Protein AF-0000000086642840 (afdb_homodimer)

Nearest PDB structures (foldseek):
  2c1c-assembly2_B  TM=6.669E-01  e=7.859E-11  Helicoverpa zea
  7eqz-assembly1_A  TM=7.048E-01  e=8.264E-10  Aedes aegypti
  1aye-assembly1_A  TM=7.064E-01  e=4.622E-09  Homo sapiens
  1dtd-assembly1_A  TM=6.958E-01  e=2.192E-09  Homo sapiens
  1jqg-assembly1_A  TM=5.580E-01  e=5.815E-09  Helicoverpa armigera

Secondary structure (DSSP, 8-state):
-------------SS--PPPP-PPPHHHHTT-PPPS----SHHHH-GGG--GGGTTTSS-SS-HHHHHHHHHHHHHH-TTEEEEEEEEE-TTS-EEEEEEE--TT--S-PEEEEEE--SSTT-HHHHHHHHHHHHHHHH-HHHHHHHHTTEEEEEES-S-HHHHHHT-SS-TTS--GGG-TTT--SHHHHHHHHHHHHH--SEEEEEEEEE-S--BTTTEEE--SEEEEE---TTS-HHHHHIIIIIIHHHHHHHHHHTT--EEE-EE-----STTPPPEEEE----TTSHHHHHHTTT-EEEEEEEEEET-TTTTHHHHHHHHHHHHHHHHHHHHHTHHHHHHHHHHHHHHHHH--PPEE--EEEEEEEEEEEEEETTT--EEEEEEEEEEEEEEEE-SEEPPPSEEEE-GGGHHHHHHHHHTT---EEPSS-EEEEEEEEEEEEEEE-SS-BTTB--EEEEEEEEEEEEEE-TT-EEEESSSTTHHHHHHHHSTTSTTSTTTTTSS---TTPBPS-EEE---/-------------SS--PPPP-PPPHHHHTT----S----SHHHH-GGG--GGGTTTSS-SS-HHHHHHHHHHHHHH-TTEEEEEEEEE-TTS-EEEEEEE--TT--S-PEEEEEE--SSTT-HHHHHHHHHHHHHHHH-HHHHHHHHTTEEEEEES-S-HHHHHHT-SS-TTS--GGG-TTT--SHHHHHHHHHHHHH--SEEEEEEEEE-S--BTTTEEE--SEEEEE---TTS-HHHHHIIIIIIHHHHHHHHHHTT--EEE-EE-----STTPPPEEEE----TTSHHHHHHTTT-EEEEEEEEEET-TTTTHHHHHHHHHHHHHHHHHHHHHTHHHHHHHHHHHHHHHHH--PPEEEEEEEEEEEEEEEEEETTT--EEEEEEEEEEEEEEEEEEEEPPPSEEEE-GGGHHHHHHHHHTT---EEPSS-EEEEEEEEEEEEEEE-SS-BTTB--EEEEEEEEEEEEEE-TT-EEEESSSTTHHHHHHHHSTTSTTSTTTTTSS---TTPBPS-EEE---

InterPro domains:
  IPR000834 Peptidase M14, carboxypeptidase A [PF00246] (70-181)
  IPR000834 Peptidase M14, carboxypeptidase A [PS52035] (60-335)

Foldseek 3Di:
DPPPPPPPPPPDDQFLPWDWFDAADPLQLVLQDFFPDDFQFPCRVCVVQQDPCLQGQQAARAAPVNVVCLLVVLQVVDPQKDKDWAPDAAPVRHIFIKIKGADPPLDDDAAEEEEEEPLFQLFRLGLSLVRRLSRVCVVPVVVVVLLRSRYIYMYRSHLANRNVGRSGGPHSVRFRLQLCQQVVPDPSSLSVLLVLLVSLGQEYEYEAADEFPFAAQQFKTASFFKAKDFAAAPLAQPLLRCCQPVPQPVQLQVLCVVRVGGYDHAWDWDGDNDHRDATEIEGDDNACSGPRNLSSLLLHNTMDMYGHDRSNRCRSSNSNNVSRNSSVVSNSVVCSVCVVVSSCSSVVSLQCQLPDFDWFFQDWAWDWDKDWHWIARSVRSDIDTDIHTYTHPNPTGGDDIGTQFQKKKFALVLVVVVVSVVSSNFDKDFAQAKDKDKFKWKAWAAWDWAPDDDSNATFIATDIDIDIDIDIHGGGIIITGCNGSNNSSVSQAQVLRHCSHCCRRCVPDDGHGDIRRMTGHHDD/DPPPPPPPPPPDDQFLPWDWFDAADPLQLVLQDFFPDDFQFPCRVCVVQQDPCLQGQQAARAADVNVVCLLVVLQVVDPQKDKDWAPDAAPVRHIFIKIKGADPPLDDDAFEEEEEEPLFQLFRLGLSLVRRLSRVCSVPVVVVVLLRSRYIYMYRSHLANRNVGRSGGPHSVRFRLQLCQQVVPDPSSLSVLLVLLVSLGQEYEYEAADEFPFAAQQFKTASFFKAKDFAAAPLAQPLLRCCQPVPQPVQLQVLCVVRVGGYDHAWDWDGDNDHRDATEIEGDDNACSGPRNLSSLLLHNTMDMYGHDRSNRCRSSNSNNVSRNSSVVSNSVVCSVCVVVSSCSSVVSLQCQLPDFDWFFQDWAWDWDKDWHWIARSVRSDIDTDIHTYTHPNPTGGDDIGTQFQKKKFALVLVVVVVSVVSSNFDKDFAQAKDKDKFKWKAWAAWDWAPDDDSNATFIATDIDIDIDIDIHGGGIIITGCNGSNNSSVSQAQVLRHCSHCCRRCVPDDGHGDIRRMTGHHDD

Organism: NCBI:txid1208366

pLDDT: mean 95.68, std 9.18, range [24.17, 98.94]

Solvent-accessible surface area (backbone atoms only — not comparable to full-atom values): 52980 Å² total; per-residue (Å²): 129,80,78,71,77,76,66,77,73,70,36,54,52,82,54,66,56,50,62,78,56,49,71,73,50,73,48,49,45,68,75,50,63,78,53,101,64,92,63,43,22,68,53,61,71,40,57,89,67,43,46,77,47,16,65,61,26,60,31,46,53,63,51,68,67,61,48,51,48,53,54,50,54,53,27,73,74,32,86,36,35,42,73,41,70,50,100,55,48,43,61,63,62,45,79,35,57,31,37,40,36,37,46,74,91,62,76,77,94,55,42,34,35,35,40,37,10,16,52,38,14,47,22,62,43,17,31,48,15,51,42,19,48,53,32,44,38,68,75,34,55,69,60,38,48,57,43,33,71,34,27,36,37,42,33,33,47,44,66,22,56,59,7,32,70,32,15,12,50,27,40,68,81,67,39,53,59,59,60,28,60,59,79,42,82,46,68,56,53,40,55,50,42,35,51,51,43,73,62,56,39,51,34,35,40,37,35,39,46,39,73,38,70,53,35,30,34,31,48,30,26,70,54,48,47,32,30,44,52,43,25,57,27,83,66,31,46,64,69,47,37,43,46,42,63,70,46,48,49,52,52,41,46,53,54,39,43,74,67,75,41,42,67,44,71,28,62,48,63,75,68,35,67,48,76,78,38,85,42,51,36,33,35,60,74,52,56,45,27,28,53,27,21,39,50,8,30,50,47,20,39,23,31,36,41,28,24,46,40,29,40,30,44,53,61,56,45,64,33,29,22,45,54,45,33,51,48,55,52,44,55,51,49,52,45,41,77,37,37,71,59,54,47,47,52,36,54,50,43,33,54,50,53,25,70,53,77,61,63,40,64,49,39,64,46,65,44,81,41,78,46,66,44,63,24,22,36,58,88,75,31,46,79,43,78,41,77,31,46,31,32,39,33,90,71,51,41,77,66,43,66,44,78,45,43,46,23,39,40,36,43,32,60,48,48,70,58,53,51,51,42,42,39,70,50,38,71,69,43,68,37,90,46,70,44,76,48,74,26,43,38,38,31,27,65,38,58,47,56,44,78,60,73,55,85,61,29,54,39,32,51,44,44,70,43,81,48,75,48,78,44,77,40,49,45,49,15,34,44,34,53,41,63,34,58,34,28,46,52,50,53,40,34,67,36,49,63,14,87,61,5,33,32,12,61,42,72,48,58,77,46,57,44,21,41,51,76,57,35,34,36,68,61,131,126,83,77,71,78,76,64,78,74,70,39,52,51,80,52,65,55,51,61,77,57,49,70,73,49,72,48,50,45,68,76,51,63,77,54,100,62,91,64,43,23,70,54,61,72,40,56,88,66,42,46,76,48,15,68,64,26,59,30,47,54,64,51,70,67,60,48,52,48,53,52,50,54,52,26,72,75,33,85,36,35,44,74,41,73,50,97,55,48,42,59,63,61,47,79,36,57,32,36,41,36,37,46,73,91,62,76,76,94,55,43,33,34,34,39,37,11,16,52,39,16,46,25,61,42,18,31,47,15,52,42,20,47,54,32,44,37,69,76,34,55,69,61,38,48,57,42,33,72,35,28,36,36,42,32,33,48,44,67,22,56,58,8,32,69,32,16,10,48,28,40,66,81,66,39,52,60,59,60,28,59,58,78,42,82,46,68,55,54,39,55,50,42,34,51,50,42,72,62,55,40,52,32,35,41,37,37,38,46,38,74,39,70,52,36,30,33,30,48,29,26,71,53,47,47,31,30,44,51,43,25,57,27,85,66,29,48,65,68,46,37,42,47,44,63,70,47,50,49,54,51,44,49,53,54,38,43,74,69,74,42,41,67,46,71,29,63,49,63,77,67,35,66,49,76,77,39,85,43,51,37,33,36,60,74,53,57,44,27,27,53,28,20,39,51,10,28,51,48,19,38,22,30,35,42,28,23,47,41,28,39,29,45,53,60,57,44,66,32,30,23,46,54,44,33,52,49,56,51,44,54,50,50,54,44,43,78,36,36,71,60,53,49,48,52,39,54,50,42,34,54,49,53,24,70,53,76,60,64,39,63,49,37,64,48,66,44,80,42,79,46,67,43,62,23,22,36,59,88,76,32,46,77,42,76,41,77,31,47,30,32,38,33,89,71,51,39,77,66,42,68,42,80,45,43,46,22,39,40,37,42,31,58,47,47,69,58,53,48,52,41,42,40,68,50,37,71,69,42,68,37,88,46,69,45,76,47,76,27,43,38,35,31,27,66,40,58,47,56,44,78,60,74,53,86,63,30,54,38,32,50,42,44,68,43,82,47,75,47,77,44,77,40,50,46,49,15,33,43,33,55,42,62,35,58,34,28,44,53,51,52,42,34,68,36,50,64,13,87,60,5,34,32,11,62,42,73,48,57,77,46,58,43,20,42,52,76,58,33,34,36,68,64,130

Radius of gyration: 32.67 Å; Cα contacts (8 Å, |Δi|>4): 2477; chains: 2; bounding box: 70×100×83 Å

Sequence (1048 aa):
MAQRVCALAIGLQYGDNWVPTVKDSRLVAANFPNVNVTLRSPAFLSPDKLPTRFSNGTEGPTDYIEFDYFIRNLAQRHDWMTYESAAFQSEEGRYIPYIFLSLPDSGGDKLRVYLQAAIHGNEPAADESVLAFLGKMDAEPLWARSVLEKMDIKILPRYNVDGVAYFQRQLASNLDPNRDHIKLMRGQTRDIKRLVGEWNPHIALDMHEFTAPSIYGGQYQHGFDALLSGGINPNIHLSIRKQLLDFFIPAVGKRLESYGLRWEPYVTGSSNRTANSQIRFTEAVTEARTGRNAVGLTQTISFLLEMRGIRLANQHFQRRVATALIKIQTIFELARDNAGKVKSVVEKSREDFINSDEDIVITDYFVPESRTFTMIDTKNGSLVQIPIDFQRTTPSVANLTRARPEAYIIPRTWSDVAERLEILGLEVKRLNYEFKETLDTLTIASSTVDPEMYEGHYLNTVTTNSSRREVVLPVGSFYVSARQQNAALAFITLEPENIDSYVTFNIIPVSEGMEYPVFRVPRKMAQRVCALAIGLQYGDNWVPTVKDSRLVAANFPNVNVTLRSPAFLSPDKLPTRFSNGTEGPTDYIEFDYFIRNLAQRHDWMTYESAAFQSEEGRYIPYIFLSLPDSGGDKLRVYLQAAIHGNEPAADESVLAFLGKMDAEPLWARSVLEKMDIKILPRYNVDGVAYFQRQLASNLDPNRDHIKLMRGQTRDIKRLVGEWNPHIALDMHEFTAPSIYGGQYQHGFDALLSGGINPNIHLSIRKQLLDFFIPAVGKRLESYGLRWEPYVTGSSNRTANSQIRFTEAVTEARTGRNAVGLTQTISFLLEMRGIRLANQHFQRRVATALIKIQTIFELARDNAGKVKSVVEKSREDFINSDEDIVITDYFVPESRTFTMIDTKNGSLVQIPIDFQRTTPSVANLTRARPEAYIIPRTWSDVAERLEILGLEVKRLNYEFKETLDTLTIASSTVDPEMYEGHYLNTVTTNSSRREVVLPVGSFYVSARQQNAALAFITLEPENIDSYVTFNIIPVSEGMEYPVFRVPRK

Structure (mmCIF, N/CA/C/O backbone):
data_AF-0000000086642840-model_v1
#
loop_
_entity.id
_entity.type
_entity.pdbx_description
1 polymer 'Carboxypeptidase M14B'
#
loop_
_atom_site.group_PDB
_atom_site.id
_atom_site.type_symbol
_atom_site.label_atom_id
_atom_site.label_alt_id
_atom_site.label_comp_id
_atom_site.label_asym_id
_atom_site.label_entity_id
_atom_site.label_seq_id
_atom_site.pdbx_PDB_ins_code
_atom_site.Cartn_x
_atom_site.Cartn_y
_atom_site.Cartn_z
_atom_site.occupancy
_atom_site.B_iso_or_equiv
_atom_site.auth_seq_id
_atom_site.auth_comp_id
_atom_site.auth_asym_id
_atom_site.auth_atom_id
_atom_site.pdbx_PDB_model_num
ATOM 1 N N . MET A 1 1 ? 8.164 6.652 23.328 1 24.67 1 MET A N 1
ATOM 2 C CA . MET A 1 1 ? 6.828 6.191 23.688 1 24.67 1 MET A CA 1
ATOM 3 C C . MET A 1 1 ? 5.77 7.195 23.25 1 24.67 1 MET A C 1
ATOM 5 O O . MET A 1 1 ? 5.609 8.25 23.859 1 24.67 1 MET A O 1
ATOM 9 N N . ALA A 1 2 ? 5.57 7.254 21.953 1 34.94 2 ALA A N 1
ATOM 10 C CA . ALA A 1 2 ? 4.516 8.156 21.484 1 34.94 2 ALA A CA 1
ATOM 11 C C . ALA A 1 2 ? 3.238 7.969 22.297 1 34.94 2 ALA A C 1
ATOM 13 O O . ALA A 1 2 ? 2.754 6.848 22.453 1 34.94 2 ALA A O 1
ATOM 14 N N . GLN A 1 3 ? 2.91 8.805 23.109 1 28.39 3 GLN A N 1
ATOM 15 C CA . GLN A 1 3 ? 1.646 8.844 23.844 1 28.39 3 GLN A CA 1
ATOM 16 C C . GLN A 1 3 ? 0.467 8.578 22.906 1 28.39 3 GLN A C 1
ATOM 18 O O . GLN A 1 3 ? 0.275 9.289 21.922 1 28.39 3 GLN A O 1
ATOM 23 N N . ARG A 1 4 ? 0.041 7.395 22.938 1 38.56 4 ARG A N 1
ATOM 24 C CA . ARG A 1 4 ? -1.205 6.938 22.344 1 38.56 4 ARG A CA 1
ATOM 25 C C . ARG A 1 4 ? -2.393 7.742 22.844 1 38.56 4 ARG A C 1
ATOM 27 O O . ARG A 1 4 ? -2.744 7.66 24.031 1 38.56 4 ARG A O 1
ATOM 34 N N . VAL A 1 5 ? -2.627 8.891 22.359 1 33.47 5 VAL A N 1
ATOM 35 C CA . VAL A 1 5 ? -3.896 9.531 22.688 1 33.47 5 VAL A CA 1
ATOM 36 C C . VAL A 1 5 ? -5.035 8.523 22.578 1 33.47 5 VAL A C 1
ATOM 38 O O . VAL A 1 5 ? -5.223 7.906 21.531 1 33.47 5 VAL A O 1
ATOM 41 N N . CYS A 1 6 ? -5.434 8.016 23.766 1 32.84 6 CYS A N 1
ATOM 42 C CA . CYS A 1 6 ? -6.598 7.145 23.875 1 32.84 6 CYS A CA 1
ATOM 43 C C . CYS A 1 6 ? -7.828 7.789 23.25 1 32.84 6 CYS A C 1
ATOM 45 O O . CYS A 1 6 ? -8.398 8.727 23.812 1 32.84 6 CYS A O 1
ATOM 47 N N . ALA A 1 7 ? -7.945 7.906 22.141 1 37 7 ALA A N 1
ATOM 48 C CA . ALA A 1 7 ? -9.203 8.312 21.516 1 37 7 ALA A CA 1
ATOM 49 C C . ALA A 1 7 ? -10.391 7.586 22.156 1 37 7 ALA A C 1
ATOM 51 O O . ALA A 1 7 ? -10.359 6.363 22.297 1 37 7 ALA A O 1
ATOM 52 N N . LEU A 1 8 ? -11.18 7.996 23.047 1 36.97 8 LEU A N 1
ATOM 53 C CA . LEU A 1 8 ? -12.531 7.508 23.297 1 36.97 8 LEU A CA 1
ATOM 54 C C . LEU A 1 8 ? -13.109 6.863 22.047 1 36.97 8 LEU A C 1
ATOM 56 O O . LEU A 1 8 ? -13.156 7.488 20.984 1 36.97 8 LEU A O 1
ATOM 60 N N . ALA A 1 9 ? -13.195 5.555 22.047 1 43.09 9 ALA A N 1
ATOM 61 C CA . ALA A 1 9 ? -13.523 4.613 20.969 1 43.09 9 ALA A CA 1
ATOM 62 C C . ALA A 1 9 ? -14.852 4.969 20.312 1 43.09 9 ALA A C 1
ATOM 64 O O . ALA A 1 9 ? -15.875 4.32 20.562 1 43.09 9 ALA A O 1
ATOM 65 N N . ILE A 1 10 ? -15.484 6.082 20.391 1 49.84 10 ILE A N 1
ATOM 66 C CA . ILE A 1 10 ? -16.547 6.074 19.391 1 49.84 10 ILE A CA 1
ATOM 67 C C . ILE A 1 10 ? -15.977 5.711 18.031 1 49.84 10 ILE A C 1
ATOM 69 O O . ILE A 1 10 ? -15.078 6.395 17.516 1 49.84 10 ILE A O 1
ATOM 73 N N . GLY A 1 11 ? -16.047 4.582 17.688 1 65.12 11 GLY A N 1
ATOM 74 C CA . GLY A 1 11 ? -15.523 4.047 16.438 1 65.12 11 GLY A CA 1
ATOM 75 C C . GLY A 1 11 ? -15.773 4.953 15.242 1 65.12 11 GLY A C 1
ATOM 76 O O . GLY A 1 11 ? -16.891 5.426 15.039 1 65.12 11 GLY A O 1
ATOM 77 N N . LEU A 1 12 ? -14.773 5.441 14.516 1 80.31 12 LEU A N 1
ATOM 78 C CA . LEU A 1 12 ? -14.852 6.324 13.359 1 80.31 12 LEU A CA 1
ATOM 79 C C . LEU A 1 12 ? -15.75 5.73 12.281 1 80.31 12 LEU A C 1
ATOM 81 O O . LEU A 1 12 ? -15.719 4.523 12.031 1 80.31 12 LEU A O 1
ATOM 85 N N . GLN A 1 13 ? -16.719 6.543 11.938 1 86.38 13 GLN A N 1
ATOM 86 C CA . GLN A 1 13 ? -17.531 6.211 10.766 1 86.38 13 GLN A CA 1
ATOM 87 C C . GLN A 1 13 ? -17.141 7.062 9.562 1 86.38 13 GLN A C 1
ATOM 89 O O . GLN A 1 13 ? -16.219 7.875 9.648 1 86.38 13 GLN A O 1
ATOM 94 N N . TYR A 1 14 ? -17.781 6.844 8.469 1 84.94 14 TYR A N 1
ATOM 95 C CA . TYR A 1 14 ? -17.516 7.664 7.285 1 84.94 14 TYR A CA 1
ATOM 96 C C . TYR A 1 14 ? -18.156 9.039 7.43 1 84.94 14 TYR A C 1
ATOM 98 O O . TYR A 1 14 ? -19.391 9.156 7.512 1 84.94 14 TYR A O 1
ATOM 106 N N . GLY A 1 15 ? -17.344 9.984 7.562 1 83.38 15 GLY A N 1
ATOM 107 C CA . GLY A 1 15 ? -17.797 11.367 7.664 1 83.38 15 GLY A CA 1
ATOM 108 C C . GLY A 1 15 ? -18.453 11.695 8.992 1 83.38 15 GLY A C 1
ATOM 109 O O . GLY A 1 15 ? -18.797 10.789 9.75 1 83.38 15 GLY A O 1
ATOM 110 N N . ASP A 1 16 ? -18.453 12.938 9.297 1 85.06 16 ASP A N 1
ATOM 111 C CA . ASP A 1 16 ? -19.172 13.516 10.422 1 85.06 16 ASP A CA 1
ATOM 112 C C . ASP A 1 16 ? -18.656 12.953 11.75 1 85.06 16 ASP A C 1
ATOM 114 O O . ASP A 1 16 ? -19.453 12.539 12.594 1 85.06 16 ASP A O 1
ATOM 118 N N . ASN A 1 17 ? -17.391 12.828 11.797 1 90 17 ASN A N 1
ATOM 119 C CA . ASN A 1 17 ? -16.75 12.391 13.031 1 90 17 ASN A CA 1
ATOM 120 C C . ASN A 1 17 ? -16.391 13.578 13.922 1 90 17 ASN A C 1
ATOM 122 O O . ASN A 1 17 ? -15.211 13.773 14.25 1 90 17 ASN A O 1
ATOM 126 N N . TRP A 1 18 ? -17.375 14.312 14.438 1 89 18 TRP A N 1
ATOM 127 C CA . TRP A 1 18 ? -17.156 15.461 15.305 1 89 18 TRP A CA 1
ATOM 128 C C . TRP A 1 18 ? -16.703 15.023 16.688 1 89 18 TRP A C 1
ATOM 130 O O . TRP A 1 18 ? -17.109 13.961 17.172 1 89 18 TRP A O 1
ATOM 140 N N . VAL A 1 19 ? -15.891 15.875 17.281 1 90.56 19 VAL A N 1
ATOM 141 C CA . VAL A 1 19 ? -15.547 15.672 18.688 1 90.56 19 VAL A CA 1
ATOM 142 C C . VAL A 1 19 ? -16.453 16.531 19.562 1 90.56 19 VAL A C 1
ATOM 144 O O . VAL A 1 19 ? -16.766 17.672 19.203 1 90.56 19 VAL A O 1
ATOM 147 N N . PRO A 1 20 ? -16.875 16.031 20.719 1 93.12 20 PRO A N 1
ATOM 148 C CA . PRO A 1 20 ? -17.781 16.812 21.562 1 93.12 20 PRO A CA 1
ATOM 149 C C . PRO A 1 20 ? -17.172 18.125 22.031 1 93.12 20 PRO A C 1
ATOM 151 O O . PRO A 1 20 ? -15.984 18.188 22.359 1 93.12 20 PRO A O 1
ATOM 154 N N . THR A 1 21 ? -18.062 19.156 21.984 1 96.62 21 THR A N 1
ATOM 155 C CA . THR A 1 21 ? -17.672 20.484 22.484 1 96.62 21 THR A CA 1
ATOM 156 C C . THR A 1 21 ? -17.609 20.5 24 1 96.62 21 THR A C 1
ATOM 158 O O . THR A 1 21 ? -18.469 19.922 24.672 1 96.62 21 THR A O 1
ATOM 161 N N . VAL A 1 22 ? -16.531 21.016 24.562 1 97.06 22 VAL A N 1
ATOM 162 C CA . VAL A 1 22 ? -16.359 21.281 25.984 1 97.06 22 VAL A CA 1
ATOM 163 C C . VAL A 1 22 ? -15.977 22.734 26.203 1 97.06 22 VAL A C 1
ATOM 165 O O . VAL A 1 22 ? -14.797 23.094 26.156 1 97.06 22 VAL A O 1
ATOM 168 N N . LYS A 1 23 ? -16.969 23.516 26.609 1 96.56 23 LYS A N 1
ATOM 169 C CA . LYS A 1 23 ? -16.75 24.953 26.75 1 96.56 23 LYS A CA 1
ATOM 170 C C . LYS A 1 23 ? -16.031 25.281 28.047 1 96.56 23 LYS A C 1
ATOM 172 O O . LYS A 1 23 ? -16.234 24.594 29.062 1 96.56 23 LYS A O 1
ATOM 177 N N . ASP A 1 24 ? -15.242 26.344 27.969 1 97.69 24 ASP A N 1
ATOM 178 C CA . ASP A 1 24 ? -14.633 26.875 29.188 1 97.69 24 ASP A CA 1
ATOM 179 C C . ASP A 1 24 ? -15.695 27.391 30.156 1 97.69 24 ASP A C 1
ATOM 181 O O . ASP A 1 24 ? -16.688 28 29.734 1 97.69 24 ASP A O 1
ATOM 185 N N . SER A 1 25 ? -15.445 27.172 31.484 1 97.25 25 SER A N 1
ATOM 186 C CA . SER A 1 25 ? -16.266 27.812 32.5 1 97.25 25 SER A CA 1
ATOM 187 C C . SER A 1 25 ? -16.109 29.328 32.5 1 97.25 25 SER A C 1
ATOM 189 O O . SER A 1 25 ? -15.172 29.844 31.875 1 97.25 25 SER A O 1
ATOM 191 N N . ARG A 1 26 ? -16.984 29.922 33.25 1 97.69 26 ARG A N 1
ATOM 192 C CA . ARG A 1 26 ? -16.906 31.375 33.375 1 97.69 26 ARG A CA 1
ATOM 193 C C . ARG A 1 26 ? -15.562 31.797 33.969 1 97.69 26 ARG A C 1
ATOM 195 O O . ARG A 1 26 ? -14.977 32.781 33.531 1 97.69 26 ARG A O 1
ATOM 202 N N . LEU A 1 27 ? -15.086 31.047 34.938 1 97.88 27 LEU A N 1
ATOM 203 C CA . LEU A 1 27 ? -13.82 31.344 35.594 1 97.88 27 LEU A CA 1
ATOM 204 C C . LEU A 1 27 ? -12.656 31.266 34.625 1 97.88 27 LEU A C 1
ATOM 206 O O . LEU A 1 27 ? -11.797 32.156 34.594 1 97.88 27 LEU A O 1
ATOM 210 N N . VAL A 1 28 ? -12.633 30.25 33.812 1 98.25 28 VAL A N 1
ATOM 211 C CA . VAL A 1 28 ? -11.547 30.062 32.844 1 98.25 28 VAL A CA 1
ATOM 212 C C . VAL A 1 28 ? -11.672 31.078 31.719 1 98.25 28 VAL A C 1
ATOM 214 O O . VAL A 1 28 ? -10.68 31.672 31.297 1 98.25 28 VAL A O 1
ATOM 217 N N . ALA A 1 29 ? -12.938 31.312 31.266 1 98.19 29 ALA A N 1
ATOM 218 C CA . ALA A 1 29 ? -13.219 32.188 30.125 1 98.19 29 ALA A CA 1
ATOM 219 C C . ALA A 1 29 ? -12.789 33.625 30.422 1 98.19 29 ALA A C 1
ATOM 221 O O . ALA A 1 29 ? -12.414 34.375 29.516 1 98.19 29 ALA A O 1
ATOM 222 N N . ALA A 1 30 ? -12.766 34 31.641 1 98.12 30 ALA A N 1
ATOM 223 C CA . ALA A 1 30 ? -12.406 35.375 32.031 1 98.12 30 ALA A CA 1
ATOM 224 C C . ALA A 1 30 ? -10.961 35.688 31.672 1 98.12 30 ALA A C 1
ATOM 226 O O . ALA A 1 30 ? -10.578 36.844 31.562 1 98.12 30 ALA A O 1
ATOM 227 N N . ASN A 1 31 ? -10.148 34.688 31.453 1 98.19 31 ASN A N 1
ATOM 228 C CA . ASN A 1 31 ? -8.742 34.875 31.109 1 98.19 31 ASN A CA 1
ATOM 229 C C . ASN A 1 31 ? -8.555 35.094 29.625 1 98.19 31 ASN A C 1
ATOM 231 O O . ASN A 1 31 ? -7.445 35.375 29.156 1 98.19 31 ASN A O 1
ATOM 235 N N . PHE A 1 32 ? -9.625 35.094 28.812 1 98.31 32 PHE A N 1
ATOM 236 C CA . PHE A 1 32 ? -9.484 35.125 27.359 1 98.31 32 PHE A CA 1
ATOM 237 C C . PHE A 1 32 ? -10.438 36.125 26.75 1 98.31 32 PHE A C 1
ATOM 239 O O . PHE A 1 32 ? -11.234 35.781 25.875 1 98.31 32 PHE A O 1
ATOM 246 N N . PRO A 1 33 ? -10.344 37.344 27.141 1 97.75 33 PRO A N 1
ATOM 247 C CA . PRO A 1 33 ? -11.172 38.375 26.5 1 97.75 33 PRO A CA 1
ATOM 248 C C . PRO A 1 33 ? -10.766 38.656 25.062 1 97.75 33 PRO A C 1
ATOM 250 O O . PRO A 1 33 ? -9.656 38.312 24.641 1 97.75 33 PRO A O 1
ATOM 253 N N . ASN A 1 34 ? -11.562 39.281 24.297 1 97.94 34 ASN A N 1
ATOM 254 C CA . ASN A 1 34 ? -11.25 39.688 22.922 1 97.94 34 ASN A CA 1
ATOM 255 C C . ASN A 1 34 ? -10.016 40.594 22.875 1 97.94 34 ASN A C 1
ATOM 257 O O . ASN A 1 34 ? -9.68 41.219 23.859 1 97.94 34 ASN A O 1
ATOM 261 N N . VAL A 1 35 ? -9.383 40.531 21.75 1 97.56 35 VAL A N 1
ATOM 262 C CA . VAL A 1 35 ? -8.188 41.344 21.484 1 97.56 35 VAL A CA 1
ATOM 263 C C . VAL A 1 35 ? -8.539 42.531 20.578 1 97.56 35 VAL A C 1
ATOM 265 O O . VAL A 1 35 ? -9.383 42.406 19.688 1 97.56 35 VAL A O 1
ATOM 268 N N . ASN A 1 36 ? -7.902 43.688 20.812 1 96.56 36 ASN A N 1
ATOM 269 C CA . ASN A 1 36 ? -8.172 44.844 20.016 1 96.56 36 ASN A CA 1
ATOM 270 C C . ASN A 1 36 ? -7.512 44.75 18.641 1 96.56 36 ASN A C 1
ATOM 272 O O . ASN A 1 36 ? -6.566 45.5 18.344 1 96.56 36 ASN A O 1
ATOM 276 N N . VAL A 1 37 ? -7.957 43.938 17.828 1 97.69 37 VAL A N 1
ATOM 277 C CA . VAL A 1 37 ? -7.523 43.688 16.453 1 97.69 37 VAL A CA 1
ATOM 278 C C . VAL A 1 37 ? -8.742 43.594 15.539 1 97.69 37 VAL A C 1
ATOM 280 O O . VAL A 1 37 ? -9.719 42.906 15.875 1 97.69 37 VAL A O 1
ATOM 283 N N . THR A 1 38 ? -8.719 44.312 14.445 1 97.75 38 THR A N 1
ATOM 284 C CA . THR A 1 38 ? -9.797 44.219 13.469 1 97.75 38 THR A CA 1
ATOM 285 C C . THR A 1 38 ? -9.609 43 12.57 1 97.75 38 THR A C 1
ATOM 287 O O . THR A 1 38 ? -8.547 42.844 11.961 1 97.75 38 THR A O 1
ATOM 290 N N . LEU A 1 39 ? -10.633 42.188 12.508 1 98.56 39 LEU A N 1
ATOM 291 C CA . LEU A 1 39 ? -10.602 41 11.672 1 98.56 39 LEU A CA 1
ATOM 292 C C . LEU A 1 39 ? -11.523 41.156 10.469 1 98.56 39 LEU A C 1
ATOM 294 O O . LEU A 1 39 ? -12.68 41.562 10.609 1 98.56 39 LEU A O 1
ATOM 298 N N . ARG A 1 40 ? -10.945 40.938 9.273 1 98.38 40 ARG A N 1
ATOM 299 C CA . ARG A 1 40 ? -11.672 41.125 8.023 1 98.38 40 ARG A CA 1
ATOM 300 C C . ARG A 1 40 ? -11.781 39.812 7.254 1 98.38 40 ARG A C 1
ATOM 302 O O . ARG A 1 40 ? -11.266 39.688 6.145 1 98.38 40 ARG A O 1
ATOM 309 N N . SER A 1 41 ? -12.508 38.875 7.789 1 98.31 41 SER A N 1
ATOM 310 C CA . SER A 1 41 ? -12.859 37.594 7.188 1 98.31 41 SER A CA 1
ATOM 311 C C . SER A 1 41 ? -14.367 37.375 7.172 1 98.31 41 SER A C 1
ATOM 313 O O . SER A 1 41 ? -15.109 38.125 7.828 1 98.31 41 SER A O 1
ATOM 315 N N . PRO A 1 42 ? -14.812 36.375 6.445 1 97.81 42 PRO A N 1
ATOM 316 C CA . PRO A 1 42 ? -16.266 36.188 6.32 1 97.81 42 PRO A CA 1
ATOM 317 C C . PRO A 1 42 ? -16.953 36.062 7.672 1 97.81 42 PRO A C 1
ATOM 319 O O . PRO A 1 42 ? -18.016 36.688 7.879 1 97.81 42 PRO A O 1
ATOM 322 N N . ALA A 1 43 ? -16.422 35.406 8.594 1 97.56 43 ALA A N 1
ATOM 323 C CA . ALA A 1 43 ? -17.047 35.188 9.891 1 97.56 43 ALA A CA 1
ATOM 324 C C . ALA A 1 43 ? -17.234 36.5 10.641 1 97.56 43 ALA A C 1
ATOM 326 O O . ALA A 1 43 ? -18.156 36.625 11.453 1 97.56 43 ALA A O 1
ATOM 327 N N . PHE A 1 44 ? -16.375 37.469 10.352 1 98 44 PHE A N 1
ATOM 328 C CA . PHE A 1 44 ? -16.391 38.719 11.109 1 98 44 PHE A CA 1
ATOM 329 C C . PHE A 1 44 ? -17 39.844 10.289 1 98 44 PHE A C 1
ATOM 331 O O . PHE A 1 44 ? -17.484 40.844 10.844 1 98 44 PHE A O 1
ATOM 338 N N . LEU A 1 45 ? -16.938 39.781 8.984 1 97.12 45 LEU A N 1
ATOM 339 C CA . LEU A 1 45 ? -17.531 40.781 8.117 1 97.12 45 LEU A CA 1
ATOM 340 C C . LEU A 1 45 ? -19.047 40.594 8.039 1 97.12 45 LEU A C 1
ATOM 342 O O . LEU A 1 45 ? -19.781 41.562 7.82 1 97.12 45 LEU A O 1
ATOM 346 N N . SER A 1 46 ? -19.516 39.344 8.18 1 93.38 46 SER A N 1
ATOM 347 C CA . SER A 1 46 ? -20.922 39 8.156 1 93.38 46 SER A CA 1
ATOM 348 C C . SER A 1 46 ? -21.297 38.125 9.32 1 93.38 46 SER A C 1
ATOM 350 O O . SER A 1 46 ? -21.75 36.969 9.125 1 93.38 46 SER A O 1
ATOM 352 N N . PRO A 1 47 ? -21.312 38.625 10.477 1 91.25 47 PRO A N 1
ATOM 353 C CA . PRO A 1 47 ? -21.562 37.781 11.648 1 91.25 47 PRO A CA 1
ATOM 354 C C . PRO A 1 47 ? -22.969 37.188 11.656 1 91.25 47 PRO A C 1
ATOM 356 O O . PRO A 1 47 ? -23.172 36.125 12.242 1 91.25 47 PRO A O 1
ATOM 359 N N . ASP A 1 48 ? -23.922 37.781 10.984 1 90.44 48 ASP A N 1
ATOM 360 C CA . ASP A 1 48 ? -25.297 37.312 10.93 1 90.44 48 ASP A CA 1
ATOM 361 C C . ASP A 1 48 ? -25.391 36.031 10.102 1 90.44 48 ASP A C 1
ATOM 363 O O . ASP A 1 48 ? -26.375 35.281 10.219 1 90.44 48 ASP A O 1
ATOM 367 N N . LYS A 1 49 ? -24.375 35.719 9.383 1 88.19 49 LYS A N 1
ATOM 368 C CA . LYS A 1 49 ? -24.406 34.562 8.508 1 88.19 49 LYS A CA 1
ATOM 369 C C . LYS A 1 49 ? -23.656 33.375 9.133 1 88.19 49 LYS A C 1
ATOM 371 O O . LYS A 1 49 ? -23.531 32.344 8.516 1 88.19 49 LYS A O 1
ATOM 376 N N . LEU A 1 50 ? -23.219 33.562 10.312 1 93.38 50 LEU A N 1
ATOM 377 C CA . LEU A 1 50 ? -22.531 32.438 10.977 1 93.38 50 LEU A CA 1
ATOM 378 C C . LEU A 1 50 ? -23.469 31.25 11.109 1 93.38 50 LEU A C 1
ATOM 380 O O . LEU A 1 50 ? -24.594 31.375 11.586 1 93.38 50 LEU A O 1
ATOM 384 N N . PRO A 1 51 ? -22.984 30.125 10.664 1 94.25 51 PRO A N 1
ATOM 385 C CA . PRO A 1 51 ? -23.828 28.938 10.82 1 94.25 51 PRO A CA 1
ATOM 386 C C . PRO A 1 51 ? -24.219 28.672 12.273 1 94.25 51 PRO A C 1
ATOM 388 O O . PRO A 1 51 ? -23.391 28.828 13.172 1 94.25 51 PRO A O 1
ATOM 391 N N . THR A 1 52 ? -25.469 28.219 12.484 1 93.19 52 THR A N 1
ATOM 392 C CA . THR A 1 52 ? -25.984 28 13.828 1 93.19 52 THR A CA 1
ATOM 393 C C . THR A 1 52 ? -25.266 26.844 14.516 1 93.19 52 THR A C 1
ATOM 395 O O . THR A 1 52 ? -25.031 26.891 15.727 1 93.19 52 THR A O 1
ATOM 398 N N . ARG A 1 53 ? -24.781 25.812 13.797 1 93.88 53 ARG A N 1
ATOM 399 C CA . ARG A 1 53 ? -24.219 24.594 14.359 1 93.88 53 ARG A CA 1
ATOM 400 C C . ARG A 1 53 ? -22.75 24.812 14.742 1 93.88 53 ARG A C 1
ATOM 402 O O . ARG A 1 53 ? -22.109 23.922 15.305 1 93.88 53 ARG A O 1
ATOM 409 N N . PHE A 1 54 ? -22.281 26.094 14.453 1 96.69 54 PHE A N 1
ATOM 410 C CA . PHE A 1 54 ? -20.922 26.422 14.914 1 96.69 54 PHE A CA 1
ATOM 411 C C . PHE A 1 54 ? -20.859 26.438 16.438 1 96.69 54 PHE A C 1
ATOM 413 O O . PHE A 1 54 ? -19.844 26.062 17.016 1 96.69 54 PHE A O 1
ATOM 420 N N . SER A 1 55 ? -21.906 26.797 17.078 1 95.56 55 SER A N 1
ATOM 421 C CA . SER A 1 55 ? -21.938 26.953 18.516 1 95.56 55 SER A CA 1
ATOM 422 C C . SER A 1 55 ? -21.766 25.609 19.219 1 95.56 55 SER A C 1
ATOM 424 O O . SER A 1 55 ? -21.234 25.547 20.328 1 95.56 55 SER A O 1
ATOM 426 N N . ASN A 1 56 ? -22.219 24.547 18.547 1 94.81 56 ASN A N 1
ATOM 427 C CA . ASN A 1 56 ? -22.078 23.25 19.172 1 94.81 56 ASN A CA 1
ATOM 428 C C . ASN A 1 56 ? -20.969 22.422 18.531 1 94.81 56 ASN A C 1
ATOM 430 O O . ASN A 1 56 ? -20.828 21.234 18.812 1 94.81 56 ASN A O 1
ATOM 434 N N . GLY A 1 57 ? -20.203 23.016 17.656 1 95.12 57 GLY A N 1
ATOM 435 C CA . GLY A 1 57 ? -19 22.406 17.141 1 95.12 57 GLY A CA 1
ATOM 436 C C . GLY A 1 57 ? -19.281 21.328 16.094 1 95.12 57 GLY A C 1
ATOM 437 O O . GLY A 1 57 ? -18.516 20.375 15.969 1 95.12 57 GLY A O 1
ATOM 438 N N . THR A 1 58 ? -20.391 21.406 15.344 1 94.88 58 THR A N 1
ATOM 439 C CA . THR A 1 58 ? -20.703 20.391 14.344 1 94.88 58 THR A CA 1
ATOM 440 C C . THR A 1 58 ? -20.609 20.969 12.938 1 94.88 58 THR A C 1
ATOM 442 O O . THR A 1 58 ? -20.766 20.25 11.945 1 94.88 58 THR A O 1
ATOM 445 N N . GLU A 1 59 ? -20.344 22.266 12.859 1 94.44 59 GLU A N 1
ATOM 446 C CA . GLU A 1 59 ? -20.031 22.953 11.609 1 94.44 59 GLU A CA 1
ATOM 447 C C . GLU A 1 59 ? -19.062 24.109 11.836 1 94.44 59 GLU A C 1
ATOM 449 O O . GLU A 1 59 ? -18.969 24.625 12.945 1 94.44 59 GLU A O 1
ATOM 454 N N . GLY A 1 60 ? -18.297 24.5 10.781 1 95.25 60 GLY A N 1
ATOM 455 C CA . GLY A 1 60 ? -17.391 25.625 10.883 1 95.25 60 GLY A CA 1
ATOM 456 C C . GLY A 1 60 ? -18.047 26.953 10.609 1 95.25 60 GLY A C 1
ATOM 457 O O . GLY A 1 60 ? -19.219 27 10.203 1 95.25 60 GLY A O 1
ATOM 458 N N . PRO A 1 61 ? -17.344 28 10.844 1 97.31 61 PRO A N 1
ATOM 459 C CA . PRO A 1 61 ? -17.922 29.344 10.75 1 97.31 61 PRO A CA 1
ATOM 460 C C . PRO A 1 61 ? -18.109 29.812 9.305 1 97.31 61 PRO A C 1
ATOM 462 O O . PRO A 1 61 ? -18.922 30.688 9.039 1 97.31 61 PRO A O 1
ATOM 465 N N . THR A 1 62 ? -17.312 29.328 8.398 1 97.25 62 THR A N 1
ATOM 466 C CA . THR A 1 62 ? -17.359 29.75 7 1 97.25 62 THR A CA 1
ATOM 467 C C . THR A 1 62 ? -17.5 28.531 6.078 1 97.25 62 THR A C 1
ATOM 469 O O . THR A 1 62 ? -16.531 27.781 5.891 1 97.25 62 THR A O 1
ATOM 472 N N . ASP A 1 63 ? -18.609 28.391 5.48 1 93.75 63 ASP A N 1
ATOM 473 C CA . ASP A 1 63 ? -18.781 27.234 4.613 1 93.75 63 ASP A CA 1
ATOM 474 C C . ASP A 1 63 ? -18.031 27.422 3.295 1 93.75 63 ASP A C 1
ATOM 476 O O . ASP A 1 63 ? -17.438 28.469 3.055 1 93.75 63 ASP A O 1
ATOM 480 N N . TYR A 1 64 ? -18.062 26.422 2.496 1 94.75 64 TYR A N 1
ATOM 481 C CA . TYR A 1 64 ? -17.25 26.375 1.294 1 94.75 64 TYR A CA 1
ATOM 482 C C . TYR A 1 64 ? -17.656 27.453 0.309 1 94.75 64 TYR A C 1
ATOM 484 O O . TYR A 1 64 ? -16.812 28.062 -0.355 1 94.75 64 TYR A O 1
ATOM 492 N N . ILE A 1 65 ? -18.922 27.75 0.14 1 94.25 65 ILE A N 1
ATOM 493 C CA . ILE A 1 65 ? -19.422 28.719 -0.835 1 94.25 65 ILE A CA 1
ATOM 494 C C . ILE A 1 65 ? -18.969 30.125 -0.451 1 94.25 65 ILE A C 1
ATOM 496 O O . ILE A 1 65 ? -18.453 30.859 -1.291 1 94.25 65 ILE A O 1
ATOM 500 N N . GLU A 1 66 ? -19.188 30.438 0.831 1 95.69 66 GLU A N 1
ATOM 501 C CA . GLU A 1 66 ? -18.75 31.75 1.323 1 95.69 66 GLU A CA 1
ATOM 502 C C . GLU A 1 66 ? -17.234 31.891 1.237 1 95.69 66 GLU A C 1
ATOM 504 O O . GLU A 1 66 ? -16.719 32.969 0.883 1 95.69 66 GLU A O 1
ATOM 509 N N . PHE A 1 67 ? -16.578 30.844 1.588 1 96.88 67 PHE A N 1
ATOM 510 C CA . PHE A 1 67 ? -15.125 30.766 1.511 1 96.88 67 PHE A CA 1
ATOM 511 C C . PHE A 1 67 ? -14.648 31.047 0.09 1 96.88 67 PHE A C 1
ATOM 513 O O . PHE A 1 67 ? -13.805 31.922 -0.129 1 96.88 67 PHE A O 1
ATOM 520 N N . ASP A 1 68 ? -15.164 30.344 -0.853 1 96.81 68 ASP A N 1
ATOM 521 C CA . ASP A 1 68 ? -14.766 30.453 -2.252 1 96.81 68 ASP A CA 1
ATOM 522 C C . ASP A 1 68 ? -15.109 31.828 -2.812 1 96.81 68 ASP A C 1
ATOM 524 O O . ASP A 1 68 ? -14.312 32.438 -3.533 1 96.81 68 ASP A O 1
ATOM 528 N N . TYR A 1 69 ? -16.25 32.344 -2.512 1 96.31 69 TYR A N 1
ATOM 529 C CA . TYR A 1 69 ? -16.703 33.656 -2.965 1 96.31 69 TYR A CA 1
ATOM 530 C C . TYR A 1 69 ? -15.766 34.75 -2.463 1 96.31 69 TYR A C 1
ATOM 532 O O . TYR A 1 69 ? -15.383 35.625 -3.219 1 96.31 69 TYR A O 1
ATOM 540 N N . PHE A 1 70 ? -15.438 34.688 -1.195 1 97.88 70 PHE A N 1
ATOM 541 C CA . PHE A 1 70 ? -14.578 35.688 -0.576 1 97.88 70 PHE A CA 1
ATOM 542 C C . PHE A 1 70 ? -13.242 35.781 -1.31 1 97.88 70 PHE A C 1
ATOM 544 O O . PHE A 1 70 ? -12.797 36.875 -1.665 1 97.88 70 PHE A O 1
ATOM 551 N N . ILE A 1 71 ? -12.617 34.625 -1.554 1 98.19 71 ILE A N 1
ATOM 552 C CA . ILE A 1 71 ? -11.289 34.594 -2.162 1 98.19 71 ILE A CA 1
ATOM 553 C C . ILE A 1 71 ? -11.375 35.031 -3.617 1 98.19 71 ILE A C 1
ATOM 555 O O . ILE A 1 71 ? -10.531 35.812 -4.086 1 98.19 71 ILE A O 1
ATOM 559 N N . ARG A 1 72 ? -12.383 34.625 -4.332 1 97.88 72 ARG A N 1
ATOM 560 C CA . ARG A 1 72 ? -12.531 35 -5.73 1 97.88 72 ARG A CA 1
ATOM 561 C C . ARG A 1 72 ? -12.789 36.5 -5.867 1 97.88 72 ARG A C 1
ATOM 563 O O . ARG A 1 72 ? -12.266 37.125 -6.785 1 97.88 72 ARG A O 1
ATOM 570 N N . ASN A 1 73 ? -13.625 37 -5.008 1 97.81 73 ASN A N 1
ATOM 571 C CA . ASN A 1 73 ? -13.914 38.438 -5.035 1 97.81 73 ASN A CA 1
ATOM 572 C C . ASN A 1 73 ? -12.656 39.281 -4.824 1 97.81 73 ASN A C 1
ATOM 574 O O . ASN A 1 73 ? -12.453 40.281 -5.508 1 97.81 73 ASN A O 1
ATOM 578 N N . LEU A 1 74 ? -11.844 38.875 -3.842 1 98.19 74 LEU A N 1
ATOM 579 C CA . LEU A 1 74 ? -10.594 39.562 -3.596 1 98.19 74 LEU A CA 1
ATOM 580 C C . LEU A 1 74 ? -9.664 39.469 -4.805 1 98.19 74 LEU A C 1
ATOM 582 O O . LEU A 1 74 ? -9.047 40.469 -5.199 1 98.19 74 LEU A O 1
ATOM 586 N N . ALA A 1 75 ? -9.531 38.281 -5.398 1 97.88 75 ALA A N 1
ATOM 587 C CA . ALA A 1 75 ? -8.641 38.062 -6.531 1 97.88 75 ALA A CA 1
ATOM 588 C C . ALA A 1 75 ? -9.047 38.906 -7.734 1 97.88 75 ALA A C 1
ATOM 590 O O . ALA A 1 75 ? -8.195 39.344 -8.508 1 97.88 75 ALA A O 1
ATOM 591 N N . GLN A 1 76 ? -10.312 39.156 -7.883 1 97 76 GLN A N 1
ATOM 592 C CA . GLN A 1 76 ? -10.82 39.938 -9 1 97 76 GLN A CA 1
ATOM 593 C C . GLN A 1 76 ? -10.492 41.438 -8.836 1 97 76 GLN A C 1
ATOM 595 O O . GLN A 1 76 ? -10.352 42.156 -9.828 1 97 76 GLN A O 1
ATOM 600 N N . ARG A 1 77 ? -10.258 41.844 -7.668 1 96.06 77 ARG A N 1
ATOM 601 C CA . ARG A 1 77 ? -10.102 43.281 -7.395 1 96.06 77 ARG A CA 1
ATOM 602 C C . ARG A 1 77 ? -8.625 43.688 -7.395 1 96.06 77 ARG A C 1
ATOM 604 O O . ARG A 1 77 ? -8.305 44.875 -7.473 1 96.06 77 ARG A O 1
ATOM 611 N N . HIS A 1 78 ? -7.781 42.75 -7.301 1 96.69 78 HIS A N 1
ATOM 612 C CA . HIS A 1 78 ? -6.375 43.062 -7.137 1 96.69 78 HIS A CA 1
ATOM 613 C C . HIS A 1 78 ? -5.508 42.344 -8.156 1 96.69 78 HIS A C 1
ATOM 615 O O . HIS A 1 78 ? -5.566 41.125 -8.266 1 96.69 78 HIS A O 1
ATOM 621 N N . ASP A 1 79 ? -4.574 43.031 -8.789 1 95.38 79 ASP A N 1
ATOM 622 C CA . ASP A 1 79 ? -3.693 42.469 -9.789 1 95.38 79 ASP A CA 1
ATOM 623 C C . ASP A 1 79 ? -2.58 41.625 -9.133 1 95.38 79 ASP A C 1
ATOM 625 O O . ASP A 1 79 ? -1.918 40.844 -9.797 1 95.38 79 ASP A O 1
ATOM 629 N N . TRP A 1 80 ? -2.393 41.812 -7.797 1 96.69 80 TRP A N 1
ATOM 630 C CA . TRP A 1 80 ? -1.325 41.094 -7.105 1 96.69 80 TRP A CA 1
ATOM 631 C C . TRP A 1 80 ? -1.84 39.781 -6.52 1 96.69 80 TRP A C 1
ATOM 633 O O . TRP A 1 80 ? -1.082 39.031 -5.898 1 96.69 80 TRP A O 1
ATOM 643 N N . MET A 1 81 ? -3.098 39.469 -6.703 1 97.81 81 MET A N 1
ATOM 644 C CA . MET A 1 81 ? -3.693 38.25 -6.176 1 97.81 81 MET A CA 1
ATOM 645 C C . MET A 1 81 ? -4.285 37.406 -7.301 1 97.81 81 MET A C 1
ATOM 647 O O . MET A 1 81 ? -5.121 37.875 -8.07 1 97.81 81 MET A O 1
ATOM 651 N N . THR A 1 82 ? -3.848 36.125 -7.41 1 97.56 82 THR A N 1
ATOM 652 C CA . THR A 1 82 ? -4.367 35.188 -8.398 1 97.56 82 THR A CA 1
ATOM 653 C C . THR A 1 82 ? -5.02 34 -7.707 1 97.56 82 THR A C 1
ATOM 655 O O . THR A 1 82 ? -4.43 33.406 -6.805 1 97.56 82 THR A O 1
ATOM 658 N N . TYR A 1 83 ? -6.215 33.781 -8.086 1 97.12 83 TYR A N 1
ATOM 659 C CA . TYR A 1 83 ? -6.926 32.562 -7.688 1 97.12 83 TYR A CA 1
ATOM 660 C C . TYR A 1 83 ? -6.641 31.406 -8.648 1 97.12 83 TYR A C 1
ATOM 662 O O . TYR A 1 83 ? -6.773 31.562 -9.867 1 97.12 83 TYR A O 1
ATOM 670 N N . GLU A 1 84 ? -6.211 30.266 -8.102 1 94.19 84 GLU A N 1
ATOM 671 C CA . GLU A 1 84 ? -5.941 29.078 -8.906 1 94.19 84 GLU A CA 1
ATOM 672 C C . GLU A 1 84 ? -6.543 27.828 -8.266 1 94.19 84 GLU A C 1
ATOM 674 O O . GLU A 1 84 ? -6.195 27.469 -7.137 1 94.19 84 GLU A O 1
ATOM 679 N N . SER A 1 85 ? -7.426 27.188 -9.016 1 91.88 85 SER A N 1
ATOM 680 C CA . SER A 1 85 ? -7.875 25.875 -8.555 1 91.88 85 SER A CA 1
ATOM 681 C C . SER A 1 85 ? -6.836 24.797 -8.852 1 91.88 85 SER A C 1
ATOM 683 O O . SER A 1 85 ? -6.285 24.75 -9.953 1 91.88 85 SER A O 1
ATOM 685 N N . ALA A 1 86 ? -6.566 23.984 -7.816 1 95 86 ALA A N 1
ATOM 686 C CA . ALA A 1 86 ? -5.609 22.906 -8.008 1 95 86 ALA A CA 1
ATOM 687 C C . ALA A 1 86 ? -6.055 21.969 -9.133 1 95 86 ALA A C 1
ATOM 689 O O . ALA A 1 86 ? -7.246 21.891 -9.453 1 95 86 ALA A O 1
ATOM 690 N N . ALA A 1 87 ? -5.094 21.281 -9.781 1 95.75 87 ALA A N 1
ATOM 691 C CA . ALA A 1 87 ? -5.379 20.328 -10.844 1 95.75 87 ALA A CA 1
ATOM 692 C C . ALA A 1 87 ? -5.879 19 -10.281 1 95.75 87 ALA A C 1
ATOM 694 O O . ALA A 1 87 ? -6.066 18.031 -11.023 1 95.75 87 ALA A O 1
ATOM 695 N N . PHE A 1 88 ? -6.039 18.875 -9.031 1 96.81 88 PHE A N 1
ATOM 696 C CA . PHE A 1 88 ? -6.562 17.703 -8.344 1 96.81 88 PHE A CA 1
ATOM 697 C C . PHE A 1 88 ? -7.691 18.094 -7.391 1 96.81 88 PHE A C 1
ATOM 699 O O . PHE A 1 88 ? -7.902 19.281 -7.129 1 96.81 88 PHE A O 1
ATOM 706 N N . GLN A 1 89 ? -8.422 17.125 -6.922 1 96.69 89 GLN A N 1
ATOM 707 C CA . GLN A 1 89 ? -9.562 17.328 -6.039 1 96.69 89 GLN A CA 1
ATOM 708 C C . GLN A 1 89 ? -9.367 16.625 -4.703 1 96.69 89 GLN A C 1
ATOM 710 O O . GLN A 1 89 ? -8.453 15.805 -4.555 1 96.69 89 GLN A O 1
ATOM 715 N N . SER A 1 90 ? -10.156 17 -3.75 1 97.25 90 SER A N 1
ATOM 716 C CA . SER A 1 90 ? -10.148 16.312 -2.459 1 97.25 90 SER A CA 1
ATOM 717 C C . SER A 1 90 ? -10.648 14.883 -2.59 1 97.25 90 SER A C 1
ATOM 719 O O . SER A 1 90 ? -11.047 14.453 -3.674 1 97.25 90 SER A O 1
ATOM 721 N N . GLU A 1 91 ? -10.609 14.062 -1.547 1 96.31 91 GLU A N 1
ATOM 722 C CA . GLU A 1 91 ? -11.047 12.672 -1.535 1 96.31 91 GLU A CA 1
ATOM 723 C C . GLU A 1 91 ? -12.516 12.555 -1.91 1 96.31 91 GLU A C 1
ATOM 725 O O . GLU A 1 91 ? -12.93 11.562 -2.516 1 96.31 91 GLU A O 1
ATOM 730 N N . GLU A 1 92 ? -13.289 13.578 -1.562 1 96.56 92 GLU A N 1
ATOM 731 C CA . GLU A 1 92 ? -14.719 13.516 -1.864 1 96.56 92 GLU A CA 1
ATOM 732 C C . GLU A 1 92 ? -15.055 14.352 -3.102 1 96.56 92 GLU A C 1
ATOM 734 O O . GLU A 1 92 ? -16.234 14.578 -3.4 1 96.56 92 GLU A O 1
ATOM 739 N N . GLY A 1 93 ? -14.039 14.93 -3.76 1 95.69 93 GLY A N 1
ATOM 740 C CA . GLY A 1 93 ? -14.242 15.539 -5.062 1 95.69 93 GLY A CA 1
ATOM 741 C C . GLY A 1 93 ? -14.406 17.047 -5 1 95.69 93 GLY A C 1
ATOM 742 O O . GLY A 1 93 ? -14.773 17.688 -5.988 1 95.69 93 GLY A O 1
ATOM 743 N N . ARG A 1 94 ? -14.148 17.703 -3.908 1 96 94 ARG A N 1
ATOM 744 C CA . ARG A 1 94 ? -14.203 19.156 -3.799 1 96 94 ARG A CA 1
ATOM 745 C C . ARG A 1 94 ? -12.977 19.797 -4.434 1 96 94 ARG A C 1
ATOM 747 O O . ARG A 1 94 ? -11.891 19.219 -4.414 1 96 94 ARG A O 1
ATOM 754 N N . TYR A 1 95 ? -13.203 20.969 -4.984 1 96.94 95 TYR A N 1
ATOM 755 C CA . TYR A 1 95 ? -12.078 21.734 -5.5 1 96.94 95 TYR A CA 1
ATOM 756 C C . TYR A 1 95 ? -11.219 22.266 -4.363 1 96.94 95 TYR A C 1
ATOM 758 O O . TYR A 1 95 ? -11.727 22.547 -3.273 1 96.94 95 TYR A O 1
ATOM 766 N N . ILE A 1 96 ? -9.945 22.344 -4.594 1 98 96 ILE A N 1
ATOM 767 C CA . ILE A 1 96 ? -8.992 22.875 -3.623 1 98 96 ILE A CA 1
ATOM 768 C C . ILE A 1 96 ? -8.391 24.172 -4.145 1 98 96 ILE A C 1
ATOM 770 O O . ILE A 1 96 ? -7.477 24.156 -4.973 1 98 96 ILE A O 1
ATOM 774 N N . PRO A 1 97 ? -8.82 25.266 -3.625 1 97.56 97 PRO A N 1
ATOM 775 C CA . PRO A 1 97 ? -8.336 26.578 -4.094 1 97.56 97 PRO A CA 1
ATOM 776 C C . PRO A 1 97 ? -6.93 26.891 -3.588 1 97.56 97 PRO A C 1
ATOM 778 O O . PRO A 1 97 ? -6.617 26.641 -2.42 1 97.56 97 PRO A O 1
ATOM 781 N N . TYR A 1 98 ? -6.117 27.359 -4.496 1 98.31 98 TYR A N 1
ATOM 782 C CA . TYR A 1 98 ? -4.836 27.984 -4.184 1 98.31 98 TYR A CA 1
ATOM 783 C C . TYR A 1 98 ? -4.859 29.484 -4.5 1 98.31 98 TYR A C 1
ATOM 785 O O . TYR A 1 98 ? -5.648 29.922 -5.336 1 98.31 98 TYR A O 1
ATOM 793 N N . ILE A 1 99 ? -4.023 30.219 -3.764 1 98.69 99 ILE A N 1
ATOM 794 C CA . ILE A 1 99 ? -3.863 31.641 -3.98 1 98.69 99 ILE A CA 1
ATOM 795 C C . ILE A 1 99 ? -2.387 31.969 -4.184 1 98.69 99 ILE A C 1
ATOM 797 O O . ILE A 1 99 ? -1.527 31.484 -3.453 1 98.69 99 ILE A O 1
ATOM 801 N N . PHE A 1 100 ? -2.141 32.719 -5.184 1 97.75 100 PHE A N 1
ATOM 802 C CA . PHE A 1 100 ? -0.792 33.219 -5.438 1 97.75 100 PHE A CA 1
ATOM 803 C C . PHE A 1 100 ? -0.742 34.75 -5.316 1 97.75 100 PHE A C 1
ATOM 805 O O . PHE A 1 100 ? -1.507 35.438 -5.973 1 97.75 100 PHE A O 1
ATOM 812 N N . LEU A 1 101 ? 0.062 35.25 -4.398 1 98 101 LEU A N 1
ATOM 813 C CA . LEU A 1 101 ? 0.257 36.688 -4.191 1 98 101 LEU A CA 1
ATOM 814 C C . LEU A 1 101 ? 1.613 37.125 -4.727 1 98 101 LEU A C 1
ATOM 816 O O . LEU A 1 101 ? 2.654 36.656 -4.262 1 98 101 LEU A O 1
ATOM 820 N N . SER A 1 102 ? 1.6 37.969 -5.625 1 96.62 102 SER A N 1
ATOM 821 C CA . SER A 1 102 ? 2.818 38.5 -6.238 1 96.62 102 SER A CA 1
ATOM 822 C C . SER A 1 102 ? 2.568 39.844 -6.91 1 96.62 102 SER A C 1
ATOM 824 O O . SER A 1 102 ? 1.52 40.062 -7.523 1 96.62 102 SER A O 1
ATOM 826 N N . LEU A 1 103 ? 3.455 40.812 -6.723 1 93.94 103 LEU A N 1
ATOM 827 C CA . LEU A 1 103 ? 3.357 42.062 -7.445 1 93.94 103 LEU A CA 1
ATOM 828 C C . LEU A 1 103 ? 3.684 41.875 -8.922 1 93.94 103 LEU A C 1
ATOM 830 O O . LEU A 1 103 ? 4.707 41.281 -9.266 1 93.94 103 LEU A O 1
ATOM 834 N N . PRO A 1 104 ? 2.734 42.469 -9.734 1 84.69 104 PRO A N 1
ATOM 835 C CA . PRO A 1 104 ? 3.033 42.344 -11.164 1 84.69 104 PRO A CA 1
ATOM 836 C C . PRO A 1 104 ? 4.348 43.031 -11.539 1 84.69 104 PRO A C 1
ATOM 838 O O . PRO A 1 104 ? 4.684 44.094 -10.992 1 84.69 104 PRO A O 1
ATOM 841 N N . ASP A 1 105 ? 5.117 42.594 -12.422 1 73.06 105 ASP A N 1
ATOM 842 C CA . ASP A 1 105 ? 6.305 43.188 -13.023 1 73.06 105 ASP A CA 1
ATOM 843 C C . ASP A 1 105 ? 7.441 43.312 -12.016 1 73.06 105 ASP A C 1
ATOM 845 O O . ASP A 1 105 ? 8.383 44.062 -12.211 1 73.06 105 ASP A O 1
ATOM 849 N N . SER A 1 106 ? 7.105 42.781 -10.797 1 68.81 106 SER A N 1
ATOM 850 C CA . SER A 1 106 ? 8.195 42.844 -9.828 1 68.81 106 SER A CA 1
ATOM 851 C C . SER A 1 106 ? 9.188 41.688 -10.055 1 68.81 106 SER A C 1
ATOM 853 O O . SER A 1 106 ? 8.789 40.531 -10.141 1 68.81 106 SER A O 1
ATOM 855 N N . GLY A 1 107 ? 9.977 41.875 -11.047 1 65.44 107 GLY A N 1
ATOM 856 C CA . GLY A 1 107 ? 11.094 41 -11.312 1 65.44 107 GLY A CA 1
ATOM 857 C C . GLY A 1 107 ? 12.094 40.938 -10.164 1 65.44 107 GLY A C 1
ATOM 858 O O . GLY A 1 107 ? 11.898 41.562 -9.133 1 65.44 107 GLY A O 1
ATOM 859 N N . GLY A 1 108 ? 12.742 39.75 -9.82 1 68.81 108 GLY A N 1
ATOM 860 C CA . GLY A 1 108 ? 13.875 39.75 -8.914 1 68.81 108 GLY A CA 1
ATOM 861 C C . GLY A 1 108 ? 13.969 38.531 -8.047 1 68.81 108 GLY A C 1
ATOM 862 O O . GLY A 1 108 ? 13.219 37.562 -8.242 1 68.81 108 GLY A O 1
ATOM 863 N N . ASP A 1 109 ? 14.883 38.562 -7.25 1 84.75 109 ASP A N 1
ATOM 864 C CA . ASP A 1 109 ? 15.305 37.531 -6.309 1 84.75 109 ASP A CA 1
ATOM 865 C C . ASP A 1 109 ? 14.539 37.625 -4.992 1 84.75 109 ASP A C 1
ATOM 867 O O . ASP A 1 109 ? 15.109 38.031 -3.967 1 84.75 109 ASP A O 1
ATOM 871 N N . LYS A 1 110 ? 13.125 37.375 -4.93 1 95 110 LYS A N 1
ATOM 872 C CA . LYS A 1 110 ? 12.242 37.5 -3.773 1 95 110 LYS A CA 1
ATOM 873 C C . LYS A 1 110 ? 12.234 36.219 -2.955 1 95 110 LYS A C 1
ATOM 875 O O . LYS A 1 110 ? 12.641 35.156 -3.447 1 95 110 LYS A O 1
ATOM 880 N N . LEU A 1 111 ? 11.82 36.438 -1.663 1 97.69 111 LEU A N 1
ATOM 881 C CA . LEU A 1 111 ? 11.531 35.281 -0.831 1 97.69 111 LEU A CA 1
ATOM 882 C C . LEU A 1 111 ? 10.297 34.531 -1.331 1 97.69 111 LEU A C 1
ATOM 884 O O . LEU A 1 111 ? 9.289 35.156 -1.657 1 97.69 111 LEU A O 1
ATOM 888 N N . ARG A 1 112 ? 10.398 33.25 -1.521 1 98.19 112 ARG A N 1
ATOM 889 C CA . ARG A 1 112 ? 9.227 32.406 -1.752 1 98.19 112 ARG A CA 1
ATOM 890 C C . ARG A 1 112 ? 8.648 31.906 -0.434 1 98.19 112 ARG A C 1
ATOM 892 O O . ARG A 1 112 ? 9.344 31.25 0.339 1 98.19 112 ARG A O 1
ATOM 899 N N . VAL A 1 113 ? 7.395 32.219 -0.207 1 98.75 113 VAL A N 1
ATOM 900 C CA . VAL A 1 113 ? 6.746 31.844 1.046 1 98.75 113 VAL A CA 1
ATOM 901 C C . VAL A 1 113 ? 5.535 30.969 0.759 1 98.75 113 VAL A C 1
ATOM 903 O O . VAL A 1 113 ? 4.824 31.172 -0.225 1 98.75 113 VAL A O 1
ATOM 906 N N . TYR A 1 114 ? 5.398 29.875 1.526 1 98.81 114 TYR A N 1
ATOM 907 C CA . TYR A 1 114 ? 4.238 29 1.484 1 98.81 114 TYR A CA 1
ATOM 908 C C . TYR A 1 114 ? 3.43 29.094 2.771 1 98.81 114 TYR A C 1
ATOM 910 O O . TYR A 1 114 ? 3.986 29.016 3.869 1 98.81 114 TYR A O 1
ATOM 918 N N . LEU A 1 115 ? 2.105 29.359 2.699 1 98.94 115 LEU A N 1
ATOM 919 C CA . LEU A 1 115 ? 1.201 29.453 3.842 1 98.94 115 LEU A CA 1
ATOM 920 C C . LEU A 1 115 ? 0.03 28.484 3.688 1 98.94 115 LEU A C 1
ATOM 922 O O . LEU A 1 115 ? -0.689 28.531 2.688 1 98.94 115 LEU A O 1
ATOM 926 N N . GLN A 1 116 ? -0.123 27.594 4.645 1 98.81 116 GLN A N 1
ATOM 927 C CA . GLN A 1 116 ? -1.251 26.672 4.578 1 98.81 116 GLN A CA 1
ATOM 928 C C . GLN A 1 116 ? -2.027 26.656 5.891 1 98.81 116 GLN A C 1
ATOM 930 O O . GLN A 1 116 ? -1.51 27.078 6.93 1 98.81 116 GLN A O 1
ATOM 935 N N . ALA A 1 117 ? -3.283 26.219 5.84 1 98.81 117 ALA A N 1
ATOM 936 C CA . ALA A 1 117 ? -4.141 26.078 7.012 1 98.81 117 ALA A CA 1
ATOM 937 C C . ALA A 1 117 ? -5.133 24.938 6.84 1 98.81 117 ALA A C 1
ATOM 939 O O . ALA A 1 117 ? -5.188 24.312 5.777 1 98.81 117 ALA A O 1
ATOM 940 N N . ALA A 1 118 ? -5.742 24.547 7.875 1 98.5 118 ALA A N 1
ATOM 941 C CA . ALA A 1 118 ? -6.863 23.625 7.941 1 98.5 118 ALA A CA 1
ATOM 942 C C . ALA A 1 118 ? -6.465 22.234 7.43 1 98.5 118 ALA A C 1
ATOM 944 O O . ALA A 1 118 ? -7.234 21.578 6.727 1 98.5 118 ALA A O 1
ATOM 945 N N . ILE A 1 119 ? -5.234 21.875 7.73 1 98.62 119 ILE A N 1
ATOM 946 C CA . ILE A 1 119 ? -4.906 20.469 7.492 1 98.62 119 ILE A CA 1
ATOM 947 C C . ILE A 1 119 ? -5.789 19.578 8.367 1 98.62 119 ILE A C 1
ATOM 949 O O . ILE A 1 119 ? -6.137 18.469 7.973 1 98.62 119 ILE A O 1
ATOM 953 N N . HIS A 1 120 ? -6.074 20.078 9.578 1 98.38 120 HIS A N 1
ATOM 954 C CA . HIS A 1 120 ? -7.125 19.516 10.414 1 98.38 120 HIS A CA 1
ATOM 955 C C . HIS A 1 120 ? -8.422 20.312 10.289 1 98.38 120 HIS A C 1
ATOM 957 O O . HIS A 1 120 ? -8.438 21.516 10.562 1 98.38 120 HIS A O 1
ATOM 963 N N . GLY A 1 121 ? -9.492 1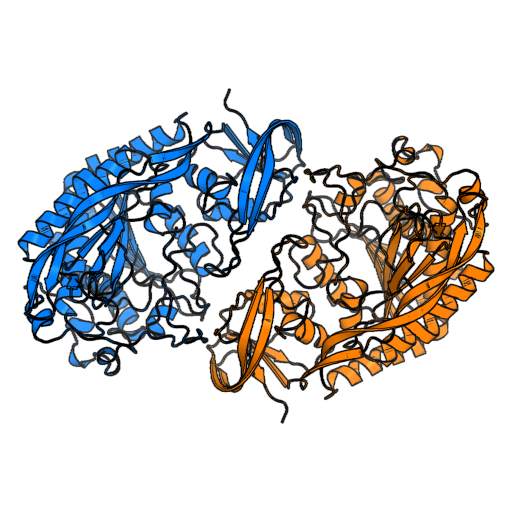9.609 9.93 1 97.44 121 GLY A N 1
ATOM 964 C CA . GLY A 1 121 ? -10.727 20.297 9.555 1 97.44 121 GLY A CA 1
ATOM 965 C C . GLY A 1 121 ? -11.461 20.891 10.734 1 97.44 121 GLY A C 1
ATOM 966 O O . GLY A 1 121 ? -12.312 21.766 10.562 1 97.44 121 GLY A O 1
ATOM 967 N N . ASN A 1 122 ? -11.148 20.453 11.945 1 97.56 122 ASN A N 1
ATOM 968 C CA . ASN A 1 122 ? -11.867 20.938 13.125 1 97.56 122 ASN A CA 1
ATOM 969 C C . ASN A 1 122 ? -11.102 22.047 13.828 1 97.56 122 ASN A C 1
ATOM 971 O O . ASN A 1 122 ? -11.211 22.219 15.047 1 97.56 122 ASN A O 1
ATOM 975 N N . GLU A 1 123 ? -10.281 22.797 13.102 1 98.38 123 GLU A N 1
ATOM 976 C CA . GLU A 1 123 ? -9.5 23.906 13.617 1 98.38 123 GLU A CA 1
ATOM 977 C C . GLU A 1 123 ? -9.859 25.203 12.906 1 98.38 123 GLU A C 1
ATOM 979 O O . GLU A 1 123 ? -9.047 25.766 12.156 1 98.38 123 GLU A O 1
ATOM 984 N N . PRO A 1 124 ? -10.992 25.766 13.25 1 98.12 124 PRO A N 1
ATOM 985 C CA . PRO A 1 12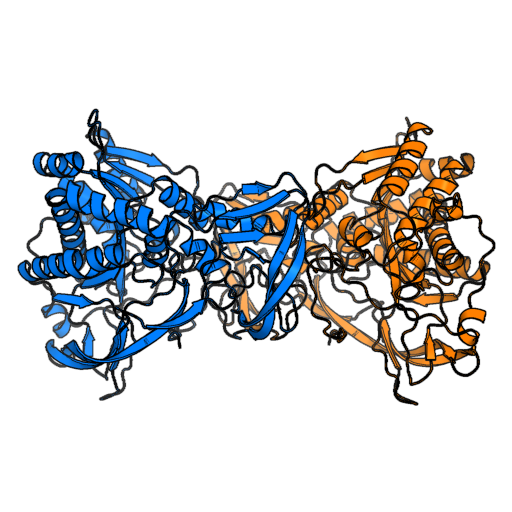4 ? -11.586 26.828 12.422 1 98.12 124 PRO A CA 1
ATOM 986 C C . PRO A 1 124 ? -10.797 28.125 12.461 1 98.12 124 PRO A C 1
ATOM 988 O O . PRO A 1 124 ? -10.883 28.938 11.531 1 98.12 124 PRO A O 1
ATOM 991 N N . ALA A 1 125 ? -10.023 28.422 13.492 1 98.75 125 ALA A N 1
ATOM 992 C CA . ALA A 1 125 ? -9.258 29.672 13.523 1 98.75 125 ALA A CA 1
ATOM 993 C C . ALA A 1 125 ? -8.102 29.625 12.531 1 98.75 125 ALA A C 1
ATOM 995 O O . ALA A 1 125 ? -7.57 30.672 12.141 1 98.75 125 ALA A O 1
ATOM 996 N N . ALA A 1 126 ? -7.695 28.422 12.141 1 98.69 126 ALA A N 1
ATOM 997 C CA . ALA A 1 126 ? -6.578 28.266 11.211 1 98.69 126 ALA A CA 1
ATOM 998 C C . ALA A 1 126 ? -6.918 28.844 9.844 1 98.69 126 ALA A C 1
ATOM 1000 O O . ALA A 1 126 ? -6.301 29.812 9.398 1 98.69 126 ALA A O 1
ATOM 1001 N N . ASP A 1 127 ? -7.953 28.359 9.18 1 98.38 127 ASP A N 1
ATOM 1002 C CA . ASP A 1 127 ? -8.281 28.859 7.848 1 98.38 127 ASP A CA 1
ATOM 1003 C C . ASP A 1 127 ? -8.898 30.25 7.918 1 98.38 127 ASP A C 1
ATOM 1005 O O . ASP A 1 127 ? -8.68 31.094 7.035 1 98.38 127 ASP A O 1
ATOM 1009 N N . GLU A 1 128 ? -9.641 30.578 9.031 1 98.69 128 GLU A N 1
ATOM 1010 C CA . GLU A 1 128 ? -10.219 31.906 9.164 1 98.69 128 GLU A CA 1
ATOM 1011 C C . GLU A 1 128 ? -9.141 32.969 9.25 1 98.69 128 GLU A C 1
ATOM 1013 O O . GLU A 1 128 ? -9.312 34.094 8.75 1 98.69 128 GLU A O 1
ATOM 1018 N N . SER A 1 129 ? -8.055 32.625 9.914 1 98.81 129 SER A N 1
ATOM 1019 C CA . SER A 1 129 ? -6.961 33.594 10.055 1 98.81 129 SER A CA 1
ATOM 1020 C C . SER A 1 129 ? -6.32 33.906 8.703 1 98.81 129 SER A C 1
ATOM 1022 O O . SER A 1 129 ? -5.883 35.031 8.453 1 98.81 129 SER A O 1
ATOM 1024 N N . VAL A 1 130 ? -6.195 32.906 7.824 1 98.88 130 VAL A N 1
ATOM 1025 C CA . VAL A 1 130 ? -5.66 33.094 6.484 1 98.88 130 VAL A CA 1
ATOM 1026 C C . VAL A 1 130 ? -6.582 34.031 5.695 1 98.88 130 VAL A C 1
ATOM 1028 O O . VAL A 1 130 ? -6.113 34.938 4.984 1 98.88 130 VAL A O 1
ATOM 1031 N N . LEU A 1 131 ? -7.902 33.875 5.875 1 98.81 131 LEU A N 1
ATOM 1032 C CA . LEU A 1 131 ? -8.867 34.781 5.234 1 98.81 131 LEU A CA 1
ATOM 1033 C C . LEU A 1 131 ? -8.766 36.188 5.805 1 98.81 131 LEU A C 1
ATOM 1035 O O . LEU A 1 131 ? -8.852 37.156 5.062 1 98.81 131 LEU A O 1
ATOM 1039 N N . ALA A 1 132 ? -8.602 36.25 7.09 1 98.88 132 ALA A N 1
ATOM 1040 C CA . ALA A 1 132 ? -8.422 37.531 7.727 1 98.88 132 ALA A CA 1
ATOM 1041 C C . ALA A 1 132 ? -7.164 38.25 7.219 1 98.88 132 ALA A C 1
ATOM 1043 O O . ALA A 1 132 ? -7.141 39.469 7.051 1 98.88 132 ALA A O 1
ATOM 1044 N N . PHE A 1 133 ? -6.109 37.469 7.039 1 98.81 133 PHE A N 1
ATOM 1045 C CA . PHE A 1 133 ? -4.871 38 6.484 1 98.81 133 PHE A CA 1
ATOM 1046 C C . PHE A 1 133 ? -5.109 38.594 5.105 1 98.81 133 PHE A C 1
ATOM 1048 O O . PHE A 1 133 ? -4.664 39.719 4.824 1 98.81 133 PHE A O 1
ATOM 1055 N N . LEU A 1 134 ? -5.824 37.875 4.238 1 98.81 134 LEU A N 1
ATOM 1056 C CA . LEU A 1 134 ? -6.16 38.375 2.91 1 98.81 134 LEU A CA 1
ATOM 1057 C C . LEU A 1 134 ? -7.027 39.625 3.004 1 98.81 134 LEU A C 1
ATOM 1059 O O . LEU A 1 134 ? -6.84 40.594 2.238 1 98.81 134 LEU A O 1
ATOM 1063 N N . GLY A 1 135 ? -8.008 39.625 3.955 1 98.69 135 GLY A N 1
ATOM 1064 C CA . GLY A 1 135 ? -8.812 40.812 4.199 1 98.69 135 GLY A CA 1
ATOM 1065 C C . GLY A 1 135 ? -7.996 42 4.629 1 98.69 135 GLY A C 1
ATOM 1066 O O . GLY A 1 135 ? -8.289 43.156 4.227 1 98.69 135 GLY A O 1
ATOM 1067 N N . LYS A 1 136 ? -7.02 41.781 5.402 1 98.62 136 LYS A N 1
ATOM 1068 C CA . LYS A 1 136 ? -6.141 42.875 5.832 1 98.62 136 LYS A CA 1
ATOM 1069 C C . LYS A 1 136 ? -5.359 43.438 4.652 1 98.62 136 LYS A C 1
ATOM 1071 O O . LYS A 1 136 ? -5.223 44.656 4.523 1 98.62 136 LYS A O 1
ATOM 1076 N N . MET A 1 137 ? -4.801 42.562 3.859 1 98.44 137 MET A N 1
ATOM 1077 C CA . MET A 1 137 ? -4.078 43.031 2.676 1 98.44 137 MET A CA 1
ATOM 1078 C C . MET A 1 137 ? -4.973 43.875 1.787 1 98.44 137 MET A C 1
ATOM 1080 O O . MET A 1 137 ? -4.52 44.875 1.222 1 98.44 137 MET A O 1
ATOM 1084 N N . ASP A 1 138 ? -6.219 43.469 1.667 1 98.06 138 ASP A N 1
ATOM 1085 C CA . ASP A 1 138 ? -7.195 44.25 0.894 1 98.06 138 ASP A CA 1
ATOM 1086 C C . ASP A 1 138 ? -7.414 45.625 1.491 1 98.06 138 ASP A C 1
ATOM 1088 O O . ASP A 1 138 ? -7.453 46.625 0.765 1 98.06 138 ASP A O 1
ATOM 1092 N N . ALA A 1 139 ? -7.473 45.719 2.789 1 98 139 ALA A N 1
ATOM 1093 C CA . ALA A 1 139 ? -7.828 46.938 3.506 1 98 139 ALA A CA 1
ATOM 1094 C C . ALA A 1 139 ? -6.629 47.875 3.625 1 98 139 ALA A C 1
ATOM 1096 O O . ALA A 1 139 ? -6.789 49.062 3.803 1 98 139 ALA A O 1
ATOM 1097 N N . GLU A 1 140 ? -5.438 47.281 3.537 1 97.94 140 GLU A N 1
ATOM 1098 C CA . GLU A 1 140 ? -4.211 48.062 3.717 1 97.94 140 GLU A CA 1
ATOM 1099 C C . GLU A 1 140 ? -3.268 47.875 2.531 1 97.94 140 GLU A C 1
ATOM 1101 O O . GLU A 1 140 ? -2.182 47.312 2.674 1 97.94 140 GLU A O 1
ATOM 1106 N N . PRO A 1 141 ? -3.521 48.5 1.439 1 95.94 141 PRO A N 1
ATOM 1107 C CA . PRO A 1 141 ? -2.809 48.281 0.183 1 95.94 141 PRO A CA 1
ATOM 1108 C C . PRO A 1 141 ? -1.327 48.625 0.266 1 95.94 141 PRO A C 1
ATOM 1110 O O . PRO A 1 141 ? -0.491 48 -0.365 1 95.94 141 PRO A O 1
ATOM 1113 N N . LEU A 1 142 ? -0.986 49.688 1.022 1 97.31 142 LEU A N 1
ATOM 1114 C CA . LEU A 1 142 ? 0.417 50.094 1.137 1 97.31 142 LEU A CA 1
ATOM 1115 C C . LEU A 1 142 ? 1.212 49.031 1.891 1 97.31 142 LEU A C 1
ATOM 1117 O O . LEU A 1 142 ? 2.342 48.688 1.514 1 97.31 142 LEU A O 1
ATOM 1121 N N . TRP A 1 143 ? 0.643 48.562 2.912 1 97.38 143 TRP A N 1
ATOM 1122 C CA . TRP A 1 143 ? 1.282 47.5 3.67 1 97.38 143 TRP A CA 1
ATOM 1123 C C . TRP A 1 143 ? 1.412 46.219 2.826 1 97.38 143 TRP A C 1
ATOM 1125 O O . TRP A 1 143 ? 2.469 45.594 2.809 1 97.38 143 TRP A O 1
ATOM 1135 N N . ALA A 1 144 ? 0.35 45.875 2.092 1 97.62 144 ALA A N 1
ATOM 1136 C CA . ALA A 1 144 ? 0.361 44.719 1.22 1 97.62 144 ALA A CA 1
ATOM 1137 C C . ALA A 1 144 ? 1.469 44.812 0.177 1 97.62 144 ALA A C 1
ATOM 1139 O O . ALA A 1 144 ? 2.205 43.844 -0.053 1 97.62 144 ALA A O 1
ATOM 1140 N N . ARG A 1 145 ? 1.59 45.938 -0.395 1 95.88 145 ARG A N 1
ATOM 1141 C CA . ARG A 1 145 ? 2.619 46.156 -1.404 1 95.88 145 ARG A CA 1
ATOM 1142 C C . ARG A 1 145 ? 4.016 46.031 -0.804 1 95.88 145 ARG A C 1
ATOM 1144 O O . ARG A 1 145 ? 4.91 45.438 -1.428 1 95.88 145 ARG A O 1
ATOM 1151 N N . SER A 1 146 ? 4.168 46.562 0.388 1 96.81 146 SER A N 1
ATOM 1152 C CA . SER A 1 146 ? 5.477 46.469 1.031 1 96.81 146 SER A CA 1
ATOM 1153 C C . SER A 1 146 ? 5.887 45.031 1.266 1 96.81 146 SER A C 1
ATOM 1155 O O . SER A 1 146 ? 7.07 44.688 1.17 1 96.81 146 SER A O 1
ATOM 1157 N N . VAL A 1 147 ? 4.98 44.156 1.596 1 97.44 147 VAL A N 1
ATOM 1158 C CA . VAL A 1 147 ? 5.234 42.75 1.812 1 97.44 147 VAL A CA 1
ATOM 1159 C C . VAL A 1 147 ? 5.566 42.062 0.482 1 97.44 147 VAL A C 1
ATOM 1161 O O . VAL A 1 147 ? 6.559 41.344 0.376 1 97.44 147 VAL A O 1
ATOM 1164 N N . LEU A 1 148 ? 4.832 42.406 -0.572 1 97.44 148 LEU A N 1
ATOM 1165 C CA . LEU A 1 148 ? 4.918 41.719 -1.853 1 97.44 148 LEU A CA 1
ATOM 1166 C C . LEU A 1 148 ? 6.109 42.219 -2.664 1 97.44 148 LEU A C 1
ATOM 1168 O O . LEU A 1 148 ? 6.516 41.594 -3.635 1 97.44 148 LEU A O 1
ATOM 1172 N N . GLU A 1 149 ? 6.688 43.312 -2.223 1 95.81 149 GLU A N 1
ATOM 1173 C CA . GLU A 1 149 ? 7.938 43.75 -2.828 1 95.81 149 GLU A CA 1
ATOM 1174 C C . GLU A 1 149 ? 9.086 42.812 -2.496 1 95.81 149 GLU A C 1
ATOM 1176 O O . GLU A 1 149 ? 10.047 42.688 -3.264 1 95.81 149 GLU A O 1
ATOM 1181 N N . LYS A 1 150 ? 8.898 42.094 -1.394 1 96.62 150 LYS A N 1
ATOM 1182 C CA . LYS A 1 150 ? 10.016 41.281 -0.911 1 96.62 150 LYS A CA 1
ATOM 1183 C C . LYS A 1 150 ? 9.703 39.781 -1.003 1 96.62 150 LYS A C 1
ATOM 1185 O O . LYS A 1 150 ? 10.602 38.969 -0.9 1 96.62 150 LYS A O 1
ATOM 1190 N N . MET A 1 151 ? 8.453 39.5 -1.288 1 97 151 MET A N 1
ATOM 1191 C CA . MET A 1 151 ? 8.086 38.094 -1.199 1 97 151 MET A CA 1
ATOM 1192 C C . MET A 1 151 ? 7.066 37.719 -2.27 1 97 151 MET A C 1
ATOM 1194 O O . MET A 1 151 ? 6.23 38.562 -2.645 1 97 151 MET A O 1
ATOM 1198 N N . ASP A 1 152 ? 7.082 36.562 -2.848 1 97.62 152 ASP A N 1
ATOM 1199 C CA . ASP A 1 152 ? 6.012 35.844 -3.527 1 97.62 152 ASP A CA 1
ATOM 1200 C C . ASP A 1 152 ? 5.41 34.75 -2.621 1 97.62 152 ASP A C 1
ATOM 1202 O O . ASP A 1 152 ? 6.141 34 -1.967 1 97.62 152 ASP A O 1
ATOM 1206 N N . ILE A 1 153 ? 4.102 34.75 -2.549 1 98.38 153 ILE A N 1
ATOM 1207 C CA . ILE A 1 153 ? 3.461 33.906 -1.533 1 98.38 153 ILE A CA 1
ATOM 1208 C C . ILE A 1 153 ? 2.471 32.969 -2.193 1 98.38 153 ILE A C 1
ATOM 1210 O O . ILE A 1 153 ? 1.602 33.375 -2.959 1 98.38 153 ILE A O 1
ATOM 1214 N N . LYS A 1 154 ? 2.631 31.688 -1.989 1 98.5 154 LYS A N 1
ATOM 1215 C CA . LYS A 1 154 ? 1.646 30.656 -2.342 1 98.5 154 LYS A CA 1
ATOM 1216 C C . LYS A 1 154 ? 0.851 30.219 -1.116 1 98.5 154 LYS A C 1
ATOM 1218 O O . LYS A 1 154 ? 1.432 29.859 -0.091 1 98.5 154 LYS A O 1
ATOM 1223 N N . ILE A 1 155 ? -0.483 30.266 -1.232 1 98.88 155 ILE A N 1
ATOM 1224 C CA . ILE A 1 155 ? -1.332 30 -0.076 1 98.88 155 ILE A CA 1
ATOM 1225 C C . ILE A 1 155 ? -2.273 28.844 -0.383 1 98.88 155 ILE A C 1
ATOM 1227 O O . ILE A 1 155 ? -2.887 28.797 -1.452 1 98.88 155 ILE A O 1
ATOM 1231 N N . LEU A 1 156 ? -2.32 27.859 0.466 1 98.81 156 LEU A N 1
ATOM 1232 C CA . LEU A 1 156 ? -3.355 26.844 0.531 1 98.81 156 LEU A CA 1
ATOM 1233 C C . LEU A 1 156 ? -4.258 27.047 1.742 1 98.81 156 LEU A C 1
ATOM 1235 O O . LEU A 1 156 ? -3.996 26.516 2.82 1 98.81 156 LEU A O 1
ATOM 1239 N N . PRO A 1 157 ? -5.344 27.734 1.562 1 98.69 157 PRO A N 1
ATOM 1240 C CA . PRO A 1 157 ? -6.133 28.156 2.729 1 98.69 157 PRO A CA 1
ATOM 1241 C C . PRO A 1 157 ? -6.797 26.969 3.434 1 98.69 157 PRO A C 1
ATOM 1243 O O . PRO A 1 157 ? -7.02 27.016 4.648 1 98.69 157 PRO A O 1
ATOM 1246 N N . ARG A 1 158 ? -7.137 25.969 2.627 1 98.62 158 ARG A N 1
ATOM 1247 C CA . ARG A 1 158 ? -7.738 24.766 3.184 1 98.62 158 ARG A CA 1
ATOM 1248 C C . ARG A 1 158 ? -7.117 23.516 2.576 1 98.62 158 ARG A C 1
ATOM 1250 O O . ARG A 1 158 ? -7.484 23.094 1.472 1 98.62 158 ARG A O 1
ATOM 1257 N N . TYR A 1 159 ? -6.258 22.891 3.355 1 98.44 159 TYR A N 1
ATOM 1258 C CA . TYR A 1 159 ? -5.617 21.641 2.979 1 98.44 159 TYR A CA 1
ATOM 1259 C C . TYR A 1 159 ? -6.641 20.5 2.891 1 98.44 159 TYR A C 1
ATOM 1261 O O . TYR A 1 159 ? -6.609 19.703 1.953 1 98.44 159 TYR A O 1
ATOM 1269 N N . ASN A 1 160 ? -7.508 20.406 3.803 1 98.12 160 ASN A N 1
ATOM 1270 C CA . ASN A 1 160 ? -8.484 19.359 4.035 1 98.12 160 ASN A CA 1
ATOM 1271 C C . ASN A 1 160 ? -9.914 19.875 3.885 1 98.12 160 ASN A C 1
ATOM 1273 O O . ASN A 1 160 ? -10.672 19.922 4.859 1 98.12 160 ASN A O 1
ATOM 1277 N N . VAL A 1 161 ? -10.289 20.141 2.709 1 97.5 161 VAL A N 1
ATOM 1278 C CA . VAL A 1 161 ? -11.578 20.766 2.426 1 97.5 161 VAL A CA 1
ATOM 1279 C C . VAL A 1 161 ? -12.711 19.859 2.893 1 97.5 161 VAL A C 1
ATOM 1281 O O . VAL A 1 161 ? -13.727 20.328 3.408 1 97.5 161 VAL A O 1
ATOM 1284 N N . ASP A 1 162 ? -12.547 18.516 2.709 1 96.88 162 ASP A N 1
ATOM 1285 C CA . ASP A 1 162 ? -13.562 17.578 3.164 1 96.88 162 ASP A CA 1
ATOM 1286 C C . ASP A 1 162 ? -13.688 17.594 4.684 1 96.88 162 ASP A C 1
ATOM 1288 O O . ASP A 1 162 ? -14.797 17.609 5.223 1 96.88 162 ASP A O 1
ATOM 1292 N N . GLY A 1 163 ? -12.531 17.562 5.367 1 97.06 163 GLY A N 1
ATOM 1293 C CA . GLY A 1 163 ? -12.555 17.641 6.816 1 97.06 163 GLY A CA 1
ATOM 1294 C C . GLY A 1 163 ? -13.211 18.891 7.348 1 97.06 163 GLY A C 1
ATOM 1295 O O . GLY A 1 163 ? -13.93 18.859 8.352 1 97.06 163 GLY A O 1
ATOM 1296 N N . VAL A 1 164 ? -12.969 20 6.723 1 97.56 164 VAL A N 1
ATOM 1297 C CA . VAL A 1 164 ? -13.594 21.266 7.121 1 97.56 164 VAL A CA 1
ATOM 1298 C C . VAL A 1 164 ? -15.109 21.172 6.934 1 97.56 164 VAL A C 1
ATOM 1300 O O . VAL A 1 164 ? -15.875 21.609 7.797 1 97.56 164 VAL A O 1
ATOM 1303 N N . ALA A 1 165 ? -15.508 20.562 5.816 1 95.44 165 ALA A N 1
ATOM 1304 C CA . ALA A 1 165 ? -16.938 20.422 5.547 1 95.44 165 ALA A CA 1
ATOM 1305 C C . ALA A 1 165 ? -17.609 19.547 6.609 1 95.44 165 ALA A C 1
ATOM 1307 O O . ALA A 1 165 ? -18.75 19.797 6.984 1 95.44 165 ALA A O 1
ATOM 1308 N N . TYR A 1 166 ? -16.938 18.531 7.105 1 94.62 166 TYR A N 1
ATOM 1309 C CA . TYR A 1 166 ? -17.469 17.625 8.109 1 94.62 166 TYR A CA 1
ATOM 1310 C C . TYR A 1 166 ? -17.172 18.125 9.516 1 94.62 166 TYR A C 1
ATOM 1312 O O . TYR A 1 166 ? -17.641 17.547 10.508 1 94.62 166 TYR A O 1
ATOM 1320 N N . PHE A 1 167 ? -16.359 19.234 9.617 1 96.5 167 PHE A N 1
ATOM 1321 C CA . PHE A 1 167 ? -15.82 19.719 10.883 1 96.5 167 PHE A CA 1
ATOM 1322 C C . PHE A 1 167 ? -15.125 18.594 11.641 1 96.5 167 PHE A C 1
ATOM 1324 O O . PHE A 1 167 ? -15.32 18.438 12.844 1 96.5 167 PHE A O 1
ATOM 1331 N N . GLN A 1 168 ? -14.414 17.766 10.93 1 96 168 GLN A N 1
ATOM 1332 C CA . GLN A 1 168 ? -13.656 16.672 11.516 1 96 168 GLN A CA 1
ATOM 1333 C C . GLN A 1 168 ? -12.156 16.844 11.297 1 96 168 GLN A C 1
ATOM 1335 O O . GLN A 1 168 ? -11.742 17.484 10.328 1 96 168 GLN A O 1
ATOM 1340 N N . ARG A 1 169 ? -11.383 16.344 12.172 1 96.88 169 ARG A N 1
ATOM 1341 C CA . ARG A 1 169 ? -9.93 16.5 12.172 1 96.88 169 ARG A CA 1
ATOM 1342 C C . ARG A 1 169 ? -9.32 15.82 10.945 1 96.88 169 ARG A C 1
ATOM 1344 O O . ARG A 1 169 ? -8.523 16.438 10.227 1 96.88 169 ARG A O 1
ATOM 1351 N N . GLN A 1 170 ? -9.758 14.562 10.617 1 96.44 170 GLN A N 1
ATOM 1352 C CA . GLN A 1 170 ? -9.125 13.695 9.625 1 96.44 170 GLN A CA 1
ATOM 1353 C C . GLN A 1 170 ? -9.672 13.961 8.227 1 96.44 170 GLN A C 1
ATOM 1355 O O . GLN A 1 170 ? -10.688 14.641 8.078 1 96.44 170 GLN A O 1
ATOM 1360 N N . LEU A 1 171 ? -8.984 13.414 7.203 1 96.31 171 LEU A N 1
ATOM 1361 C CA . LEU A 1 171 ? -9.531 13.32 5.855 1 96.31 171 LEU A CA 1
ATOM 1362 C C . LEU A 1 171 ? -10.797 12.461 5.844 1 96.31 171 LEU A C 1
ATOM 1364 O O . LEU A 1 171 ? -11.117 11.812 6.84 1 96.31 171 LEU A O 1
ATOM 1368 N N . ALA A 1 172 ? -11.469 12.477 4.723 1 94.31 172 ALA A N 1
ATOM 1369 C CA . ALA A 1 172 ? -12.664 11.648 4.586 1 94.31 172 ALA A CA 1
ATOM 1370 C C . ALA A 1 172 ? -12.328 10.172 4.805 1 94.31 172 ALA A C 1
ATOM 1372 O O . ALA A 1 172 ? -13.18 9.398 5.246 1 94.31 172 ALA A O 1
ATOM 1373 N N . SER A 1 173 ? -11.102 9.75 4.629 1 92.75 173 SER A N 1
ATOM 1374 C CA . SER A 1 173 ? -10.641 8.375 4.816 1 92.75 173 SER A CA 1
ATOM 1375 C C . SER A 1 173 ? -10.391 8.078 6.289 1 92.75 173 SER A C 1
ATOM 1377 O O . SER A 1 173 ? -10.039 6.949 6.645 1 92.75 173 SER A O 1
ATOM 1379 N N . ASN A 1 174 ? -10.453 9.055 7.141 1 92.44 174 ASN A N 1
ATOM 1380 C CA . ASN A 1 174 ? -10.219 8.977 8.578 1 92.44 174 ASN A CA 1
ATOM 1381 C C . ASN A 1 174 ? -8.727 8.93 8.898 1 92.44 174 ASN A C 1
ATOM 1383 O O . ASN A 1 174 ? -8.344 8.586 10.016 1 92.44 174 ASN A O 1
ATOM 1387 N N . LEU A 1 175 ? -7.891 9.266 7.926 1 94.62 175 LEU A N 1
ATOM 1388 C CA . LEU A 1 175 ? -6.453 9.383 8.148 1 94.62 175 LEU A CA 1
ATOM 1389 C C . LEU A 1 175 ? -6.062 10.828 8.43 1 94.62 175 LEU A C 1
ATOM 1391 O O . LEU A 1 175 ? -6.652 11.758 7.871 1 94.62 175 LEU A O 1
ATOM 1395 N N . ASP A 1 176 ? -5.113 10.953 9.328 1 97 176 ASP A N 1
ATOM 1396 C CA . ASP A 1 176 ? -4.609 12.289 9.656 1 97 176 ASP A CA 1
ATOM 1397 C C . ASP A 1 176 ? -3.6 12.766 8.625 1 97 176 ASP A C 1
ATOM 1399 O O . ASP A 1 176 ? -2.492 12.227 8.531 1 97 176 ASP A O 1
ATOM 1403 N N . PRO A 1 177 ? -3.947 13.805 7.875 1 97.19 177 PRO A N 1
ATOM 1404 C CA . PRO A 1 177 ? -3.029 14.234 6.816 1 97.19 177 PRO A CA 1
ATOM 1405 C C . PRO A 1 177 ? -1.726 14.812 7.363 1 97.19 177 PRO A C 1
ATOM 1407 O O . PRO A 1 177 ? -0.716 14.844 6.656 1 97.19 177 PRO A O 1
ATOM 1410 N N . ASN A 1 178 ? -1.696 15.258 8.609 1 98.06 178 ASN A N 1
ATOM 1411 C CA . ASN A 1 178 ? -0.463 15.789 9.18 1 98.06 178 ASN A CA 1
ATOM 1412 C C . ASN A 1 178 ? 0.449 14.672 9.68 1 98.06 178 ASN A C 1
ATOM 1414 O O . ASN A 1 178 ? 1.445 14.93 10.352 1 98.06 178 ASN A O 1
ATOM 1418 N N . ARG A 1 179 ? 0.147 13.422 9.375 1 98.06 179 ARG A N 1
ATOM 1419 C CA . ARG A 1 179 ? 0.999 12.266 9.641 1 98.06 179 ARG A CA 1
ATOM 1420 C C . ARG A 1 179 ? 1.365 11.547 8.344 1 98.06 179 ARG A C 1
ATOM 1422 O O . ARG A 1 179 ? 1.9 10.438 8.375 1 98.06 179 ARG A O 1
ATOM 1429 N N . ASP A 1 180 ? 1.034 12.148 7.234 1 97.5 180 ASP A N 1
ATOM 1430 C CA . ASP A 1 180 ? 1.128 11.438 5.961 1 97.5 180 ASP A CA 1
ATOM 1431 C C . ASP A 1 180 ? 2.186 12.07 5.055 1 97.5 180 ASP A C 1
ATOM 1433 O O . ASP A 1 180 ? 2.264 11.75 3.867 1 97.5 180 ASP A O 1
ATOM 1437 N N . HIS A 1 181 ? 3.037 12.891 5.602 1 98.12 181 HIS A N 1
ATOM 1438 C CA . HIS A 1 181 ? 3.891 13.734 4.77 1 98.12 181 HIS A CA 1
ATOM 1439 C C . HIS A 1 181 ? 5.094 12.945 4.246 1 98.12 181 HIS A C 1
ATOM 1441 O O . HIS A 1 181 ? 5.848 13.445 3.41 1 98.12 181 HIS A O 1
ATOM 1447 N N . ILE A 1 182 ? 5.27 11.688 4.738 1 98.25 182 ILE A N 1
ATOM 1448 C CA . ILE A 1 182 ? 6.414 10.891 4.316 1 98.25 182 ILE A CA 1
ATOM 1449 C C . ILE A 1 182 ? 5.93 9.641 3.59 1 98.25 182 ILE A C 1
ATOM 1451 O O . ILE A 1 182 ? 6.332 9.375 2.453 1 98.25 182 ILE A O 1
ATOM 1455 N N . LYS A 1 183 ? 5.016 8.93 4.164 1 96.69 183 LYS A N 1
ATOM 1456 C CA . LYS A 1 183 ? 4.52 7.711 3.539 1 96.69 183 LYS A CA 1
ATOM 1457 C C . LYS A 1 183 ? 3.635 8.023 2.336 1 96.69 183 LYS A C 1
ATOM 1459 O O . LYS A 1 183 ? 3.596 7.262 1.369 1 96.69 183 LYS A O 1
ATOM 1464 N N . LEU A 1 184 ? 2.926 9.164 2.352 1 97.12 184 LEU A N 1
ATOM 1465 C CA . LEU A 1 184 ? 2.16 9.656 1.21 1 97.12 184 LEU A CA 1
ATOM 1466 C C . LEU A 1 184 ? 1.109 8.641 0.782 1 97.12 184 LEU A C 1
ATOM 1468 O O . LEU A 1 184 ? 1.042 8.266 -0.391 1 97.12 184 LEU A O 1
ATOM 1472 N N . MET A 1 185 ? 0.26 8.258 1.659 1 94.56 185 MET A N 1
ATOM 1473 C CA . MET A 1 185 ? -0.704 7.191 1.397 1 94.56 185 MET A CA 1
ATOM 1474 C C . MET A 1 185 ? -1.894 7.719 0.602 1 94.56 185 MET A C 1
ATOM 1476 O O . MET A 1 185 ? -2.525 6.969 -0.146 1 94.56 185 MET A O 1
ATOM 1480 N N . ARG A 1 186 ? -2.201 9.008 0.72 1 95.5 186 ARG A N 1
ATOM 1481 C CA . ARG A 1 186 ? -3.387 9.547 0.062 1 95.5 186 ARG A CA 1
ATOM 1482 C C . ARG A 1 186 ? -3.004 10.414 -1.133 1 95.5 186 ARG A C 1
ATOM 1484 O O . ARG A 1 186 ? -2.014 11.148 -1.083 1 95.5 186 ARG A O 1
ATOM 1491 N N . GLY A 1 187 ? -3.82 10.344 -2.154 1 94.56 187 GLY A N 1
ATOM 1492 C CA . GLY A 1 187 ? -3.564 11.102 -3.373 1 94.56 187 GLY A CA 1
ATOM 1493 C C . GLY A 1 187 ? -3.479 12.594 -3.143 1 94.56 187 GLY A C 1
ATOM 1494 O O . GLY A 1 187 ? -2.582 13.258 -3.666 1 94.56 187 GLY A O 1
ATOM 1495 N N . GLN A 1 188 ? -4.367 13.109 -2.396 1 95.31 188 GLN A N 1
ATOM 1496 C CA . GLN A 1 188 ? -4.383 14.539 -2.098 1 95.31 188 GLN A CA 1
ATOM 1497 C C . GLN A 1 188 ? -3.084 14.977 -1.425 1 95.31 188 GLN A C 1
ATOM 1499 O O . GLN A 1 188 ? -2.533 16.031 -1.749 1 95.31 188 GLN A O 1
ATOM 1504 N N . THR A 1 189 ? -2.598 14.172 -0.529 1 96.62 189 THR A N 1
ATOM 1505 C CA . THR A 1 189 ? -1.346 14.469 0.158 1 96.62 189 THR A CA 1
ATOM 1506 C C . THR A 1 189 ? -0.177 14.469 -0.823 1 96.62 189 THR A C 1
ATOM 1508 O O . THR A 1 189 ? 0.69 15.344 -0.764 1 96.62 189 THR A O 1
ATOM 1511 N N . ARG A 1 190 ? -0.151 13.5 -1.724 1 97.38 190 ARG A N 1
ATOM 1512 C CA . ARG A 1 190 ? 0.906 13.406 -2.727 1 97.38 190 ARG A CA 1
ATOM 1513 C C . ARG A 1 190 ? 0.917 14.641 -3.625 1 97.38 190 ARG A C 1
ATOM 1515 O O . ARG A 1 190 ? 1.977 15.211 -3.893 1 97.38 190 ARG A O 1
ATOM 1522 N N . ASP A 1 191 ? -0.253 15.023 -4.07 1 97.75 191 ASP A N 1
ATOM 1523 C CA . ASP A 1 191 ? -0.362 16.141 -5.008 1 97.75 191 ASP A CA 1
ATOM 1524 C C . ASP A 1 191 ? 0.021 17.453 -4.344 1 97.75 191 ASP A C 1
ATOM 1526 O O . ASP A 1 191 ? 0.708 18.281 -4.945 1 97.75 191 ASP A O 1
ATOM 1530 N N . ILE A 1 192 ? -0.397 17.625 -3.123 1 98.06 192 ILE A N 1
ATOM 1531 C CA . ILE A 1 192 ? -0.052 18.828 -2.395 1 98.06 192 ILE A CA 1
ATOM 1532 C C . ILE A 1 192 ? 1.45 18.875 -2.125 1 98.06 192 ILE A C 1
ATOM 1534 O O . ILE A 1 192 ? 2.094 19.906 -2.285 1 98.06 192 ILE A O 1
ATOM 1538 N N . LYS A 1 193 ? 1.978 17.719 -1.721 1 98 193 LYS A N 1
ATOM 1539 C CA . LYS A 1 193 ? 3.416 17.625 -1.488 1 98 193 LYS A CA 1
ATOM 1540 C C . LYS A 1 193 ? 4.199 18.016 -2.736 1 98 193 LYS A C 1
ATOM 1542 O O . LYS A 1 193 ? 5.199 18.734 -2.65 1 98 193 LYS A O 1
ATOM 1547 N N . ARG A 1 194 ? 3.789 17.547 -3.9 1 97.19 194 ARG A N 1
ATOM 1548 C CA . ARG A 1 194 ? 4.445 17.875 -5.16 1 97.19 194 ARG A CA 1
ATOM 1549 C C . ARG A 1 194 ? 4.445 19.375 -5.395 1 97.19 194 ARG A C 1
ATOM 1551 O O . ARG A 1 194 ? 5.461 19.953 -5.789 1 97.19 194 ARG A O 1
ATOM 1558 N N . LEU A 1 195 ? 3.328 19.984 -5.117 1 97.25 195 LEU A N 1
ATOM 1559 C CA . LEU A 1 195 ? 3.199 21.422 -5.348 1 97.25 195 LEU A CA 1
ATOM 1560 C C . LEU A 1 195 ? 4.117 22.203 -4.414 1 97.25 195 LEU A C 1
ATOM 1562 O O . LEU A 1 195 ? 4.719 23.203 -4.82 1 97.25 195 LEU A O 1
ATOM 1566 N N . VAL A 1 196 ? 4.16 21.797 -3.174 1 97.56 196 VAL A N 1
ATOM 1567 C CA . VAL A 1 196 ? 5.035 22.469 -2.217 1 97.56 196 VAL A CA 1
ATOM 1568 C C . VAL A 1 196 ? 6.488 22.328 -2.658 1 97.56 196 VAL A C 1
ATOM 1570 O O . VAL A 1 196 ? 7.262 23.297 -2.596 1 97.56 196 VAL A O 1
ATOM 1573 N N . GLY A 1 197 ? 6.805 21.109 -3.051 1 96.06 197 GLY A N 1
ATOM 1574 C CA . GLY A 1 197 ? 8.156 20.875 -3.539 1 96.06 197 GLY A CA 1
ATOM 1575 C C . GLY A 1 197 ? 8.508 21.719 -4.746 1 96.06 197 GLY A C 1
ATOM 1576 O O . GLY A 1 197 ? 9.609 22.281 -4.82 1 96.06 197 GLY A O 1
ATOM 1577 N N . GLU A 1 198 ? 7.625 21.844 -5.676 1 96.25 198 GLU A N 1
ATOM 1578 C CA . GLU A 1 198 ? 7.832 22.641 -6.883 1 96.25 198 GLU A CA 1
ATOM 1579 C C . GLU A 1 198 ? 7.98 24.125 -6.551 1 96.25 198 GLU A C 1
ATOM 1581 O O . GLU A 1 198 ? 8.773 24.828 -7.18 1 96.25 198 GLU A O 1
ATOM 1586 N N . TRP A 1 199 ? 7.242 24.562 -5.559 1 97.25 199 TRP A N 1
ATOM 1587 C CA . TRP A 1 199 ? 7.305 25.953 -5.137 1 97.25 199 TRP A CA 1
ATOM 1588 C C . TRP A 1 199 ? 8.641 26.25 -4.461 1 97.25 199 TRP A C 1
ATOM 1590 O O . TRP A 1 199 ? 9.141 27.375 -4.539 1 97.25 199 TRP A O 1
ATOM 1600 N N . ASN A 1 200 ? 9.195 25.234 -3.807 1 97.94 200 ASN A N 1
ATOM 1601 C CA . ASN A 1 200 ? 10.508 25.344 -3.166 1 97.94 200 ASN A CA 1
ATOM 1602 C C . ASN A 1 200 ? 10.594 26.562 -2.26 1 97.94 200 ASN A C 1
ATOM 1604 O O . ASN A 1 200 ? 11.484 27.406 -2.428 1 97.94 200 ASN A O 1
ATOM 1608 N N . PRO A 1 201 ? 9.781 26.641 -1.235 1 98.62 201 PRO A N 1
ATOM 1609 C CA . PRO A 1 201 ? 9.719 27.844 -0.407 1 98.62 201 PRO A CA 1
ATOM 1610 C C . PRO A 1 201 ? 10.977 28.047 0.434 1 98.62 201 PRO A C 1
ATOM 1612 O O . PRO A 1 201 ? 11.656 27.078 0.786 1 98.62 201 PRO A O 1
ATOM 1615 N N . HIS A 1 202 ? 11.25 29.359 0.712 1 98.88 202 HIS A N 1
ATOM 1616 C CA . HIS A 1 202 ? 12.242 29.719 1.721 1 98.88 202 HIS A CA 1
ATOM 1617 C C . HIS A 1 202 ? 11.648 29.641 3.125 1 98.88 202 HIS A C 1
ATOM 1619 O O . HIS A 1 202 ? 12.352 29.297 4.078 1 98.88 202 HIS A O 1
ATOM 1625 N N . ILE A 1 203 ? 10.375 29.953 3.221 1 98.94 203 ILE A N 1
ATOM 1626 C CA . ILE A 1 203 ? 9.617 29.953 4.469 1 98.94 203 ILE A CA 1
ATOM 1627 C C . ILE A 1 203 ? 8.273 29.266 4.254 1 98.94 203 ILE A C 1
ATOM 1629 O O . ILE A 1 203 ? 7.617 29.469 3.232 1 98.94 203 ILE A O 1
ATOM 1633 N N . ALA A 1 204 ? 7.906 28.422 5.145 1 98.94 204 ALA A N 1
ATOM 1634 C CA . ALA A 1 204 ? 6.602 27.766 5.102 1 98.94 204 ALA A CA 1
ATOM 1635 C C . ALA A 1 204 ? 5.898 27.859 6.453 1 98.94 204 ALA A C 1
ATOM 1637 O O . ALA A 1 204 ? 6.504 27.594 7.496 1 98.94 204 ALA A O 1
ATOM 1638 N N . LEU A 1 205 ? 4.645 28.266 6.465 1 98.94 205 LEU A N 1
ATOM 1639 C CA . LEU A 1 205 ? 3.818 28.375 7.664 1 98.94 205 LEU A CA 1
ATOM 1640 C C . LEU A 1 205 ? 2.656 27.391 7.602 1 98.94 205 LEU A C 1
ATOM 1642 O O . LEU A 1 205 ? 2.045 27.203 6.547 1 98.94 205 LEU A O 1
ATOM 1646 N N . ASP A 1 206 ? 2.381 26.797 8.672 1 98.81 206 ASP A N 1
ATOM 1647 C CA . ASP A 1 206 ? 1.229 25.906 8.828 1 98.81 206 ASP A CA 1
ATOM 1648 C C . ASP A 1 206 ? 0.396 26.297 10.047 1 98.81 206 ASP A C 1
ATOM 1650 O O . ASP A 1 206 ? 0.864 26.203 11.18 1 98.81 206 ASP A O 1
ATOM 1654 N N . MET A 1 207 ? -0.832 26.703 9.836 1 98.88 207 MET A N 1
ATOM 1655 C CA . MET A 1 207 ? -1.708 27.219 10.891 1 98.88 207 MET A CA 1
ATOM 1656 C C . MET A 1 207 ? -2.52 26.078 11.516 1 98.88 207 MET A C 1
ATOM 1658 O O . MET A 1 207 ? -3.105 25.266 10.797 1 98.88 207 MET A O 1
ATOM 1662 N N . HIS A 1 208 ? -2.555 26.016 12.852 1 98.81 208 HIS A N 1
ATOM 1663 C CA . HIS A 1 208 ? -3.229 24.953 13.586 1 98.81 208 HIS A CA 1
ATOM 1664 C C . HIS A 1 208 ? -3.924 25.5 14.828 1 98.81 208 HIS A C 1
ATOM 1666 O O . HIS A 1 208 ? -3.842 26.688 15.117 1 98.81 208 HIS A O 1
ATOM 1672 N N . GLU A 1 209 ? -4.68 24.656 15.477 1 98.62 209 GLU A N 1
ATOM 1673 C CA . GLU A 1 209 ? -5.156 24.828 16.844 1 98.62 209 GLU A CA 1
ATOM 1674 C C . GLU A 1 209 ? -4.793 23.625 17.719 1 98.62 209 GLU A C 1
ATOM 1676 O O . GLU A 1 209 ? -4.559 22.531 17.203 1 98.62 209 GLU A O 1
ATOM 1681 N N . PHE A 1 210 ? -4.621 23.859 19.016 1 98 210 PHE A N 1
ATOM 1682 C CA . PHE A 1 210 ? -4.457 22.766 19.969 1 98 210 PHE A CA 1
ATOM 1683 C C . PHE A 1 210 ? -5.668 22.672 20.891 1 98 210 PHE A C 1
ATOM 1685 O O . PHE A 1 210 ? -6.48 23.609 20.953 1 98 210 PHE A O 1
ATOM 1692 N N . THR A 1 211 ? -5.848 21.547 21.562 1 97.44 211 THR A N 1
ATOM 1693 C CA . THR A 1 211 ? -6.996 21.281 22.438 1 97.44 211 THR A CA 1
ATOM 1694 C C . THR A 1 211 ? -6.965 22.188 23.656 1 97.44 211 THR A C 1
ATOM 1696 O O . THR A 1 211 ? -5.965 22.219 24.391 1 97.44 211 THR A O 1
ATOM 1699 N N . ALA A 1 212 ? -8.062 22.766 23.984 1 96.81 212 ALA A N 1
ATOM 1700 C CA . ALA A 1 212 ? -8.102 23.812 25 1 96.81 212 ALA A CA 1
ATOM 1701 C C . ALA A 1 212 ? -8.555 23.25 26.359 1 96.81 212 ALA A C 1
ATOM 1703 O O . ALA A 1 212 ? -7.914 23.5 27.375 1 96.81 212 ALA A O 1
ATOM 1704 N N . PRO A 1 213 ? -9.594 22.484 26.422 1 96.44 213 PRO A N 1
ATOM 1705 C CA . PRO A 1 213 ? -10.203 22.25 27.734 1 96.44 213 PRO A CA 1
ATOM 1706 C C . PRO A 1 213 ? -9.594 21.047 28.453 1 96.44 213 PRO A C 1
ATOM 1708 O O . PRO A 1 213 ? -10.156 20.562 29.438 1 96.44 213 PRO A O 1
ATOM 1711 N N . SER A 1 214 ? -8.531 20.469 27.922 1 96.69 214 SER A N 1
ATOM 1712 C CA . SER A 1 214 ? -7.898 19.344 28.578 1 96.69 214 SER A CA 1
ATOM 1713 C C . SER A 1 214 ? -7.5 19.703 30.016 1 96.69 214 SER A C 1
ATOM 1715 O O . SER A 1 214 ? -7.012 20.797 30.266 1 96.69 214 SER A O 1
ATOM 1717 N N . ILE A 1 215 ? -7.727 18.703 30.938 1 97.88 215 ILE A N 1
ATOM 1718 C CA . ILE A 1 215 ? -7.398 18.906 32.344 1 97.88 215 ILE A CA 1
ATOM 1719 C C . ILE A 1 215 ? -6.102 18.156 32.688 1 97.88 215 ILE A C 1
ATOM 1721 O O . ILE A 1 215 ? -5.926 17 32.312 1 97.88 215 ILE A O 1
ATOM 1725 N N . TYR A 1 216 ? -5.27 18.859 33.375 1 97.81 216 TYR A N 1
ATOM 1726 C CA . TYR A 1 216 ? -3.996 18.312 33.812 1 97.81 216 TYR A CA 1
ATOM 1727 C C . TYR A 1 216 ? -3.865 18.422 35.344 1 97.81 216 TYR A C 1
ATOM 1729 O O . TYR A 1 216 ? -4.391 19.359 35.938 1 97.81 216 TYR A O 1
ATOM 1737 N N . GLY A 1 217 ? -3.199 17.484 35.938 1 96.75 217 GLY A N 1
ATOM 1738 C CA . GLY A 1 217 ? -2.928 17.562 37.344 1 96.75 217 GLY A CA 1
ATOM 1739 C C . GLY A 1 217 ? -4.188 17.625 38.188 1 96.75 217 GLY A C 1
ATOM 1740 O O . GLY A 1 217 ? -4.164 18.109 39.312 1 96.75 217 GLY A O 1
ATOM 1741 N N . GLY A 1 218 ? -5.227 17.25 37.656 1 97.5 218 GLY A N 1
ATOM 1742 C CA . GLY A 1 218 ? -6.469 17.203 38.406 1 97.5 218 GLY A CA 1
ATOM 1743 C C . GLY A 1 218 ? -7.359 18.406 38.188 1 97.5 218 GLY A C 1
ATOM 1744 O O . GLY A 1 218 ? -8.586 18.297 38.188 1 97.5 218 GLY A O 1
ATOM 1745 N N . GLN A 1 219 ? -6.754 19.594 37.969 1 97.12 219 GLN A N 1
ATOM 1746 C CA . GLN A 1 219 ? -7.652 20.75 37.938 1 97.12 219 GLN A CA 1
ATOM 1747 C C . GLN A 1 219 ? -7.129 21.828 37 1 97.12 219 GLN A C 1
ATOM 1749 O O . GLN A 1 219 ? -7.781 22.859 36.781 1 97.12 219 GLN A O 1
ATOM 1754 N N . TYR A 1 220 ? -5.969 21.672 36.406 1 98 220 TYR A N 1
ATOM 1755 C CA . TYR A 1 220 ? -5.355 22.766 35.625 1 98 220 TYR A CA 1
ATOM 1756 C C . TYR A 1 220 ? -5.652 22.625 34.156 1 98 220 TYR A C 1
ATOM 1758 O O . TYR A 1 220 ? -5.703 21.5 33.625 1 98 220 TYR A O 1
ATOM 1766 N N . GLN A 1 221 ? -5.863 23.766 33.5 1 97.88 221 GLN A N 1
ATOM 1767 C CA . GLN A 1 221 ? -5.98 23.875 32.031 1 97.88 221 GLN A CA 1
ATOM 1768 C C . GLN A 1 221 ? -4.883 24.75 31.469 1 97.88 221 GLN A C 1
ATOM 1770 O O . GLN A 1 221 ? -4.27 25.547 32.188 1 97.88 221 GLN A O 1
ATOM 1775 N N . HIS A 1 222 ? -4.613 24.609 30.25 1 95.38 222 HIS A N 1
ATOM 1776 C CA . HIS A 1 222 ? -3.656 25.484 29.578 1 95.38 222 HIS A CA 1
ATOM 1777 C C . HIS A 1 222 ? -4.027 26.953 29.766 1 95.38 222 HIS A C 1
ATOM 1779 O O . HIS A 1 222 ? -5.191 27.328 29.594 1 95.38 222 HIS A O 1
ATOM 1785 N N . GLY A 1 223 ? -3.002 27.797 30.062 1 96.75 223 GLY A N 1
ATOM 1786 C CA . GLY A 1 223 ? -3.252 29.219 30.25 1 96.75 223 GLY A CA 1
ATOM 1787 C C . GLY A 1 223 ? -2.689 30.078 29.125 1 96.75 223 GLY A C 1
ATOM 1788 O O . GLY A 1 223 ? -2.521 31.281 29.297 1 96.75 223 GLY A O 1
ATOM 1789 N N . PHE A 1 224 ? -2.254 29.484 28.047 1 97.25 224 PHE A N 1
ATOM 1790 C CA . PHE A 1 224 ? -1.647 30.203 26.938 1 97.25 224 PHE A CA 1
ATOM 1791 C C . PHE A 1 224 ? -2.586 30.234 25.734 1 97.25 224 PHE A C 1
ATOM 1793 O O . PHE A 1 224 ? -3.479 29.391 25.609 1 97.25 224 PHE A O 1
ATOM 1800 N N . ASP A 1 225 ? -2.396 31.266 24.844 1 98.38 225 ASP A N 1
ATOM 1801 C CA . ASP A 1 225 ? -3.158 31.469 23.609 1 98.38 225 ASP A CA 1
ATOM 1802 C C . ASP A 1 225 ? -2.498 30.766 22.422 1 98.38 225 ASP A C 1
ATOM 1804 O O . ASP A 1 225 ? -3.172 30.391 21.469 1 98.38 225 ASP A O 1
ATOM 1808 N N . ALA A 1 226 ? -1.189 30.625 22.562 1 98.62 226 ALA A N 1
ATOM 1809 C CA . ALA A 1 226 ? -0.414 30.234 21.391 1 98.62 226 ALA A CA 1
ATOM 1810 C C . ALA A 1 226 ? 0.695 29.25 21.766 1 98.62 226 ALA A C 1
ATOM 1812 O O . ALA A 1 226 ? 1.32 29.391 22.828 1 98.62 226 ALA A O 1
ATOM 1813 N N . LEU A 1 227 ? 0.874 28.25 21 1 98.62 227 LEU A N 1
ATOM 1814 C CA . LEU A 1 227 ? 2.053 27.391 21 1 98.62 227 LEU A CA 1
ATOM 1815 C C . LEU A 1 227 ? 2.83 27.531 19.688 1 98.62 227 LEU A C 1
ATOM 1817 O O . LEU A 1 227 ? 2.236 27.656 18.625 1 98.62 227 LEU A O 1
ATOM 1821 N N . LEU A 1 228 ? 4.16 27.641 19.797 1 98.75 228 LEU A N 1
ATOM 1822 C CA . LEU A 1 228 ? 5.004 27.891 18.625 1 98.75 228 LEU A CA 1
ATOM 1823 C C . LEU A 1 228 ? 6.062 26.797 18.484 1 98.75 228 LEU A C 1
ATOM 1825 O O . LEU A 1 228 ? 6.664 26.375 19.484 1 98.75 228 LEU A O 1
ATOM 1829 N N . SER A 1 229 ? 6.23 26.297 17.328 1 98.44 229 SER A N 1
ATOM 1830 C CA . SER A 1 229 ? 7.336 25.438 16.938 1 98.44 229 SER A CA 1
ATOM 1831 C C . SER A 1 229 ? 7.555 25.453 15.43 1 98.44 229 SER A C 1
ATOM 1833 O O . SER A 1 229 ? 7.148 26.406 14.75 1 98.44 229 SER A O 1
ATOM 1835 N N . GLY A 1 230 ? 8.336 24.547 14.906 1 98.5 230 GLY A N 1
ATOM 1836 C CA . GLY A 1 230 ? 8.602 24.438 13.477 1 98.5 230 GLY A CA 1
ATOM 1837 C C . GLY A 1 230 ? 9.43 23.203 13.125 1 98.5 230 GLY A C 1
ATOM 1838 O O . GLY A 1 230 ? 9.281 22.156 13.758 1 98.5 230 GLY A O 1
ATOM 1839 N N . GLY A 1 231 ? 10.07 23.281 11.945 1 98.69 231 GLY A N 1
ATOM 1840 C CA . GLY A 1 231 ? 10.961 22.219 11.531 1 98.69 231 GLY A CA 1
ATOM 1841 C C . GLY A 1 231 ? 12.203 22.109 12.383 1 98.69 231 GLY A C 1
ATOM 1842 O O . GLY A 1 231 ? 13.102 22.953 12.297 1 98.69 231 GLY A O 1
ATOM 1843 N N . ILE A 1 232 ? 12.273 20.953 13.164 1 98.62 232 ILE A N 1
ATOM 1844 C CA . ILE A 1 232 ? 13.375 20.891 14.125 1 98.62 232 ILE A CA 1
ATOM 1845 C C . ILE A 1 232 ? 14.078 19.531 14 1 98.62 232 ILE A C 1
ATOM 1847 O O . ILE A 1 232 ? 14.891 19.172 14.859 1 98.62 232 ILE A O 1
ATOM 1851 N N . ASN A 1 233 ? 13.688 18.734 12.945 1 98.75 233 ASN A N 1
ATOM 1852 C CA . ASN A 1 233 ? 14.391 17.469 12.719 1 98.75 233 ASN A CA 1
ATOM 1853 C C . ASN A 1 233 ? 15.898 17.688 12.633 1 98.75 233 ASN A C 1
ATOM 1855 O O . ASN A 1 233 ? 16.359 18.641 12.016 1 98.75 233 ASN A O 1
ATOM 1859 N N . PRO A 1 234 ? 16.656 16.781 13.211 1 98.31 234 PRO A N 1
ATOM 1860 C CA . PRO A 1 234 ? 18.094 17 13.297 1 98.31 234 PRO A CA 1
ATOM 1861 C C . PRO A 1 234 ? 18.797 16.953 11.938 1 98.31 234 PRO A C 1
ATOM 1863 O O . PRO A 1 234 ? 19.969 17.312 11.82 1 98.31 234 PRO A O 1
ATOM 1866 N N . ASN A 1 235 ? 18.141 16.469 10.906 1 98.69 235 ASN A N 1
ATOM 1867 C CA . ASN A 1 235 ? 18.719 16.453 9.57 1 98.69 235 ASN A CA 1
ATOM 1868 C C . ASN A 1 235 ? 18.438 17.75 8.812 1 98.69 235 ASN A C 1
ATOM 1870 O O . ASN A 1 235 ? 18.844 17.891 7.66 1 98.69 235 ASN A O 1
ATOM 1874 N N . ILE A 1 236 ? 17.719 18.703 9.383 1 98.81 236 ILE A N 1
ATOM 1875 C CA . ILE A 1 236 ? 17.625 20.062 8.875 1 98.81 236 ILE A CA 1
ATOM 1876 C C . ILE A 1 236 ? 18.875 20.844 9.227 1 98.81 236 ILE A C 1
ATOM 1878 O O . ILE A 1 236 ? 19.391 20.734 10.344 1 98.81 236 ILE A O 1
ATOM 1882 N N . HIS A 1 237 ? 19.328 21.609 8.273 1 98.75 237 HIS A N 1
ATOM 1883 C CA . HIS A 1 237 ? 20.562 22.359 8.508 1 98.75 237 HIS A CA 1
ATOM 1884 C C . HIS A 1 237 ? 20.453 23.219 9.766 1 98.75 237 HIS A C 1
ATOM 1886 O O . HIS A 1 237 ? 19.422 23.828 10.023 1 98.75 237 HIS A O 1
ATOM 1892 N N . LEU A 1 238 ? 21.516 23.266 10.523 1 98.12 238 LEU A N 1
ATOM 1893 C CA . LEU A 1 238 ? 21.547 23.938 11.82 1 98.12 238 LEU A CA 1
ATOM 1894 C C . LEU A 1 238 ? 21.172 25.406 11.68 1 98.12 238 LEU A C 1
ATOM 1896 O O . LEU A 1 238 ? 20.438 25.938 12.508 1 98.12 238 LEU A O 1
ATOM 1900 N N . SER A 1 239 ? 21.641 26.094 10.68 1 98.75 239 SER A N 1
ATOM 1901 C CA . SER A 1 239 ? 21.391 27.516 10.508 1 98.75 239 SER A CA 1
ATOM 1902 C C . SER A 1 239 ? 19.906 27.781 10.258 1 98.75 239 SER A C 1
ATOM 1904 O O . SER A 1 239 ? 19.375 28.828 10.672 1 98.75 239 SER A O 1
ATOM 1906 N N . ILE A 1 240 ? 19.266 26.906 9.57 1 98.81 240 ILE A N 1
ATOM 1907 C CA . ILE A 1 240 ? 17.844 27.031 9.336 1 98.81 240 ILE A CA 1
ATOM 1908 C C . ILE A 1 240 ? 17.078 26.859 10.648 1 98.81 240 ILE A C 1
ATOM 1910 O O . ILE A 1 240 ? 16.188 27.672 10.969 1 98.81 240 ILE A O 1
ATOM 1914 N N . ARG A 1 241 ? 17.453 25.891 11.43 1 98.69 241 ARG A N 1
ATOM 1915 C CA . ARG A 1 241 ? 16.812 25.688 12.734 1 98.69 241 ARG A CA 1
ATOM 1916 C C . ARG A 1 241 ? 17.047 26.875 13.648 1 98.69 241 ARG A C 1
ATOM 1918 O O . ARG A 1 241 ? 16.156 27.281 14.391 1 98.69 241 ARG A O 1
ATOM 1925 N N . LYS A 1 242 ? 18.234 27.422 13.578 1 98.38 242 LYS A N 1
ATOM 1926 C CA . LYS A 1 242 ? 18.578 28.562 14.422 1 98.38 242 LYS A CA 1
ATOM 1927 C C . LYS A 1 242 ? 17.781 29.797 14.016 1 98.38 242 LYS A C 1
ATOM 1929 O O . LYS A 1 242 ? 17.359 30.578 14.867 1 98.38 242 LYS A O 1
ATOM 1934 N N . GLN A 1 243 ? 17.656 29.969 12.695 1 98.38 243 GLN A N 1
ATOM 1935 C CA . GLN A 1 243 ? 16.844 31.094 12.234 1 98.38 243 GLN A CA 1
ATOM 1936 C C . GLN A 1 243 ? 15.422 31 12.781 1 98.38 243 GLN A C 1
ATOM 1938 O O . GLN A 1 243 ? 14.828 32 13.148 1 98.38 243 GLN A O 1
ATOM 1943 N N . LEU A 1 244 ? 14.867 29.828 12.781 1 98.69 244 LEU A N 1
ATOM 1944 C CA . LEU A 1 244 ? 13.531 29.578 13.305 1 98.69 244 LEU A CA 1
ATOM 1945 C C . LEU A 1 244 ? 13.477 29.812 14.805 1 98.69 244 LEU A C 1
ATOM 1947 O O . LEU A 1 244 ? 12.672 30.609 15.289 1 98.69 244 LEU A O 1
ATOM 1951 N N . LEU A 1 245 ? 14.398 29.219 15.57 1 98.38 245 LEU A N 1
ATOM 1952 C CA . LEU A 1 245 ? 14.297 29.078 17.016 1 98.38 245 LEU A CA 1
ATOM 1953 C C . LEU A 1 245 ? 14.836 30.328 17.734 1 98.38 245 LEU A C 1
ATOM 1955 O O . LEU A 1 245 ? 14.344 30.688 18.797 1 98.38 245 LEU A O 1
ATOM 1959 N N . ASP A 1 246 ? 15.836 30.969 17.125 1 98.19 246 ASP A N 1
ATOM 1960 C CA . ASP A 1 246 ? 16.531 32.031 17.844 1 98.19 246 ASP A CA 1
ATOM 1961 C C . ASP A 1 246 ? 16.109 33.406 17.344 1 98.19 246 ASP A C 1
ATOM 1963 O O . ASP A 1 246 ? 16.281 34.406 18.047 1 98.19 246 ASP A O 1
ATOM 1967 N N . PHE A 1 247 ? 15.578 33.438 16.156 1 98.44 247 PHE A N 1
ATOM 1968 C CA . PHE A 1 247 ? 15.211 34.75 15.602 1 98.44 247 PHE A CA 1
ATOM 1969 C C . PHE A 1 247 ? 13.695 34.875 15.484 1 98.44 247 PHE A C 1
ATOM 1971 O O . PHE A 1 247 ? 13.086 35.656 16.188 1 98.44 247 PHE A O 1
ATOM 1978 N N . PHE A 1 248 ? 13.039 34.031 14.727 1 98.88 248 PHE A N 1
ATOM 1979 C CA . PHE A 1 248 ? 11.633 34.219 14.398 1 98.88 248 PHE A CA 1
ATOM 1980 C C . PHE A 1 248 ? 10.758 33.969 15.617 1 98.88 248 PHE A C 1
ATOM 1982 O O . PHE A 1 248 ? 9.93 34.812 15.977 1 98.88 248 PHE A O 1
ATOM 1989 N N . ILE A 1 249 ? 10.914 32.844 16.297 1 98.69 249 ILE A N 1
ATOM 1990 C CA . ILE A 1 249 ? 9.977 32.406 17.328 1 98.69 249 ILE A CA 1
ATOM 1991 C C . ILE A 1 249 ? 10.016 33.375 18.5 1 98.69 249 ILE A C 1
ATOM 1993 O O . ILE A 1 249 ? 8.969 33.844 18.953 1 98.69 249 ILE A O 1
ATOM 1997 N N . PRO A 1 250 ? 11.219 33.781 18.984 1 98.56 250 PRO A N 1
ATOM 1998 C CA . PRO A 1 250 ? 11.219 34.75 20.078 1 98.56 250 PRO A CA 1
ATOM 1999 C C . PRO A 1 250 ? 10.578 36.062 19.688 1 98.56 250 PRO A C 1
ATOM 2001 O O . PRO A 1 250 ? 9.891 36.688 20.5 1 98.56 250 PRO A O 1
ATOM 2004 N N . ALA A 1 251 ? 10.789 36.5 18.484 1 98.81 251 ALA A N 1
ATOM 2005 C CA . ALA A 1 251 ? 10.211 37.75 18.031 1 98.81 251 ALA A CA 1
ATOM 2006 C C . ALA A 1 251 ? 8.688 37.656 17.938 1 98.81 251 ALA A C 1
ATOM 2008 O O . ALA A 1 251 ? 7.98 38.594 18.281 1 98.81 251 ALA A O 1
ATOM 2009 N N . VAL A 1 252 ? 8.172 36.562 17.469 1 98.88 252 VAL A N 1
ATOM 2010 C CA . VAL A 1 252 ? 6.73 36.344 17.422 1 98.88 252 VAL A CA 1
ATOM 2011 C C . VAL A 1 252 ? 6.16 36.344 18.844 1 98.88 252 VAL A C 1
ATOM 2013 O O . VAL A 1 252 ? 5.113 36.938 19.094 1 98.88 252 VAL A O 1
ATOM 2016 N N . GLY A 1 253 ? 6.867 35.656 19.734 1 98.69 253 GLY A N 1
ATOM 2017 C CA . GLY A 1 253 ? 6.449 35.625 21.125 1 98.69 253 GLY A CA 1
ATOM 2018 C C . GLY A 1 253 ? 6.328 37 21.734 1 98.69 253 GLY A C 1
ATOM 2019 O O . GLY A 1 253 ? 5.324 37.344 22.375 1 98.69 253 GLY A O 1
ATOM 2020 N N . LYS A 1 254 ? 7.312 37.812 21.516 1 98.69 254 LYS A N 1
ATOM 2021 C CA . LYS A 1 254 ? 7.32 39.156 22.047 1 98.69 254 LYS A CA 1
ATOM 2022 C C . LYS A 1 254 ? 6.156 39.969 21.484 1 98.69 254 LYS A C 1
ATOM 2024 O O . LYS A 1 254 ? 5.531 40.75 22.203 1 98.69 254 LYS A O 1
ATOM 2029 N N . ARG A 1 255 ? 5.906 39.844 20.234 1 98.75 255 ARG A N 1
ATOM 2030 C CA . ARG A 1 255 ? 4.785 40.531 19.609 1 98.75 255 ARG A CA 1
ATOM 2031 C C . ARG A 1 255 ? 3.459 40.094 20.219 1 98.75 255 ARG A C 1
ATOM 2033 O O . ARG A 1 255 ? 2.584 40.938 20.484 1 98.75 255 ARG A O 1
ATOM 2040 N N . LEU A 1 256 ? 3.277 38.844 20.391 1 98.81 256 LEU A N 1
ATOM 2041 C CA . LEU A 1 256 ? 2.068 38.312 21.031 1 98.81 256 LEU A CA 1
ATOM 2042 C C . LEU A 1 256 ? 1.878 38.938 22.406 1 98.81 256 LEU A C 1
ATOM 2044 O O . LEU A 1 256 ? 0.781 39.375 22.75 1 98.81 256 LEU A O 1
ATOM 2048 N N . GLU A 1 257 ? 2.953 39.031 23.125 1 98.44 257 GLU A N 1
ATOM 2049 C CA . GLU A 1 257 ? 2.902 39.594 24.469 1 98.44 257 GLU A CA 1
ATOM 2050 C C . GLU A 1 257 ? 2.492 41.062 24.438 1 98.44 257 GLU A C 1
ATOM 2052 O O . GLU A 1 257 ? 1.796 41.562 25.344 1 98.44 257 GLU A O 1
ATOM 2057 N N . SER A 1 258 ? 2.889 41.719 23.469 1 98.5 258 SER A N 1
ATOM 2058 C CA . SER A 1 258 ? 2.549 43.125 23.328 1 98.5 258 SER A CA 1
ATOM 2059 C C . SER A 1 258 ? 1.05 43.312 23.125 1 98.5 258 SER A C 1
ATOM 2061 O O . SER A 1 258 ? 0.52 44.406 23.344 1 98.5 258 SER A O 1
ATOM 2063 N N . TYR A 1 259 ? 0.305 42.312 22.734 1 98.19 259 TYR A N 1
ATOM 2064 C CA . TYR A 1 259 ? -1.144 42.344 22.562 1 98.19 259 TYR A CA 1
ATOM 2065 C C . TYR A 1 259 ? -1.849 41.688 23.75 1 98.19 259 TYR A C 1
ATOM 2067 O O . TYR A 1 259 ? -3.059 41.469 23.703 1 98.19 259 TYR A O 1
ATOM 2075 N N . GLY A 1 260 ? -1.042 41.344 24.781 1 97.38 260 GLY A N 1
ATOM 2076 C CA . GLY A 1 260 ? -1.619 40.688 25.953 1 97.38 260 GLY A CA 1
ATOM 2077 C C . GLY A 1 260 ? -1.907 39.219 25.75 1 97.38 260 GLY A C 1
ATOM 2078 O O . GLY A 1 260 ? -2.729 38.625 26.469 1 97.38 260 GLY A O 1
ATOM 2079 N N . LEU A 1 261 ? -1.296 38.625 24.781 1 98.69 261 LEU A N 1
ATOM 2080 C CA . LEU A 1 261 ? -1.456 37.188 24.516 1 98.69 261 LEU A CA 1
ATOM 2081 C C . LEU A 1 261 ? -0.31 36.406 25.109 1 98.69 261 LEU A C 1
ATOM 2083 O O . LEU A 1 261 ? 0.836 36.844 25.125 1 98.69 261 LEU A O 1
ATOM 2087 N N . ARG A 1 262 ? -0.588 35.25 25.656 1 98.5 262 ARG A N 1
ATOM 2088 C CA . ARG A 1 262 ? 0.406 34.375 26.266 1 98.5 262 ARG A CA 1
ATOM 2089 C C . ARG A 1 262 ? 0.828 33.25 25.312 1 98.5 262 ARG A C 1
ATOM 2091 O O . ARG A 1 262 ? -0.001 32.719 24.578 1 98.5 262 ARG A O 1
ATOM 2098 N N . TRP A 1 263 ? 2.148 32.938 25.328 1 98.31 263 TRP A N 1
ATOM 2099 C CA . TRP A 1 263 ? 2.617 31.859 24.438 1 98.31 263 TRP A CA 1
ATOM 2100 C C . TRP A 1 263 ? 3.623 30.969 25.156 1 98.31 263 TRP A C 1
ATOM 2102 O O . TRP A 1 263 ? 4.168 31.344 26.203 1 98.31 263 TRP A O 1
ATOM 2112 N N . GLU A 1 264 ? 3.762 29.75 24.703 1 97.5 264 GLU A N 1
ATOM 2113 C CA . GLU A 1 264 ? 4.73 28.75 25.109 1 97.5 264 GLU A CA 1
ATOM 2114 C C . GLU A 1 264 ? 5.262 27.969 23.906 1 97.5 264 GLU A C 1
ATOM 2116 O O . GLU A 1 264 ? 4.668 28 22.828 1 97.5 264 GLU A O 1
ATOM 2121 N N . PRO A 1 265 ? 6.438 27.297 24.062 1 97.12 265 PRO A N 1
ATOM 2122 C CA . PRO A 1 265 ? 6.777 26.312 23.031 1 97.12 265 PRO A CA 1
ATOM 2123 C C . PRO A 1 265 ? 5.703 25.234 22.859 1 97.12 265 PRO A C 1
ATOM 2125 O O . PRO A 1 265 ? 5.031 24.875 23.828 1 97.12 265 PRO A O 1
ATOM 2128 N N . TYR A 1 266 ? 5.551 24.797 21.672 1 98.12 266 TYR A N 1
ATOM 2129 C CA . TYR A 1 266 ? 4.582 23.734 21.391 1 98.12 266 TYR A CA 1
ATOM 2130 C C . TYR A 1 266 ? 4.844 22.516 22.266 1 98.12 266 TYR A C 1
ATOM 2132 O O . TYR A 1 266 ? 5.984 22.047 22.375 1 98.12 266 TYR A O 1
ATOM 2140 N N . VAL A 1 267 ? 3.791 21.984 22.906 1 97.5 267 VAL A N 1
ATOM 2141 C CA . VAL A 1 267 ? 3.891 20.797 23.75 1 97.5 267 VAL A CA 1
ATOM 2142 C C . VAL A 1 267 ? 2.646 19.938 23.562 1 97.5 267 VAL A C 1
ATOM 2144 O O . VAL A 1 267 ? 1.603 20.422 23.125 1 97.5 267 VAL A O 1
ATOM 2147 N N . THR A 1 268 ? 2.787 18.703 23.797 1 96.69 268 THR A N 1
ATOM 2148 C CA . THR A 1 268 ? 1.686 17.75 23.953 1 96.69 268 THR A CA 1
ATOM 2149 C C . THR A 1 268 ? 1.819 16.984 25.266 1 96.69 268 THR A C 1
ATOM 2151 O O . THR A 1 268 ? 2.918 16.875 25.812 1 96.69 268 THR A O 1
ATOM 2154 N N . GLY A 1 269 ? 0.716 16.594 25.797 1 95.88 269 GLY A N 1
ATOM 2155 C CA . GLY A 1 269 ? 0.672 15.797 27.016 1 95.88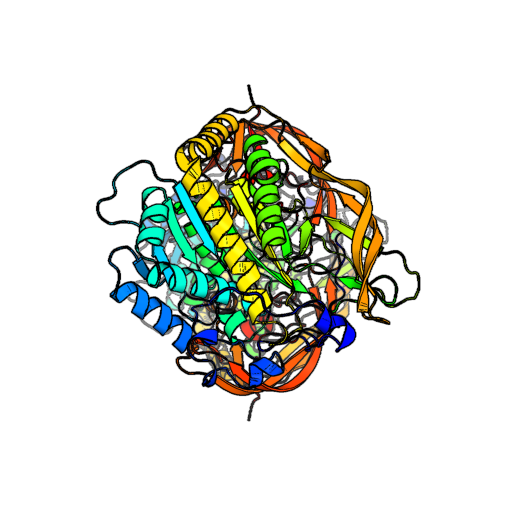 269 GLY A CA 1
ATOM 2156 C C . GLY A 1 269 ? -0.674 15.133 27.25 1 95.88 269 GLY A C 1
ATOM 2157 O O . GLY A 1 269 ? -1.689 15.57 26.703 1 95.88 269 GLY A O 1
ATOM 2158 N N . SER A 1 270 ? -0.639 14.141 28.062 1 95.19 270 SER A N 1
ATOM 2159 C CA . SER A 1 270 ? -1.868 13.422 28.375 1 95.19 270 SER A CA 1
ATOM 2160 C C . SER A 1 270 ? -2.652 14.117 29.484 1 95.19 270 SER A C 1
ATOM 2162 O O . SER A 1 270 ? -2.074 14.555 30.484 1 95.19 270 SER A O 1
ATOM 2164 N N . SER A 1 271 ? -3.938 14.219 29.234 1 96.69 271 SER A N 1
ATOM 2165 C CA . SER A 1 271 ? -4.809 14.758 30.281 1 96.69 271 SER A CA 1
ATOM 2166 C C . SER A 1 271 ? -4.922 13.789 31.453 1 96.69 271 SER A C 1
ATOM 2168 O O . SER A 1 271 ? -4.707 12.586 31.297 1 96.69 271 SER A O 1
ATOM 2170 N N . ASN A 1 272 ? -5.137 14.312 32.625 1 97.19 272 ASN A N 1
ATOM 2171 C CA . ASN A 1 272 ? -5.297 13.531 33.844 1 97.19 272 ASN A CA 1
ATOM 2172 C C . ASN A 1 272 ? -6.109 14.289 34.906 1 97.19 272 ASN A C 1
ATOM 2174 O O . ASN A 1 272 ? -5.68 15.336 35.406 1 97.19 272 ASN A O 1
ATOM 2178 N N . ARG A 1 273 ? -7.203 13.781 35.25 1 96.81 273 ARG A N 1
ATOM 2179 C CA . ARG A 1 273 ? -8.109 14.461 36.188 1 96.81 273 ARG A CA 1
ATOM 2180 C C . ARG A 1 273 ? -7.832 14.062 37.625 1 96.81 273 ARG A C 1
ATOM 2182 O O . ARG A 1 273 ? -8.5 14.547 38.531 1 96.81 273 ARG A O 1
ATOM 2189 N N . THR A 1 274 ? -6.898 13.211 37.812 1 97.56 274 THR A N 1
ATOM 2190 C CA . THR A 1 274 ? -6.535 12.812 39.188 1 97.56 274 THR A CA 1
ATOM 2191 C C . THR A 1 274 ? -5.777 13.938 39.875 1 97.56 274 THR A C 1
ATOM 2193 O O . THR A 1 274 ? -4.754 14.406 39.375 1 97.56 274 THR A O 1
ATOM 2196 N N . ALA A 1 275 ? -6.273 14.258 41.125 1 95.94 275 ALA A N 1
ATOM 2197 C CA . ALA A 1 275 ? -5.684 15.359 41.875 1 95.94 275 ALA A CA 1
ATOM 2198 C C . ALA A 1 275 ? -4.203 15.102 42.156 1 95.94 275 ALA A C 1
ATOM 2200 O O . ALA A 1 275 ? -3.818 14 42.531 1 95.94 275 ALA A O 1
ATOM 2201 N N . ASN A 1 276 ? -3.404 16.031 41.906 1 94.5 276 ASN A N 1
ATOM 2202 C CA . ASN A 1 276 ? -1.979 16.047 42.219 1 94.5 276 ASN A CA 1
ATOM 2203 C C . ASN A 1 276 ? -1.206 15.078 41.344 1 94.5 276 ASN A C 1
ATOM 2205 O O . ASN A 1 276 ? -0.074 14.703 41.656 1 94.5 276 ASN A O 1
ATOM 2209 N N . SER A 1 277 ? -1.856 14.594 40.25 1 96.81 277 SER A N 1
ATOM 2210 C CA . SER A 1 277 ? -1.115 13.781 39.281 1 96.81 277 SER A CA 1
ATOM 2211 C C . SER A 1 277 ? -0.019 14.594 38.594 1 96.81 277 SER A C 1
ATOM 2213 O O . SER A 1 277 ? -0.17 15.805 38.406 1 96.81 277 SER A O 1
ATOM 2215 N N . GLN A 1 278 ? 1.011 13.906 38.312 1 95.44 278 GLN A N 1
ATOM 2216 C CA . GLN A 1 278 ? 2.139 14.547 37.656 1 95.44 278 GLN A CA 1
ATOM 2217 C C . GLN A 1 278 ? 1.761 15.016 36.25 1 95.44 278 GLN A C 1
ATOM 2219 O O . GLN A 1 278 ? 1.073 14.305 35.5 1 95.44 278 GLN A O 1
ATOM 2224 N N . ILE A 1 279 ? 2.172 16.25 35.906 1 97.31 279 ILE A N 1
ATOM 2225 C CA . ILE A 1 279 ? 1.963 16.781 34.594 1 97.31 279 ILE A CA 1
ATOM 2226 C C . ILE A 1 279 ? 3.227 16.609 33.75 1 97.31 279 ILE A C 1
ATOM 2228 O O . ILE A 1 279 ? 4.305 17.062 34.125 1 97.31 279 ILE A O 1
ATOM 2232 N N . ARG A 1 280 ? 3.207 15.867 32.688 1 97.12 280 ARG A N 1
ATOM 2233 C CA . ARG A 1 280 ? 4.312 15.625 31.766 1 97.12 280 ARG A CA 1
ATOM 2234 C C . ARG A 1 280 ? 4 16.188 30.375 1 97.12 280 ARG A C 1
ATOM 2236 O O . ARG A 1 280 ? 2.992 15.82 29.781 1 97.12 280 ARG A O 1
ATOM 2243 N N . PHE A 1 281 ? 4.801 17.125 29.891 1 97.88 281 PHE A N 1
ATOM 2244 C CA . PHE A 1 281 ? 4.668 17.656 28.547 1 97.88 281 PHE A CA 1
ATOM 2245 C C . PHE A 1 281 ? 5.875 17.281 27.688 1 97.88 281 PHE A C 1
ATOM 2247 O O . PHE A 1 281 ? 7 17.234 28.188 1 97.88 281 PHE A O 1
ATOM 2254 N N . THR A 1 282 ? 5.664 16.938 26.5 1 98.12 282 THR A N 1
ATOM 2255 C CA . THR A 1 282 ? 6.695 16.75 25.484 1 98.12 282 THR A CA 1
ATOM 2256 C C . THR A 1 282 ? 6.688 17.891 24.484 1 98.12 282 THR A C 1
ATOM 2258 O O . THR A 1 282 ? 5.641 18.219 23.906 1 98.12 282 THR A O 1
ATOM 2261 N N . GLU A 1 283 ? 7.824 18.484 24.297 1 97.88 283 GLU A N 1
ATOM 2262 C CA . GLU A 1 283 ? 7.957 19.531 23.266 1 97.88 283 GLU A CA 1
ATOM 2263 C C . GLU A 1 283 ? 7.711 18.953 21.875 1 97.88 283 GLU A C 1
ATOM 2265 O O . GLU A 1 283 ? 7.383 17.781 21.734 1 97.88 283 GLU A O 1
ATOM 2270 N N . ALA A 1 284 ? 7.746 19.812 20.859 1 97.5 284 ALA A N 1
ATOM 2271 C CA . ALA A 1 284 ? 7.445 19.391 19.484 1 97.5 284 ALA A CA 1
ATOM 2272 C C . ALA A 1 284 ? 8.312 18.203 19.078 1 97.5 284 ALA A C 1
ATOM 2274 O O . ALA A 1 284 ? 9.531 18.234 19.234 1 97.5 284 ALA A O 1
ATOM 2275 N N . VAL A 1 285 ? 7.742 17.188 18.5 1 96.75 285 VAL A N 1
ATOM 2276 C CA . VAL A 1 285 ? 8.469 15.977 18.125 1 96.75 285 VAL A CA 1
ATOM 2277 C C . VAL A 1 285 ? 9.336 16.266 16.891 1 96.75 285 VAL A C 1
ATOM 2279 O O . VAL A 1 285 ? 9.125 17.25 16.203 1 96.75 285 VAL A O 1
ATOM 2282 N N . THR A 1 286 ? 10.273 15.398 16.625 1 98.12 286 THR A N 1
ATOM 2283 C CA . THR A 1 286 ? 11.227 15.57 15.531 1 98.12 286 THR A CA 1
ATOM 2284 C C . THR A 1 286 ? 10.82 14.727 14.328 1 98.12 286 THR A C 1
ATOM 2286 O O . THR A 1 286 ? 11.469 14.773 13.281 1 98.12 286 THR A O 1
ATOM 2289 N N . GLU A 1 287 ? 9.734 14.023 14.383 1 97.38 287 GLU A N 1
ATOM 2290 C CA . GLU A 1 287 ? 9.328 13.047 13.383 1 97.38 287 GLU A CA 1
ATOM 2291 C C . GLU A 1 287 ? 9.016 13.727 12.047 1 97.38 287 GLU A C 1
ATOM 2293 O O . GLU A 1 287 ? 8.266 14.703 12.008 1 97.38 287 GLU A O 1
ATOM 2298 N N . ALA A 1 288 ? 9.5 13.133 10.992 1 98.5 288 ALA A N 1
ATOM 2299 C CA . ALA A 1 288 ? 9.391 13.703 9.648 1 98.5 288 ALA A CA 1
ATOM 2300 C C . ALA A 1 288 ? 7.969 13.57 9.109 1 98.5 288 ALA A C 1
ATOM 2302 O O . ALA A 1 288 ? 7.578 14.289 8.195 1 98.5 288 ALA A O 1
ATOM 2303 N N . ARG A 1 289 ? 7.184 12.703 9.703 1 98.12 289 ARG A N 1
ATOM 2304 C CA . ARG A 1 289 ? 5.82 12.492 9.227 1 98.12 289 ARG A CA 1
ATOM 2305 C C . ARG A 1 289 ? 4.973 13.742 9.414 1 98.12 289 ARG A C 1
ATOM 2307 O O . ARG A 1 289 ? 3.902 13.867 8.82 1 98.12 289 ARG A O 1
ATOM 2314 N N . THR A 1 290 ? 5.383 14.695 10.273 1 97.94 290 THR A N 1
ATOM 2315 C CA . THR A 1 290 ? 4.66 15.945 10.484 1 97.94 290 THR A CA 1
ATOM 2316 C C . THR A 1 290 ? 5.004 16.969 9.398 1 97.94 290 THR A C 1
ATOM 2318 O O . THR A 1 290 ? 6.141 17.016 8.93 1 97.94 290 THR A O 1
ATOM 2321 N N . GLY A 1 291 ? 4.043 17.781 9.047 1 97.88 291 GLY A N 1
ATOM 2322 C CA . GLY A 1 291 ? 4.219 18.75 7.969 1 97.88 291 GLY A CA 1
ATOM 2323 C C . GLY A 1 291 ? 5.395 19.672 8.188 1 97.88 291 GLY A C 1
ATOM 2324 O O . GLY A 1 291 ? 6.195 19.906 7.273 1 97.88 291 GLY A O 1
ATOM 2325 N N . ARG A 1 292 ? 5.539 20.203 9.367 1 98.31 292 ARG A N 1
ATOM 2326 C CA . ARG A 1 292 ? 6.594 21.172 9.648 1 98.31 292 ARG A CA 1
ATOM 2327 C C . ARG A 1 292 ? 7.973 20.547 9.453 1 98.31 292 ARG A C 1
ATOM 2329 O O . ARG A 1 292 ? 8.875 21.188 8.898 1 98.31 292 ARG A O 1
ATOM 2336 N N . ASN A 1 293 ? 8.148 19.312 9.898 1 98.75 293 ASN A N 1
ATOM 2337 C CA . ASN A 1 293 ? 9.438 18.656 9.719 1 98.75 293 ASN A CA 1
ATOM 2338 C C . ASN A 1 293 ? 9.641 18.203 8.273 1 98.75 293 ASN A C 1
ATOM 2340 O O . ASN A 1 293 ? 10.742 18.312 7.73 1 98.75 293 ASN A O 1
ATOM 2344 N N . ALA A 1 294 ? 8.594 17.703 7.668 1 98.75 294 ALA A N 1
ATOM 2345 C CA . ALA A 1 294 ? 8.711 17.25 6.285 1 98.75 294 ALA A CA 1
ATOM 2346 C C . ALA A 1 294 ? 9.117 18.406 5.367 1 98.75 294 ALA A C 1
ATOM 2348 O O . ALA A 1 294 ? 9.961 18.234 4.484 1 98.75 294 ALA A O 1
ATOM 2349 N N . VAL A 1 295 ? 8.492 19.547 5.547 1 98.75 295 VAL A N 1
ATOM 2350 C CA . VAL A 1 295 ? 8.836 20.719 4.754 1 98.75 295 VAL A CA 1
ATOM 2351 C C . VAL A 1 295 ? 10.211 21.25 5.176 1 98.75 295 VAL A C 1
ATOM 2353 O O . VAL A 1 295 ? 11.016 21.641 4.332 1 98.75 295 VAL A O 1
ATOM 2356 N N . GLY A 1 296 ? 10.453 21.219 6.492 1 98.88 296 GLY A N 1
ATOM 2357 C CA . GLY A 1 296 ? 11.758 21.641 6.992 1 98.88 296 GLY A CA 1
ATOM 2358 C C . GLY A 1 296 ? 12.906 20.844 6.406 1 98.88 296 GLY A C 1
ATOM 2359 O O . GLY A 1 296 ? 13.984 21.375 6.156 1 98.88 296 GLY A O 1
ATOM 2360 N N . LEU A 1 297 ? 12.688 19.594 6.129 1 98.88 297 LEU A N 1
ATOM 2361 C CA . LEU A 1 297 ? 13.711 18.688 5.641 1 98.88 297 LEU A CA 1
ATOM 2362 C C . LEU A 1 297 ? 14.062 18.984 4.188 1 98.88 297 LEU A C 1
ATOM 2364 O O . LEU A 1 297 ? 15.031 18.438 3.652 1 98.88 297 LEU A O 1
ATOM 2368 N N . THR A 1 298 ? 13.359 19.859 3.535 1 98.75 298 THR A N 1
ATOM 2369 C CA . THR A 1 298 ? 13.766 20.391 2.242 1 98.75 298 THR A CA 1
ATOM 2370 C C . THR A 1 298 ? 14.625 21.641 2.422 1 98.75 298 THR A C 1
ATOM 2372 O O . THR A 1 298 ? 14.812 22.422 1.481 1 98.75 298 THR A O 1
ATOM 2375 N N . GLN A 1 299 ? 15.117 21.812 3.65 1 98.81 299 GLN A N 1
ATOM 2376 C CA . GLN A 1 299 ? 15.953 22.938 4.043 1 98.81 299 GLN A CA 1
ATOM 2377 C C . GLN A 1 299 ? 15.203 24.266 3.887 1 98.81 299 GLN A C 1
ATOM 2379 O O . GLN A 1 299 ? 15.711 25.203 3.266 1 98.81 299 GLN A O 1
ATOM 2384 N N . THR A 1 300 ? 14.008 24.25 4.41 1 98.88 300 THR A N 1
ATOM 2385 C CA . THR A 1 300 ? 13.078 25.375 4.461 1 98.88 300 THR A CA 1
ATOM 2386 C C . THR A 1 300 ? 12.805 25.781 5.906 1 98.88 300 THR A C 1
ATOM 2388 O O . THR A 1 300 ? 12.664 24.938 6.781 1 98.88 300 THR A O 1
ATOM 2391 N N . ILE A 1 301 ? 12.797 27.109 6.199 1 98.94 301 ILE A N 1
ATOM 2392 C CA . ILE A 1 301 ? 12.312 27.562 7.496 1 98.94 301 ILE A CA 1
ATOM 2393 C C . ILE A 1 301 ? 10.82 27.266 7.621 1 98.94 301 ILE A C 1
ATOM 2395 O O . ILE A 1 301 ? 10 27.875 6.926 1 98.94 301 ILE A O 1
ATOM 2399 N N . SER A 1 302 ? 10.469 26.344 8.414 1 98.88 302 SER A N 1
ATOM 2400 C CA . SER A 1 302 ? 9.086 25.891 8.5 1 98.88 302 SER A CA 1
ATOM 2401 C C . SER A 1 302 ? 8.508 26.125 9.883 1 98.88 302 SER A C 1
ATOM 2403 O O . SER A 1 302 ? 9.188 25.922 10.891 1 98.88 302 SER A O 1
ATOM 2405 N N . PHE A 1 303 ? 7.23 26.547 9.984 1 98.88 303 PHE A N 1
ATOM 2406 C CA . PHE A 1 303 ? 6.578 26.922 11.234 1 98.88 303 PHE A CA 1
ATOM 2407 C C . PHE A 1 303 ? 5.395 26 11.516 1 98.88 303 PHE A C 1
ATOM 2409 O O . PHE A 1 303 ? 4.676 25.594 10.594 1 98.88 303 PHE A O 1
ATOM 2416 N N . LEU A 1 304 ? 5.223 25.641 12.711 1 98.75 304 LEU A N 1
ATOM 2417 C CA . LEU A 1 304 ? 3.988 25.125 13.297 1 98.75 304 LEU A CA 1
ATOM 2418 C C . LEU A 1 304 ? 3.369 26.156 14.234 1 98.75 304 LEU A C 1
ATOM 2420 O O . LEU A 1 304 ? 3.912 26.438 15.305 1 98.75 304 LEU A O 1
ATOM 2424 N N . LEU A 1 305 ? 2.248 26.703 13.844 1 98.88 305 LEU A N 1
ATOM 2425 C CA . LEU A 1 305 ? 1.607 27.781 14.594 1 98.88 305 LEU A CA 1
ATOM 2426 C C . LEU A 1 305 ? 0.265 27.328 15.156 1 98.88 305 LEU A C 1
ATOM 2428 O O . LEU A 1 305 ? -0.704 27.156 14.414 1 98.88 305 LEU A O 1
ATOM 2432 N N . GLU A 1 306 ? 0.188 27.203 16.484 1 98.75 306 GLU A N 1
ATOM 2433 C CA . GLU A 1 306 ? -0.989 26.641 17.141 1 98.75 306 GLU A CA 1
ATOM 2434 C C . GLU A 1 306 ? -1.717 27.719 17.953 1 98.75 306 GLU A C 1
ATOM 2436 O O . GLU A 1 306 ? -1.089 28.469 18.703 1 98.75 306 GLU A O 1
ATOM 2441 N N . MET A 1 307 ? -3.004 27.781 17.812 1 98.69 307 MET A N 1
ATOM 2442 C CA . MET A 1 307 ? -3.867 28.594 18.672 1 98.69 307 MET A CA 1
ATOM 2443 C C . MET A 1 307 ? -4.691 27.703 19.594 1 98.69 307 MET A C 1
ATOM 2445 O O . MET A 1 307 ? -4.941 26.531 19.281 1 98.69 307 MET A O 1
ATOM 2449 N N . ARG A 1 308 ? -5.043 28.25 20.719 1 98.31 308 ARG A N 1
ATOM 2450 C CA . ARG A 1 308 ? -6.004 27.594 21.609 1 98.31 308 ARG A CA 1
ATOM 2451 C C . ARG A 1 308 ? -7.379 27.5 20.953 1 98.31 308 ARG A C 1
ATOM 2453 O O . ARG A 1 308 ? -7.945 28.531 20.562 1 98.31 308 ARG A O 1
ATOM 2460 N N . GLY A 1 309 ? -7.898 26.188 20.797 1 98.06 309 GLY A N 1
ATOM 2461 C CA . GLY A 1 309 ? -9.18 26.344 20.125 1 98.06 309 GLY A CA 1
ATOM 2462 C C . GLY A 1 309 ? -9.953 25.047 20 1 98.06 309 GLY A C 1
ATOM 2463 O O . GLY A 1 309 ? -11.188 25.047 20 1 98.06 309 GLY A O 1
ATOM 2464 N N . ILE A 1 310 ? -9.32 23.844 19.812 1 97.69 310 ILE A N 1
ATOM 2465 C CA . ILE A 1 310 ? -10.023 22.578 19.609 1 97.69 310 ILE A CA 1
ATOM 2466 C C . ILE A 1 310 ? -11 22.344 20.766 1 97.69 310 ILE A C 1
ATOM 2468 O O . ILE A 1 310 ? -10.656 22.531 21.922 1 97.69 310 ILE A O 1
ATOM 2472 N N . ARG A 1 311 ? -12.25 21.969 20.484 1 97.31 311 ARG A N 1
ATOM 2473 C CA . ARG A 1 311 ? -13.352 21.609 21.359 1 97.31 311 ARG A CA 1
ATOM 2474 C C . ARG A 1 311 ? -14.078 22.859 21.875 1 97.31 311 ARG A C 1
ATOM 2476 O O . ARG A 1 311 ? -15.078 22.75 22.578 1 97.31 311 ARG A O 1
ATOM 2483 N N . LEU A 1 312 ? -13.711 24.047 21.453 1 97.94 312 LEU A N 1
ATOM 2484 C CA . LEU A 1 312 ? -14.328 25.25 22 1 97.94 312 LEU A CA 1
ATOM 2485 C C . LEU A 1 312 ? -15.438 25.766 21.094 1 97.94 312 LEU A C 1
ATOM 2487 O O . LEU A 1 312 ? -16.125 26.734 21.422 1 97.94 312 LEU A O 1
ATOM 2491 N N . ALA A 1 313 ? -15.609 25.156 19.938 1 96.88 313 ALA A N 1
ATOM 2492 C CA . ALA A 1 313 ? -16.578 25.641 18.953 1 96.88 313 ALA A CA 1
ATOM 2493 C C . ALA A 1 313 ? -16.422 27.141 18.719 1 96.88 313 ALA A C 1
ATOM 2495 O O . ALA A 1 313 ? -15.344 27.594 18.344 1 96.88 313 ALA A O 1
ATOM 2496 N N . ASN A 1 314 ? -17.391 27.922 19.094 1 96.81 314 ASN A N 1
ATOM 2497 C CA . ASN A 1 314 ? -17.359 29.344 18.781 1 96.81 314 ASN A CA 1
ATOM 2498 C C . ASN A 1 314 ? -16.828 30.172 19.953 1 96.81 314 ASN A C 1
ATOM 2500 O O . ASN A 1 314 ? -16.688 31.391 19.844 1 96.81 314 ASN A O 1
ATOM 2504 N N . GLN A 1 315 ? -16.5 29.516 21.031 1 97.75 315 GLN A N 1
ATOM 2505 C CA . GLN A 1 315 ? -16.016 30.266 22.188 1 97.75 315 GLN A CA 1
ATOM 2506 C C . GLN A 1 315 ? -14.641 30.875 21.906 1 97.75 315 GLN A C 1
ATOM 2508 O O . GLN A 1 315 ? -13.773 30.234 21.312 1 97.75 315 GLN A O 1
ATOM 2513 N N . HIS A 1 316 ? -14.438 32.219 22.312 1 97.94 316 HIS A N 1
ATOM 2514 C CA . HIS A 1 316 ? -13.195 32.969 22.203 1 97.94 316 HIS A CA 1
ATOM 2515 C C . HIS A 1 316 ? -12.75 33.094 20.75 1 97.94 316 HIS A C 1
ATOM 2517 O O . HIS A 1 316 ? -11.555 33.281 20.484 1 97.94 316 HIS A O 1
ATOM 2523 N N . PHE A 1 317 ? -13.695 32.969 19.766 1 98.12 317 PHE A N 1
ATOM 2524 C CA . PHE A 1 317 ? -13.305 32.812 18.375 1 98.12 317 PHE A CA 1
ATOM 2525 C C . PHE A 1 317 ? -12.562 34.062 17.875 1 98.12 317 PHE A C 1
ATOM 2527 O O . PHE A 1 317 ? -11.594 33.938 17.125 1 98.12 317 PHE A O 1
ATOM 2534 N N . GLN A 1 318 ? -12.953 35.219 18.281 1 98.5 318 GLN A N 1
ATOM 2535 C CA . GLN A 1 318 ? -12.273 36.438 17.891 1 98.5 318 GLN A CA 1
ATOM 2536 C C . GLN A 1 318 ? -10.82 36.438 18.359 1 98.5 318 GLN A C 1
ATOM 2538 O O . GLN A 1 318 ? -9.914 36.75 17.578 1 98.5 318 GLN A O 1
ATOM 2543 N N . ARG A 1 319 ? -10.516 36.125 19.578 1 98.75 319 ARG A N 1
ATOM 2544 C CA . ARG A 1 319 ? -9.172 36.094 20.156 1 98.75 319 ARG A CA 1
ATOM 2545 C C . ARG A 1 319 ? -8.312 35.031 19.453 1 98.75 319 ARG A C 1
ATOM 2547 O O . ARG A 1 319 ? -7.125 35.281 19.203 1 98.75 319 ARG A O 1
ATOM 2554 N N . ARG A 1 320 ? -8.945 33.875 19.188 1 98.81 320 ARG A N 1
ATOM 2555 C CA . ARG A 1 320 ? -8.234 32.812 18.516 1 98.81 320 ARG A CA 1
ATOM 2556 C C . ARG A 1 320 ? -7.762 33.25 17.141 1 98.81 320 ARG A C 1
ATOM 2558 O O . ARG A 1 320 ? -6.59 33.062 16.797 1 98.81 320 ARG A O 1
ATOM 2565 N N . VAL A 1 321 ? -8.656 33.844 16.344 1 98.88 321 VAL A N 1
ATOM 2566 C CA . VAL A 1 321 ? -8.32 34.281 14.984 1 98.88 321 VAL A CA 1
ATOM 2567 C C . VAL A 1 321 ? -7.344 35.438 15.047 1 98.88 321 VAL A C 1
ATOM 2569 O O . VAL A 1 321 ? -6.41 35.5 14.25 1 98.88 321 VAL A O 1
ATOM 2572 N N . ALA A 1 322 ? -7.523 36.344 16 1 98.88 322 ALA A N 1
ATOM 2573 C CA . ALA A 1 322 ? -6.602 37.469 16.172 1 98.88 322 ALA A CA 1
ATOM 2574 C C . ALA A 1 322 ? -5.191 36.969 16.484 1 98.88 322 ALA A C 1
ATOM 2576 O O . ALA A 1 322 ? -4.215 37.469 15.93 1 98.88 322 ALA A O 1
ATOM 2577 N N . THR A 1 323 ? -5.082 36 17.391 1 98.94 323 THR A N 1
ATOM 2578 C CA . THR A 1 323 ? -3.795 35.438 17.75 1 98.94 323 THR A CA 1
ATOM 2579 C C . THR A 1 323 ? -3.094 34.875 16.516 1 98.94 323 THR A C 1
ATOM 2581 O O . THR A 1 323 ? -1.902 35.125 16.297 1 98.94 323 THR A O 1
ATOM 2584 N N . ALA A 1 324 ? -3.857 34.156 15.711 1 98.88 324 ALA A N 1
ATOM 2585 C CA . ALA A 1 324 ? -3.312 33.562 14.484 1 98.88 324 ALA A CA 1
ATOM 2586 C C . ALA A 1 324 ? -2.863 34.656 13.508 1 98.88 324 ALA A C 1
ATOM 2588 O O . ALA A 1 324 ? -1.788 34.562 12.914 1 98.88 324 ALA A O 1
ATOM 2589 N N . LEU A 1 325 ? -3.672 35.656 13.312 1 98.88 325 LEU A N 1
ATOM 2590 C CA . LEU A 1 325 ? -3.352 36.75 12.391 1 98.88 325 LEU A CA 1
ATOM 2591 C C . LEU A 1 325 ? -2.084 37.469 12.828 1 98.88 325 LEU A C 1
ATOM 2593 O O . LEU A 1 325 ? -1.245 37.812 11.992 1 98.88 325 LEU A O 1
ATOM 2597 N N . ILE A 1 326 ? -1.932 37.719 14.102 1 98.88 326 ILE A N 1
ATOM 2598 C CA . ILE A 1 326 ? -0.761 38.406 14.641 1 98.88 326 ILE A CA 1
ATOM 2599 C C . ILE A 1 326 ? 0.494 37.562 14.352 1 98.88 326 ILE A C 1
ATOM 2601 O O . ILE A 1 326 ? 1.537 38.125 14 1 98.88 326 ILE A O 1
ATOM 2605 N N . LYS A 1 327 ? 0.414 36.25 14.477 1 98.94 327 LYS A N 1
ATOM 2606 C CA . LYS A 1 327 ? 1.546 35.406 14.156 1 98.94 327 LYS A CA 1
ATOM 2607 C C . LYS A 1 327 ? 1.935 35.531 12.688 1 98.94 327 LYS A C 1
ATOM 2609 O O . LYS A 1 327 ? 3.105 35.719 12.367 1 98.94 327 LYS A O 1
ATOM 2614 N N . ILE A 1 328 ? 0.933 35.406 11.758 1 98.88 328 ILE A N 1
ATOM 2615 C CA . ILE A 1 328 ? 1.185 35.5 10.32 1 98.88 328 ILE A CA 1
ATOM 2616 C C . ILE A 1 328 ? 1.83 36.844 10.008 1 98.88 328 ILE A C 1
ATOM 2618 O O . ILE A 1 328 ? 2.885 36.906 9.375 1 98.88 328 ILE A O 1
ATOM 2622 N N . GLN A 1 329 ? 1.242 37.938 10.508 1 98.62 329 GLN A N 1
ATOM 2623 C CA . GLN A 1 329 ? 1.697 39.281 10.242 1 98.62 329 GLN A CA 1
ATOM 2624 C C . GLN A 1 329 ? 3.127 39.5 10.734 1 98.62 329 GLN A C 1
ATOM 2626 O O . GLN A 1 329 ? 3.955 40.062 10.023 1 98.62 329 GLN A O 1
ATOM 2631 N N . THR A 1 330 ? 3.371 39.031 11.906 1 98.88 330 THR A N 1
ATOM 2632 C CA . THR A 1 330 ? 4.688 39.219 12.5 1 98.88 330 THR A CA 1
ATOM 2633 C C . THR A 1 330 ? 5.762 38.5 11.695 1 98.88 330 THR A C 1
ATOM 2635 O O . THR A 1 330 ? 6.816 39.062 11.398 1 98.88 330 THR A O 1
ATOM 2638 N N . ILE A 1 331 ? 5.52 37.25 11.336 1 98.94 331 ILE A N 1
ATOM 2639 C CA . ILE A 1 331 ? 6.484 36.469 10.578 1 98.94 331 ILE A CA 1
ATOM 2640 C C . ILE A 1 331 ? 6.73 37.125 9.219 1 98.94 331 ILE A C 1
ATOM 2642 O O . ILE A 1 331 ? 7.875 37.281 8.781 1 98.94 331 ILE A O 1
ATOM 2646 N N . PHE A 1 332 ? 5.68 37.625 8.555 1 98.81 332 PHE A N 1
ATOM 2647 C CA . PHE A 1 332 ? 5.809 38.281 7.246 1 98.81 332 PHE A CA 1
ATOM 2648 C C . PHE A 1 332 ? 6.566 39.594 7.355 1 98.81 332 PHE A C 1
ATOM 2650 O O . PHE A 1 332 ? 7.398 39.906 6.5 1 98.81 332 PHE A O 1
ATOM 2657 N N . GLU A 1 333 ? 6.32 40.344 8.375 1 98.81 333 GLU A N 1
ATOM 2658 C CA . GLU A 1 333 ? 7.02 41.625 8.57 1 98.81 333 GLU A CA 1
ATOM 2659 C C . GLU A 1 333 ? 8.5 41.406 8.883 1 98.81 333 GLU A C 1
ATOM 2661 O O . GLU A 1 333 ? 9.359 42.094 8.359 1 98.81 333 GLU A O 1
ATOM 2666 N N . LEU A 1 334 ? 8.781 40.406 9.742 1 98.88 334 LEU A N 1
ATOM 2667 C CA . LEU A 1 334 ? 10.164 40.062 10.031 1 98.88 334 LEU A CA 1
ATOM 2668 C C . LEU A 1 334 ? 10.891 39.625 8.766 1 98.88 334 LEU A C 1
ATOM 2670 O O . LEU A 1 334 ? 12.031 40.031 8.523 1 98.88 334 LEU A O 1
ATOM 2674 N N . ALA A 1 335 ? 10.25 38.75 7.988 1 98.75 335 ALA A N 1
ATOM 2675 C CA . ALA A 1 335 ? 10.828 38.281 6.734 1 98.75 335 ALA A CA 1
ATOM 2676 C C . ALA A 1 335 ? 11.047 39.438 5.758 1 98.75 335 ALA A C 1
ATOM 2678 O O . ALA A 1 335 ? 12.094 39.5 5.109 1 98.75 335 ALA A O 1
ATOM 2679 N N . ARG A 1 336 ? 10.062 40.312 5.645 1 98.19 336 ARG A N 1
ATOM 2680 C CA . ARG A 1 336 ? 10.156 41.5 4.781 1 98.19 336 ARG A CA 1
ATOM 2681 C C . ARG A 1 336 ? 11.344 42.375 5.176 1 98.19 336 ARG A C 1
ATOM 2683 O O . ARG A 1 336 ? 12.164 42.719 4.328 1 98.19 336 ARG A O 1
ATOM 2690 N N . ASP A 1 337 ? 11.43 42.656 6.41 1 98.5 337 ASP A N 1
ATOM 2691 C CA . ASP A 1 337 ? 12.414 43.594 6.91 1 98.5 337 ASP A CA 1
ATOM 2692 C C . ASP A 1 337 ? 13.82 43 6.875 1 98.5 337 ASP A C 1
ATOM 2694 O O . ASP A 1 337 ? 14.812 43.75 6.941 1 98.5 337 ASP A O 1
ATOM 2698 N N . ASN A 1 338 ? 13.93 41.719 6.789 1 98.25 338 ASN A N 1
ATOM 2699 C CA . ASN A 1 338 ? 15.211 41 6.742 1 98.25 338 ASN A CA 1
ATOM 2700 C C . ASN A 1 338 ? 15.32 40.125 5.508 1 98.25 338 ASN A C 1
ATOM 2702 O O . ASN A 1 338 ? 15.938 39.062 5.559 1 98.25 338 ASN A O 1
ATOM 2706 N N . ALA A 1 339 ? 14.719 40.5 4.434 1 97.5 339 ALA A N 1
ATOM 2707 C CA . ALA A 1 339 ? 14.523 39.625 3.271 1 97.5 339 ALA A CA 1
ATOM 2708 C C . ALA A 1 339 ? 15.859 39.094 2.742 1 97.5 339 ALA A C 1
ATOM 2710 O O . ALA A 1 339 ? 16.016 37.906 2.488 1 97.5 339 ALA A O 1
ATOM 2711 N N . GLY A 1 340 ? 16.828 40 2.514 1 96.81 340 GLY A N 1
ATOM 2712 C CA . GLY A 1 340 ? 18.141 39.594 2.012 1 96.81 340 GLY A CA 1
ATOM 2713 C C . GLY A 1 340 ? 18.844 38.594 2.924 1 96.81 340 GLY A C 1
ATOM 2714 O O . GLY A 1 340 ? 19.422 37.625 2.455 1 96.81 340 GLY A O 1
ATOM 2715 N N . LYS A 1 341 ? 18.781 38.875 4.211 1 97.56 341 LYS A N 1
ATOM 2716 C CA . LYS A 1 341 ? 19.453 38.031 5.188 1 97.56 341 LYS A CA 1
ATOM 2717 C C . LYS A 1 341 ? 18.781 36.656 5.266 1 97.56 341 LYS A C 1
ATOM 2719 O O . LYS A 1 341 ? 19.469 35.625 5.273 1 97.56 341 LYS A O 1
ATOM 2724 N N . VAL A 1 342 ? 17.516 36.625 5.324 1 98.38 342 VAL A N 1
ATOM 2725 C CA . VAL A 1 342 ? 16.766 35.375 5.43 1 98.38 342 VAL A CA 1
ATOM 2726 C C . VAL A 1 342 ? 17.016 34.531 4.191 1 98.38 342 VAL A C 1
ATOM 2728 O O . VAL A 1 342 ? 17.297 33.344 4.305 1 98.38 342 VAL A O 1
ATOM 2731 N N . LYS A 1 343 ? 16.938 35.125 3.047 1 98.19 343 LYS A N 1
ATOM 2732 C CA . LYS A 1 343 ? 17.188 34.406 1.801 1 98.19 343 LYS A CA 1
ATOM 2733 C C . LYS A 1 343 ? 18.594 33.844 1.762 1 98.19 343 LYS A C 1
ATOM 2735 O O . LYS A 1 343 ? 18.812 32.688 1.379 1 98.19 343 LYS A O 1
ATOM 2740 N N . SER A 1 344 ? 19.516 34.688 2.139 1 98.19 344 SER A N 1
ATOM 2741 C CA . SER A 1 344 ? 20.922 34.281 2.133 1 98.19 344 SER A CA 1
ATOM 2742 C C . SER A 1 344 ? 21.156 33.094 3.066 1 98.19 344 SER A C 1
ATOM 2744 O O . SER A 1 344 ? 21.859 32.156 2.715 1 98.19 344 SER A O 1
ATOM 2746 N N . VAL A 1 345 ? 20.562 33.094 4.223 1 98.5 345 VAL A N 1
ATOM 2747 C CA . VAL A 1 345 ? 20.734 32.031 5.184 1 98.5 345 VAL A CA 1
ATOM 2748 C C . VAL A 1 345 ? 20.203 30.719 4.59 1 98.5 345 VAL A C 1
ATOM 2750 O O . VAL A 1 345 ? 20.859 29.688 4.652 1 98.5 345 VAL A O 1
ATOM 2753 N N . VAL A 1 346 ? 19.031 30.766 3.982 1 98.81 346 VAL A N 1
ATOM 2754 C CA . VAL A 1 346 ? 18.406 29.562 3.441 1 98.81 346 VAL A CA 1
ATOM 2755 C C . VAL A 1 346 ? 19.234 29.031 2.268 1 98.81 346 VAL A C 1
ATOM 2757 O O . VAL A 1 346 ? 19.562 27.844 2.215 1 98.81 346 VAL A O 1
ATOM 2760 N N . GLU A 1 347 ? 19.609 29.906 1.355 1 98.56 347 GLU A N 1
ATOM 2761 C CA . GLU A 1 347 ? 20.344 29.5 0.157 1 98.56 347 GLU A CA 1
ATOM 2762 C C . GLU A 1 347 ? 21.719 28.969 0.506 1 98.56 347 GLU A C 1
ATOM 2764 O O . GLU A 1 347 ? 22.172 27.969 -0.063 1 98.56 347 GLU A O 1
ATOM 2769 N N . LYS A 1 348 ? 22.375 29.609 1.424 1 98.75 348 LYS A N 1
ATOM 2770 C CA . LYS A 1 348 ? 23.672 29.141 1.863 1 98.75 348 LYS A CA 1
ATOM 2771 C C . LYS A 1 348 ? 23.562 27.797 2.588 1 98.75 348 LYS A C 1
ATOM 2773 O O . LYS A 1 348 ? 24.422 26.922 2.43 1 98.75 348 LYS A O 1
ATOM 2778 N N . SER A 1 349 ? 22.562 27.656 3.398 1 98.81 349 SER A N 1
ATOM 2779 C CA . SER A 1 349 ? 22.328 26.406 4.102 1 98.81 349 SER A CA 1
ATOM 2780 C C . SER A 1 349 ? 22.062 25.266 3.119 1 98.81 349 SER A C 1
ATOM 2782 O O . SER A 1 349 ? 22.547 24.141 3.318 1 98.81 349 SER A O 1
ATOM 2784 N N . ARG A 1 350 ? 21.281 25.562 2.113 1 98.81 350 ARG A N 1
ATOM 2785 C CA . ARG A 1 350 ? 21.016 24.562 1.075 1 98.81 350 ARG A CA 1
ATOM 2786 C C . ARG A 1 350 ? 22.297 24.141 0.383 1 98.81 350 ARG A C 1
ATOM 2788 O O . ARG A 1 350 ? 22.547 22.938 0.206 1 98.81 350 ARG A O 1
ATOM 2795 N N . GLU A 1 351 ? 23.109 25.062 0.037 1 98.81 351 GLU A N 1
ATOM 2796 C CA . GLU A 1 351 ? 24.391 24.766 -0.605 1 98.81 351 GLU A CA 1
ATOM 2797 C C . GLU A 1 351 ? 25.297 23.953 0.32 1 98.81 351 GLU A C 1
ATOM 2799 O O . GLU A 1 351 ? 25.906 22.984 -0.104 1 98.81 351 GLU A O 1
ATOM 2804 N N . ASP A 1 352 ? 25.344 24.406 1.561 1 98.69 352 ASP A N 1
ATOM 2805 C CA . ASP A 1 352 ? 26.156 23.703 2.553 1 98.69 352 ASP A CA 1
ATOM 2806 C C . ASP A 1 352 ? 25.672 22.266 2.74 1 98.69 352 ASP A C 1
ATOM 2808 O O . ASP A 1 352 ? 26.484 21.344 2.844 1 98.69 352 ASP A O 1
ATOM 2812 N N . PHE A 1 353 ? 24.422 22.109 2.816 1 98.62 353 PHE A N 1
ATOM 2813 C CA . PHE A 1 353 ? 23.828 20.797 3.018 1 98.62 353 PHE A CA 1
ATOM 2814 C C . PHE A 1 353 ? 24.156 19.875 1.851 1 98.62 353 PHE A C 1
ATOM 2816 O O . PHE A 1 353 ? 24.484 18.703 2.053 1 98.62 353 PHE A O 1
ATOM 2823 N N . ILE A 1 354 ? 24.016 20.344 0.638 1 98.56 354 ILE A N 1
ATOM 2824 C CA . ILE A 1 354 ? 24.281 19.578 -0.578 1 98.56 354 ILE A CA 1
ATOM 2825 C C . ILE A 1 354 ? 25.719 19.062 -0.556 1 98.56 354 ILE A C 1
ATOM 2827 O O . ILE A 1 354 ? 25.984 17.922 -0.945 1 98.56 354 ILE A O 1
ATOM 2831 N N . ASN A 1 355 ? 26.594 19.828 0.007 1 97.56 355 ASN A N 1
ATOM 2832 C CA . ASN A 1 355 ? 28.016 19.5 -0.06 1 97.56 355 ASN A CA 1
ATOM 2833 C C . ASN A 1 355 ? 28.516 18.891 1.241 1 97.56 355 ASN A C 1
ATOM 2835 O O . ASN A 1 355 ? 29.703 18.562 1.366 1 97.56 355 ASN A O 1
ATOM 2839 N N . SER A 1 356 ? 27.641 18.703 2.152 1 96.62 356 SER A N 1
ATOM 2840 C CA . SER A 1 356 ? 28.016 18.234 3.48 1 96.62 356 SER A CA 1
ATOM 2841 C C . SER A 1 356 ? 28.453 16.766 3.453 1 96.62 356 SER A C 1
ATOM 2843 O O . SER A 1 356 ? 27.891 15.977 2.686 1 96.62 356 SER A O 1
ATOM 2845 N N . ASP A 1 357 ? 29.344 16.406 4.391 1 95.88 357 ASP A N 1
ATOM 2846 C CA . ASP A 1 357 ? 29.75 15.016 4.613 1 95.88 357 ASP A CA 1
ATOM 2847 C C . ASP A 1 357 ? 29.391 14.555 6.02 1 95.88 357 ASP A C 1
ATOM 2849 O O . ASP A 1 357 ? 29.812 13.492 6.461 1 95.88 357 ASP A O 1
ATOM 2853 N N . GLU A 1 358 ? 28.609 15.383 6.664 1 95.5 358 GLU A N 1
ATOM 2854 C CA . GLU A 1 358 ? 28.234 15.062 8.039 1 95.5 358 GLU A CA 1
ATOM 2855 C C . GLU A 1 358 ? 27.406 13.789 8.102 1 95.5 358 GLU A C 1
ATOM 2857 O O . GLU A 1 358 ? 26.672 13.477 7.164 1 95.5 358 GLU A O 1
ATOM 2862 N N . ASP A 1 359 ? 27.562 13.117 9.211 1 97.38 359 ASP A N 1
ATOM 2863 C CA . ASP A 1 359 ? 26.75 11.938 9.445 1 97.38 359 ASP A CA 1
ATOM 2864 C C . ASP A 1 359 ? 25.25 12.281 9.422 1 97.38 359 ASP A C 1
ATOM 2866 O O . ASP A 1 359 ? 24.875 13.406 9.742 1 97.38 359 ASP A O 1
ATOM 2870 N N . ILE A 1 360 ? 24.516 11.336 9 1 97.75 360 ILE A N 1
ATOM 2871 C CA . ILE A 1 360 ? 23.062 11.539 9.039 1 97.75 360 ILE A CA 1
ATOM 2872 C C . ILE A 1 360 ? 22.5 11.016 10.359 1 97.75 360 ILE A C 1
ATOM 2874 O O . ILE A 1 360 ? 23.047 10.07 10.938 1 97.75 360 ILE A O 1
ATOM 2878 N N . VAL A 1 361 ? 21.453 11.633 10.883 1 98.56 361 VAL A N 1
ATOM 2879 C CA . VAL A 1 361 ? 20.781 11.203 12.102 1 98.56 361 VAL A CA 1
ATOM 2880 C C . VAL A 1 361 ? 19.625 10.281 11.75 1 98.56 361 VAL A C 1
ATOM 2882 O O . VAL A 1 361 ? 18.703 10.68 11.039 1 98.56 361 VAL A O 1
ATOM 2885 N N . ILE A 1 362 ? 19.672 9.078 12.242 1 98.56 362 ILE A N 1
ATOM 2886 C CA . ILE A 1 362 ? 18.656 8.07 11.953 1 98.56 362 ILE A CA 1
ATOM 2887 C C . ILE A 1 362 ? 17.578 8.102 13.047 1 98.56 362 ILE A C 1
ATOM 2889 O O . ILE A 1 362 ? 16.375 8.094 12.742 1 98.56 362 ILE A O 1
ATOM 2893 N N . THR A 1 363 ? 18 8.07 14.25 1 98.38 363 THR A N 1
ATOM 2894 C CA . THR A 1 363 ? 17.094 8.211 15.383 1 98.38 363 THR A CA 1
ATOM 2895 C C . THR A 1 363 ? 17.641 9.227 16.391 1 98.38 363 THR A C 1
ATOM 2897 O O . THR A 1 363 ? 18.828 9.539 16.375 1 98.38 363 THR A O 1
ATOM 2900 N N . ASP A 1 364 ? 16.766 9.758 17.188 1 98.31 364 ASP A N 1
ATOM 2901 C CA . ASP A 1 364 ? 17.141 10.695 18.25 1 98.31 364 ASP A CA 1
ATOM 2902 C C . ASP A 1 364 ? 16.312 10.477 19.5 1 98.31 364 ASP A C 1
ATOM 2904 O O . ASP A 1 364 ? 15.391 9.648 19.516 1 98.31 364 ASP A O 1
ATOM 2908 N N . TYR A 1 365 ? 16.734 11.023 20.562 1 97.62 365 TYR A N 1
ATOM 2909 C CA . TYR A 1 365 ? 15.977 10.961 21.812 1 97.62 365 TYR A CA 1
ATOM 2910 C C . TYR A 1 365 ? 15.844 12.344 22.438 1 97.62 365 TYR A C 1
ATOM 2912 O O . TYR A 1 365 ? 16.562 13.273 22.062 1 97.62 365 TYR A O 1
ATOM 2920 N N . PHE A 1 366 ? 14.891 12.531 23.312 1 97.75 366 PHE A N 1
ATOM 2921 C CA . PHE A 1 366 ? 14.531 13.797 23.953 1 97.75 366 PHE A CA 1
ATOM 2922 C C . PHE A 1 366 ? 15.18 13.922 25.328 1 97.75 366 PHE A C 1
ATOM 2924 O O . PHE A 1 366 ? 15.5 12.914 25.953 1 97.75 366 PHE A O 1
ATOM 2931 N N . VAL A 1 367 ? 15.344 15.125 25.781 1 98.06 367 VAL A N 1
ATOM 2932 C CA . VAL A 1 367 ? 16.078 15.383 27.016 1 98.06 367 VAL A CA 1
ATOM 2933 C C . VAL A 1 367 ? 15.109 15.797 28.125 1 98.06 367 VAL A C 1
ATOM 2935 O O . VAL A 1 367 ? 14.469 16.844 28.031 1 98.06 367 VAL A O 1
ATOM 2938 N N . PRO A 1 368 ? 15.039 15.023 29.203 1 97.31 368 PRO A N 1
ATOM 2939 C CA . PRO A 1 368 ? 14.164 15.398 30.312 1 97.31 368 PRO A CA 1
ATOM 2940 C C . PRO A 1 368 ? 14.656 16.625 31.062 1 97.31 368 PRO A C 1
ATOM 2942 O O . PRO A 1 368 ? 15.867 16.781 31.297 1 97.31 368 PRO A O 1
ATOM 2945 N N . GLU A 1 369 ? 13.742 17.5 31.281 1 96.75 369 GLU A N 1
ATOM 2946 C CA . GLU A 1 369 ? 14.023 18.703 32.062 1 96.75 369 GLU A CA 1
ATOM 2947 C C . GLU A 1 369 ? 12.828 19.094 32.906 1 96.75 369 GLU A C 1
ATOM 2949 O O . GLU A 1 369 ? 11.727 18.578 32.719 1 96.75 369 GLU A O 1
ATOM 2954 N N . SER A 1 370 ? 13.125 19.859 33.938 1 94.81 370 SER A N 1
ATOM 2955 C CA . SER A 1 370 ? 12.062 20.453 34.75 1 94.81 370 SER A CA 1
ATOM 2956 C C . SER A 1 370 ? 11.883 21.938 34.406 1 94.81 370 SER A C 1
ATOM 2958 O O . SER A 1 370 ? 12.867 22.672 34.281 1 94.81 370 SER A O 1
ATOM 2960 N N . ARG A 1 371 ? 10.664 22.312 34.25 1 95.56 371 ARG A N 1
ATOM 2961 C CA . ARG A 1 371 ? 10.352 23.734 34.062 1 95.56 371 ARG A CA 1
ATOM 2962 C C . ARG A 1 371 ? 8.906 24.031 34.469 1 95.56 371 ARG A C 1
ATOM 2964 O O . ARG A 1 371 ? 8.141 23.109 34.781 1 95.56 371 ARG A O 1
ATOM 2971 N N . THR A 1 372 ? 8.609 25.266 34.531 1 96 372 THR A N 1
ATOM 2972 C CA . THR A 1 372 ? 7.23 25.656 34.812 1 96 372 THR A CA 1
ATOM 2973 C C . THR A 1 372 ? 6.469 25.984 33.531 1 96 372 THR A C 1
ATOM 2975 O O . THR A 1 372 ? 7.078 26.281 32.531 1 96 372 THR A O 1
ATOM 2978 N N . PHE A 1 373 ? 5.199 25.875 33.594 1 96.12 373 PHE A N 1
ATOM 2979 C CA . PHE A 1 373 ? 4.297 26.219 32.5 1 96.12 373 PHE A CA 1
ATOM 2980 C C . PHE A 1 373 ? 3.115 27.031 33 1 96.12 373 PHE A C 1
ATOM 2982 O O . PHE A 1 373 ? 2.654 26.828 34.125 1 96.12 373 PHE A O 1
ATOM 2989 N N . THR A 1 374 ? 2.674 27.922 32.188 1 96.31 374 THR A N 1
ATOM 2990 C CA . THR A 1 374 ? 1.534 28.766 32.531 1 96.31 374 THR A CA 1
ATOM 2991 C C . THR A 1 374 ? 0.229 27.984 32.406 1 96.31 374 THR A C 1
ATOM 2993 O O . THR A 1 374 ? -0.128 27.516 31.328 1 96.31 374 THR A O 1
ATOM 2996 N N . MET A 1 375 ? -0.506 27.891 33.562 1 97.81 375 MET A N 1
ATOM 2997 C CA . MET A 1 375 ? -1.778 27.188 33.625 1 97.81 375 MET A CA 1
ATOM 2998 C C . MET A 1 375 ? -2.859 28.031 34.281 1 97.81 375 MET A C 1
ATOM 3000 O O . MET A 1 375 ? -2.562 29.062 34.875 1 97.81 375 MET A O 1
ATOM 3004 N N . ILE A 1 376 ? -4.086 27.609 34.031 1 98.44 376 ILE A N 1
ATOM 3005 C CA . ILE A 1 376 ? -5.219 28.188 34.75 1 98.44 376 ILE A CA 1
ATOM 3006 C C . ILE A 1 376 ? -5.75 27.188 35.781 1 98.44 376 ILE A C 1
ATOM 3008 O O . ILE A 1 376 ? -6.027 26.031 35.438 1 98.44 376 ILE A O 1
ATOM 3012 N N . ASP A 1 377 ? -5.82 27.562 37.031 1 98.31 377 ASP A N 1
ATOM 3013 C CA . ASP A 1 377 ? -6.551 26.797 38.031 1 98.31 377 ASP A CA 1
ATOM 3014 C C . ASP A 1 377 ? -8.062 26.906 37.812 1 98.31 377 ASP A C 1
ATOM 3016 O O . ASP A 1 377 ? -8.648 27.969 38.062 1 98.31 377 ASP A O 1
ATOM 3020 N N . THR A 1 378 ? -8.688 25.859 37.406 1 97.94 378 THR A N 1
ATOM 3021 C CA . THR A 1 378 ? -10.094 25.906 37 1 97.94 378 THR A CA 1
ATOM 3022 C C . THR A 1 378 ? -11 26.125 38.219 1 97.94 378 THR A C 1
ATOM 3024 O O . THR A 1 378 ? -12.172 26.469 38.062 1 97.94 378 THR A O 1
ATOM 3027 N N . LYS A 1 379 ? -10.5 25.969 39.406 1 97.06 379 LYS A N 1
ATOM 3028 C CA . LYS A 1 379 ? -11.297 26.125 40.625 1 97.06 379 LYS A CA 1
ATOM 3029 C C . LYS A 1 379 ? -11.523 27.594 40.969 1 97.06 379 LYS A C 1
ATOM 3031 O O . LYS A 1 379 ? -12.555 27.953 41.531 1 97.06 379 LYS A O 1
ATOM 3036 N N . ASN A 1 380 ? -10.547 28.375 40.594 1 97.75 380 ASN A N 1
ATOM 3037 C CA . ASN A 1 380 ? -10.711 29.781 40.969 1 97.75 380 ASN A CA 1
ATOM 3038 C C . ASN A 1 380 ? -10.391 30.719 39.812 1 97.75 380 ASN A C 1
ATOM 3040 O O . ASN A 1 380 ? -10.531 31.938 39.938 1 97.75 380 ASN A O 1
ATOM 3044 N N . GLY A 1 381 ? -9.898 30.219 38.688 1 97.88 381 GLY A N 1
ATOM 3045 C CA . GLY A 1 381 ? -9.688 31.016 37.5 1 97.88 381 GLY A CA 1
ATOM 3046 C C . GLY A 1 381 ? -8.344 31.703 37.469 1 97.88 381 GLY A C 1
ATOM 3047 O O . GLY A 1 381 ? -8.023 32.406 36.5 1 97.88 381 GLY A O 1
ATOM 3048 N N . SER A 1 382 ? -7.48 31.469 38.438 1 98.12 382 SER A N 1
ATOM 3049 C CA . SER A 1 382 ? -6.211 32.188 38.5 1 98.12 382 SER A CA 1
ATOM 3050 C C . SER A 1 382 ? -5.172 31.594 37.594 1 98.12 382 SER A C 1
ATOM 3052 O O . SER A 1 382 ? -5.141 30.375 37.375 1 98.12 382 SER A O 1
ATOM 3054 N N . LEU A 1 383 ? -4.359 32.469 37 1 97.81 383 LEU A N 1
ATOM 3055 C CA . LEU A 1 383 ? -3.166 32.062 36.281 1 97.81 383 LEU A CA 1
ATOM 3056 C C . LEU A 1 383 ? -2.068 31.609 37.25 1 97.81 383 LEU A C 1
ATOM 3058 O O . LEU A 1 383 ? -1.75 32.344 38.188 1 97.81 383 LEU A O 1
ATOM 3062 N N . VAL A 1 384 ? -1.454 30.469 36.969 1 97.44 384 VAL A N 1
ATOM 3063 C CA . VAL A 1 384 ? -0.429 29.953 37.875 1 97.44 384 VAL A CA 1
ATOM 3064 C C . VAL A 1 384 ? 0.714 29.359 37.062 1 97.44 384 VAL A C 1
ATOM 3066 O O . VAL A 1 384 ? 0.533 29 35.875 1 97.44 384 VAL A O 1
ATOM 3069 N N . GLN A 1 385 ? 1.877 29.375 37.594 1 97.19 385 GLN A N 1
ATOM 3070 C CA . GLN A 1 385 ? 3.023 28.641 37.094 1 97.19 385 GLN A CA 1
ATOM 3071 C C . GLN A 1 385 ? 3.166 27.281 37.75 1 97.19 385 GLN A C 1
ATOM 3073 O O . GLN A 1 385 ? 3.391 27.203 38.969 1 97.19 385 GLN A O 1
ATOM 3078 N N . ILE A 1 386 ? 3.098 26.234 36.969 1 96.12 386 ILE A N 1
ATOM 3079 C CA . ILE A 1 386 ? 3.121 24.891 37.531 1 96.12 386 ILE A CA 1
ATOM 3080 C C . ILE A 1 386 ? 4.383 24.156 37.094 1 96.12 386 ILE A C 1
ATOM 3082 O O . ILE A 1 386 ? 4.703 24.156 35.906 1 96.12 386 ILE A O 1
ATOM 3086 N N . PRO A 1 387 ? 5.082 23.578 38.031 1 95.5 387 PRO A N 1
ATOM 3087 C CA . PRO A 1 387 ? 6.199 22.734 37.625 1 95.5 387 PRO A CA 1
ATOM 3088 C C . PRO A 1 387 ? 5.746 21.5 36.844 1 95.5 387 PRO A C 1
ATOM 3090 O O . PRO A 1 387 ? 4.785 20.844 37.219 1 95.5 387 PRO A O 1
ATOM 3093 N N . ILE A 1 388 ? 6.406 21.203 35.75 1 96.44 388 ILE A N 1
ATOM 3094 C CA . ILE A 1 388 ? 6.039 20.047 34.938 1 96.44 388 ILE A CA 1
ATOM 3095 C C . ILE A 1 388 ? 7.285 19.234 34.594 1 96.44 388 ILE A C 1
ATOM 3097 O O . ILE A 1 388 ? 8.406 19.75 34.656 1 96.44 388 ILE A O 1
ATOM 3101 N N . ASP A 1 389 ? 7.117 17.906 34.375 1 96.94 389 ASP A N 1
ATOM 3102 C CA . ASP A 1 389 ? 8.109 17.078 33.688 1 96.94 389 ASP A CA 1
ATOM 3103 C C . ASP A 1 389 ? 8.117 17.359 32.188 1 96.94 389 ASP A C 1
ATOM 3105 O O . ASP A 1 389 ? 7.16 17.031 31.484 1 96.94 389 ASP A O 1
ATOM 3109 N N . PHE A 1 390 ? 9.203 17.953 31.75 1 97.62 390 PHE A N 1
ATOM 3110 C CA . PHE A 1 390 ? 9.289 18.438 30.375 1 97.62 390 PHE A CA 1
ATOM 3111 C C . PHE A 1 390 ? 10.289 17.625 29.562 1 97.62 390 PHE A C 1
ATOM 3113 O O . PHE A 1 390 ? 11.43 17.422 30 1 97.62 390 PHE A O 1
ATOM 3120 N N . GLN A 1 391 ? 9.914 17.094 28.406 1 98.06 391 GLN A N 1
ATOM 3121 C CA . GLN A 1 391 ? 10.82 16.469 27.453 1 98.06 391 GLN A CA 1
ATOM 3122 C C . GLN A 1 391 ? 11.234 17.453 26.359 1 98.06 391 GLN A C 1
ATOM 3124 O O . GLN A 1 391 ? 10.492 17.672 25.406 1 98.06 391 GLN A O 1
ATOM 3129 N N . ARG A 1 392 ? 12.445 17.922 26.391 1 97.94 392 ARG A N 1
ATOM 3130 C CA . ARG A 1 392 ? 12.945 18.953 25.484 1 97.94 392 ARG A CA 1
ATOM 3131 C C . ARG A 1 392 ? 13.438 18.328 24.172 1 97.94 392 ARG A C 1
ATOM 3133 O O . ARG A 1 392 ? 14.125 17.312 24.188 1 97.94 392 ARG A O 1
ATOM 3140 N N . THR A 1 393 ? 13.086 18.969 23.109 1 97.69 393 THR A N 1
ATOM 3141 C CA . THR A 1 393 ? 13.477 18.438 21.812 1 97.69 393 THR A CA 1
ATOM 3142 C C . THR A 1 393 ? 14.273 19.453 21.016 1 97.69 393 THR A C 1
ATOM 3144 O O . THR A 1 393 ? 14.641 19.203 19.859 1 97.69 393 THR A O 1
ATOM 3147 N N . THR A 1 394 ? 14.523 20.672 21.516 1 96.12 394 THR A N 1
ATOM 3148 C CA . THR A 1 394 ? 15.273 21.703 20.797 1 96.12 394 THR A CA 1
ATOM 3149 C C . THR A 1 394 ? 16.578 22.016 21.516 1 96.12 394 THR A C 1
ATOM 3151 O O . THR A 1 394 ? 16.641 22.938 22.328 1 96.12 394 THR A O 1
ATOM 3154 N N . PRO A 1 395 ? 17.656 21.297 21.422 1 93.62 395 PRO A N 1
ATOM 3155 C CA . PRO A 1 395 ? 17.719 20.25 20.406 1 93.62 395 PRO A CA 1
ATOM 3156 C C . PRO A 1 395 ? 17.484 18.859 20.984 1 93.62 395 PRO A C 1
ATOM 3158 O O . PRO A 1 395 ? 17.688 18.641 22.172 1 93.62 395 PRO A O 1
ATOM 3161 N N . SER A 1 396 ? 17 18 20.109 1 97.31 396 SER A N 1
ATOM 3162 C CA . SER A 1 396 ? 17.062 16.578 20.453 1 97.31 396 SER A CA 1
ATOM 3163 C C . SER A 1 396 ? 18.5 16.062 20.375 1 97.31 396 SER A C 1
ATOM 3165 O O . SER A 1 396 ? 19.406 16.766 19.938 1 97.31 396 SER A O 1
ATOM 3167 N N . VAL A 1 397 ? 18.672 14.867 20.844 1 98 397 VAL A N 1
ATOM 3168 C CA . VAL A 1 397 ? 20.016 14.281 20.859 1 98 397 VAL A CA 1
ATOM 3169 C C . VAL A 1 397 ? 20.047 13.086 19.906 1 98 397 VAL A C 1
ATOM 3171 O O . VAL A 1 397 ? 19.203 12.188 19.984 1 98 397 VAL A O 1
ATOM 3174 N N . ALA A 1 398 ? 21.047 13.125 18.984 1 97.88 398 ALA A N 1
ATOM 3175 C CA . ALA A 1 398 ? 21.188 12.008 18.062 1 97.88 398 ALA A CA 1
ATOM 3176 C C . ALA A 1 398 ? 21.438 10.703 18.828 1 97.88 398 ALA A C 1
ATOM 3178 O O . ALA A 1 398 ? 22.188 10.672 19.797 1 97.88 398 ALA A O 1
ATOM 3179 N N . ASN A 1 399 ? 20.781 9.68 18.469 1 97.81 399 ASN A N 1
ATOM 3180 C CA . ASN A 1 399 ? 20.953 8.344 19.047 1 97.81 399 ASN A CA 1
ATOM 3181 C C . ASN A 1 399 ? 21.672 7.41 18.094 1 97.81 399 ASN A C 1
ATOM 3183 O O . ASN A 1 399 ? 22.844 7.082 18.297 1 97.81 399 ASN A O 1
ATOM 3187 N N . LEU A 1 400 ? 21.078 7.082 16.984 1 98.19 400 LEU A N 1
ATOM 3188 C CA . LEU A 1 400 ? 21.703 6.316 15.906 1 98.19 400 LEU A CA 1
ATOM 3189 C C . LEU A 1 400 ? 22.078 7.227 14.742 1 98.19 400 LEU A C 1
ATOM 3191 O O . LEU A 1 400 ? 21.25 7.988 14.25 1 98.19 400 LEU A O 1
ATOM 3195 N N . THR A 1 401 ? 23.312 7.219 14.344 1 98.31 401 THR A N 1
ATOM 3196 C CA . THR A 1 401 ? 23.797 7.957 13.18 1 98.31 401 THR A CA 1
ATOM 3197 C C . THR A 1 401 ? 24.484 7.02 12.188 1 98.31 401 THR A C 1
ATOM 3199 O O . THR A 1 401 ? 24.781 5.871 12.516 1 98.31 401 THR A O 1
ATOM 3202 N N . ARG A 1 402 ? 24.641 7.438 10.992 1 96.88 402 ARG A N 1
ATOM 3203 C CA . ARG A 1 402 ? 25.375 6.727 9.938 1 96.88 402 ARG A CA 1
ATOM 3204 C C . ARG A 1 402 ? 26.109 7.703 9.031 1 96.88 402 ARG A C 1
ATOM 3206 O O . ARG A 1 402 ? 25.703 8.859 8.898 1 96.88 402 ARG A O 1
ATOM 3213 N N . ALA A 1 403 ? 27.156 7.16 8.461 1 96.88 403 ALA A N 1
ATOM 3214 C CA . ALA A 1 403 ? 27.859 7.961 7.469 1 96.88 403 ALA A CA 1
ATOM 3215 C C . ALA A 1 403 ? 26.938 8.312 6.297 1 96.88 403 ALA A C 1
ATOM 3217 O O . ALA A 1 403 ? 26.172 7.465 5.824 1 96.88 403 ALA A O 1
ATOM 3218 N N . ARG A 1 404 ? 26.969 9.57 5.895 1 97.69 404 ARG A N 1
ATOM 3219 C CA . ARG A 1 404 ? 26.234 10 4.715 1 97.69 404 ARG A CA 1
ATOM 3220 C C . ARG A 1 404 ? 26.719 9.273 3.465 1 97.69 404 ARG A C 1
ATOM 3222 O O . ARG A 1 404 ? 27.906 9.328 3.135 1 97.69 404 ARG A O 1
ATOM 3229 N N . PRO A 1 405 ? 25.875 8.523 2.799 1 97.5 405 PRO A N 1
ATOM 3230 C CA . PRO A 1 405 ? 26.328 7.875 1.562 1 97.5 405 PRO A CA 1
ATOM 3231 C C . PRO A 1 405 ? 26.5 8.867 0.409 1 97.5 405 PRO A C 1
ATOM 3233 O O . PRO A 1 405 ? 26.047 10.008 0.5 1 97.5 405 PRO A O 1
ATOM 3236 N N . GLU A 1 406 ? 27.234 8.438 -0.58 1 97.62 406 GLU A N 1
ATOM 3237 C CA . GLU A 1 406 ? 27.266 9.227 -1.81 1 97.62 406 GLU A CA 1
ATOM 3238 C C . GLU A 1 406 ? 25.922 9.195 -2.527 1 97.62 406 GLU A C 1
ATOM 3240 O O . GLU A 1 406 ? 25.5 10.188 -3.119 1 97.62 406 GLU A O 1
ATOM 3245 N N . ALA A 1 407 ? 25.328 8.055 -2.521 1 98.38 407 ALA A N 1
ATOM 3246 C CA . ALA A 1 407 ? 24.031 7.859 -3.15 1 98.38 407 ALA A CA 1
ATOM 3247 C C . ALA A 1 407 ? 23.359 6.598 -2.623 1 98.38 407 ALA A C 1
ATOM 3249 O O . ALA A 1 407 ? 23.984 5.773 -1.961 1 98.38 407 ALA A O 1
ATOM 3250 N N . TYR A 1 408 ? 22.094 6.547 -2.801 1 98.62 408 TYR A N 1
ATOM 3251 C CA . TYR A 1 408 ? 21.359 5.297 -2.705 1 98.62 408 TYR A CA 1
ATOM 3252 C C . TYR A 1 408 ? 21.125 4.695 -4.086 1 98.62 408 TYR A C 1
ATOM 3254 O O . TYR A 1 408 ? 20.906 5.422 -5.059 1 98.62 408 TYR A O 1
ATOM 3262 N N . ILE A 1 409 ? 21.188 3.367 -4.203 1 98.44 409 ILE A N 1
ATOM 3263 C CA . ILE A 1 409 ? 20.828 2.637 -5.414 1 98.44 409 ILE A CA 1
ATOM 3264 C C . ILE A 1 409 ? 19.594 1.768 -5.145 1 98.44 409 ILE A C 1
ATOM 3266 O O . ILE A 1 409 ? 19.578 0.984 -4.195 1 98.44 409 ILE A O 1
ATOM 3270 N N . ILE A 1 410 ? 18.594 1.983 -5.949 1 98.44 410 ILE A N 1
ATOM 3271 C CA . ILE A 1 410 ? 17.328 1.287 -5.812 1 98.44 410 ILE A CA 1
ATOM 3272 C C . ILE A 1 410 ? 17.062 0.426 -7.047 1 98.44 410 ILE A C 1
ATOM 3274 O O . ILE A 1 410 ? 17.047 0.934 -8.172 1 98.44 410 ILE A O 1
ATOM 3278 N N . PRO A 1 411 ? 16.875 -0.893 -6.887 1 97.31 411 PRO A N 1
ATOM 3279 C CA . PRO A 1 411 ? 16.578 -1.736 -8.047 1 97.31 411 PRO A CA 1
ATOM 3280 C C . PRO A 1 411 ? 15.312 -1.302 -8.789 1 97.31 411 PRO A C 1
ATOM 3282 O O . PRO A 1 411 ? 14.367 -0.819 -8.164 1 97.31 411 PRO A O 1
ATOM 3285 N N . ARG A 1 412 ? 15.273 -1.589 -10.109 1 96.62 412 ARG A N 1
ATOM 3286 C CA . ARG A 1 412 ? 14.125 -1.286 -10.961 1 96.62 412 ARG A CA 1
ATOM 3287 C C . ARG A 1 412 ? 12.844 -1.869 -10.375 1 96.62 412 ARG A C 1
ATOM 3289 O O . ARG A 1 412 ? 11.773 -1.272 -10.492 1 96.62 412 ARG A O 1
ATOM 3296 N N . THR A 1 413 ? 12.969 -2.91 -9.68 1 95.31 413 THR A N 1
ATOM 3297 C CA . THR A 1 413 ? 11.875 -3.629 -9.039 1 95.31 413 THR A CA 1
ATOM 3298 C C . THR A 1 413 ? 11.102 -2.709 -8.094 1 95.31 413 THR A C 1
ATOM 3300 O O . THR A 1 413 ? 9.898 -2.879 -7.906 1 95.31 413 THR A O 1
ATOM 3303 N N . TRP A 1 414 ? 11.75 -1.757 -7.504 1 96.19 414 TRP A N 1
ATOM 3304 C CA . TRP A 1 414 ? 11.148 -0.867 -6.516 1 96.19 414 TRP A CA 1
ATOM 3305 C C . TRP A 1 414 ? 10.867 0.507 -7.117 1 96.19 414 TRP A C 1
ATOM 3307 O O . TRP A 1 414 ? 11.164 1.533 -6.5 1 96.19 414 TRP A O 1
ATOM 3317 N N . SER A 1 415 ? 10.328 0.512 -8.312 1 96.25 415 SER A N 1
ATOM 3318 C CA . SER A 1 415 ? 10.023 1.756 -9.016 1 96.25 415 SER A CA 1
ATOM 3319 C C . SER A 1 415 ? 9 2.586 -8.242 1 96.25 415 SER A C 1
ATOM 3321 O O . SER A 1 415 ? 9.016 3.816 -8.312 1 96.25 415 SER A O 1
ATOM 3323 N N . ASP A 1 416 ? 8.102 1.955 -7.48 1 94.81 416 ASP A N 1
ATOM 3324 C CA . ASP A 1 416 ? 7.117 2.686 -6.684 1 94.81 416 ASP A CA 1
ATOM 3325 C C . ASP A 1 416 ? 7.797 3.492 -5.582 1 94.81 416 ASP A C 1
ATOM 3327 O O . ASP A 1 416 ? 7.328 4.574 -5.215 1 94.81 416 ASP A O 1
ATOM 3331 N N . VAL A 1 417 ? 8.883 2.959 -5.008 1 97.69 417 VAL A N 1
ATOM 3332 C CA . VAL A 1 417 ? 9.68 3.684 -4.016 1 97.69 417 VAL A CA 1
ATOM 3333 C C . VAL A 1 417 ? 10.328 4.898 -4.668 1 97.69 417 VAL A C 1
ATOM 3335 O O . VAL A 1 417 ? 10.305 6 -4.109 1 97.69 417 VAL A O 1
ATOM 3338 N N . ALA A 1 418 ? 10.914 4.684 -5.867 1 98.44 418 ALA A N 1
ATOM 3339 C CA . ALA A 1 418 ? 11.523 5.785 -6.609 1 98.44 418 ALA A CA 1
ATOM 3340 C C . ALA A 1 418 ? 10.5 6.883 -6.895 1 98.44 418 ALA A C 1
ATOM 3342 O O . ALA A 1 418 ? 10.805 8.07 -6.758 1 98.44 418 ALA A O 1
ATOM 3343 N N . GLU A 1 419 ? 9.367 6.488 -7.254 1 97.44 419 GLU A N 1
ATOM 3344 C CA . GLU A 1 419 ? 8.305 7.449 -7.543 1 97.44 419 GLU A CA 1
ATOM 3345 C C . GLU A 1 419 ? 7.945 8.266 -6.301 1 97.44 419 GLU A C 1
ATOM 3347 O O . GLU A 1 419 ? 7.719 9.477 -6.391 1 97.44 419 GLU A O 1
ATOM 3352 N N . ARG A 1 420 ? 7.828 7.633 -5.172 1 98.19 420 ARG A N 1
ATOM 3353 C CA . ARG A 1 420 ? 7.539 8.336 -3.926 1 98.19 420 ARG A CA 1
ATOM 3354 C C . ARG A 1 420 ? 8.609 9.367 -3.615 1 98.19 420 ARG A C 1
ATOM 3356 O O . ARG A 1 420 ? 8.305 10.469 -3.146 1 98.19 420 ARG A O 1
ATOM 3363 N N . LEU A 1 421 ? 9.852 8.953 -3.875 1 98.75 421 LEU A N 1
ATOM 3364 C CA . LEU A 1 421 ? 10.953 9.883 -3.65 1 98.75 421 LEU A CA 1
ATOM 3365 C C . LEU A 1 421 ? 10.836 11.102 -4.566 1 98.75 421 LEU A C 1
ATOM 3367 O O . LEU A 1 421 ? 11.133 12.227 -4.152 1 98.75 421 LEU A O 1
ATOM 3371 N N . GLU A 1 422 ? 10.391 10.883 -5.812 1 98.62 422 GLU A N 1
ATOM 3372 C CA . GLU A 1 422 ? 10.188 11.992 -6.73 1 98.62 422 GLU A CA 1
ATOM 3373 C C . GLU A 1 422 ? 9.094 12.938 -6.219 1 98.62 422 GLU A C 1
ATOM 3375 O O . GLU A 1 422 ? 9.219 14.156 -6.328 1 98.62 422 GLU A O 1
ATOM 3380 N N . ILE A 1 423 ? 8.062 12.391 -5.648 1 98.5 423 ILE A N 1
ATOM 3381 C CA . ILE A 1 423 ? 6.977 13.195 -5.098 1 98.5 423 ILE A CA 1
ATOM 3382 C C . ILE A 1 423 ? 7.496 14.031 -3.934 1 98.5 423 ILE A C 1
ATOM 3384 O O . ILE A 1 423 ? 7.074 15.18 -3.752 1 98.5 423 ILE A O 1
ATOM 3388 N N . LEU A 1 424 ? 8.461 13.5 -3.201 1 98.5 424 LEU A N 1
ATOM 3389 C CA . LEU A 1 424 ? 9.055 14.211 -2.076 1 98.5 424 LEU A CA 1
ATOM 3390 C C . LEU A 1 424 ? 9.992 15.305 -2.562 1 98.5 424 LEU A C 1
ATOM 3392 O O . LEU A 1 424 ? 10.523 16.078 -1.759 1 98.5 424 LEU A O 1
ATOM 3396 N N . GLY A 1 425 ? 10.234 15.406 -3.871 1 98.31 425 GLY A N 1
ATOM 3397 C CA . GLY A 1 425 ? 11.031 16.484 -4.453 1 98.31 425 GLY A CA 1
ATOM 3398 C C . GLY A 1 425 ? 12.469 16.078 -4.707 1 98.31 425 GLY A C 1
ATOM 3399 O O . GLY A 1 425 ? 13.32 16.938 -4.984 1 98.31 425 GLY A O 1
ATOM 3400 N N . LEU A 1 426 ? 12.758 14.781 -4.586 1 98.69 426 LEU A N 1
ATOM 3401 C CA . LEU A 1 426 ? 14.117 14.32 -4.848 1 98.69 426 LEU A CA 1
ATOM 3402 C C . LEU A 1 426 ? 14.352 14.133 -6.344 1 98.69 426 LEU A C 1
ATOM 3404 O O . LEU A 1 426 ? 13.43 13.797 -7.082 1 98.69 426 LEU A O 1
ATOM 3408 N N . GLU A 1 427 ? 15.555 14.406 -6.688 1 98.38 427 GLU A N 1
ATOM 3409 C CA . GLU A 1 427 ? 16.016 13.992 -8.008 1 98.38 427 GLU A CA 1
ATOM 3410 C C . GLU A 1 427 ? 16.375 12.508 -8.039 1 98.38 427 GLU A C 1
ATOM 3412 O O . GLU A 1 427 ? 17.25 12.062 -7.297 1 98.38 427 GLU A O 1
ATOM 3417 N N . VAL A 1 428 ? 15.68 11.766 -8.867 1 98.81 428 VAL A N 1
ATOM 3418 C CA . VAL A 1 428 ? 15.891 10.328 -9.016 1 98.81 428 VAL A CA 1
ATOM 3419 C C . VAL A 1 428 ? 16.328 10.016 -10.445 1 98.81 428 VAL A C 1
ATOM 3421 O O . VAL A 1 428 ? 15.555 10.227 -11.391 1 98.81 428 VAL A O 1
ATOM 3424 N N . LYS A 1 429 ? 17.5 9.562 -10.617 1 98.75 429 LYS A N 1
ATOM 3425 C CA . LYS A 1 429 ? 18 9.242 -11.945 1 98.75 429 LYS A CA 1
ATOM 3426 C C . LYS A 1 429 ? 17.797 7.773 -12.281 1 98.75 429 LYS A C 1
ATOM 3428 O O . LYS A 1 429 ? 18.203 6.891 -11.523 1 98.75 429 LYS A O 1
ATOM 3433 N N . ARG A 1 430 ? 17.172 7.492 -13.344 1 98.5 430 ARG A N 1
ATOM 3434 C CA . ARG A 1 430 ? 17.047 6.133 -13.859 1 98.5 430 ARG A CA 1
ATOM 3435 C C . ARG A 1 430 ? 18.281 5.734 -14.664 1 98.5 430 ARG A C 1
ATOM 3437 O O . ARG A 1 430 ? 18.641 6.402 -15.633 1 98.5 430 ARG A O 1
ATOM 3444 N N . LEU A 1 431 ? 18.859 4.672 -14.305 1 98.5 431 LEU A N 1
ATOM 3445 C CA . LEU A 1 431 ? 20.094 4.23 -14.961 1 98.5 431 LEU A CA 1
ATOM 3446 C C . LEU A 1 431 ? 19.781 3.525 -16.281 1 98.5 431 LEU A C 1
ATOM 3448 O O . LEU A 1 431 ? 18.828 2.752 -16.359 1 98.5 431 LEU A O 1
ATOM 3452 N N . ASN A 1 432 ? 20.547 3.758 -17.312 1 97.75 432 ASN A N 1
ATOM 3453 C CA . ASN A 1 432 ? 20.359 3.133 -18.609 1 97.75 432 ASN A CA 1
ATOM 3454 C C . ASN A 1 432 ? 21.391 2.047 -18.875 1 97.75 432 ASN A C 1
ATOM 3456 O O . ASN A 1 432 ? 21.656 1.696 -20.031 1 97.75 432 ASN A O 1
ATOM 3460 N N . TYR A 1 433 ? 22.047 1.601 -17.875 1 97.25 433 TYR A N 1
ATOM 3461 C CA . TYR A 1 433 ? 23.031 0.528 -17.953 1 97.25 433 TYR A CA 1
ATOM 3462 C C . TYR A 1 433 ? 22.875 -0.42 -16.766 1 97.25 433 TYR A C 1
ATOM 3464 O O . TYR A 1 433 ? 22.219 -0.093 -15.773 1 97.25 433 TYR A O 1
ATOM 3472 N N . GLU A 1 434 ? 23.375 -1.602 -16.969 1 96.56 434 GLU A N 1
ATOM 3473 C CA . GLU A 1 434 ? 23.469 -2.523 -15.836 1 96.56 434 GLU A CA 1
ATOM 3474 C C . GLU A 1 434 ? 24.438 -2.002 -14.781 1 96.56 434 GLU A C 1
ATOM 3476 O O . GLU A 1 434 ? 25.562 -1.599 -15.102 1 96.56 434 GLU A O 1
ATOM 3481 N N . PHE A 1 435 ? 24 -1.881 -13.57 1 97 435 PHE A N 1
ATOM 3482 C CA . PHE A 1 435 ? 24.812 -1.386 -12.469 1 97 435 PHE A CA 1
ATOM 3483 C C . PHE A 1 435 ? 25.594 -2.521 -11.82 1 97 435 PHE A C 1
ATOM 3485 O O . PHE A 1 435 ? 25.047 -3.586 -11.539 1 97 435 PHE A O 1
ATOM 3492 N N . LYS A 1 436 ? 26.891 -2.395 -11.633 1 96.5 436 LYS A N 1
ATOM 3493 C CA . LYS A 1 436 ? 27.766 -3.373 -10.969 1 96.5 436 LYS A CA 1
ATOM 3494 C C . LYS A 1 436 ? 28.844 -2.684 -10.141 1 96.5 436 LYS A C 1
ATOM 3496 O O . LYS A 1 436 ? 29.75 -2.061 -10.688 1 96.5 436 LYS A O 1
ATOM 3501 N N . GLU A 1 437 ? 28.719 -2.729 -8.82 1 96.5 437 GLU A N 1
ATOM 3502 C CA . GLU A 1 437 ? 29.672 -2.139 -7.891 1 96.5 437 GLU A CA 1
ATOM 3503 C C . GLU A 1 437 ? 29.641 -2.85 -6.543 1 96.5 437 GLU A C 1
ATOM 3505 O O . GLU A 1 437 ? 28.672 -3.525 -6.211 1 96.5 437 GLU A O 1
ATOM 3510 N N . THR A 1 438 ? 30.766 -2.746 -5.824 1 95.56 438 THR A N 1
ATOM 3511 C CA . THR A 1 438 ? 30.766 -3.176 -4.43 1 95.56 438 THR A CA 1
ATOM 3512 C C . THR A 1 438 ? 30.141 -2.119 -3.533 1 95.56 438 THR A C 1
ATOM 3514 O O . THR A 1 438 ? 30.594 -0.972 -3.498 1 95.56 438 THR A O 1
ATOM 3517 N N . LEU A 1 439 ? 29.062 -2.494 -2.842 1 95.75 439 LEU A N 1
ATOM 3518 C CA . LEU A 1 439 ? 28.281 -1.529 -2.078 1 95.75 439 LEU A CA 1
ATOM 3519 C C . LEU A 1 439 ? 28.141 -1.974 -0.626 1 95.75 439 LEU A C 1
ATOM 3521 O O . LEU A 1 439 ? 28.391 -3.133 -0.299 1 95.75 439 LEU A O 1
ATOM 3525 N N . ASP A 1 440 ? 27.797 -1.024 0.21 1 92.25 440 ASP A N 1
ATOM 3526 C CA . ASP A 1 440 ? 27.312 -1.325 1.556 1 92.25 440 ASP A CA 1
ATOM 3527 C C . ASP A 1 440 ? 25.891 -1.878 1.522 1 92.25 440 ASP A C 1
ATOM 3529 O O . ASP A 1 440 ? 25.016 -1.323 0.849 1 92.25 440 ASP A O 1
ATOM 3533 N N . THR A 1 441 ? 25.719 -3.016 2.158 1 94.94 441 THR A N 1
ATOM 3534 C CA . THR A 1 441 ? 24.422 -3.662 2.225 1 94.94 441 THR A CA 1
ATOM 3535 C C . THR A 1 441 ? 23.953 -3.809 3.672 1 94.94 441 THR A C 1
ATOM 3537 O O . THR A 1 441 ? 24.781 -3.785 4.594 1 94.94 441 THR A O 1
ATOM 3540 N N . LEU A 1 442 ? 22.688 -3.77 3.885 1 97.38 442 LEU A N 1
ATOM 3541 C CA . LEU A 1 442 ? 22.109 -3.988 5.203 1 97.38 442 LEU A CA 1
ATOM 3542 C C . LEU A 1 442 ? 21.297 -5.281 5.23 1 97.38 442 LEU A C 1
ATOM 3544 O O . LEU A 1 442 ? 20.594 -5.602 4.262 1 97.38 442 LEU A O 1
ATOM 3548 N N . THR A 1 443 ? 21.453 -6.047 6.227 1 97.31 443 THR A N 1
ATOM 3549 C CA . THR A 1 443 ? 20.609 -7.203 6.52 1 97.31 443 THR A CA 1
ATOM 3550 C C . THR A 1 443 ? 19.781 -6.965 7.781 1 97.31 443 THR A C 1
ATOM 3552 O O . THR A 1 443 ? 20.281 -6.426 8.766 1 97.31 443 THR A O 1
ATOM 3555 N N . ILE A 1 444 ? 18.562 -7.305 7.793 1 98.12 444 ILE A N 1
ATOM 3556 C CA . ILE A 1 444 ? 17.688 -7.105 8.938 1 98.12 444 ILE A CA 1
ATOM 3557 C C . ILE A 1 444 ? 18.062 -8.07 10.055 1 98.12 444 ILE A C 1
ATOM 3559 O O . ILE A 1 444 ? 17.984 -9.289 9.883 1 98.12 444 ILE A O 1
ATOM 3563 N N . ALA A 1 445 ? 18.453 -7.559 11.133 1 98.38 445 ALA A N 1
ATOM 3564 C CA . ALA A 1 445 ? 18.875 -8.359 12.281 1 98.38 445 ALA A CA 1
ATOM 3565 C C . ALA A 1 445 ? 17.672 -8.719 13.164 1 98.38 445 ALA A C 1
ATOM 3567 O O . ALA A 1 445 ? 17.594 -9.836 13.688 1 98.38 445 ALA A O 1
ATOM 3568 N N . SER A 1 446 ? 16.812 -7.797 13.375 1 98.31 446 SER A N 1
ATOM 3569 C CA . SER A 1 446 ? 15.578 -8.016 14.109 1 98.31 446 SER A CA 1
ATOM 3570 C C . SER A 1 446 ? 14.422 -7.242 13.484 1 98.31 446 SER A C 1
ATOM 3572 O O . SER A 1 446 ? 14.641 -6.234 12.805 1 98.31 446 SER A O 1
ATOM 3574 N N . SER A 1 447 ? 13.266 -7.711 13.586 1 98 447 SER A N 1
ATOM 3575 C CA . SER A 1 447 ? 12.031 -7.102 13.094 1 98 447 SER A CA 1
ATOM 3576 C C . SER A 1 447 ? 10.867 -7.371 14.047 1 98 447 SER A C 1
ATOM 3578 O O . SER A 1 447 ? 10.594 -8.523 14.391 1 98 447 SER A O 1
ATOM 3580 N N . THR A 1 448 ? 10.211 -6.332 14.508 1 98.12 448 THR A N 1
ATOM 3581 C CA . THR A 1 448 ? 9.062 -6.438 15.398 1 98.12 448 THR A CA 1
ATOM 3582 C C . THR A 1 448 ? 7.934 -5.523 14.938 1 98.12 448 THR A C 1
ATOM 3584 O O . THR A 1 448 ? 8.148 -4.336 14.68 1 98.12 448 THR A O 1
ATOM 3587 N N . VAL A 1 449 ? 6.75 -6.039 14.797 1 97.69 449 VAL A N 1
ATOM 3588 C CA . VAL A 1 449 ? 5.598 -5.254 14.359 1 97.69 449 VAL A CA 1
ATOM 3589 C C . VAL A 1 449 ? 4.797 -4.797 15.57 1 97.69 449 VAL A C 1
ATOM 3591 O O . VAL A 1 449 ? 4.629 -5.547 16.531 1 97.69 449 VAL A O 1
ATOM 3594 N N . ASP A 1 450 ? 4.391 -3.547 15.602 1 97.25 450 ASP A N 1
ATOM 3595 C CA . ASP A 1 450 ? 3.477 -3.02 16.609 1 97.25 450 ASP A CA 1
ATOM 3596 C C . ASP A 1 450 ? 2.068 -3.578 16.422 1 97.25 450 ASP A C 1
ATOM 3598 O O . ASP A 1 450 ? 1.496 -3.482 15.336 1 97.25 450 ASP A O 1
ATOM 3602 N N . PRO A 1 451 ? 1.456 -4.176 17.438 1 95.75 451 PRO A N 1
ATOM 3603 C CA . PRO A 1 451 ? 0.111 -4.73 17.281 1 95.75 451 PRO A CA 1
ATOM 3604 C C . PRO A 1 451 ? -0.964 -3.652 17.156 1 95.75 451 PRO A C 1
ATOM 3606 O O . PRO A 1 451 ? -2.107 -3.949 16.812 1 95.75 451 PRO A O 1
ATOM 3609 N N . GLU A 1 452 ? -0.649 -2.465 17.531 1 95.5 452 GLU A N 1
ATOM 3610 C CA . GLU A 1 452 ? -1.614 -1.374 17.422 1 95.5 452 GLU A CA 1
ATOM 3611 C C . GLU A 1 452 ? -1.458 -0.623 16.109 1 95.5 452 GLU A C 1
ATOM 3613 O O . GLU A 1 452 ? -0.346 -0.249 15.727 1 95.5 452 GLU A O 1
ATOM 3618 N N . MET A 1 453 ? -2.549 -0.439 15.469 1 95.12 453 MET A N 1
ATOM 3619 C CA . MET A 1 453 ? -2.545 0.264 14.188 1 95.12 453 MET A CA 1
ATOM 3620 C C . MET A 1 453 ? -2.285 1.754 14.391 1 95.12 453 MET A C 1
ATOM 3622 O O . MET A 1 453 ? -2.826 2.365 15.312 1 95.12 453 MET A O 1
ATOM 3626 N N . TYR A 1 454 ? -1.392 2.342 13.625 1 96.69 454 TYR A N 1
ATOM 3627 C CA . TYR A 1 454 ? -1.1 3.77 13.586 1 96.69 454 TYR A CA 1
ATOM 3628 C C . TYR A 1 454 ? -1.328 4.332 12.188 1 96.69 454 TYR A C 1
ATOM 3630 O O . TYR A 1 454 ? -0.568 4.039 11.258 1 96.69 454 TYR A O 1
ATOM 3638 N N . GLU A 1 455 ? -2.328 5.168 12.008 1 96.06 455 GLU A N 1
ATOM 3639 C CA . GLU A 1 455 ? -2.629 5.82 10.734 1 96.06 455 GLU A CA 1
ATOM 3640 C C . GLU A 1 455 ? -2.689 4.809 9.594 1 96.06 455 GLU A C 1
ATOM 3642 O O . GLU A 1 455 ? -2.021 4.98 8.578 1 96.06 455 GLU A O 1
ATOM 3647 N N . GLY A 1 456 ? -3.355 3.75 9.82 1 95.06 456 GLY A N 1
ATOM 3648 C CA . GLY A 1 456 ? -3.641 2.76 8.797 1 95.06 456 GLY A CA 1
ATOM 3649 C C . GLY A 1 456 ? -2.514 1.764 8.602 1 95.06 456 GLY A C 1
ATOM 3650 O O . GLY A 1 456 ? -2.553 0.95 7.672 1 95.06 456 GLY A O 1
ATOM 3651 N N . HIS A 1 457 ? -1.486 1.752 9.438 1 97 457 HIS A N 1
ATOM 3652 C CA . HIS A 1 457 ? -0.341 0.864 9.273 1 97 457 HIS A CA 1
ATOM 3653 C C . HIS A 1 457 ? 0.012 0.169 10.578 1 97 457 HIS A C 1
ATOM 3655 O O . HIS A 1 457 ? -0.246 0.705 11.664 1 97 457 HIS A O 1
ATOM 3661 N N . TYR A 1 458 ? 0.51 -0.997 10.5 1 97.25 458 TYR A N 1
ATOM 3662 C CA . TYR A 1 458 ? 1.242 -1.651 11.578 1 97.25 458 TYR A CA 1
ATOM 3663 C C . TYR A 1 458 ? 2.742 -1.428 11.438 1 97.25 458 TYR A C 1
ATOM 3665 O O . TYR A 1 458 ? 3.354 -1.878 10.461 1 97.25 458 TYR A O 1
ATOM 3673 N N . LEU A 1 459 ? 3.271 -0.732 12.352 1 98.25 459 LEU A N 1
ATOM 3674 C CA . LEU A 1 459 ? 4.641 -0.246 12.203 1 98.25 459 LEU A CA 1
ATOM 3675 C C . LEU A 1 459 ? 5.645 -1.364 12.469 1 98.25 459 LEU A C 1
ATOM 3677 O O . LEU A 1 459 ? 5.512 -2.109 13.438 1 98.25 459 LEU A O 1
ATOM 3681 N N . ASN A 1 460 ? 6.605 -1.549 11.609 1 98.44 460 ASN A N 1
ATOM 3682 C CA . ASN A 1 460 ? 7.695 -2.514 11.711 1 98.44 460 ASN A CA 1
ATOM 3683 C C . ASN A 1 460 ? 8.977 -1.854 12.211 1 98.44 460 ASN A C 1
ATOM 3685 O O . ASN A 1 460 ? 9.555 -1.006 11.523 1 98.44 460 ASN A O 1
ATOM 3689 N N . THR A 1 461 ? 9.422 -2.139 13.398 1 98.69 461 THR A N 1
ATOM 3690 C CA . THR A 1 461 ? 10.695 -1.663 13.93 1 98.69 461 THR A CA 1
ATOM 3691 C C . THR A 1 461 ? 11.805 -2.688 13.68 1 98.69 461 THR A C 1
ATOM 3693 O O . THR A 1 461 ? 11.664 -3.855 14.047 1 98.69 461 THR A O 1
ATOM 3696 N N . VAL A 1 462 ? 12.898 -2.229 13.086 1 98.69 462 VAL A N 1
ATOM 3697 C CA . VAL A 1 462 ? 13.938 -3.186 12.719 1 98.69 462 VAL A CA 1
ATOM 3698 C C . VAL A 1 462 ? 15.289 -2.699 13.234 1 98.69 462 VAL A C 1
ATOM 3700 O O . VAL A 1 462 ? 15.453 -1.522 13.57 1 98.69 462 VAL A O 1
ATOM 3703 N N . THR A 1 463 ? 16.234 -3.578 13.438 1 98.69 463 THR A N 1
ATOM 3704 C CA . THR A 1 463 ? 17.672 -3.316 13.523 1 98.69 463 THR A CA 1
ATOM 3705 C C . THR A 1 463 ? 18.406 -3.986 12.375 1 98.69 463 THR A C 1
ATOM 3707 O O . THR A 1 463 ? 17.875 -4.879 11.711 1 98.69 463 THR A O 1
ATOM 3710 N N . THR A 1 464 ? 19.562 -3.521 12.016 1 98.31 464 THR A N 1
ATOM 3711 C CA . THR A 1 464 ? 20.266 -4.031 10.836 1 98.31 464 THR A CA 1
ATOM 3712 C C . THR A 1 464 ? 21.734 -4.312 11.148 1 98.31 464 THR A C 1
ATOM 3714 O O . THR A 1 464 ? 22.266 -3.801 12.133 1 98.31 464 THR A O 1
ATOM 3717 N N . ASN A 1 465 ? 22.328 -5.176 10.383 1 97.69 465 ASN A N 1
ATOM 3718 C CA . ASN A 1 465 ? 23.766 -5.387 10.281 1 97.69 465 ASN A CA 1
ATOM 3719 C C . ASN A 1 465 ? 24.297 -4.957 8.922 1 97.69 465 ASN A C 1
ATOM 3721 O O . ASN A 1 465 ? 23.656 -5.168 7.895 1 97.69 465 ASN A O 1
ATOM 3725 N N . SER A 1 466 ? 25.438 -4.273 8.984 1 95.56 466 SER A N 1
ATOM 3726 C CA . SER A 1 466 ? 26.047 -3.791 7.75 1 95.56 466 SER A CA 1
ATOM 3727 C C . SER A 1 466 ? 27.062 -4.789 7.207 1 95.56 466 SER A C 1
ATOM 3729 O O . SER A 1 466 ? 27.781 -5.43 7.977 1 95.56 466 SER A O 1
ATOM 3731 N N . SER A 1 467 ? 27.031 -4.934 5.922 1 94.31 467 SER A N 1
ATOM 3732 C CA . SER A 1 467 ? 28.047 -5.707 5.203 1 94.31 467 SER A CA 1
ATOM 3733 C C . SER A 1 467 ? 28.375 -5.066 3.859 1 94.31 467 SER A C 1
ATOM 3735 O O . SER A 1 467 ? 27.875 -3.988 3.539 1 94.31 467 SER A O 1
ATOM 3737 N N . ARG A 1 468 ? 29.391 -5.562 3.178 1 94.69 468 ARG A N 1
ATOM 3738 C CA . ARG A 1 468 ? 29.781 -5.105 1.848 1 94.69 468 ARG A CA 1
ATOM 3739 C C . ARG A 1 468 ? 29.859 -6.273 0.867 1 94.69 468 ARG A C 1
ATOM 3741 O O . ARG A 1 468 ? 30.344 -7.352 1.209 1 94.69 468 ARG A O 1
ATOM 3748 N N . ARG A 1 469 ? 29.25 -6.133 -0.379 1 92.75 469 ARG A N 1
ATOM 3749 C CA . ARG A 1 469 ? 29.359 -7.121 -1.445 1 92.75 469 ARG A CA 1
ATOM 3750 C C . ARG A 1 469 ? 29.172 -6.477 -2.814 1 92.75 469 ARG A C 1
ATOM 3752 O O . ARG A 1 469 ? 28.734 -5.328 -2.906 1 92.75 469 ARG A O 1
ATOM 3759 N N . GLU A 1 470 ? 29.562 -7.246 -3.818 1 94.88 470 GLU A N 1
ATOM 3760 C CA . GLU A 1 470 ? 29.25 -6.812 -5.176 1 94.88 470 GLU A CA 1
ATOM 3761 C C . GLU A 1 470 ? 27.75 -6.934 -5.461 1 94.88 470 GLU A C 1
ATOM 3763 O O . GLU A 1 470 ? 27.156 -7.973 -5.195 1 94.88 470 GLU A O 1
ATOM 3768 N N . VAL A 1 471 ? 27.188 -5.871 -5.859 1 95.06 471 VAL A N 1
ATOM 3769 C CA . VAL A 1 471 ? 25.766 -5.809 -6.195 1 95.06 471 VAL A CA 1
ATOM 3770 C C . VAL A 1 471 ? 25.609 -5.566 -7.695 1 95.06 471 VAL A C 1
ATOM 3772 O O . VAL A 1 471 ? 26.234 -4.668 -8.258 1 95.06 471 VAL A O 1
ATOM 3775 N N . VAL A 1 472 ? 24.859 -6.414 -8.336 1 94.69 472 VAL A N 1
ATOM 3776 C CA . VAL A 1 472 ? 24.5 -6.273 -9.742 1 94.69 472 VAL A CA 1
ATOM 3777 C C . VAL A 1 472 ? 23 -5.992 -9.875 1 94.69 472 VAL A C 1
ATOM 3779 O O . VAL A 1 472 ? 22.172 -6.738 -9.352 1 94.69 472 VAL A O 1
ATOM 3782 N N . LEU A 1 473 ? 22.609 -4.859 -10.516 1 96.56 473 LEU A N 1
ATOM 3783 C CA . LEU A 1 473 ? 21.219 -4.473 -10.688 1 96.56 473 LEU A CA 1
ATOM 3784 C C . LEU A 1 473 ? 20.891 -4.246 -12.164 1 96.56 473 LEU A C 1
ATOM 3786 O O . LEU A 1 473 ? 21.75 -3.785 -12.93 1 96.56 473 LEU A O 1
ATOM 3790 N N . PRO A 1 474 ? 19.734 -4.527 -12.578 1 96 474 PRO A N 1
ATOM 3791 C CA . PRO A 1 474 ? 19.344 -4.426 -13.984 1 96 474 PRO A CA 1
ATOM 3792 C C . PRO A 1 474 ? 19.266 -2.979 -14.469 1 96 474 PRO A C 1
ATOM 3794 O O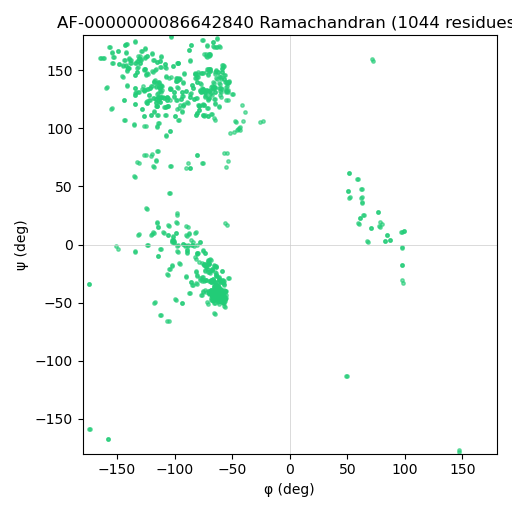 . PRO A 1 474 ? 19.219 -2.053 -13.656 1 96 474 PRO A O 1
ATOM 3797 N N . VAL A 1 475 ? 19.266 -2.863 -15.812 1 97.19 475 VAL A N 1
ATOM 3798 C CA . VAL A 1 475 ? 18.969 -1.582 -16.438 1 97.19 475 VAL A CA 1
ATOM 3799 C C . VAL A 1 475 ? 17.641 -1.04 -15.922 1 97.19 475 VAL A C 1
ATOM 3801 O O . VAL A 1 475 ? 16.688 -1.799 -15.719 1 97.19 475 VAL A O 1
ATOM 3804 N N . GLY A 1 476 ? 17.609 0.258 -15.68 1 97.94 476 GLY A N 1
ATOM 3805 C CA . GLY A 1 476 ? 16.391 0.889 -15.195 1 97.94 476 GLY A CA 1
ATOM 3806 C C . GLY A 1 476 ? 16.375 1.086 -13.695 1 97.94 476 GLY A C 1
ATOM 3807 O O . GLY A 1 476 ? 15.422 1.656 -13.148 1 97.94 476 GLY A O 1
ATOM 3808 N N . SER A 1 477 ? 17.422 0.612 -12.992 1 98.44 477 SER A N 1
ATOM 3809 C CA . SER A 1 477 ? 17.562 0.897 -11.57 1 98.44 477 SER A CA 1
ATOM 3810 C C . SER A 1 477 ? 17.734 2.393 -11.32 1 98.44 477 SER A C 1
ATOM 3812 O O . SER A 1 477 ? 17.875 3.172 -12.266 1 98.44 477 SER A O 1
ATOM 3814 N N . PHE A 1 478 ? 17.672 2.803 -10.078 1 98.88 478 PHE A N 1
ATOM 3815 C CA . PHE A 1 478 ? 17.594 4.23 -9.781 1 98.88 478 PHE A CA 1
ATOM 3816 C C . PHE A 1 478 ? 18.781 4.664 -8.922 1 98.88 478 PHE A C 1
ATOM 3818 O O . PHE A 1 478 ? 19.203 3.938 -8.023 1 98.88 478 PHE A O 1
ATOM 3825 N N . TYR A 1 479 ? 19.312 5.781 -9.297 1 98.75 479 TYR A N 1
ATOM 3826 C CA . TYR A 1 479 ? 20.391 6.461 -8.562 1 98.75 479 TYR A CA 1
ATOM 3827 C C . TYR A 1 479 ? 19.859 7.73 -7.898 1 98.75 479 TYR A C 1
ATOM 3829 O O . TYR A 1 479 ? 19.391 8.641 -8.578 1 98.75 479 TYR A O 1
ATOM 3837 N N . VAL A 1 480 ? 19.922 7.781 -6.535 1 98.88 480 VAL A N 1
ATOM 3838 C CA . VAL A 1 480 ? 19.469 8.93 -5.758 1 98.88 480 VAL A CA 1
ATOM 3839 C C . VAL A 1 480 ? 20.656 9.562 -5.039 1 98.88 480 VAL A C 1
ATOM 3841 O O . VAL A 1 480 ? 21.047 9.117 -3.959 1 98.88 480 VAL A O 1
ATOM 3844 N N . SER A 1 481 ? 21.156 10.641 -5.566 1 98.69 481 SER A N 1
ATOM 3845 C CA . SER A 1 481 ? 22.312 11.32 -4.996 1 98.69 481 SER A CA 1
ATOM 3846 C C . SER A 1 481 ? 22 11.898 -3.621 1 98.69 481 SER A C 1
ATOM 3848 O O . SER A 1 481 ? 20.906 12.438 -3.4 1 98.69 481 SER A O 1
ATOM 3850 N N . ALA A 1 482 ? 22.953 11.766 -2.701 1 98.25 482 ALA A N 1
ATOM 3851 C CA . ALA A 1 482 ? 22.844 12.422 -1.402 1 98.25 482 ALA A CA 1
ATOM 3852 C C . ALA A 1 482 ? 23.328 13.867 -1.469 1 98.25 482 ALA A C 1
ATOM 3854 O O . ALA A 1 482 ? 23.375 14.562 -0.452 1 98.25 482 ALA A O 1
ATOM 3855 N N . ARG A 1 483 ? 23.719 14.289 -2.678 1 98.19 483 ARG A N 1
ATOM 3856 C CA . ARG A 1 483 ? 24.141 15.664 -2.906 1 98.19 483 ARG A CA 1
ATOM 3857 C C . ARG A 1 483 ? 23.062 16.469 -3.598 1 98.19 483 ARG A C 1
ATOM 3859 O O . ARG A 1 483 ? 23.234 16.922 -4.738 1 98.19 483 ARG A O 1
ATOM 3866 N N . GLN A 1 484 ? 22.078 16.641 -2.883 1 98.5 484 GLN A N 1
ATOM 3867 C CA . GLN A 1 484 ? 20.938 17.453 -3.332 1 98.5 484 GLN A CA 1
ATOM 3868 C C . GLN A 1 484 ? 20.203 18.062 -2.146 1 98.5 484 GLN A C 1
ATOM 3870 O O . GLN A 1 484 ? 20.312 17.578 -1.02 1 98.5 484 GLN A O 1
ATOM 3875 N N . GLN A 1 485 ? 19.438 19.062 -2.379 1 98.62 485 GLN A N 1
ATOM 3876 C CA . GLN A 1 485 ? 18.797 19.875 -1.344 1 98.62 485 GLN A CA 1
ATOM 3877 C C . GLN A 1 485 ? 17.875 19.016 -0.476 1 98.62 485 GLN A C 1
ATOM 3879 O O . GLN A 1 485 ? 17.797 19.219 0.74 1 98.62 485 GLN A O 1
ATOM 3884 N N . ASN A 1 486 ? 17.125 18.062 -1.104 1 98.69 486 ASN A N 1
ATOM 3885 C CA . ASN A 1 486 ? 16.094 17.312 -0.407 1 98.69 486 ASN A CA 1
ATOM 3886 C C . ASN A 1 486 ? 16.594 15.953 0.056 1 98.69 486 ASN A C 1
ATOM 3888 O O . ASN A 1 486 ? 15.797 15.07 0.397 1 98.69 486 ASN A O 1
ATOM 3892 N N . ALA A 1 487 ? 17.938 15.727 0.145 1 98.75 487 ALA A N 1
ATOM 3893 C CA . ALA A 1 487 ? 18.531 14.43 0.429 1 98.75 487 ALA A CA 1
ATOM 3894 C C . ALA A 1 487 ? 18.094 13.906 1.794 1 98.75 487 ALA A C 1
ATOM 3896 O O . ALA A 1 487 ? 18 12.695 2.002 1 98.75 487 ALA A O 1
ATOM 3897 N N . ALA A 1 488 ? 17.781 14.797 2.723 1 98.81 488 ALA A N 1
ATOM 3898 C CA . ALA A 1 488 ? 17.375 14.375 4.062 1 98.81 488 ALA A CA 1
ATOM 3899 C C . ALA A 1 488 ? 16.125 13.516 4.016 1 98.81 488 ALA A C 1
ATOM 3901 O O . ALA A 1 488 ? 15.945 12.617 4.84 1 98.81 488 ALA A O 1
ATOM 3902 N N . LEU A 1 489 ? 15.25 13.789 3.047 1 98.88 489 LEU A N 1
ATOM 3903 C CA . LEU A 1 489 ? 14.039 12.992 2.908 1 98.88 489 LEU A CA 1
ATOM 3904 C C . LEU A 1 489 ? 14.367 11.57 2.467 1 98.88 489 LEU A C 1
ATOM 3906 O O . LEU A 1 489 ? 13.656 10.625 2.818 1 98.88 489 LEU A O 1
ATOM 3910 N N . ALA A 1 490 ? 15.461 11.383 1.693 1 98.88 490 ALA A N 1
ATOM 3911 C CA . ALA A 1 490 ? 15.945 10.039 1.379 1 98.88 490 ALA A CA 1
ATOM 3912 C C . ALA A 1 490 ? 16.5 9.352 2.623 1 98.88 490 ALA A C 1
ATOM 3914 O O . ALA A 1 490 ? 16.281 8.156 2.828 1 98.88 490 ALA A O 1
ATOM 3915 N N . PHE A 1 491 ? 17.234 10.148 3.516 1 98.81 491 PHE A N 1
ATOM 3916 C CA . PHE A 1 491 ? 17.734 9.586 4.766 1 98.81 491 PHE A CA 1
ATOM 3917 C C . PHE A 1 491 ? 16.594 9.039 5.609 1 98.81 491 PHE A C 1
ATOM 3919 O O . PHE A 1 491 ? 16.672 7.922 6.125 1 98.81 491 PHE A O 1
ATOM 3926 N N . ILE A 1 492 ? 15.57 9.867 5.691 1 98.75 492 ILE A N 1
ATOM 3927 C CA . ILE A 1 492 ? 14.406 9.539 6.512 1 98.75 492 ILE A CA 1
ATOM 3928 C C . ILE A 1 492 ? 13.742 8.273 5.977 1 98.75 492 ILE A C 1
ATOM 3930 O O . ILE A 1 492 ? 13.477 7.34 6.73 1 98.75 492 ILE A O 1
ATOM 3934 N N . THR A 1 493 ? 13.484 8.148 4.68 1 98.88 493 THR A N 1
ATOM 3935 C CA . THR A 1 493 ? 12.625 7.125 4.09 1 98.88 493 THR A CA 1
ATOM 3936 C C . THR A 1 493 ? 13.406 5.832 3.861 1 98.88 493 THR A C 1
ATOM 3938 O O . THR A 1 493 ? 12.852 4.738 3.99 1 98.88 493 THR A O 1
ATOM 3941 N N . LEU A 1 494 ? 14.734 5.934 3.504 1 98.88 494 LEU A N 1
ATOM 3942 C CA . LEU A 1 494 ? 15.438 4.777 2.959 1 98.88 494 LEU A CA 1
ATOM 3943 C C . LEU A 1 494 ? 16.328 4.129 4.02 1 98.88 494 LEU A C 1
ATOM 3945 O O . LEU A 1 494 ? 16.797 3.008 3.836 1 98.88 494 LEU A O 1
ATOM 3949 N N . GLU A 1 495 ? 16.641 4.844 5.125 1 98.81 495 GLU A N 1
ATOM 3950 C CA . GLU A 1 495 ? 17.312 4.172 6.238 1 98.81 495 GLU A CA 1
ATOM 3951 C C . GLU A 1 495 ? 16.312 3.371 7.07 1 98.81 495 GLU A C 1
ATOM 3953 O O . GLU A 1 495 ? 15.438 3.945 7.727 1 98.81 495 GLU A O 1
ATOM 3958 N N . PRO A 1 496 ? 16.453 2.07 7.105 1 98.69 496 PRO A N 1
ATOM 3959 C CA . PRO A 1 496 ? 15.359 1.212 7.57 1 98.69 496 PRO A CA 1
ATOM 3960 C C . PRO A 1 496 ? 15.07 1.386 9.062 1 98.69 496 PRO A C 1
ATOM 3962 O O . PRO A 1 496 ? 13.945 1.119 9.508 1 98.69 496 PRO A O 1
ATOM 3965 N N . GLU A 1 497 ? 15.992 1.874 9.875 1 98.75 497 GLU A N 1
ATOM 3966 C CA . GLU A 1 497 ? 15.805 1.961 11.32 1 98.75 497 GLU A CA 1
ATOM 3967 C C . GLU A 1 497 ? 15.156 3.285 11.711 1 98.75 497 GLU A C 1
ATOM 3969 O O . GLU A 1 497 ? 14.867 3.514 12.891 1 98.75 497 GLU A O 1
ATOM 3974 N N . ASN A 1 498 ? 14.953 4.195 10.734 1 98.75 498 ASN A N 1
ATOM 3975 C CA . ASN A 1 498 ? 14.266 5.445 11.039 1 98.75 498 ASN A CA 1
ATOM 3976 C C . ASN A 1 498 ? 12.789 5.211 11.352 1 98.75 498 ASN A C 1
ATOM 3978 O O . ASN A 1 498 ? 12.156 4.344 10.75 1 98.75 498 ASN A O 1
ATOM 3982 N N . ILE A 1 499 ? 12.188 6.031 12.195 1 97.88 499 ILE A N 1
ATOM 3983 C CA . ILE A 1 499 ? 10.836 5.82 12.695 1 97.88 499 ILE A CA 1
ATOM 3984 C C . ILE A 1 499 ? 9.82 6.148 11.602 1 97.88 499 ILE A C 1
ATOM 3986 O O . ILE A 1 499 ? 8.656 5.766 11.688 1 97.88 499 ILE A O 1
ATOM 3990 N N . ASP A 1 500 ? 10.227 6.875 10.555 1 98.5 500 ASP A N 1
ATOM 3991 C CA . ASP A 1 500 ? 9.344 7.219 9.438 1 98.5 500 ASP A CA 1
ATOM 3992 C C . ASP A 1 500 ? 9.828 6.566 8.148 1 98.5 500 ASP A C 1
ATOM 3994 O O . ASP A 1 500 ? 9.484 7.023 7.051 1 98.5 500 ASP A O 1
ATOM 3998 N N . SER A 1 501 ? 10.695 5.492 8.227 1 98.81 501 SER A N 1
ATOM 3999 C CA . SER A 1 501 ? 11.25 4.844 7.043 1 98.81 501 SER A CA 1
ATOM 4000 C C . SER A 1 501 ? 10.172 4.066 6.289 1 98.81 501 SER A C 1
ATOM 4002 O O . SER A 1 501 ? 9.094 3.807 6.824 1 98.81 501 SER A O 1
ATOM 4004 N N . TYR A 1 502 ? 10.484 3.729 5.059 1 98.69 502 TYR A N 1
ATOM 4005 C CA . TYR A 1 502 ? 9.594 2.906 4.246 1 98.69 502 TYR A CA 1
ATOM 4006 C C . TYR A 1 502 ? 9.547 1.476 4.77 1 98.69 502 TYR A C 1
ATOM 4008 O O . TYR A 1 502 ? 8.625 0.721 4.445 1 98.69 502 TYR A O 1
ATOM 4016 N N . VAL A 1 503 ? 10.5 1.08 5.598 1 98.69 503 VAL A N 1
ATOM 4017 C CA . VAL A 1 503 ? 10.43 -0.2 6.293 1 98.69 503 VAL A CA 1
ATOM 4018 C C . VAL A 1 503 ? 9.445 -0.1 7.457 1 98.69 503 VAL A C 1
ATOM 4020 O O . VAL A 1 503 ? 8.602 -0.982 7.641 1 98.69 503 VAL A O 1
ATOM 4023 N N . THR A 1 504 ? 9.516 1.015 8.227 1 98.69 504 THR A N 1
ATOM 4024 C CA . THR A 1 504 ? 8.633 1.221 9.367 1 98.69 504 THR A CA 1
ATOM 4025 C C . THR A 1 504 ? 7.168 1.14 8.938 1 98.69 504 THR A C 1
ATOM 4027 O O . THR A 1 504 ? 6.352 0.501 9.602 1 98.69 504 THR A O 1
ATOM 4030 N N . PHE A 1 505 ? 6.836 1.663 7.828 1 98.12 505 PHE A N 1
ATOM 4031 C CA . PHE A 1 505 ? 5.453 1.721 7.371 1 98.12 505 PHE A CA 1
ATOM 4032 C C . PHE A 1 505 ? 5.164 0.599 6.379 1 98.12 505 PHE A C 1
ATOM 4034 O O . PHE A 1 505 ? 4.148 0.631 5.676 1 98.12 505 PHE A O 1
ATOM 4041 N N . ASN A 1 506 ? 6.055 -0.333 6.227 1 97.12 506 ASN A N 1
ATOM 4042 C CA . ASN A 1 506 ? 5.906 -1.568 5.465 1 97.12 506 ASN A CA 1
ATOM 4043 C C . ASN A 1 506 ? 5.703 -1.289 3.977 1 97.12 506 ASN A C 1
ATOM 4045 O O . ASN A 1 506 ? 5.047 -2.064 3.279 1 97.12 506 ASN A O 1
ATOM 4049 N N . ILE A 1 507 ? 6.172 -0.18 3.506 1 97.31 507 ILE A N 1
ATOM 4050 C CA . ILE A 1 507 ? 6.238 0.104 2.076 1 97.31 507 ILE A CA 1
ATOM 4051 C C . ILE A 1 507 ? 7.305 -0.771 1.423 1 97.31 507 ILE A C 1
ATOM 4053 O O . ILE A 1 507 ? 7.125 -1.248 0.3 1 97.31 507 ILE A O 1
ATOM 4057 N N . ILE A 1 508 ? 8.398 -0.888 2.084 1 97.44 508 ILE A N 1
ATOM 4058 C CA . ILE A 1 508 ? 9.383 -1.925 1.779 1 97.44 508 ILE A CA 1
ATOM 4059 C C . ILE A 1 508 ? 9.297 -3.037 2.822 1 97.44 508 ILE A C 1
ATOM 4061 O O . ILE A 1 508 ? 9.883 -2.93 3.902 1 97.44 508 ILE A O 1
ATOM 4065 N N . PRO A 1 509 ? 8.609 -4.074 2.523 1 96.38 509 PRO A N 1
ATOM 4066 C CA . PRO A 1 509 ? 8.414 -5.141 3.508 1 96.38 509 PRO A CA 1
ATOM 4067 C C . PRO A 1 509 ? 9.664 -5.996 3.705 1 96.38 509 PRO A C 1
ATOM 4069 O O . PRO A 1 509 ? 10.172 -6.578 2.746 1 96.38 509 PRO A O 1
ATOM 4072 N N . VAL A 1 510 ? 10.172 -6.035 4.91 1 96.69 510 VAL A N 1
ATOM 4073 C CA . VAL A 1 510 ? 11.312 -6.871 5.262 1 96.69 510 VAL A CA 1
ATOM 4074 C C . VAL A 1 510 ? 11.102 -7.484 6.641 1 96.69 510 VAL A C 1
ATOM 4076 O O . VAL A 1 510 ? 10.359 -6.945 7.461 1 96.69 510 VAL A O 1
ATOM 4079 N N . SER A 1 511 ? 11.641 -8.578 6.883 1 95.5 511 SER A N 1
ATOM 4080 C CA . SER A 1 511 ? 11.672 -9.242 8.18 1 95.5 511 SER A CA 1
ATOM 4081 C C . SER A 1 511 ? 13.07 -9.766 8.5 1 95.5 511 SER A C 1
ATOM 4083 O O . SER A 1 511 ? 14 -9.609 7.699 1 95.5 511 SER A O 1
ATOM 4085 N N . GLU A 1 512 ? 13.203 -10.289 9.703 1 96.5 512 GLU A N 1
ATOM 4086 C CA . GLU A 1 512 ? 14.492 -10.766 10.203 1 96.5 512 GLU A CA 1
ATOM 4087 C C . GLU A 1 512 ? 15.164 -11.695 9.203 1 96.5 512 GLU A C 1
ATOM 4089 O O . GLU A 1 512 ? 14.523 -12.578 8.641 1 96.5 512 GLU A O 1
ATOM 4094 N N . GLY A 1 513 ? 16.422 -11.43 8.891 1 94.69 513 GLY A N 1
ATOM 4095 C CA . GLY A 1 513 ? 17.219 -12.289 8.039 1 94.69 513 GLY A CA 1
ATOM 4096 C C . GLY A 1 513 ? 17.266 -11.828 6.594 1 94.69 513 GLY A C 1
ATOM 4097 O O . GLY A 1 513 ? 18.156 -12.219 5.836 1 94.69 513 GLY A O 1
ATOM 4098 N N . MET A 1 514 ? 16.406 -11 6.145 1 95.06 514 MET A N 1
ATOM 4099 C CA . MET A 1 514 ? 16.344 -10.539 4.762 1 95.06 514 MET A CA 1
ATOM 4100 C C . MET A 1 514 ? 17.375 -9.438 4.508 1 95.06 514 MET A C 1
ATOM 4102 O O . MET A 1 514 ? 17.656 -8.625 5.391 1 95.06 514 MET A O 1
ATOM 4106 N N . GLU A 1 515 ? 17.906 -9.438 3.383 1 96.12 515 GLU A N 1
ATOM 4107 C CA . GLU A 1 515 ? 18.703 -8.289 2.959 1 96.12 515 GLU A CA 1
ATOM 4108 C C . GLU A 1 515 ? 17.812 -7.117 2.551 1 96.12 515 GLU A C 1
ATOM 4110 O O . GLU A 1 515 ? 16.797 -7.309 1.876 1 96.12 515 GLU A O 1
ATOM 4115 N N . TYR A 1 516 ? 18.156 -5.957 3.078 1 97 516 TYR A N 1
ATOM 4116 C CA . TYR A 1 516 ? 17.453 -4.742 2.691 1 97 516 TYR A CA 1
ATOM 4117 C C . TYR A 1 516 ? 17.688 -4.418 1.22 1 97 516 TYR A C 1
ATOM 4119 O O . TYR A 1 516 ? 18.812 -4.461 0.74 1 97 516 TYR A O 1
ATOM 4127 N N . PRO A 1 517 ? 16.625 -4.129 0.438 1 96.25 517 PRO A N 1
ATOM 4128 C CA . PRO A 1 517 ? 16.766 -4.074 -1.019 1 96.25 517 PRO A CA 1
ATOM 4129 C C . PRO A 1 517 ? 17.188 -2.699 -1.519 1 96.25 517 PRO A C 1
ATOM 4131 O O . PRO A 1 517 ? 17.109 -2.42 -2.717 1 96.25 517 PRO A O 1
ATOM 4134 N N . VAL A 1 518 ? 17.562 -1.782 -0.676 1 97.62 518 VAL A N 1
ATOM 4135 C CA . VAL A 1 518 ? 18.125 -0.49 -1.051 1 97.62 518 VAL A CA 1
ATOM 4136 C C . VAL A 1 518 ? 19.578 -0.422 -0.623 1 97.62 518 VAL A C 1
ATOM 4138 O O . VAL A 1 518 ? 19.922 -0.741 0.521 1 97.62 518 VAL A O 1
ATOM 4141 N N . PHE A 1 519 ? 20.422 0.008 -1.544 1 98 519 PHE A N 1
ATOM 4142 C CA . PHE A 1 519 ? 21.859 -0.069 -1.312 1 98 519 PHE A CA 1
ATOM 4143 C C . PHE A 1 519 ? 22.453 1.325 -1.186 1 98 519 PHE A C 1
ATOM 4145 O O . PHE A 1 519 ? 21.859 2.309 -1.63 1 98 519 PHE A O 1
ATOM 4152 N N . ARG A 1 520 ? 23.609 1.353 -0.533 1 97.62 520 ARG A N 1
ATOM 4153 C CA . ARG A 1 520 ? 24.312 2.607 -0.276 1 97.62 520 ARG A CA 1
ATOM 4154 C C . ARG A 1 520 ? 25.656 2.641 -0.988 1 97.62 520 ARG A C 1
ATOM 4156 O O . ARG A 1 520 ? 26.453 1.712 -0.857 1 97.62 520 ARG A O 1
ATOM 4163 N N . VAL A 1 521 ? 25.859 3.637 -1.751 1 96.94 521 VAL A N 1
ATOM 4164 C CA . VAL A 1 521 ? 27.172 3.891 -2.322 1 96.94 521 VAL A CA 1
ATOM 4165 C C . VAL A 1 521 ? 28.062 4.609 -1.298 1 96.94 521 VAL A C 1
ATOM 4167 O O . VAL A 1 521 ? 27.766 5.746 -0.917 1 96.94 521 VAL A O 1
ATOM 4170 N N . PRO A 1 522 ? 29.031 3.932 -0.847 1 92.12 522 PRO A N 1
ATOM 4171 C CA . PRO A 1 522 ? 29.875 4.594 0.152 1 92.12 522 PRO A CA 1
ATOM 4172 C C . PRO A 1 522 ? 30.578 5.832 -0.398 1 92.12 522 PRO A C 1
ATOM 4174 O O . PRO A 1 522 ? 30.875 5.895 -1.593 1 92.12 522 PRO A O 1
ATOM 4177 N N . ARG A 1 523 ? 30.75 6.746 0.537 1 86.12 523 ARG A N 1
ATOM 4178 C CA . ARG A 1 523 ? 31.516 7.93 0.147 1 86.12 523 ARG A CA 1
ATOM 4179 C C . ARG A 1 523 ? 33 7.613 0.057 1 86.12 523 ARG A C 1
ATOM 4181 O O . ARG A 1 523 ? 33.531 6.859 0.876 1 86.12 523 ARG A O 1
ATOM 4188 N N . LYS A 1 524 ? 33.688 8.055 -1.064 1 68.19 524 LYS A N 1
ATOM 4189 C CA . LYS A 1 524 ? 35.125 7.887 -1.252 1 68.19 524 LYS A CA 1
ATOM 4190 C C . LYS A 1 524 ? 35.906 8.859 -0.385 1 68.19 524 LYS A C 1
ATOM 4192 O O . LYS A 1 524 ? 35.5 10 -0.17 1 68.19 524 LYS A O 1
ATOM 4197 N N . MET B 1 1 ? -4.871 -23.016 10.25 1 24.17 1 MET B N 1
ATOM 4198 C CA . MET B 1 1 ? -3.459 -22.906 10.609 1 24.17 1 MET B CA 1
ATOM 4199 C C . MET B 1 1 ? -2.574 -23.094 9.383 1 24.17 1 MET B C 1
ATOM 4201 O O . MET B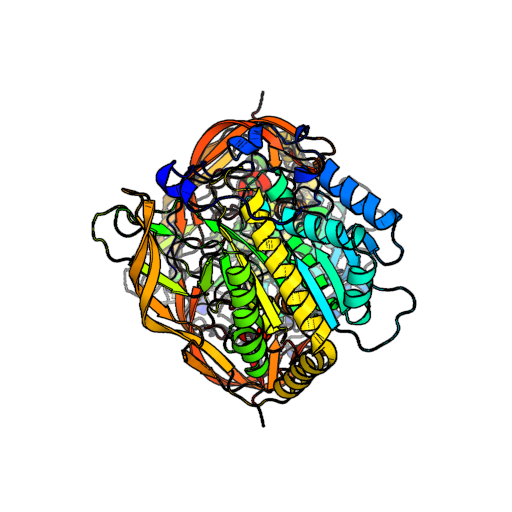 1 1 ? -2.398 -24.219 8.906 1 24.17 1 MET B O 1
ATOM 4205 N N . ALA B 1 2 ? -2.611 -22.094 8.523 1 34.88 2 ALA B N 1
ATOM 4206 C CA . ALA B 1 2 ? -1.709 -22.219 7.383 1 34.88 2 ALA B CA 1
ATOM 4207 C C . ALA B 1 2 ? -0.313 -22.641 7.832 1 34.88 2 ALA B C 1
ATOM 4209 O O . ALA B 1 2 ? 0.28 -22.016 8.711 1 34.88 2 ALA B O 1
ATOM 4210 N N . GLN B 1 3 ? 0.087 -23.797 7.641 1 27.94 3 GLN B N 1
ATOM 4211 C CA . GLN B 1 3 ? 1.443 -24.281 7.887 1 27.94 3 GLN B CA 1
ATOM 4212 C C . GLN B 1 3 ? 2.479 -23.297 7.336 1 27.94 3 GLN B C 1
ATOM 4214 O O . GLN B 1 3 ? 2.479 -22.984 6.145 1 27.94 3 GLN B O 1
ATOM 4219 N N . ARG B 1 4 ? 2.932 -22.578 8.188 1 40.81 4 ARG B N 1
ATOM 4220 C CA . ARG B 1 4 ? 4.098 -21.719 7.957 1 40.81 4 ARG B CA 1
ATOM 4221 C C . ARG B 1 4 ? 5.293 -22.547 7.496 1 40.81 4 ARG B C 1
ATOM 4223 O O . ARG B 1 4 ? 5.832 -23.359 8.266 1 40.81 4 ARG B O 1
ATOM 4230 N N . VAL B 1 5 ? 5.418 -22.969 6.258 1 33.59 5 VAL B N 1
ATOM 4231 C CA . VAL B 1 5 ? 6.676 -23.547 5.805 1 33.59 5 VAL B CA 1
ATOM 4232 C C . VAL B 1 5 ? 7.844 -22.719 6.32 1 33.59 5 VAL B C 1
ATOM 4234 O O . VAL B 1 5 ? 7.91 -21.5 6.07 1 33.59 5 VAL B O 1
ATOM 4237 N N . CYS B 1 6 ? 8.461 -23.234 7.375 1 32.53 6 CYS B N 1
ATOM 4238 C CA . CYS B 1 6 ? 9.672 -22.641 7.926 1 32.53 6 CYS B CA 1
ATOM 4239 C C . CYS B 1 6 ? 10.75 -22.516 6.859 1 32.53 6 CYS B C 1
ATOM 4241 O O . CYS B 1 6 ? 11.383 -23.516 6.484 1 32.53 6 CYS B O 1
ATOM 4243 N N . ALA B 1 7 ? 10.609 -21.812 5.988 1 38.59 7 ALA B N 1
ATOM 4244 C CA . ALA B 1 7 ? 11.742 -21.578 5.098 1 38.59 7 ALA B CA 1
ATOM 4245 C C . ALA B 1 7 ? 13.039 -21.453 5.883 1 38.59 7 ALA B C 1
ATOM 4247 O O . ALA B 1 7 ? 13.102 -20.734 6.891 1 38.59 7 ALA B O 1
ATOM 4248 N N . LEU B 1 8 ? 13.953 -22.359 5.93 1 39.56 8 LEU B N 1
ATOM 4249 C CA . LEU B 1 8 ? 15.359 -22.156 6.246 1 39.56 8 LEU B CA 1
ATOM 4250 C C . LEU B 1 8 ? 15.781 -20.734 5.914 1 39.56 8 LEU B C 1
ATOM 4252 O O . LEU B 1 8 ? 15.602 -20.266 4.785 1 39.56 8 LEU B O 1
ATOM 4256 N N . ALA B 1 9 ? 15.969 -19.859 6.867 1 43.19 9 ALA B N 1
ATOM 4257 C CA . ALA B 1 9 ? 16.172 -18.406 6.891 1 43.19 9 ALA B CA 1
ATOM 4258 C C . ALA B 1 9 ? 17.375 -18.016 6.027 1 43.19 9 ALA B C 1
ATOM 4260 O O . ALA B 1 9 ? 18.453 -17.719 6.543 1 43.19 9 ALA B O 1
ATOM 4261 N N . ILE B 1 10 ? 17.891 -18.766 5.121 1 50.47 10 ILE B N 1
ATOM 4262 C CA . ILE B 1 10 ? 18.828 -17.953 4.34 1 50.47 10 ILE B CA 1
ATOM 4263 C C . ILE B 1 10 ? 18.156 -16.641 3.93 1 50.47 10 ILE B C 1
ATOM 4265 O O . ILE B 1 10 ? 17.094 -16.656 3.291 1 50.47 10 ILE B O 1
ATOM 4269 N N . GLY B 1 11 ? 18.375 -15.695 4.621 1 63.62 11 GLY B N 1
ATOM 4270 C CA . GLY B 1 11 ? 17.828 -14.367 4.383 1 63.62 11 GLY B CA 1
ATOM 4271 C C . GLY B 1 11 ? 17.781 -14 2.91 1 63.62 11 GLY B C 1
ATOM 4272 O O . GLY B 1 11 ? 18.797 -14.078 2.217 1 63.62 11 GLY B O 1
ATOM 4273 N N . LEU B 1 12 ? 16.625 -13.828 2.291 1 79.12 12 LEU B N 1
ATOM 4274 C CA . LEU B 1 12 ? 16.422 -13.469 0.893 1 79.12 12 LEU B CA 1
ATOM 4275 C C . LEU B 1 12 ? 17.203 -12.195 0.548 1 79.12 12 LEU B C 1
ATOM 4277 O O . LEU B 1 12 ? 17.25 -11.258 1.349 1 79.12 12 LEU B O 1
ATOM 4281 N N . GLN B 1 13 ? 18.016 -12.367 -0.467 1 84.75 13 GLN B N 1
ATOM 4282 C CA . GLN B 1 13 ? 18.656 -11.195 -1.059 1 84.75 13 GLN B CA 1
ATOM 4283 C C . GLN B 1 13 ? 17.984 -10.812 -2.377 1 84.75 13 GLN B C 1
ATOM 4285 O O . GLN B 1 13 ? 17.016 -11.453 -2.799 1 84.75 13 GLN B O 1
ATOM 4290 N N . TYR B 1 14 ? 18.438 -9.773 -2.99 1 83.81 14 TYR B N 1
ATOM 4291 C CA . TYR B 1 14 ? 17.922 -9.383 -4.293 1 83.81 14 TYR B CA 1
ATOM 4292 C C . TYR B 1 14 ? 18.438 -10.305 -5.391 1 83.81 14 TYR B C 1
ATOM 4294 O O . TYR B 1 14 ? 19.641 -10.344 -5.66 1 83.81 14 TYR B O 1
ATOM 4302 N N . GLY B 1 15 ? 17.594 -11.047 -5.895 1 83.56 15 GLY B N 1
ATOM 4303 C CA . GLY B 1 15 ? 17.906 -11.961 -6.984 1 83.56 15 GLY B CA 1
ATOM 4304 C C . GLY B 1 15 ? 18.75 -13.133 -6.547 1 83.56 15 GLY B C 1
ATOM 4305 O O . GLY B 1 15 ? 19.312 -13.133 -5.449 1 83.56 15 GLY B O 1
ATOM 4306 N N . ASP B 1 16 ? 18.703 -14.141 -7.34 1 86 16 ASP B N 1
ATOM 4307 C CA . ASP B 1 16 ? 19.547 -15.32 -7.234 1 86 16 ASP B CA 1
ATOM 4308 C C . ASP B 1 16 ? 19.312 -16.047 -5.91 1 86 16 ASP B C 1
ATOM 4310 O O . ASP B 1 16 ? 20.266 -16.406 -5.215 1 86 16 ASP B O 1
ATOM 4314 N N . ASN B 1 17 ? 18.078 -16.094 -5.57 1 89.94 17 ASN B N 1
ATOM 4315 C CA . ASN B 1 17 ? 17.672 -16.844 -4.379 1 89.94 17 ASN B CA 1
ATOM 4316 C C . ASN B 1 17 ? 17.375 -18.297 -4.703 1 89.94 17 ASN B C 1
ATOM 4318 O O . ASN B 1 17 ? 16.234 -18.75 -4.523 1 89.94 17 ASN B O 1
ATOM 4322 N N . TRP B 1 18 ? 18.422 -19.078 -5.027 1 90.31 18 TRP B N 1
ATOM 4323 C CA . TRP B 1 18 ? 18.266 -20.484 -5.375 1 90.31 18 TRP B CA 1
ATOM 4324 C C . TRP B 1 18 ? 18 -21.328 -4.133 1 90.31 18 TRP B C 1
ATOM 4326 O O . TRP B 1 18 ? 18.5 -21.016 -3.045 1 90.31 18 TRP B O 1
ATOM 4336 N N . VAL B 1 19 ? 17.219 -22.375 -4.383 1 91.31 19 VAL B N 1
ATOM 4337 C CA . VAL B 1 19 ? 17.062 -23.375 -3.33 1 91.31 19 VAL B CA 1
ATOM 4338 C C . VAL B 1 19 ? 18.031 -24.531 -3.572 1 91.31 19 VAL B C 1
ATOM 4340 O O . VAL B 1 19 ? 18.25 -24.938 -4.719 1 91.31 19 VAL B O 1
ATOM 4343 N N . PRO B 1 20 ? 18.641 -25.094 -2.51 1 93.44 20 PRO B N 1
ATOM 4344 C CA . PRO B 1 20 ? 19.609 -26.172 -2.697 1 93.44 20 PRO B CA 1
ATOM 4345 C C . PRO B 1 20 ? 19 -27.406 -3.369 1 93.44 20 PRO B C 1
ATOM 4347 O O . PRO B 1 20 ? 17.875 -27.781 -3.057 1 93.44 20 PRO B O 1
ATOM 4350 N N . THR B 1 21 ? 19.828 -27.953 -4.316 1 96.69 21 THR B N 1
ATOM 4351 C CA . THR B 1 21 ? 19.438 -29.188 -4.992 1 96.69 21 THR B CA 1
ATOM 4352 C C . THR B 1 21 ? 19.594 -30.391 -4.066 1 96.69 21 THR B C 1
ATOM 4354 O O . THR B 1 21 ? 20.594 -30.484 -3.34 1 96.69 21 THR B O 1
ATOM 4357 N N . VAL B 1 22 ? 18.578 -31.234 -3.988 1 97.12 22 VAL B N 1
ATOM 4358 C CA . VAL B 1 22 ? 18.609 -32.5 -3.299 1 97.12 22 VAL B CA 1
ATOM 4359 C C . VAL B 1 22 ? 18.156 -33.625 -4.25 1 97.12 22 VAL B C 1
ATOM 4361 O O . VAL B 1 22 ? 16.953 -33.875 -4.379 1 97.12 22 VAL B O 1
ATOM 4364 N N . LYS B 1 23 ? 19.125 -34.344 -4.75 1 96.56 23 LYS B N 1
ATOM 4365 C CA . LYS B 1 23 ? 18.844 -35.375 -5.754 1 96.56 23 LYS B CA 1
ATOM 4366 C C . LYS B 1 23 ? 18.312 -36.656 -5.109 1 96.56 23 LYS B C 1
ATOM 4368 O O . LYS B 1 23 ? 18.703 -37 -3.996 1 96.56 23 LYS B O 1
ATOM 4373 N N . ASP B 1 24 ? 17.438 -37.281 -5.867 1 97.62 24 ASP B N 1
ATOM 4374 C CA . ASP B 1 24 ? 16.984 -38.625 -5.449 1 97.62 24 ASP B CA 1
ATOM 4375 C C . ASP B 1 24 ? 18.141 -39.625 -5.426 1 97.62 24 ASP B C 1
ATOM 4377 O O . ASP B 1 24 ? 19.016 -39.594 -6.305 1 97.62 24 ASP B O 1
ATOM 4381 N N . SER B 1 25 ? 18.109 -40.531 -4.41 1 97.19 25 SER B N 1
ATOM 4382 C CA . SER B 1 25 ? 19.047 -41.656 -4.402 1 97.19 25 SER B CA 1
ATOM 4383 C C . SER B 1 25 ? 18.766 -42.625 -5.559 1 97.19 25 SER B C 1
ATOM 4385 O O . SER B 1 25 ? 17.719 -42.531 -6.207 1 97.19 25 SER B O 1
ATOM 4387 N N . ARG B 1 26 ? 19.688 -43.531 -5.695 1 97.62 26 ARG B N 1
ATOM 4388 C CA . ARG B 1 26 ? 19.516 -44.531 -6.738 1 97.62 26 ARG B CA 1
ATOM 4389 C C . ARG B 1 26 ? 18.25 -45.344 -6.504 1 97.62 26 ARG B C 1
ATOM 4391 O O . ARG B 1 26 ? 17.531 -45.688 -7.449 1 97.62 26 ARG B O 1
ATOM 4398 N N . LEU B 1 27 ? 17.984 -45.656 -5.266 1 97.88 27 LEU B N 1
ATOM 4399 C CA . LEU B 1 27 ? 16.812 -46.469 -4.902 1 97.88 27 LEU B CA 1
ATOM 4400 C C . LEU B 1 27 ? 15.531 -45.719 -5.258 1 97.88 27 LEU B C 1
ATOM 4402 O O . LEU B 1 27 ? 14.609 -46.312 -5.828 1 97.88 27 LEU B O 1
ATOM 4406 N N . VAL B 1 28 ? 15.453 -44.469 -4.961 1 98.25 28 VAL B N 1
ATOM 4407 C CA . VAL B 1 28 ? 14.258 -43.688 -5.234 1 98.25 28 VAL B CA 1
ATOM 4408 C C . VAL B 1 28 ? 14.133 -43.406 -6.734 1 98.25 28 VAL B C 1
ATOM 4410 O O . VAL B 1 28 ? 13.047 -43.531 -7.301 1 98.25 28 VAL B O 1
ATOM 4413 N N . ALA B 1 29 ? 15.289 -43.125 -7.387 1 98.19 29 ALA B N 1
ATOM 4414 C CA . ALA B 1 29 ? 15.328 -42.75 -8.805 1 98.19 29 ALA B CA 1
ATOM 4415 C C . ALA B 1 29 ? 14.844 -43.906 -9.672 1 98.19 29 ALA B C 1
ATOM 4417 O O . ALA B 1 29 ? 14.289 -43.688 -10.75 1 98.19 29 ALA B O 1
ATOM 4418 N N . ALA B 1 30 ? 14.977 -45.125 -9.211 1 98.06 30 ALA B N 1
ATOM 4419 C CA . ALA B 1 30 ? 14.586 -46.281 -9.969 1 98.06 30 ALA B CA 1
ATOM 4420 C C . ALA B 1 30 ? 13.078 -46.312 -10.227 1 98.06 30 ALA B C 1
ATOM 4422 O O . ALA B 1 30 ? 12.602 -46.969 -11.141 1 98.06 30 ALA B O 1
ATOM 4423 N N . ASN B 1 31 ? 12.336 -45.594 -9.469 1 98.12 31 ASN B N 1
ATOM 4424 C CA . ASN B 1 31 ? 10.883 -45.531 -9.602 1 98.12 31 ASN B CA 1
ATOM 4425 C C . ASN B 1 31 ? 10.453 -44.5 -10.664 1 98.12 31 ASN B C 1
ATOM 4427 O O . ASN B 1 31 ? 9.273 -44.406 -10.992 1 98.12 31 ASN B O 1
ATOM 4431 N N . PHE B 1 32 ? 11.383 -43.812 -11.305 1 98.25 32 PHE B N 1
ATOM 4432 C CA . PHE B 1 32 ? 11.023 -42.719 -12.195 1 98.25 32 PHE B CA 1
ATOM 4433 C C . PHE B 1 32 ? 11.797 -42.781 -13.5 1 98.25 32 PHE B C 1
ATOM 4435 O O . PHE B 1 32 ? 12.477 -41.844 -13.883 1 98.25 32 PHE B O 1
ATOM 4442 N N . PRO B 1 33 ? 11.664 -43.844 -14.211 1 97.69 33 PRO B N 1
ATOM 4443 C CA . PRO B 1 33 ? 12.312 -43.938 -15.523 1 97.69 33 PRO B CA 1
ATOM 4444 C C . PRO B 1 33 ? 11.672 -43.031 -16.562 1 97.69 33 PRO B C 1
ATOM 4446 O O . PRO B 1 33 ? 10.539 -42.562 -16.375 1 97.69 33 PRO B O 1
ATOM 4449 N N . ASN B 1 34 ? 12.289 -42.75 -17.609 1 97.88 34 ASN B N 1
ATOM 4450 C CA . ASN B 1 34 ? 11.75 -41.969 -18.703 1 97.88 34 ASN B CA 1
ATOM 4451 C C . ASN B 1 34 ? 10.469 -42.562 -19.266 1 97.88 34 ASN B C 1
ATOM 4453 O O . ASN B 1 34 ? 10.234 -43.781 -19.125 1 97.88 34 ASN B O 1
ATOM 4457 N N . VAL B 1 35 ? 9.664 -41.719 -19.828 1 97.56 35 VAL B N 1
ATOM 4458 C CA . VAL B 1 35 ? 8.391 -42.094 -20.422 1 97.56 35 VAL B CA 1
ATOM 4459 C C . VAL B 1 35 ? 8.516 -42.094 -21.953 1 97.56 35 VAL B C 1
ATOM 4461 O O . VAL B 1 35 ? 9.227 -41.281 -22.516 1 97.56 35 VAL B O 1
ATOM 4464 N N . ASN B 1 36 ? 7.836 -43.062 -22.594 1 96.5 36 ASN B N 1
ATOM 4465 C CA . ASN B 1 36 ? 7.895 -43.125 -24.062 1 96.5 36 ASN B CA 1
ATOM 4466 C C . ASN B 1 36 ? 7.043 -42.062 -24.719 1 96.5 36 ASN B C 1
ATOM 4468 O O . ASN B 1 36 ? 6.02 -42.344 -25.328 1 96.5 36 ASN B O 1
ATOM 4472 N N . VAL B 1 37 ? 7.434 -40.875 -24.625 1 97.69 37 VAL B N 1
ATOM 4473 C CA . VAL B 1 37 ? 6.816 -39.688 -25.219 1 97.69 37 VAL B CA 1
ATOM 4474 C C . VAL B 1 37 ? 7.883 -38.844 -25.875 1 97.69 37 VAL B C 1
ATOM 4476 O O . VAL B 1 37 ? 8.945 -38.594 -25.297 1 97.69 37 VAL B O 1
ATOM 4479 N N . THR B 1 38 ? 7.641 -38.438 -27.109 1 97.75 38 THR B N 1
ATOM 4480 C CA . THR B 1 38 ? 8.562 -37.531 -27.797 1 97.75 38 THR B CA 1
ATOM 4481 C C . THR B 1 38 ? 8.336 -36.094 -27.375 1 97.75 38 THR B C 1
ATOM 4483 O O . THR B 1 38 ? 7.211 -35.594 -27.453 1 97.75 38 THR B O 1
ATOM 4486 N N . LEU B 1 39 ? 9.391 -35.469 -26.938 1 98.56 39 LEU B N 1
ATOM 4487 C CA . LEU B 1 39 ? 9.32 -34.062 -26.5 1 98.56 39 LEU B CA 1
ATOM 4488 C C . LEU B 1 39 ? 10.039 -33.156 -27.5 1 98.56 39 LEU B C 1
ATOM 4490 O O . LEU B 1 39 ? 11.172 -33.438 -27.891 1 98.56 39 LEU B O 1
ATOM 4494 N N . ARG B 1 40 ? 9.305 -32.125 -27.969 1 98.38 40 ARG B N 1
ATOM 4495 C CA . ARG B 1 40 ? 9.828 -31.219 -28.984 1 98.38 40 ARG B CA 1
ATOM 4496 C C . ARG B 1 40 ? 9.906 -29.797 -28.453 1 98.38 40 ARG B C 1
ATOM 4498 O O . ARG B 1 40 ? 9.242 -28.906 -28.969 1 98.38 40 ARG B O 1
ATOM 4505 N N . SER B 1 41 ? 10.773 -29.578 -27.516 1 98.38 41 SER B N 1
ATOM 4506 C CA . SER B 1 41 ? 11.117 -28.281 -26.938 1 98.38 41 SER B CA 1
ATOM 4507 C C . SER B 1 41 ? 12.617 -28.031 -27.016 1 98.38 41 SER B C 1
ATOM 4509 O O . SER B 1 41 ? 13.398 -28.953 -27.297 1 98.38 41 SER B O 1
ATOM 4511 N N . PRO B 1 42 ? 13.023 -26.781 -26.719 1 97.88 42 PRO B N 1
ATOM 4512 C CA . PRO B 1 42 ? 14.445 -26.469 -26.875 1 97.88 42 PRO B CA 1
ATOM 4513 C C . PRO B 1 42 ? 15.344 -27.406 -26.078 1 97.88 42 PRO B C 1
ATOM 4515 O O . PRO B 1 42 ? 16.375 -27.875 -26.578 1 97.88 42 PRO B O 1
ATOM 4518 N N . ALA B 1 43 ? 14.992 -27.75 -24.906 1 97.62 43 ALA B N 1
ATOM 4519 C CA . ALA B 1 43 ? 15.828 -28.562 -24.031 1 97.62 43 ALA B CA 1
ATOM 4520 C C . ALA B 1 43 ? 16.031 -29.953 -24.625 1 97.62 43 ALA B C 1
ATOM 4522 O O . ALA B 1 43 ? 17.047 -30.609 -24.375 1 97.62 43 ALA B O 1
ATOM 4523 N N . PHE B 1 44 ? 15.078 -30.406 -25.453 1 98 44 PHE B N 1
ATOM 4524 C CA . PHE B 1 44 ? 15.117 -31.766 -25.969 1 98 44 PHE B CA 1
ATOM 4525 C C . PHE B 1 44 ? 15.508 -31.797 -27.438 1 98 44 PHE B C 1
ATOM 4527 O O . PHE B 1 44 ? 16.016 -32.812 -27.938 1 98 44 PHE B O 1
ATOM 4534 N N . LEU B 1 45 ? 15.258 -30.734 -28.141 1 97.12 45 LEU B N 1
ATOM 4535 C CA . LEU B 1 45 ? 15.641 -30.641 -29.547 1 97.12 45 LEU B CA 1
ATOM 4536 C C . LEU B 1 45 ? 17.125 -30.344 -29.688 1 97.12 45 LEU B C 1
ATOM 4538 O O . LEU B 1 45 ? 17.75 -30.734 -30.688 1 97.12 45 LEU B O 1
ATOM 4542 N N . SER B 1 46 ? 17.703 -29.656 -28.703 1 93.19 46 SER B N 1
ATOM 4543 C CA . SER B 1 46 ? 19.125 -29.312 -28.672 1 93.19 46 SER B CA 1
ATOM 4544 C C . SER B 1 46 ? 19.734 -29.641 -27.312 1 93.19 46 SER B C 1
ATOM 4546 O O . SER B 1 46 ? 20.219 -28.75 -26.625 1 93.19 46 SER B O 1
ATOM 4548 N N . PRO B 1 47 ? 19.891 -30.859 -27.016 1 91.06 47 PRO B N 1
ATOM 4549 C CA . PRO B 1 47 ? 20.375 -31.25 -25.688 1 91.06 47 PRO B CA 1
ATOM 4550 C C . PRO B 1 47 ? 21.797 -30.766 -25.422 1 91.06 47 PRO B C 1
ATOM 4552 O O . PRO B 1 47 ? 22.172 -30.547 -24.266 1 91.06 47 PRO B O 1
ATOM 4555 N N . ASP B 1 48 ? 22.578 -30.531 -26.438 1 90.31 48 ASP B N 1
ATOM 4556 C CA . ASP B 1 48 ? 23.969 -30.078 -26.312 1 90.31 48 ASP B CA 1
ATOM 4557 C C . ASP B 1 48 ? 24.031 -28.641 -25.828 1 90.31 48 ASP B C 1
ATOM 4559 O O . ASP B 1 48 ? 25.062 -28.188 -25.328 1 90.31 48 ASP B O 1
ATOM 4563 N N . LYS B 1 49 ? 22.938 -27.969 -25.875 1 88.12 49 LYS B N 1
ATOM 4564 C CA . LYS B 1 49 ? 22.906 -26.562 -25.516 1 88.12 49 LYS B CA 1
ATOM 4565 C C . LYS B 1 49 ? 22.359 -26.375 -24.094 1 88.12 49 LYS B C 1
ATOM 4567 O O . LYS B 1 49 ? 22.219 -25.25 -23.625 1 88.12 49 LYS B O 1
ATOM 4572 N N . LEU B 1 50 ? 22.094 -27.438 -23.453 1 93.44 50 LEU B N 1
ATOM 4573 C CA . LEU B 1 50 ? 21.609 -27.328 -22.078 1 93.44 50 LEU B CA 1
ATOM 4574 C C . LEU B 1 50 ? 22.625 -26.609 -21.188 1 93.44 50 LEU B C 1
ATOM 4576 O O . LEU B 1 50 ? 23.812 -26.984 -21.172 1 93.44 50 LEU B O 1
ATOM 4580 N N . PRO B 1 51 ? 22.172 -25.609 -20.516 1 94.31 51 PRO B N 1
ATOM 4581 C CA . PRO B 1 51 ? 23.109 -24.922 -19.625 1 94.31 51 PRO B CA 1
ATOM 4582 C C . PRO B 1 51 ? 23.734 -25.875 -18.594 1 94.31 51 PRO B C 1
ATOM 4584 O O . PRO B 1 51 ? 23.047 -26.734 -18.047 1 94.31 51 PRO B O 1
ATOM 4587 N N . THR B 1 52 ? 25.031 -25.672 -18.297 1 93.25 52 THR B N 1
ATOM 4588 C CA . THR B 1 52 ? 25.766 -26.547 -17.391 1 93.25 52 THR B CA 1
ATOM 4589 C C . THR B 1 52 ? 25.234 -26.406 -15.961 1 93.25 52 THR B C 1
ATOM 4591 O O . THR B 1 52 ? 25.188 -27.391 -15.219 1 93.25 52 THR B O 1
ATOM 4594 N N . ARG B 1 53 ? 24.75 -25.234 -15.539 1 94.19 53 ARG B N 1
ATOM 4595 C CA . ARG B 1 53 ? 24.344 -24.953 -14.164 1 94.19 53 ARG B CA 1
ATOM 4596 C C . ARG B 1 53 ? 22.953 -25.484 -13.875 1 94.19 53 ARG B C 1
ATOM 4598 O O . ARG B 1 53 ? 22.469 -25.422 -12.734 1 94.19 53 ARG B O 1
ATOM 4605 N N . PHE B 1 54 ? 22.344 -26.109 -14.961 1 96.75 54 PHE B N 1
ATOM 4606 C CA . PHE B 1 54 ? 21.062 -26.766 -14.727 1 96.75 54 PHE B CA 1
ATOM 4607 C C . PHE B 1 54 ? 21.234 -27.969 -13.805 1 96.75 54 PHE B C 1
ATOM 4609 O O . PHE B 1 54 ? 20.359 -28.25 -12.992 1 96.75 54 PHE B O 1
ATOM 4616 N N . SER B 1 55 ? 22.328 -28.594 -13.852 1 95.56 55 SER B N 1
ATOM 4617 C CA . SER B 1 55 ? 22.578 -29.812 -13.094 1 95.56 55 SER B CA 1
ATOM 4618 C C . SER B 1 55 ? 22.609 -29.531 -11.594 1 95.56 55 SER B C 1
ATOM 4620 O O . SER B 1 55 ? 22.266 -30.391 -10.789 1 95.56 55 SER B O 1
ATOM 4622 N N . ASN B 1 56 ? 23.031 -28.312 -11.258 1 94.94 56 ASN B N 1
ATOM 4623 C CA . ASN B 1 56 ? 23.094 -28 -9.836 1 94.94 56 ASN B CA 1
ATOM 4624 C C . ASN B 1 56 ? 21.953 -27.062 -9.414 1 94.94 56 ASN B C 1
ATOM 4626 O O . ASN B 1 56 ? 21.953 -26.547 -8.297 1 94.94 56 ASN B O 1
ATOM 4630 N N . GLY B 1 57 ? 21.031 -26.812 -10.289 1 95.44 57 GLY B N 1
ATOM 4631 C CA . GLY B 1 57 ? 19.812 -26.109 -9.938 1 95.44 57 GLY B CA 1
ATOM 4632 C C . GLY B 1 57 ? 20 -24.609 -9.781 1 95.44 57 GLY B C 1
ATOM 4633 O O . GLY B 1 57 ? 19.312 -23.969 -8.992 1 95.44 57 GLY B O 1
ATOM 4634 N N . THR B 1 58 ? 20.969 -23.984 -10.477 1 95.19 58 THR B N 1
ATOM 4635 C CA . THR B 1 58 ? 21.203 -22.562 -10.352 1 95.19 58 THR B CA 1
ATOM 4636 C C . THR B 1 58 ? 20.844 -21.828 -11.648 1 95.19 58 THR B C 1
ATOM 4638 O O . THR B 1 58 ? 20.922 -20.609 -11.727 1 95.19 58 THR B O 1
ATOM 4641 N N . GLU B 1 59 ? 20.469 -22.594 -12.664 1 94.75 59 GLU B N 1
ATOM 4642 C CA . GLU B 1 59 ? 19.922 -22.078 -13.922 1 94.75 59 GLU B CA 1
ATOM 4643 C C . GLU B 1 59 ? 18.922 -23.047 -14.523 1 94.75 59 GLU B C 1
ATOM 4645 O O . GLU B 1 59 ? 18.953 -24.25 -14.25 1 94.75 59 GLU B O 1
ATOM 4650 N N . GLY B 1 60 ? 17.984 -22.531 -15.352 1 95.5 60 GLY B N 1
ATOM 4651 C CA . GLY B 1 60 ? 17.016 -23.375 -16.031 1 95.5 60 GLY B CA 1
ATOM 4652 C C . GLY B 1 60 ? 17.531 -23.953 -17.344 1 95.5 60 GLY B C 1
ATOM 4653 O O . GLY B 1 60 ? 18.625 -23.578 -17.797 1 95.5 60 GLY B O 1
ATOM 4654 N N . PRO B 1 61 ? 16.812 -24.828 -17.906 1 97.44 61 PRO B N 1
ATOM 4655 C CA . PRO B 1 61 ? 17.266 -25.562 -19.109 1 97.44 61 PRO B CA 1
ATOM 4656 C C . PRO B 1 61 ? 17.203 -24.703 -20.375 1 97.44 61 PRO B C 1
ATOM 4658 O O . PRO B 1 61 ? 17.906 -24.969 -21.344 1 97.44 61 PRO B O 1
ATOM 4661 N N . THR B 1 62 ? 16.312 -23.75 -20.422 1 97.31 62 THR B N 1
ATOM 4662 C CA . THR B 1 62 ? 16.109 -22.922 -21.594 1 97.31 62 THR B CA 1
ATOM 4663 C C . THR B 1 62 ? 16.188 -21.438 -21.234 1 97.31 62 THR B C 1
ATOM 4665 O O . THR B 1 62 ? 15.273 -20.906 -20.609 1 97.31 62 THR B O 1
ATOM 4668 N N . ASP B 1 63 ? 17.188 -20.797 -21.656 1 93.88 63 ASP B N 1
ATOM 4669 C CA . ASP B 1 63 ? 17.312 -19.391 -21.312 1 93.88 63 ASP B CA 1
ATOM 4670 C C . ASP B 1 63 ? 16.375 -18.531 -22.141 1 93.88 63 ASP B C 1
ATOM 4672 O O . ASP B 1 63 ? 15.664 -19.031 -23.016 1 93.88 63 ASP B O 1
ATOM 4676 N N . TYR B 1 64 ? 16.359 -17.281 -21.844 1 94.88 64 TYR B N 1
ATOM 4677 C CA . TYR B 1 64 ? 15.375 -16.375 -22.422 1 94.88 64 TYR B CA 1
ATOM 4678 C C . TYR B 1 64 ? 15.547 -16.25 -23.938 1 94.88 64 TYR B C 1
ATOM 4680 O O . TYR B 1 64 ? 14.562 -16.172 -24.672 1 94.88 64 TYR B O 1
ATOM 4688 N N . ILE B 1 65 ? 16.75 -16.219 -24.469 1 94.31 65 ILE B N 1
ATOM 4689 C CA . ILE B 1 65 ? 17.016 -16.016 -25.891 1 94.31 65 ILE B CA 1
ATOM 4690 C C . ILE B 1 65 ? 16.531 -17.219 -26.672 1 94.31 65 ILE B C 1
ATOM 4692 O O . ILE B 1 65 ? 15.844 -17.062 -27.688 1 94.31 65 ILE B O 1
ATOM 4696 N N . GLU B 1 66 ? 16.906 -18.422 -26.188 1 95.62 66 GLU B N 1
ATOM 4697 C CA . GLU B 1 66 ? 16.453 -19.656 -26.828 1 95.62 66 GLU B CA 1
ATOM 4698 C C . GLU B 1 66 ? 14.945 -19.797 -26.766 1 95.62 66 GLU B C 1
ATOM 4700 O O . GLU B 1 66 ? 14.312 -20.219 -27.734 1 95.62 66 GLU B O 1
ATOM 4705 N N . PHE B 1 67 ? 14.398 -19.469 -25.656 1 96.88 67 PHE B N 1
ATOM 4706 C CA . PHE B 1 67 ? 12.961 -19.469 -25.422 1 96.88 67 PHE B CA 1
ATOM 4707 C C . PHE B 1 67 ? 12.25 -18.562 -26.422 1 96.88 67 PHE B C 1
ATOM 4709 O O . PHE B 1 67 ? 11.32 -19 -27.109 1 96.88 67 PHE B O 1
ATOM 4716 N N . ASP B 1 68 ? 12.68 -17.344 -26.516 1 96.81 68 ASP B N 1
ATOM 4717 C CA . ASP B 1 68 ? 12.062 -16.344 -27.406 1 96.81 68 ASP B CA 1
ATOM 4718 C C . ASP B 1 68 ? 12.227 -16.75 -28.859 1 96.81 68 ASP B C 1
ATOM 4720 O O . ASP B 1 68 ? 11.281 -16.609 -29.656 1 96.81 68 ASP B O 1
ATOM 4724 N N . TYR B 1 69 ? 13.383 -17.203 -29.25 1 96.31 69 TYR B N 1
ATOM 4725 C CA . TYR B 1 69 ? 13.656 -17.625 -30.609 1 96.31 69 TYR B CA 1
ATOM 4726 C C . TYR B 1 69 ? 12.727 -18.766 -31.016 1 96.31 69 TYR B C 1
ATOM 4728 O O . TYR B 1 69 ? 12.18 -18.766 -32.125 1 96.31 69 TYR B O 1
ATOM 4736 N N . PHE B 1 70 ? 12.594 -19.75 -30.156 1 97.88 70 PHE B N 1
ATOM 4737 C CA . PHE B 1 70 ? 11.766 -20.922 -30.422 1 97.88 70 PHE B CA 1
ATOM 4738 C C . PHE B 1 70 ? 10.336 -20.5 -30.734 1 97.88 70 PHE B C 1
ATOM 4740 O O . PHE B 1 70 ? 9.766 -20.938 -31.75 1 97.88 70 PHE B O 1
ATOM 4747 N N . ILE B 1 71 ? 9.766 -19.641 -29.906 1 98.12 71 ILE B N 1
ATOM 4748 C CA . ILE B 1 71 ? 8.367 -19.25 -30.047 1 98.12 71 ILE B CA 1
ATOM 4749 C C . ILE B 1 71 ? 8.195 -18.391 -31.297 1 98.12 71 ILE B C 1
ATOM 4751 O O . ILE B 1 71 ? 7.23 -18.547 -32.031 1 98.12 71 ILE B O 1
ATOM 4755 N N . ARG B 1 72 ? 9.117 -17.484 -31.547 1 97.88 72 ARG B N 1
ATOM 4756 C CA . ARG B 1 72 ? 9.031 -16.625 -32.719 1 97.88 72 ARG B CA 1
ATOM 4757 C C . ARG B 1 72 ? 9.141 -17.438 -34 1 97.88 72 ARG B C 1
ATOM 4759 O O . ARG B 1 72 ? 8.445 -17.156 -34.969 1 97.88 72 ARG B O 1
ATOM 4766 N N . ASN B 1 73 ? 10.055 -18.359 -34 1 97.88 73 ASN B N 1
ATOM 4767 C CA . ASN B 1 73 ? 10.242 -19.203 -35.188 1 97.88 73 ASN B CA 1
ATOM 4768 C C . ASN B 1 73 ? 8.969 -19.984 -35.5 1 97.88 73 ASN B C 1
ATOM 4770 O O . ASN B 1 73 ? 8.586 -20.094 -36.688 1 97.88 73 ASN B O 1
ATOM 4774 N N . LEU B 1 74 ? 8.352 -20.562 -34.469 1 98.25 74 LEU B N 1
ATOM 4775 C CA . LEU B 1 74 ? 7.105 -21.281 -34.688 1 98.25 74 LEU B CA 1
ATOM 4776 C C . LEU B 1 74 ? 6.016 -20.344 -35.219 1 98.25 74 LEU B C 1
ATOM 4778 O O . LEU B 1 74 ? 5.27 -20.703 -36.125 1 98.25 74 LEU B O 1
ATOM 4782 N N . ALA B 1 75 ? 5.875 -19.156 -34.625 1 97.88 75 ALA B N 1
ATOM 4783 C CA . ALA B 1 75 ? 4.84 -18.203 -35 1 97.88 75 ALA B CA 1
ATOM 4784 C C . ALA B 1 75 ? 5.004 -17.75 -36.469 1 97.88 75 ALA B C 1
ATOM 4786 O O . ALA B 1 75 ? 4.016 -17.5 -37.156 1 97.88 75 ALA B O 1
ATOM 4787 N N . GLN B 1 76 ? 6.203 -17.719 -36.938 1 97 76 GLN B N 1
ATOM 4788 C CA . GLN B 1 76 ? 6.484 -17.297 -38.312 1 97 76 GLN B CA 1
ATOM 4789 C C . GLN B 1 76 ? 6.074 -18.359 -39.312 1 97 76 GLN B C 1
ATOM 4791 O O . GLN B 1 76 ? 5.73 -18.062 -40.438 1 97 76 GLN B O 1
ATOM 4796 N N . ARG B 1 77 ? 5.988 -19.547 -38.875 1 96 77 ARG B N 1
ATOM 4797 C CA . ARG B 1 77 ? 5.773 -20.672 -39.812 1 96 77 ARG B CA 1
ATOM 4798 C C . ARG B 1 77 ? 4.293 -21.016 -39.906 1 96 77 ARG B C 1
ATOM 4800 O O . ARG B 1 77 ? 3.873 -21.719 -40.812 1 96 77 ARG B O 1
ATOM 4807 N N . HIS B 1 78 ? 3.539 -20.562 -38.969 1 96.69 78 HIS B N 1
ATOM 4808 C CA . HIS B 1 78 ? 2.15 -21.016 -38.938 1 96.69 78 HIS B CA 1
ATOM 4809 C C . HIS B 1 78 ? 1.194 -19.828 -38.875 1 96.69 78 HIS B C 1
ATOM 4811 O O . HIS B 1 78 ? 1.329 -18.969 -38 1 96.69 78 HIS B O 1
ATOM 4817 N N . ASP B 1 79 ? 0.127 -19.828 -39.625 1 95.38 79 ASP B N 1
ATOM 4818 C CA . ASP B 1 79 ? -0.849 -18.75 -39.656 1 95.38 79 ASP B CA 1
ATOM 4819 C C . ASP B 1 79 ? -1.789 -18.828 -38.438 1 95.38 79 ASP B C 1
ATOM 4821 O O . ASP B 1 79 ? -2.477 -17.859 -38.125 1 95.38 79 ASP B O 1
ATOM 4825 N N . TRP B 1 80 ? -1.784 -19.984 -37.75 1 96.69 80 TRP B N 1
ATOM 4826 C CA . TRP B 1 80 ? -2.68 -20.156 -36.594 1 96.69 80 TRP B CA 1
ATOM 4827 C C . TRP B 1 80 ? -1.987 -19.766 -35.312 1 96.69 80 TRP B C 1
ATOM 4829 O O . TRP B 1 80 ? -2.586 -19.828 -34.219 1 96.69 80 TRP B O 1
ATOM 4839 N N . MET B 1 81 ? -0.755 -19.344 -35.375 1 97.81 81 MET B N 1
ATOM 4840 C CA . MET B 1 81 ? 0.004 -18.953 -34.188 1 97.81 81 MET B CA 1
ATOM 4841 C C . MET B 1 81 ? 0.479 -17.5 -34.312 1 97.81 81 MET B C 1
ATOM 4843 O O . MET B 1 81 ? 1.15 -17.141 -35.281 1 97.81 81 MET B O 1
ATOM 4847 N N . THR B 1 82 ? 0.129 -16.656 -33.312 1 97.62 82 THR B N 1
ATOM 4848 C CA . THR B 1 82 ? 0.561 -15.266 -33.25 1 97.62 82 THR B CA 1
ATOM 4849 C C . THR B 1 82 ? 1.396 -15.008 -32 1 97.62 82 THR B C 1
ATOM 4851 O O . THR B 1 82 ? 0.997 -15.375 -30.906 1 97.62 82 THR B O 1
ATOM 4854 N N . TYR B 1 83 ? 2.533 -14.477 -32.25 1 97.25 83 TYR B N 1
ATOM 4855 C CA . TYR B 1 83 ? 3.387 -13.984 -31.188 1 97.25 83 TYR B CA 1
ATOM 4856 C C . TYR B 1 83 ? 3.043 -12.539 -30.828 1 97.25 83 TYR B C 1
ATOM 4858 O O . TYR B 1 83 ? 2.971 -11.68 -31.719 1 97.25 83 TYR B O 1
ATOM 4866 N N . GLU B 1 84 ? 2.789 -12.281 -29.531 1 94.31 84 GLU B N 1
ATOM 4867 C CA . GLU B 1 84 ? 2.494 -10.93 -29.047 1 94.31 84 GLU B CA 1
ATOM 4868 C C . GLU B 1 84 ? 3.277 -10.609 -27.781 1 94.31 84 GLU B C 1
ATOM 4870 O O . GLU B 1 84 ? 3.139 -11.305 -26.766 1 94.31 84 GLU B O 1
ATOM 4875 N N . SER B 1 85 ? 4.074 -9.562 -27.859 1 91.88 85 SER B N 1
ATOM 4876 C CA . SER B 1 85 ? 4.684 -9.07 -26.641 1 91.88 85 SER B CA 1
ATOM 4877 C C . SER B 1 85 ? 3.693 -8.242 -25.812 1 91.88 85 SER B C 1
ATOM 4879 O O . SER B 1 85 ? 2.99 -7.391 -26.359 1 91.88 85 SER B O 1
ATOM 4881 N N . ALA B 1 86 ? 3.652 -8.57 -24.516 1 94.94 86 ALA B N 1
ATOM 4882 C CA . ALA B 1 86 ? 2.76 -7.812 -23.641 1 94.94 86 ALA B CA 1
ATOM 4883 C C . ALA B 1 86 ? 3.1 -6.324 -23.672 1 94.94 86 ALA B C 1
ATOM 4885 O O . ALA B 1 86 ? 4.23 -5.945 -23.984 1 94.94 86 ALA B O 1
ATOM 4886 N N . ALA B 1 87 ? 2.109 -5.457 -23.375 1 95.69 87 ALA B N 1
ATOM 4887 C CA . ALA B 1 87 ? 2.297 -4.012 -23.328 1 95.69 87 ALA B CA 1
ATOM 4888 C C . ALA B 1 87 ? 2.98 -3.586 -22.031 1 95.69 87 ALA B C 1
ATOM 4890 O O . ALA B 1 87 ? 3.146 -2.391 -21.781 1 95.69 87 ALA B O 1
ATOM 4891 N N . PHE B 1 88 ? 3.324 -4.473 -21.203 1 96.75 88 PHE B N 1
ATOM 4892 C CA . PHE B 1 88 ? 4.035 -4.238 -19.953 1 96.75 88 PHE B CA 1
ATOM 4893 C C . PHE B 1 88 ? 5.262 -5.137 -19.844 1 96.75 88 PHE B C 1
ATOM 4895 O O . PHE B 1 88 ? 5.426 -6.066 -20.641 1 96.75 88 PHE B O 1
ATOM 4902 N N . GLN B 1 89 ? 6.133 -4.836 -18.906 1 96.62 89 GLN B N 1
ATOM 4903 C CA . GLN B 1 89 ? 7.375 -5.574 -18.703 1 96.62 89 GLN B CA 1
ATOM 4904 C C . GLN B 1 89 ? 7.434 -6.188 -17.312 1 96.62 89 GLN B C 1
ATOM 4906 O O . GLN B 1 89 ? 6.617 -5.859 -16.438 1 96.62 89 GLN B O 1
ATOM 4911 N N . SER B 1 90 ? 8.328 -7.098 -17.141 1 97.25 90 SER B N 1
ATOM 4912 C CA . SER B 1 90 ? 8.57 -7.676 -15.82 1 97.25 90 SER B CA 1
ATOM 4913 C C . SER B 1 90 ? 9.148 -6.645 -14.852 1 97.25 90 SER B C 1
ATOM 4915 O O . SER B 1 90 ? 9.398 -5.504 -15.242 1 97.25 90 SER B O 1
ATOM 4917 N N . GLU B 1 91 ? 9.32 -6.961 -13.586 1 96.31 91 GLU B N 1
ATOM 4918 C CA . GLU B 1 91 ? 9.852 -6.074 -12.562 1 96.31 91 GLU B CA 1
ATOM 4919 C C . GLU B 1 91 ? 11.258 -5.594 -12.922 1 96.31 91 GLU B C 1
ATOM 4921 O O . GLU B 1 91 ? 11.648 -4.477 -12.578 1 96.31 91 GLU B O 1
ATOM 4926 N N . GLU B 1 92 ? 11.992 -6.441 -13.633 1 96.56 92 GLU B N 1
ATOM 4927 C CA . GLU B 1 92 ? 13.359 -6.062 -13.984 1 96.56 92 GLU B CA 1
ATOM 4928 C C . GLU B 1 92 ? 13.445 -5.598 -15.438 1 96.56 92 GLU B C 1
ATOM 4930 O O . GLU B 1 92 ? 14.539 -5.43 -15.977 1 96.56 92 GLU B O 1
ATOM 4935 N N . GLY B 1 93 ? 12.305 -5.52 -16.141 1 95.62 93 GLY B N 1
ATOM 4936 C CA . GLY B 1 93 ? 12.266 -4.871 -17.438 1 95.62 93 GLY B CA 1
ATOM 4937 C C . GLY B 1 93 ? 12.328 -5.848 -18.594 1 95.62 93 GLY B C 1
ATOM 4938 O O . GLY B 1 93 ? 12.492 -5.445 -19.75 1 95.62 93 GLY B O 1
ATOM 4939 N N . ARG B 1 94 ? 12.188 -7.113 -18.391 1 96 94 ARG B N 1
ATOM 4940 C CA . ARG B 1 94 ? 12.148 -8.102 -19.469 1 96 94 ARG B CA 1
ATOM 4941 C C . ARG B 1 94 ? 10.797 -8.094 -20.172 1 96 94 ARG B C 1
ATOM 4943 O O . ARG B 1 94 ? 9.773 -7.824 -19.547 1 96 94 ARG B O 1
ATOM 4950 N N . TYR B 1 95 ? 10.852 -8.383 -21.453 1 96.94 95 TYR B N 1
ATOM 4951 C CA . TYR B 1 95 ? 9.602 -8.547 -22.188 1 96.94 95 TYR B CA 1
ATOM 4952 C C . TYR B 1 95 ? 8.891 -9.828 -21.781 1 96.94 95 TYR B C 1
ATOM 4954 O O . TYR B 1 95 ? 9.539 -10.812 -21.422 1 96.94 95 TYR B O 1
ATOM 4962 N N . ILE B 1 96 ? 7.594 -9.797 -21.797 1 98 96 ILE B N 1
ATOM 4963 C CA . ILE B 1 96 ? 6.766 -10.953 -21.469 1 98 96 ILE B CA 1
ATOM 4964 C C . ILE B 1 96 ? 5.992 -11.398 -22.703 1 98 96 ILE B C 1
ATOM 4966 O O . ILE B 1 96 ? 4.965 -10.812 -23.047 1 98 96 ILE B O 1
ATOM 4970 N N . PRO B 1 97 ? 6.418 -12.469 -23.312 1 97.62 97 PRO B N 1
ATOM 4971 C CA . PRO B 1 97 ? 5.77 -12.945 -24.531 1 97.62 97 PRO B CA 1
ATOM 4972 C C . PRO B 1 97 ? 4.438 -13.641 -24.266 1 97.62 97 PRO B C 1
ATOM 4974 O O . PRO B 1 97 ? 4.328 -14.422 -23.312 1 97.62 97 PRO B O 1
ATOM 4977 N N . TYR B 1 98 ? 3.463 -13.297 -25.062 1 98.38 98 TYR B N 1
ATOM 4978 C CA . TYR B 1 98 ? 2.199 -14.023 -25.156 1 98.38 98 TYR B CA 1
ATOM 4979 C C . TYR B 1 98 ? 2.062 -14.695 -26.516 1 98.38 98 TYR B C 1
ATOM 4981 O O . TYR B 1 98 ? 2.676 -14.266 -27.5 1 98.38 98 TYR B O 1
ATOM 4989 N N . ILE B 1 99 ? 1.288 -15.797 -26.5 1 98.69 99 ILE B N 1
ATOM 4990 C CA . ILE B 1 99 ? 0.986 -16.531 -27.734 1 98.69 99 ILE B CA 1
ATOM 4991 C C . ILE B 1 99 ? -0.526 -16.688 -27.875 1 98.69 99 ILE B C 1
ATOM 4993 O O . ILE B 1 99 ? -1.224 -17 -26.906 1 98.69 99 ILE B O 1
ATOM 4997 N N . PHE B 1 100 ? -0.97 -16.391 -29.031 1 97.81 100 PHE B N 1
ATOM 4998 C CA . PHE B 1 100 ? -2.375 -16.594 -29.375 1 97.81 100 PHE B CA 1
ATOM 4999 C C . PHE B 1 100 ? -2.521 -17.641 -30.469 1 97.81 100 PHE B C 1
ATOM 5001 O O . PHE B 1 100 ? -1.921 -17.516 -31.547 1 97.81 100 PHE B O 1
ATOM 5008 N N . LEU B 1 101 ? -3.213 -18.734 -30.203 1 98.06 101 LEU B N 1
ATOM 5009 C CA . LEU B 1 101 ? -3.482 -19.812 -31.156 1 98.06 101 LEU B CA 1
ATOM 5010 C C . LEU B 1 101 ? -4.934 -19.766 -31.625 1 98.06 101 LEU B C 1
ATOM 5012 O O . LEU B 1 101 ? -5.852 -19.906 -30.812 1 98.06 101 LEU B O 1
ATOM 5016 N N . SER B 1 102 ? -5.117 -19.594 -32.844 1 96.69 102 SER B N 1
ATOM 5017 C CA . SER B 1 102 ? -6.453 -19.516 -33.406 1 96.69 102 SER B CA 1
ATOM 5018 C C . SER B 1 102 ? -6.41 -19.812 -34.906 1 96.69 102 SER B C 1
ATOM 5020 O O . SER B 1 102 ? -5.484 -19.391 -35.625 1 96.69 102 SER B O 1
ATOM 5022 N N . LEU B 1 103 ? -7.32 -20.641 -35.406 1 93.94 103 LEU B N 1
ATOM 5023 C CA . LEU B 1 103 ? -7.43 -20.859 -36.844 1 93.94 103 LEU B CA 1
ATOM 5024 C C . LEU B 1 103 ? -7.957 -19.609 -37.562 1 93.94 103 LEU B C 1
ATOM 5026 O O . LEU B 1 103 ? -8.969 -19.047 -37.156 1 93.94 103 LEU B O 1
ATOM 5030 N N . PRO B 1 104 ? -7.184 -19.266 -38.625 1 84.69 104 PRO B N 1
ATOM 5031 C CA . PRO B 1 104 ? -7.684 -18.109 -39.375 1 84.69 104 PRO B CA 1
ATOM 5032 C C . PRO B 1 104 ? -9.086 -18.328 -39.938 1 84.69 104 PRO B C 1
ATOM 5034 O O . PRO B 1 104 ? -9.414 -19.438 -40.375 1 84.69 104 PRO B O 1
ATOM 5037 N N . ASP B 1 105 ? -9.953 -17.438 -40.031 1 73.06 105 ASP B N 1
ATOM 5038 C CA . ASP B 1 105 ? -11.266 -17.422 -40.688 1 73.06 105 ASP B CA 1
ATOM 5039 C C . ASP B 1 105 ? -12.242 -18.359 -39.969 1 73.06 105 ASP B C 1
ATOM 5041 O O . ASP B 1 105 ? -13.258 -18.75 -40.531 1 73.06 105 ASP B O 1
ATOM 5045 N N . SER B 1 106 ? -11.688 -18.953 -38.875 1 68.88 106 SER B N 1
ATOM 5046 C CA . SER B 1 106 ? -12.625 -19.812 -38.156 1 68.88 106 SER B CA 1
ATOM 5047 C C . SER B 1 106 ? -13.547 -19 -37.25 1 68.88 106 SER B C 1
ATOM 5049 O O . SER B 1 106 ? -13.086 -18.172 -36.469 1 68.88 106 SER B O 1
ATOM 5051 N N . GLY B 1 107 ? -14.492 -18.406 -37.875 1 65.5 107 GLY B N 1
ATOM 5052 C CA . GLY B 1 107 ? -15.57 -17.734 -37.156 1 65.5 107 GLY B CA 1
ATOM 5053 C C . GLY B 1 107 ? -16.375 -18.656 -36.281 1 65.5 107 GLY B C 1
ATOM 5054 O O . GLY B 1 107 ? -16.047 -19.844 -36.156 1 65.5 107 GLY B O 1
ATOM 5055 N N . GLY B 1 108 ? -16.891 -18.25 -35.062 1 68.75 108 GLY B N 1
ATOM 5056 C CA . GLY B 1 108 ? -17.859 -19.062 -34.344 1 68.75 108 GLY B CA 1
ATOM 5057 C C . GLY B 1 108 ? -17.734 -18.953 -32.844 1 68.75 108 GLY B C 1
ATOM 5058 O O . GLY B 1 108 ? -16.953 -18.156 -32.344 1 68.75 108 GLY B O 1
ATOM 5059 N N . ASP B 1 109 ? -18.516 -19.656 -32.25 1 84.69 109 ASP B N 1
ATOM 5060 C CA . ASP B 1 109 ? -18.703 -19.781 -30.797 1 84.69 109 ASP B CA 1
ATOM 5061 C C . ASP B 1 109 ? -17.75 -20.812 -30.203 1 84.69 109 ASP B C 1
ATOM 5063 O O . ASP B 1 109 ? -18.188 -21.906 -29.797 1 84.69 109 ASP B O 1
ATOM 5067 N N . LYS B 1 110 ? -16.328 -20.609 -30.188 1 95 110 LYS B N 1
ATOM 5068 C CA . LYS B 1 110 ? -15.289 -21.516 -29.703 1 95 110 LYS B CA 1
ATOM 5069 C C . LYS B 1 110 ? -15.055 -21.344 -28.203 1 95 110 LYS B C 1
ATOM 5071 O O . LYS B 1 110 ? -15.445 -20.328 -27.625 1 95 110 LYS B O 1
ATOM 5076 N N . LEU B 1 111 ? -14.469 -22.469 -27.656 1 97.62 111 LEU B N 1
ATOM 5077 C CA . LEU B 1 111 ? -13.977 -22.359 -26.281 1 97.62 111 LEU B CA 1
ATOM 5078 C C . LEU B 1 111 ? -12.781 -21.422 -26.203 1 97.62 111 LEU B C 1
ATOM 5080 O O . LEU B 1 111 ? -11.883 -21.484 -27.047 1 97.62 111 LEU B O 1
ATOM 5084 N N . ARG B 1 112 ? -12.812 -20.484 -25.297 1 98.19 112 ARG B N 1
ATOM 5085 C CA . ARG B 1 112 ? -11.633 -19.703 -24.969 1 98.19 112 ARG B CA 1
ATOM 5086 C C . ARG B 1 112 ? -10.82 -20.375 -23.859 1 98.19 112 ARG B C 1
ATOM 5088 O O . ARG B 1 112 ? -11.336 -20.609 -22.766 1 98.19 112 ARG B O 1
ATOM 5095 N N . VAL B 1 113 ? -9.578 -20.641 -24.156 1 98.75 113 VAL B N 1
ATOM 5096 C CA . VAL B 1 113 ? -8.719 -21.344 -23.219 1 98.75 113 VAL B CA 1
ATOM 5097 C C . VAL B 1 113 ? -7.504 -20.469 -22.891 1 98.75 113 VAL B C 1
ATOM 5099 O O . VAL B 1 113 ? -6.969 -19.781 -23.75 1 98.75 113 VAL B O 1
ATOM 5102 N N . TYR B 1 114 ? -7.168 -20.391 -21.594 1 98.81 114 TYR B N 1
ATOM 5103 C CA . TYR B 1 114 ? -5.965 -19.719 -21.109 1 98.81 114 TYR B CA 1
ATOM 5104 C C . TYR B 1 114 ? -4.98 -20.734 -20.516 1 98.81 114 TYR B C 1
ATOM 5106 O O . TYR B 1 114 ? -5.355 -21.562 -19.703 1 98.81 114 TYR B O 1
ATOM 5114 N N . LEU B 1 115 ? -3.701 -20.734 -20.984 1 98.94 115 LEU B N 1
ATOM 5115 C CA . LEU B 1 115 ? -2.645 -21.625 -20.5 1 98.94 115 LEU B CA 1
ATOM 5116 C C . LEU B 1 115 ? -1.441 -20.812 -20.016 1 98.94 115 LEU B C 1
ATOM 5118 O O . LEU B 1 115 ? -0.889 -20.016 -20.781 1 98.94 115 LEU B O 1
ATOM 5122 N N . GLN B 1 116 ? -1.092 -21 -18.75 1 98.81 116 GLN B N 1
ATOM 5123 C CA . GLN B 1 116 ? 0.078 -20.297 -18.25 1 98.81 116 GLN B CA 1
ATOM 5124 C C . GLN B 1 116 ? 1.044 -21.25 -17.562 1 98.81 116 GLN B C 1
ATOM 5126 O O . GLN B 1 116 ? 0.661 -22.344 -17.172 1 98.81 116 GLN B O 1
ATOM 5131 N N . ALA B 1 117 ? 2.316 -20.828 -17.438 1 98.81 117 ALA B N 1
ATOM 5132 C CA . ALA B 1 117 ? 3.352 -21.594 -16.75 1 98.81 117 ALA B CA 1
ATOM 5133 C C . ALA B 1 117 ? 4.387 -20.672 -16.109 1 98.81 117 ALA B C 1
ATOM 5135 O O . ALA B 1 117 ? 4.32 -19.453 -16.281 1 98.81 117 ALA B O 1
ATOM 5136 N N . ALA B 1 118 ? 5.176 -21.188 -15.273 1 98.5 118 ALA B N 1
ATOM 5137 C CA . ALA B 1 118 ? 6.363 -20.578 -14.688 1 98.5 118 ALA B CA 1
ATOM 5138 C C . ALA B 1 118 ? 5.996 -19.344 -13.867 1 98.5 118 ALA B C 1
ATOM 5140 O O . ALA B 1 118 ? 6.699 -18.328 -13.898 1 98.5 118 ALA B O 1
ATOM 5141 N N . ILE B 1 119 ? 4.855 -19.453 -13.211 1 98.62 119 ILE B N 1
ATOM 5142 C CA . ILE B 1 119 ? 4.602 -18.422 -12.211 1 98.62 119 ILE B CA 1
ATOM 5143 C C . ILE B 1 119 ? 5.668 -18.484 -11.117 1 98.62 119 ILE B C 1
ATOM 5145 O O . ILE B 1 119 ? 6.031 -17.453 -10.539 1 98.62 119 ILE B O 1
ATOM 5149 N N . HIS B 1 120 ? 6.102 -19.703 -10.82 1 98.38 120 HIS B N 1
ATOM 5150 C CA . HIS B 1 120 ? 7.309 -19.922 -10.031 1 98.38 120 HIS B CA 1
ATOM 5151 C C . HIS B 1 120 ? 8.5 -20.234 -10.922 1 98.38 120 HIS B C 1
ATOM 5153 O O . HIS B 1 120 ? 8.477 -21.203 -11.688 1 98.38 120 HIS B O 1
ATOM 5159 N N . GLY B 1 121 ? 9.562 -19.438 -10.766 1 97.62 121 GLY B N 1
ATOM 5160 C CA . GLY B 1 121 ? 10.672 -19.484 -11.703 1 97.62 121 GLY B CA 1
ATOM 5161 C C . GLY B 1 121 ? 11.531 -20.719 -11.562 1 97.62 121 GLY B C 1
ATOM 5162 O O . GLY B 1 121 ? 12.273 -21.078 -12.477 1 97.62 121 GLY B O 1
ATOM 5163 N N . ASN B 1 122 ? 11.43 -21.422 -10.43 1 97.62 122 ASN B N 1
ATOM 5164 C CA . ASN B 1 122 ? 12.281 -22.578 -10.195 1 97.62 122 ASN B CA 1
ATOM 5165 C C . ASN B 1 122 ? 11.555 -23.875 -10.523 1 97.62 122 ASN B C 1
ATOM 5167 O O . ASN B 1 122 ? 11.844 -24.922 -9.93 1 97.62 122 ASN B O 1
ATOM 5171 N N . GLU B 1 123 ? 10.57 -23.828 -11.406 1 98.44 123 GLU B N 1
ATOM 5172 C CA . GLU B 1 123 ? 9.805 -25 -11.844 1 98.44 123 GLU B CA 1
ATOM 5173 C C . GLU B 1 123 ? 9.953 -25.219 -13.344 1 98.44 123 GLU B C 1
ATOM 5175 O O . GLU B 1 123 ? 9 -25.031 -14.102 1 98.44 123 GLU B O 1
ATOM 5180 N N . PRO B 1 124 ? 11.07 -25.766 -13.75 1 98.12 124 PRO B N 1
ATOM 5181 C CA . PRO B 1 124 ? 11.453 -25.734 -15.164 1 98.12 124 PRO B CA 1
ATOM 5182 C C . PRO B 1 124 ? 10.586 -26.641 -16.031 1 98.12 124 PRO B C 1
ATOM 5184 O O . PRO B 1 124 ? 10.469 -26.406 -17.25 1 98.12 124 PRO B O 1
ATOM 5187 N N . ALA B 1 125 ? 9.953 -27.672 -15.516 1 98.75 125 ALA B N 1
ATOM 5188 C CA . ALA B 1 125 ? 9.109 -28.531 -16.344 1 98.75 125 ALA B CA 1
ATOM 5189 C C . ALA B 1 125 ? 7.824 -27.812 -16.75 1 98.75 125 ALA B C 1
ATOM 5191 O O . ALA B 1 125 ? 7.164 -28.203 -17.719 1 98.75 125 ALA B O 1
ATOM 5192 N N . ALA B 1 126 ? 7.461 -26.781 -15.984 1 98.69 126 ALA B N 1
ATOM 5193 C CA . ALA B 1 126 ? 6.23 -26.047 -16.25 1 98.69 126 ALA B CA 1
ATOM 5194 C C . ALA B 1 126 ? 6.312 -25.312 -17.594 1 98.69 126 ALA B C 1
ATOM 5196 O O . ALA B 1 126 ? 5.559 -25.609 -18.516 1 98.69 126 ALA B O 1
ATOM 5197 N N . ASP B 1 127 ? 7.273 -24.422 -17.781 1 98.44 127 ASP B N 1
ATOM 5198 C CA . ASP B 1 127 ? 7.355 -23.672 -19.031 1 98.44 127 ASP B CA 1
ATOM 5199 C C . ASP B 1 127 ? 7.871 -24.562 -20.156 1 98.44 127 ASP B C 1
ATOM 5201 O O . ASP B 1 127 ? 7.457 -24.406 -21.312 1 98.44 127 ASP B O 1
ATOM 5205 N N . GLU B 1 128 ? 8.742 -25.562 -19.844 1 98.69 128 GLU B N 1
ATOM 5206 C CA . GLU B 1 128 ? 9.242 -26.453 -20.891 1 98.69 128 GLU B CA 1
ATOM 5207 C C . GLU B 1 128 ? 8.102 -27.266 -21.5 1 98.69 128 GLU B C 1
ATOM 5209 O O . GLU B 1 128 ? 8.117 -27.562 -22.703 1 98.69 128 GLU B O 1
ATOM 5214 N N . SER B 1 129 ? 7.164 -27.656 -20.672 1 98.81 129 SER B N 1
ATOM 5215 C CA . SER B 1 129 ? 6.039 -28.438 -21.172 1 98.81 129 SER B CA 1
ATOM 5216 C C . SER B 1 129 ? 5.18 -27.625 -22.125 1 98.81 129 SER B C 1
ATOM 5218 O O . SER B 1 129 ? 4.629 -28.172 -23.094 1 98.81 129 SER B O 1
ATOM 5220 N N . VAL B 1 130 ? 5 -26.344 -21.859 1 98.88 130 VAL B N 1
ATOM 5221 C CA . VAL B 1 130 ? 4.254 -25.453 -22.766 1 98.88 130 VAL B CA 1
ATOM 5222 C C . VAL B 1 130 ? 4.973 -25.359 -24.094 1 98.88 130 VAL B C 1
ATOM 5224 O O . VAL B 1 130 ? 4.336 -25.391 -25.156 1 98.88 130 VAL B O 1
ATOM 5227 N N . LEU B 1 131 ? 6.312 -25.297 -24.078 1 98.81 131 LEU B N 1
ATOM 5228 C CA . LEU B 1 131 ? 7.098 -25.281 -25.297 1 98.81 131 LEU B CA 1
ATOM 5229 C C . LEU B 1 131 ? 6.98 -26.609 -26.031 1 98.81 131 LEU B C 1
ATOM 5231 O O . LEU B 1 131 ? 6.887 -26.641 -27.266 1 98.81 131 LEU B O 1
ATOM 5235 N N . ALA B 1 132 ? 7.008 -27.672 -25.281 1 98.88 132 ALA B N 1
ATOM 5236 C CA . ALA B 1 132 ? 6.836 -29 -25.875 1 98.88 132 ALA B CA 1
ATOM 5237 C C . ALA B 1 132 ? 5.465 -29.125 -26.531 1 98.88 132 ALA B C 1
ATOM 5239 O O . ALA B 1 132 ? 5.328 -29.75 -27.594 1 98.88 132 ALA B O 1
ATOM 5240 N N . PHE B 1 133 ? 4.453 -28.578 -25.891 1 98.81 133 PHE B N 1
ATOM 5241 C CA . PHE B 1 133 ? 3.107 -28.562 -26.453 1 98.81 133 PHE B CA 1
ATOM 5242 C C . PHE B 1 133 ? 3.086 -27.859 -27.797 1 98.81 133 PHE B C 1
ATOM 5244 O O . PHE B 1 133 ? 2.525 -28.359 -28.766 1 98.81 133 PHE B O 1
ATOM 5251 N N . LEU B 1 134 ? 3.711 -26.672 -27.875 1 98.81 134 LEU B N 1
ATOM 5252 C CA . LEU B 1 134 ? 3.801 -25.938 -29.125 1 98.81 134 LEU B CA 1
ATOM 5253 C C . LEU B 1 134 ? 4.578 -26.719 -30.172 1 98.81 134 LEU B C 1
ATOM 5255 O O . LEU B 1 134 ? 4.207 -26.734 -31.344 1 98.81 134 LEU B O 1
ATOM 5259 N N . GLY B 1 135 ? 5.699 -27.375 -29.734 1 98.69 135 GLY B N 1
ATOM 5260 C CA . GLY B 1 135 ? 6.449 -28.25 -30.641 1 98.69 135 GLY B CA 1
ATOM 5261 C C . GLY B 1 135 ? 5.621 -29.391 -31.188 1 98.69 135 GLY B C 1
ATOM 5262 O O . GLY B 1 135 ? 5.762 -29.766 -32.344 1 98.69 135 GLY B O 1
ATOM 5263 N N . LYS B 1 136 ? 4.789 -29.938 -30.375 1 98.62 136 LYS B N 1
ATOM 5264 C CA . LYS B 1 136 ? 3.91 -31 -30.828 1 98.62 136 LYS B CA 1
ATOM 5265 C C . LYS B 1 136 ? 2.918 -30.5 -31.875 1 98.62 136 LYS B C 1
ATOM 5267 O O . LYS B 1 136 ? 2.672 -31.172 -32.875 1 98.62 136 LYS B O 1
ATOM 5272 N N . MET B 1 137 ? 2.314 -29.391 -31.609 1 98.44 137 MET B N 1
ATOM 5273 C CA . MET B 1 137 ? 1.385 -28.797 -32.562 1 98.44 137 MET B CA 1
ATOM 5274 C C . MET B 1 137 ? 2.066 -28.578 -33.906 1 98.44 137 MET B C 1
ATOM 5276 O O . MET B 1 137 ? 1.458 -28.797 -34.969 1 98.44 137 MET B O 1
ATOM 5280 N N . ASP B 1 138 ? 3.311 -28.141 -33.875 1 98.06 138 ASP B N 1
ATOM 5281 C CA . ASP B 1 138 ? 4.102 -27.938 -35.094 1 98.06 138 ASP B CA 1
ATOM 5282 C C . ASP B 1 138 ? 4.305 -29.25 -35.812 1 98.06 138 ASP B C 1
ATOM 5284 O O . ASP B 1 138 ? 4.156 -29.312 -37.062 1 98.06 138 ASP B O 1
ATOM 5288 N N . ALA B 1 139 ? 4.562 -30.312 -35.094 1 98 139 ALA B N 1
ATOM 5289 C CA . ALA B 1 139 ? 4.93 -31.609 -35.688 1 98 139 ALA B CA 1
ATOM 5290 C C . ALA B 1 139 ? 3.695 -32.375 -36.156 1 98 139 ALA B C 1
ATOM 5292 O O . ALA B 1 139 ? 3.793 -33.25 -37 1 98 139 ALA B O 1
ATOM 5293 N N . GLU B 1 140 ? 2.547 -32.031 -35.562 1 97.94 140 GLU B N 1
ATOM 5294 C CA . GLU B 1 140 ? 1.308 -32.719 -35.875 1 97.94 140 GLU B CA 1
ATOM 5295 C C . GLU B 1 140 ? 0.212 -31.766 -36.312 1 97.94 140 GLU B C 1
ATOM 5297 O O . GLU B 1 140 ? -0.795 -31.609 -35.594 1 97.94 140 GLU B O 1
ATOM 5302 N N . PRO B 1 141 ? 0.24 -31.297 -37.5 1 95.94 141 PRO B N 1
ATOM 5303 C CA . PRO B 1 141 ? -0.635 -30.219 -37.969 1 95.94 141 PRO B CA 1
ATOM 5304 C C . PRO B 1 141 ? -2.109 -30.625 -37.969 1 95.94 141 PRO B C 1
ATOM 5306 O O . PRO B 1 141 ? -2.98 -29.781 -37.719 1 95.94 141 PRO B O 1
ATOM 5309 N N . LEU B 1 142 ? -2.414 -31.891 -38.281 1 97.31 142 LEU B N 1
ATOM 5310 C CA . LEU B 1 142 ? -3.807 -32.344 -38.312 1 97.31 142 LEU B CA 1
ATOM 5311 C C . LEU B 1 142 ? -4.398 -32.312 -36.906 1 97.31 142 LEU B C 1
ATOM 5313 O O . LEU B 1 142 ? -5.543 -31.906 -36.719 1 97.31 142 LEU B O 1
ATOM 5317 N N . TRP B 1 143 ? -3.652 -32.781 -36 1 97.38 143 TRP B N 1
ATOM 5318 C CA . TRP B 1 143 ? -4.09 -32.75 -34.625 1 97.38 143 TRP B CA 1
ATOM 5319 C C . TRP B 1 143 ? -4.25 -31.312 -34.125 1 97.38 143 TRP B C 1
ATOM 5321 O O . TRP B 1 143 ? -5.25 -30.984 -33.469 1 97.38 143 TRP B O 1
ATOM 5331 N N . ALA B 1 144 ? -3.293 -30.453 -34.469 1 97.62 144 ALA B N 1
ATOM 5332 C CA . ALA B 1 144 ? -3.348 -29.047 -34.094 1 97.62 144 ALA B CA 1
ATOM 5333 C C . ALA B 1 144 ? -4.605 -28.375 -34.625 1 97.62 144 ALA B C 1
ATOM 5335 O O . ALA B 1 144 ? -5.297 -27.656 -33.906 1 97.62 144 ALA B O 1
ATOM 5336 N N . ARG B 1 145 ? -4.895 -28.641 -35.844 1 95.88 145 ARG B N 1
ATOM 5337 C CA . ARG B 1 145 ? -6.078 -28.062 -36.469 1 95.88 145 ARG B CA 1
ATOM 5338 C C . ARG B 1 145 ? -7.352 -28.547 -35.781 1 95.88 145 ARG B C 1
ATOM 5340 O O . ARG B 1 145 ? -8.281 -27.766 -35.594 1 95.88 145 ARG B O 1
ATOM 5347 N N . SER B 1 146 ? -7.367 -29.812 -35.438 1 96.81 146 SER B N 1
ATOM 5348 C CA . SER B 1 146 ? -8.555 -30.359 -34.812 1 96.81 146 SER B CA 1
ATOM 5349 C C . SER B 1 146 ? -8.82 -29.672 -33.469 1 96.81 146 SER B C 1
ATOM 5351 O O . SER B 1 146 ? -9.969 -29.453 -33.094 1 96.81 146 SER B O 1
ATOM 5353 N N . VAL B 1 147 ? -7.816 -29.328 -32.719 1 97.44 147 VAL B N 1
ATOM 5354 C CA . VAL B 1 147 ? -7.926 -28.625 -31.453 1 97.44 147 VAL B CA 1
ATOM 5355 C C . VAL B 1 147 ? -8.406 -27.203 -31.688 1 97.44 147 VAL B C 1
ATOM 5357 O O . VAL B 1 147 ? -9.344 -26.734 -31.047 1 97.44 147 VAL B O 1
ATOM 5360 N N . LEU B 1 148 ? -7.867 -26.531 -32.719 1 97.44 148 LEU B N 1
ATOM 5361 C CA . LEU B 1 148 ? -8.094 -25.109 -32.938 1 97.44 148 LEU B CA 1
ATOM 5362 C C . LEU B 1 148 ? -9.43 -24.875 -33.656 1 97.44 148 LEU B C 1
ATOM 5364 O O . LEU B 1 148 ? -9.922 -23.75 -33.688 1 97.44 148 LEU B O 1
ATOM 5368 N N . GLU B 1 149 ? -10.008 -25.938 -34.125 1 95.75 149 GLU B N 1
ATOM 5369 C CA . GLU B 1 149 ? -11.367 -25.844 -34.656 1 95.75 149 GLU B CA 1
ATOM 5370 C C . GLU B 1 149 ? -12.375 -25.594 -33.531 1 95.75 149 GLU B C 1
ATOM 5372 O O . GLU B 1 149 ? -13.43 -25 -33.781 1 95.75 149 GLU B O 1
ATOM 5377 N N . LYS B 1 150 ? -11.969 -25.984 -32.344 1 96.62 150 LYS B N 1
ATOM 5378 C CA . LYS B 1 150 ? -12.938 -25.938 -31.25 1 96.62 150 LYS B CA 1
ATOM 5379 C C . LYS B 1 150 ? -12.531 -24.922 -30.203 1 96.62 150 LYS B C 1
ATOM 5381 O O . LYS B 1 150 ? -13.336 -24.547 -29.344 1 96.62 150 LYS B O 1
ATOM 5386 N N . MET B 1 151 ? -11.336 -24.422 -30.344 1 97 151 MET B N 1
ATOM 5387 C CA . MET B 1 151 ? -10.859 -23.578 -29.234 1 97 151 MET B CA 1
ATOM 5388 C C . MET B 1 151 ? -9.984 -22.453 -29.766 1 97 151 MET B C 1
ATOM 5390 O O . MET B 1 151 ? -9.281 -22.609 -30.766 1 97 151 MET B O 1
ATOM 5394 N N . ASP B 1 152 ? -10 -21.266 -29.203 1 97.56 152 ASP B N 1
ATOM 5395 C CA . ASP B 1 152 ? -8.992 -20.203 -29.219 1 97.56 152 ASP B CA 1
ATOM 5396 C C . ASP B 1 152 ? -8.18 -20.203 -27.922 1 97.56 152 ASP B C 1
ATOM 5398 O O . ASP B 1 152 ? -8.742 -20.297 -26.828 1 97.56 152 ASP B O 1
ATOM 5402 N N . ILE B 1 153 ? -6.879 -20.156 -28.062 1 98.38 153 ILE B N 1
ATOM 5403 C CA . ILE B 1 153 ? -6.031 -20.391 -26.891 1 98.38 153 ILE B CA 1
ATOM 5404 C C . ILE B 1 153 ? -5.082 -19.203 -26.703 1 98.38 153 ILE B C 1
ATOM 5406 O O . ILE B 1 153 ? -4.375 -18.812 -27.641 1 98.38 153 ILE B O 1
ATOM 5410 N N . LYS B 1 154 ? -5.117 -18.578 -25.562 1 98.5 154 LYS B N 1
ATOM 5411 C CA . LYS B 1 154 ? -4.121 -17.594 -25.141 1 98.5 154 LYS B CA 1
ATOM 5412 C C . LYS B 1 154 ? -3.119 -18.219 -24.172 1 98.5 154 LYS B C 1
ATOM 5414 O O . LYS B 1 154 ? -3.51 -18.828 -23.172 1 98.5 154 LYS B O 1
ATOM 5419 N N . ILE B 1 155 ? -1.823 -18.062 -24.469 1 98.88 155 ILE B N 1
ATOM 5420 C CA . ILE B 1 155 ? -0.791 -18.734 -23.688 1 98.88 155 ILE B CA 1
ATOM 5421 C C . ILE B 1 155 ? 0.176 -17.688 -23.109 1 98.88 155 ILE B C 1
ATOM 5423 O O . ILE B 1 155 ? 0.617 -16.781 -23.828 1 98.88 155 ILE B O 1
ATOM 5427 N N . LEU B 1 156 ? 0.422 -17.734 -21.844 1 98.81 156 LEU B N 1
ATOM 5428 C CA . LEU B 1 156 ? 1.528 -17.062 -21.172 1 98.81 156 LEU B CA 1
ATOM 5429 C C . LEU B 1 156 ? 2.588 -18.078 -20.734 1 98.81 156 LEU B C 1
ATOM 5431 O O . LEU B 1 156 ? 2.535 -18.609 -19.625 1 98.81 156 LEU B O 1
ATOM 5435 N N . PRO B 1 157 ? 3.584 -18.281 -21.547 1 98.69 157 PRO B N 1
ATOM 5436 C CA . PRO B 1 157 ? 4.512 -19.391 -21.266 1 98.69 157 PRO B CA 1
ATOM 5437 C C . PRO B 1 157 ? 5.359 -19.156 -20.016 1 98.69 157 PRO B C 1
ATOM 5439 O O . PRO B 1 157 ? 5.758 -20.109 -19.344 1 98.69 157 PRO B O 1
ATOM 5442 N N . ARG B 1 158 ? 5.645 -17.875 -19.797 1 98.62 158 ARG B N 1
ATOM 5443 C CA . ARG B 1 158 ? 6.414 -17.516 -18.609 1 98.62 158 ARG B CA 1
ATOM 5444 C C . ARG B 1 158 ? 5.801 -16.297 -17.906 1 98.62 158 ARG B C 1
ATOM 5446 O O . ARG B 1 158 ? 6.027 -15.156 -18.312 1 98.62 158 ARG B O 1
ATOM 5453 N N . TYR B 1 159 ? 5.121 -16.594 -16.828 1 98.38 159 TYR B N 1
ATOM 5454 C CA . TYR B 1 159 ? 4.527 -15.555 -15.977 1 98.38 159 TYR B CA 1
ATOM 5455 C C . TYR B 1 159 ? 5.609 -14.711 -15.305 1 98.38 159 TYR B C 1
ATOM 5457 O O . TYR B 1 159 ? 5.496 -13.484 -15.25 1 98.38 159 TYR B O 1
ATOM 5465 N N . ASN B 1 160 ? 6.602 -15.297 -14.82 1 98.19 160 ASN B N 1
ATOM 5466 C CA . ASN B 1 160 ? 7.684 -14.75 -14.008 1 98.19 160 ASN B CA 1
ATOM 5467 C C . ASN B 1 160 ? 9.031 -14.859 -14.719 1 98.19 160 ASN B C 1
ATOM 5469 O O . ASN B 1 160 ? 9.914 -15.594 -14.273 1 98.19 160 ASN B O 1
ATOM 5473 N N . VAL B 1 161 ? 9.203 -14.07 -15.688 1 97.56 161 VAL B N 1
ATOM 5474 C CA . VAL B 1 161 ? 10.383 -14.148 -16.547 1 97.56 161 VAL B CA 1
ATOM 5475 C C . VAL B 1 161 ? 11.633 -13.859 -15.719 1 97.56 161 VAL B C 1
ATOM 5477 O O . VAL B 1 161 ? 12.68 -14.484 -15.922 1 97.56 161 VAL B O 1
ATOM 5480 N N . ASP B 1 162 ? 11.539 -12.898 -14.758 1 97 162 ASP B N 1
ATOM 5481 C CA . ASP B 1 162 ? 12.68 -12.594 -13.906 1 97 162 ASP B CA 1
ATOM 5482 C C . ASP B 1 162 ? 13.031 -13.773 -13.008 1 97 162 ASP B C 1
ATOM 5484 O O . ASP B 1 162 ? 14.211 -14.117 -12.859 1 97 162 ASP B O 1
ATOM 5488 N N . GLY B 1 163 ? 12 -14.383 -12.398 1 97.19 163 GLY B N 1
ATOM 5489 C CA . GLY B 1 163 ? 12.234 -15.555 -11.57 1 97.19 163 GLY B CA 1
ATOM 5490 C C . GLY B 1 163 ? 12.867 -16.703 -12.328 1 97.19 163 GLY B C 1
ATOM 5491 O O . GLY B 1 163 ? 13.734 -17.406 -11.797 1 97.19 163 GLY B O 1
ATOM 5492 N N . VAL B 1 164 ? 12.461 -16.922 -13.539 1 97.69 164 VAL B N 1
ATOM 5493 C CA . VAL B 1 164 ? 13.047 -17.969 -14.367 1 97.69 164 VAL B CA 1
ATOM 5494 C C . VAL B 1 164 ? 14.516 -17.656 -14.641 1 97.69 164 VAL B C 1
ATOM 5496 O O . VAL B 1 164 ? 15.367 -18.547 -14.562 1 97.69 164 VAL B O 1
ATOM 5499 N N . ALA B 1 165 ? 14.781 -16.375 -14.906 1 95.62 165 ALA B N 1
ATOM 5500 C CA . ALA B 1 165 ? 16.156 -15.969 -15.172 1 95.62 165 ALA B CA 1
ATOM 5501 C C . ALA B 1 165 ? 17.047 -16.203 -13.953 1 95.62 165 ALA B C 1
ATOM 5503 O O . ALA B 1 165 ? 18.219 -16.578 -14.094 1 95.62 165 ALA B O 1
ATOM 5504 N N . TYR B 1 166 ? 16.531 -16 -12.766 1 94.81 166 TYR B N 1
ATOM 5505 C CA . TYR B 1 166 ? 17.281 -16.172 -11.523 1 94.81 166 TYR B CA 1
ATOM 5506 C C . TYR B 1 166 ? 17.172 -17.609 -11.023 1 94.81 166 TYR B C 1
ATOM 5508 O O . TYR B 1 166 ? 17.828 -17.984 -10.055 1 94.81 166 TYR B O 1
ATOM 5516 N N . PHE B 1 167 ? 16.297 -18.438 -11.695 1 96.62 167 PHE B N 1
ATOM 5517 C CA . PHE B 1 167 ? 15.922 -19.766 -11.227 1 96.62 167 PHE B CA 1
ATOM 5518 C C . PHE B 1 167 ? 15.445 -19.703 -9.781 1 96.62 167 PHE B C 1
ATOM 5520 O O . PHE B 1 167 ? 15.844 -20.531 -8.953 1 96.62 167 PHE B O 1
ATOM 5527 N N . GLN B 1 168 ? 14.688 -18.703 -9.461 1 96.12 168 GLN B N 1
ATOM 5528 C CA . GLN B 1 168 ? 14.117 -18.531 -8.125 1 96.12 168 GLN B CA 1
ATOM 5529 C C . GLN B 1 168 ? 12.594 -18.578 -8.172 1 96.12 168 GLN B C 1
ATOM 5531 O O . GLN B 1 168 ? 11.984 -18.266 -9.203 1 96.12 168 GLN B O 1
ATOM 5536 N N . ARG B 1 169 ? 12.008 -19.016 -7.125 1 97 169 ARG B N 1
ATOM 5537 C CA . ARG B 1 169 ? 10.57 -19.219 -7.02 1 97 169 ARG B CA 1
ATOM 5538 C C . ARG B 1 169 ? 9.82 -17.891 -7.152 1 97 169 ARG B C 1
ATOM 5540 O O . ARG B 1 169 ? 8.883 -17.781 -7.949 1 97 169 ARG B O 1
ATOM 5547 N N . GLN B 1 170 ? 10.289 -16.812 -6.434 1 96.44 170 GLN B N 1
ATOM 5548 C CA . GLN B 1 170 ? 9.578 -15.547 -6.273 1 96.44 170 GLN B CA 1
ATOM 5549 C C . GLN B 1 170 ? 9.891 -14.586 -7.414 1 96.44 170 GLN B C 1
ATOM 5551 O O . GLN B 1 170 ? 10.82 -14.828 -8.195 1 96.44 170 GLN B O 1
ATOM 5556 N N . LEU B 1 171 ? 9.102 -13.5 -7.516 1 96.44 171 LEU B N 1
ATOM 5557 C CA . LEU B 1 171 ? 9.453 -12.352 -8.344 1 96.44 171 LEU B CA 1
ATOM 5558 C C . LEU B 1 171 ? 10.758 -11.719 -7.879 1 96.44 171 LEU B C 1
ATOM 5560 O O . LEU B 1 171 ? 11.273 -12.07 -6.816 1 96.44 171 LEU B O 1
ATOM 5564 N N . ALA B 1 172 ? 11.258 -10.812 -8.672 1 94.31 172 ALA B N 1
ATOM 5565 C CA . ALA B 1 172 ? 12.484 -10.117 -8.289 1 94.31 172 ALA B CA 1
ATOM 5566 C C . ALA B 1 172 ? 12.312 -9.398 -6.953 1 94.31 172 ALA B C 1
ATOM 5568 O O . ALA B 1 172 ? 13.281 -9.219 -6.207 1 94.31 172 ALA B O 1
ATOM 5569 N N . SER B 1 173 ? 11.109 -9.078 -6.551 1 92.62 173 SER B N 1
ATOM 5570 C CA . SER B 1 173 ? 10.797 -8.406 -5.297 1 92.62 173 SER B CA 1
ATOM 5571 C C . SER B 1 173 ? 10.789 -9.383 -4.129 1 92.62 173 SER B C 1
ATOM 5573 O O . SER B 1 173 ? 10.586 -8.992 -2.979 1 92.62 173 SER B O 1
ATOM 5575 N N . ASN B 1 174 ? 10.906 -10.648 -4.387 1 92.38 174 ASN B N 1
ATOM 5576 C CA . ASN B 1 174 ? 10.883 -11.742 -3.416 1 92.38 174 ASN B CA 1
ATOM 5577 C C . ASN B 1 174 ? 9.469 -12.055 -2.953 1 92.38 174 ASN B C 1
ATOM 5579 O O . ASN B 1 174 ? 9.273 -12.742 -1.949 1 92.38 174 ASN B O 1
ATOM 5583 N N . LEU B 1 175 ? 8.477 -11.57 -3.674 1 94.5 175 LEU B N 1
ATOM 5584 C CA . LEU B 1 175 ? 7.082 -11.906 -3.406 1 94.5 175 LEU B CA 1
ATOM 5585 C C . LEU B 1 175 ? 6.613 -13.039 -4.309 1 94.5 175 LEU B C 1
ATOM 5587 O O . LEU B 1 175 ? 7.027 -13.133 -5.465 1 94.5 175 LEU B O 1
ATOM 5591 N N . ASP B 1 176 ? 5.797 -13.883 -3.723 1 97 176 ASP B N 1
ATOM 5592 C CA . ASP B 1 176 ? 5.25 -15.008 -4.473 1 97 176 ASP B CA 1
ATOM 5593 C C . ASP B 1 176 ? 4.059 -14.57 -5.324 1 97 176 ASP B C 1
ATOM 5595 O O . ASP B 1 176 ? 2.994 -14.25 -4.789 1 97 176 ASP B O 1
ATOM 5599 N N . PRO B 1 177 ? 4.211 -14.617 -6.641 1 97.19 177 PRO B N 1
ATOM 5600 C CA . PRO B 1 177 ? 3.111 -14.133 -7.477 1 97.19 177 PRO B CA 1
ATOM 5601 C C . PRO B 1 177 ? 1.867 -15.016 -7.387 1 97.19 177 PRO B C 1
ATOM 5603 O O . PRO B 1 177 ? 0.761 -14.562 -7.691 1 97.19 177 PRO B O 1
ATOM 5606 N N . ASN B 1 178 ? 2.004 -16.266 -6.973 1 98.06 178 ASN B N 1
ATOM 5607 C CA . ASN B 1 178 ? 0.838 -17.125 -6.844 1 98.06 178 ASN B CA 1
ATOM 5608 C C . ASN B 1 178 ? 0.1 -16.891 -5.531 1 98.06 178 ASN B C 1
ATOM 5610 O O . ASN B 1 178 ? -0.788 -17.656 -5.164 1 98.06 178 ASN B O 1
ATOM 5614 N N . ARG B 1 179 ? 0.441 -15.844 -4.797 1 98.06 179 ARG B N 1
ATOM 5615 C CA . ARG B 1 179 ? -0.274 -15.398 -3.605 1 98.06 179 ARG B CA 1
ATOM 5616 C C . ARG B 1 179 ? -0.789 -13.969 -3.783 1 98.06 179 ARG B C 1
ATOM 5618 O O . ARG B 1 179 ? -1.234 -13.344 -2.82 1 98.06 179 ARG B O 1
ATOM 5625 N N . ASP B 1 180 ? -0.676 -13.453 -4.98 1 97.5 180 ASP B N 1
ATOM 5626 C CA . ASP B 1 180 ? -0.914 -12.031 -5.188 1 97.5 180 ASP B CA 1
ATOM 5627 C C . ASP B 1 180 ? -2.143 -11.797 -6.066 1 97.5 180 ASP B C 1
ATOM 5629 O O . ASP B 1 180 ? -2.383 -10.68 -6.527 1 97.5 180 ASP B O 1
ATOM 5633 N N . HIS B 1 181 ? -2.955 -12.805 -6.25 1 98.12 181 HIS B N 1
ATOM 5634 C CA . HIS B 1 181 ? -3.988 -12.742 -7.277 1 98.12 181 HIS B CA 1
ATOM 5635 C C . HIS B 1 181 ? -5.191 -11.938 -6.797 1 98.12 181 HIS B C 1
ATOM 5637 O O . HIS B 1 181 ? -6.102 -11.648 -7.578 1 98.12 181 HIS B O 1
ATOM 5643 N N . ILE B 1 182 ? -5.188 -11.547 -5.492 1 98.25 182 ILE B N 1
ATOM 5644 C CA . ILE B 1 182 ? -6.324 -10.812 -4.945 1 98.25 182 ILE B CA 1
ATOM 5645 C C . ILE B 1 182 ? -5.867 -9.43 -4.488 1 98.25 182 ILE B C 1
ATOM 5647 O O . ILE B 1 182 ? -6.418 -8.414 -4.914 1 98.25 182 ILE B O 1
ATOM 5651 N N . LYS B 1 183 ? -4.828 -9.359 -3.73 1 96.62 183 LYS B N 1
ATOM 5652 C CA . LYS B 1 183 ? -4.348 -8.07 -3.238 1 96.62 183 LYS B CA 1
ATOM 5653 C C . LYS B 1 183 ? -3.686 -7.27 -4.355 1 96.62 183 LYS B C 1
ATOM 5655 O O . LYS B 1 183 ? -3.742 -6.039 -4.359 1 96.62 183 LYS B O 1
ATOM 5660 N N . LEU B 1 184 ? -3.062 -7.934 -5.336 1 97.12 184 LEU B N 1
ATOM 5661 C CA . LEU B 1 184 ? -2.521 -7.293 -6.531 1 97.12 184 LEU B CA 1
ATOM 5662 C C . LEU B 1 184 ? -1.479 -6.246 -6.16 1 97.12 184 LEU B C 1
ATOM 5664 O O . LEU B 1 184 ? -1.569 -5.094 -6.594 1 97.12 184 LEU B O 1
ATOM 5668 N N . MET B 1 185 ? -0.483 -6.621 -5.465 1 94.38 185 MET B N 1
ATOM 5669 C CA . MET B 1 185 ? 0.501 -5.68 -4.941 1 94.38 185 MET B CA 1
ATOM 5670 C C . MET B 1 185 ? 1.519 -5.305 -6.012 1 94.38 185 MET B C 1
ATOM 5672 O O . MET B 1 185 ? 2.084 -4.211 -5.98 1 94.38 185 MET B O 1
ATOM 5676 N N . ARG B 1 186 ? 1.742 -6.176 -6.988 1 95.31 186 ARG B N 1
ATOM 5677 C CA . ARG B 1 186 ? 2.773 -5.918 -7.984 1 95.31 186 ARG B CA 1
ATOM 5678 C C . ARG B 1 186 ? 2.156 -5.551 -9.328 1 95.31 186 ARG B C 1
ATOM 5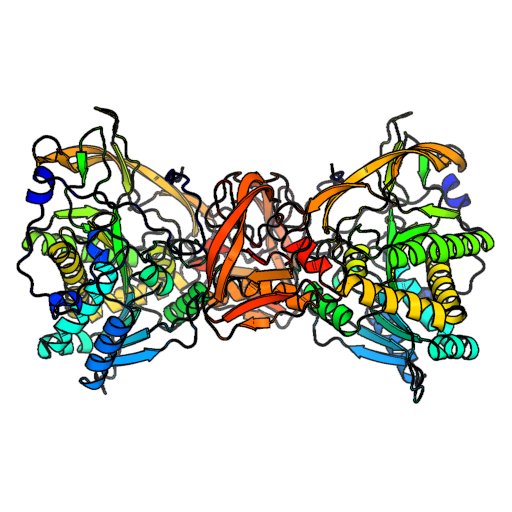680 O O . ARG B 1 186 ? 1.133 -6.117 -9.727 1 95.31 186 ARG B O 1
ATOM 5687 N N . GLY B 1 187 ? 2.822 -4.66 -10.023 1 94.5 187 GLY B N 1
ATOM 5688 C CA . GLY B 1 187 ? 2.332 -4.199 -11.312 1 94.5 187 GLY B CA 1
ATOM 5689 C C . GLY B 1 187 ? 2.172 -5.316 -12.328 1 94.5 187 GLY B C 1
ATOM 5690 O O . GLY B 1 187 ? 1.159 -5.387 -13.023 1 94.5 187 GLY B O 1
ATOM 5691 N N . GLN B 1 188 ? 3.125 -6.152 -12.414 1 95.31 188 GLN B N 1
ATOM 5692 C CA . GLN B 1 188 ? 3.08 -7.273 -13.344 1 95.31 188 GLN B CA 1
ATOM 5693 C C . GLN B 1 188 ? 1.869 -8.164 -13.078 1 95.31 188 GLN B C 1
ATOM 5695 O O . GLN B 1 188 ? 1.201 -8.609 -14.016 1 95.31 188 GLN B O 1
ATOM 5700 N N . THR B 1 189 ? 1.582 -8.398 -11.844 1 96.56 189 THR B N 1
ATOM 5701 C CA . THR B 1 189 ? 0.431 -9.211 -11.469 1 96.56 189 THR B CA 1
ATOM 5702 C C . THR B 1 189 ? -0.871 -8.531 -11.883 1 96.56 189 THR B C 1
ATOM 5704 O O . THR B 1 189 ? -1.779 -9.188 -12.398 1 96.56 189 THR B O 1
ATOM 5707 N N . ARG B 1 190 ? -0.962 -7.223 -11.664 1 97.31 190 ARG B N 1
ATOM 5708 C CA . ARG B 1 190 ? -2.15 -6.465 -12.047 1 97.31 190 ARG B CA 1
ATOM 5709 C C . ARG B 1 190 ? -2.389 -6.535 -13.547 1 97.31 190 ARG B C 1
ATOM 5711 O O . ARG B 1 190 ? -3.516 -6.758 -13.992 1 97.31 190 ARG B O 1
ATOM 5718 N N . ASP B 1 191 ? -1.331 -6.344 -14.297 1 97.75 191 ASP B N 1
ATOM 5719 C CA . ASP B 1 191 ? -1.451 -6.301 -15.75 1 97.75 191 ASP B CA 1
ATOM 5720 C C . ASP B 1 191 ? -1.826 -7.672 -16.312 1 97.75 191 ASP B C 1
ATOM 5722 O O . ASP B 1 191 ? -2.66 -7.77 -17.219 1 97.75 191 ASP B O 1
ATOM 5726 N N . ILE B 1 192 ? -1.238 -8.688 -15.766 1 98.06 192 ILE B N 1
ATOM 5727 C CA . ILE B 1 192 ? -1.557 -10.039 -16.219 1 98.06 192 ILE B CA 1
ATOM 5728 C C . ILE B 1 192 ? -3 -10.383 -15.844 1 98.06 192 ILE B C 1
ATOM 5730 O O . ILE B 1 192 ? -3.734 -10.953 -16.656 1 98.06 192 ILE B O 1
ATOM 5734 N N . LYS B 1 193 ? -3.375 -10.016 -14.617 1 98 193 LYS B N 1
ATOM 5735 C CA . LYS B 1 193 ? -4.75 -10.25 -14.188 1 98 193 LYS B CA 1
ATOM 5736 C C . LYS B 1 193 ? -5.742 -9.578 -15.133 1 98 193 LYS B C 1
ATOM 5738 O O . LYS B 1 193 ? -6.77 -10.164 -15.484 1 98 193 LYS B O 1
ATOM 5743 N N . ARG B 1 194 ? -5.477 -8.344 -15.531 1 97.25 194 ARG B N 1
ATOM 5744 C CA . ARG B 1 194 ? -6.34 -7.621 -16.453 1 97.25 194 ARG B CA 1
ATOM 5745 C C . ARG B 1 194 ? -6.488 -8.375 -17.781 1 97.25 194 ARG B C 1
ATOM 5747 O O . ARG B 1 194 ? -7.594 -8.508 -18.312 1 97.25 194 ARG B O 1
ATOM 5754 N N . LEU B 1 195 ? -5.387 -8.891 -18.25 1 97.31 195 LEU B N 1
ATOM 5755 C CA . LEU B 1 195 ? -5.402 -9.602 -19.531 1 97.31 195 LEU B CA 1
ATOM 5756 C C . LEU B 1 195 ? -6.223 -10.883 -19.422 1 97.31 195 LEU B C 1
ATOM 5758 O O . LEU B 1 195 ? -6.961 -11.227 -20.359 1 97.31 195 LEU B O 1
ATOM 5762 N N . VAL B 1 196 ? -6.055 -11.602 -18.344 1 97.56 196 VAL B N 1
ATOM 5763 C CA . VAL B 1 196 ? -6.82 -12.828 -18.156 1 97.56 196 VAL B CA 1
ATOM 5764 C C . VAL B 1 196 ? -8.312 -12.508 -18.094 1 97.56 196 VAL B C 1
ATOM 5766 O O . VAL B 1 196 ? -9.133 -13.211 -18.688 1 97.56 196 VAL B O 1
ATOM 5769 N N . GLY B 1 197 ? -8.586 -11.445 -17.328 1 96.06 197 GLY B N 1
ATOM 5770 C CA . GLY B 1 197 ? -9.977 -11.023 -17.234 1 96.06 197 GLY B CA 1
ATOM 5771 C C . GLY B 1 197 ? -10.57 -10.641 -18.578 1 96.06 197 GLY B C 1
ATOM 5772 O O . GLY B 1 197 ? -11.703 -11.016 -18.891 1 96.06 197 GLY B O 1
ATOM 5773 N N . GLU B 1 198 ? -9.852 -9.938 -19.375 1 96.31 198 GLU B N 1
ATOM 5774 C CA . GLU B 1 198 ? -10.305 -9.508 -20.703 1 96.31 198 GLU B CA 1
ATOM 5775 C C . GLU B 1 198 ? -10.508 -10.703 -21.625 1 96.31 198 GLU B C 1
ATOM 5777 O O . GLU B 1 198 ? -11.438 -10.711 -22.438 1 96.31 198 GLU B O 1
ATOM 5782 N N . TRP B 1 199 ? -9.664 -11.68 -21.484 1 97.25 199 TRP B N 1
ATOM 5783 C CA . TRP B 1 199 ? -9.766 -12.891 -22.297 1 97.25 199 TRP B CA 1
ATOM 5784 C C . TRP B 1 199 ? -11 -13.703 -21.922 1 97.25 199 TRP B C 1
ATOM 5786 O O . TRP B 1 199 ? -11.586 -14.383 -22.766 1 97.25 199 TRP B O 1
ATOM 5796 N N . ASN B 1 200 ? -11.375 -13.617 -20.641 1 97.94 200 ASN B N 1
ATOM 5797 C CA . ASN B 1 200 ? -12.57 -14.273 -20.141 1 97.94 200 ASN B CA 1
ATOM 5798 C C . ASN B 1 200 ? -12.617 -15.75 -20.516 1 97.94 200 ASN B C 1
ATOM 5800 O O . ASN B 1 200 ? -13.578 -16.203 -21.141 1 97.94 200 ASN B O 1
ATOM 5804 N N . PRO B 1 201 ? -11.672 -16.531 -20.078 1 98.62 201 PRO B N 1
ATOM 5805 C CA . PRO B 1 201 ? -11.57 -17.922 -20.516 1 98.62 201 PRO B CA 1
ATOM 5806 C C . PRO B 1 201 ? -12.703 -18.797 -19.969 1 98.62 201 PRO B C 1
ATOM 5808 O O . PRO B 1 201 ? -13.234 -18.516 -18.891 1 98.62 201 PRO B O 1
ATOM 5811 N N . HIS B 1 202 ? -13.031 -19.844 -20.781 1 98.88 202 HIS B N 1
ATOM 5812 C CA . HIS B 1 202 ? -13.875 -20.938 -20.297 1 98.88 202 HIS B CA 1
ATOM 5813 C C . HIS B 1 202 ? -13.078 -21.938 -19.484 1 98.88 202 HIS B C 1
ATOM 5815 O O . HIS B 1 202 ? -13.594 -22.516 -18.516 1 98.88 202 HIS B O 1
ATOM 5821 N N . ILE B 1 203 ? -11.828 -22.125 -19.859 1 98.94 203 ILE B N 1
ATOM 5822 C CA . ILE B 1 203 ? -10.891 -23.031 -19.219 1 98.94 203 ILE B CA 1
ATOM 5823 C C . ILE B 1 203 ? -9.547 -22.344 -19.016 1 98.94 203 ILE B C 1
ATOM 5825 O O . ILE B 1 203 ? -9.07 -21.625 -19.891 1 98.94 203 ILE B O 1
ATOM 5829 N N . ALA B 1 204 ? -8.984 -22.484 -17.875 1 98.94 204 ALA B N 1
ATOM 5830 C CA . ALA B 1 204 ? -7.66 -21.953 -17.594 1 98.94 204 ALA B CA 1
ATOM 5831 C C . ALA B 1 204 ? -6.766 -23 -16.938 1 98.94 204 ALA B C 1
ATOM 5833 O O . ALA B 1 204 ? -7.184 -23.703 -16.016 1 98.94 204 ALA B O 1
ATOM 5834 N N . LEU B 1 205 ? -5.555 -23.172 -17.453 1 98.94 205 LEU B N 1
ATOM 5835 C CA . LEU B 1 205 ? -4.566 -24.109 -16.922 1 98.94 205 LEU B CA 1
ATOM 5836 C C . LEU B 1 205 ? -3.357 -23.359 -16.359 1 98.94 205 LEU B C 1
ATOM 5838 O O . LEU B 1 205 ? -2.898 -22.391 -16.953 1 98.94 205 LEU B O 1
ATOM 5842 N N . ASP B 1 206 ? -2.883 -23.812 -15.297 1 98.81 206 ASP B N 1
ATOM 5843 C CA . ASP B 1 206 ? -1.659 -23.297 -14.688 1 98.81 206 ASP B CA 1
ATOM 5844 C C . ASP B 1 206 ? -0.683 -24.438 -14.383 1 98.81 206 ASP B C 1
ATOM 5846 O O . ASP B 1 206 ? -0.968 -25.297 -13.547 1 98.81 206 ASP B O 1
ATOM 5850 N N . MET B 1 207 ? 0.469 -24.438 -15.008 1 98.88 207 MET B N 1
ATOM 5851 C CA . MET B 1 207 ? 1.456 -25.5 -14.883 1 98.88 207 MET B CA 1
ATOM 5852 C C . MET B 1 207 ? 2.43 -25.219 -13.75 1 98.88 207 MET B C 1
ATOM 5854 O O . MET B 1 207 ? 2.953 -24.109 -13.633 1 98.88 207 MET B O 1
ATOM 5858 N N . HIS B 1 208 ? 2.668 -26.219 -12.898 1 98.81 208 HIS B N 1
ATOM 5859 C CA . HIS B 1 208 ? 3.521 -26.078 -11.727 1 98.81 208 HIS B CA 1
ATOM 5860 C C . HIS B 1 208 ? 4.355 -27.344 -11.492 1 98.81 208 HIS B C 1
ATOM 5862 O O . HIS B 1 208 ? 4.23 -28.312 -12.234 1 98.81 208 HIS B O 1
ATOM 5868 N N . GLU B 1 209 ? 5.266 -27.266 -10.555 1 98.62 209 GLU B N 1
ATOM 5869 C CA . GLU B 1 209 ? 5.934 -28.406 -9.93 1 98.62 209 GLU B CA 1
ATOM 5870 C C . GLU B 1 209 ? 5.797 -28.359 -8.414 1 98.62 209 GLU B C 1
ATOM 5872 O O . GLU B 1 209 ? 5.574 -27.297 -7.832 1 98.62 209 GLU B O 1
ATOM 5877 N N . PHE B 1 210 ? 5.805 -29.531 -7.777 1 97.94 210 PHE B N 1
ATOM 5878 C CA . PHE B 1 210 ? 5.871 -29.609 -6.32 1 97.94 210 PHE B CA 1
ATOM 5879 C C . PHE B 1 210 ? 7.211 -30.188 -5.875 1 97.94 210 PHE B C 1
ATOM 5881 O O . PHE B 1 210 ? 7.953 -30.75 -6.684 1 97.94 210 PHE B O 1
ATOM 5888 N N . THR B 1 211 ? 7.582 -29.984 -4.613 1 97.44 211 THR B N 1
ATOM 5889 C CA . THR B 1 211 ? 8.867 -30.422 -4.066 1 97.44 211 THR B CA 1
ATOM 5890 C C . THR B 1 211 ? 8.953 -31.938 -4.012 1 97.44 211 THR B C 1
ATOM 5892 O O . THR B 1 211 ? 8.078 -32.594 -3.441 1 97.44 211 THR B O 1
ATOM 5895 N N . ALA B 1 212 ? 10.047 -32.469 -4.426 1 96.75 212 ALA B N 1
ATOM 5896 C CA . ALA B 1 212 ? 10.156 -33.938 -4.625 1 96.75 212 ALA B CA 1
ATOM 5897 C C . ALA B 1 212 ? 10.844 -34.594 -3.438 1 96.75 212 ALA B C 1
ATOM 5899 O O . ALA B 1 212 ? 10.352 -35.594 -2.906 1 96.75 212 ALA B O 1
ATOM 5900 N N . PRO B 1 213 ? 11.938 -34.094 -2.957 1 96.38 213 PRO B N 1
ATOM 5901 C CA . PRO B 1 213 ? 12.75 -34.938 -2.059 1 96.38 213 PRO B CA 1
ATOM 5902 C C . PRO B 1 213 ? 12.352 -34.781 -0.594 1 96.38 213 PRO B C 1
ATOM 5904 O O . PRO B 1 213 ? 13.086 -35.188 0.299 1 96.38 213 PRO B O 1
ATOM 5907 N N . SER B 1 214 ? 11.258 -34.062 -0.323 1 96.69 214 SER B N 1
ATOM 5908 C CA . SER B 1 214 ? 10.812 -33.938 1.06 1 96.69 214 SER B CA 1
ATOM 5909 C C . SER B 1 214 ? 10.609 -35.281 1.715 1 96.69 214 SER B C 1
ATOM 5911 O O . SER B 1 214 ? 10.086 -36.219 1.09 1 96.69 214 SER B O 1
ATOM 5913 N N . ILE B 1 215 ? 11.047 -35.375 3.025 1 97.81 215 ILE B N 1
ATOM 5914 C CA . ILE B 1 215 ? 10.922 -36.625 3.777 1 97.81 215 ILE B CA 1
ATOM 5915 C C . ILE B 1 215 ? 9.758 -36.5 4.754 1 97.81 215 ILE B C 1
ATOM 5917 O O . ILE B 1 215 ? 9.602 -35.5 5.445 1 97.81 215 ILE B O 1
ATOM 5921 N N . TYR B 1 216 ? 8.984 -37.531 4.758 1 97.81 216 TYR B N 1
ATOM 5922 C CA . TYR B 1 216 ? 7.844 -37.656 5.656 1 97.81 216 TYR B CA 1
ATOM 5923 C C . TYR B 1 216 ? 7.934 -38.906 6.512 1 97.81 216 TYR B C 1
ATOM 5925 O O . TYR B 1 216 ? 8.469 -39.938 6.066 1 97.81 216 TYR B O 1
ATOM 5933 N N . GLY B 1 217 ? 7.441 -38.812 7.711 1 96.62 217 GLY B N 1
ATOM 5934 C CA . GLY B 1 217 ? 7.383 -40 8.547 1 96.62 217 GLY B CA 1
ATOM 5935 C C . GLY B 1 217 ? 8.742 -40.625 8.828 1 96.62 217 GLY B C 1
ATOM 5936 O O . GLY B 1 217 ? 8.852 -41.812 9.148 1 96.62 217 GLY B O 1
ATOM 5937 N N . GLY B 1 218 ? 9.711 -39.906 8.633 1 97.44 218 GLY B N 1
ATOM 5938 C CA . GLY B 1 218 ? 11.047 -40.344 8.938 1 97.44 218 GLY B CA 1
ATOM 5939 C C . GLY B 1 218 ? 11.805 -40.875 7.723 1 97.44 218 GLY B C 1
ATOM 5940 O O . GLY B 1 218 ? 13.023 -40.719 7.633 1 97.44 218 GLY B O 1
ATOM 5941 N N . GLN B 1 219 ? 11.078 -41.469 6.754 1 97.06 219 GLN B N 1
ATOM 5942 C CA . GLN B 1 219 ? 11.875 -42.094 5.703 1 97.06 219 GLN B CA 1
ATOM 5943 C C . GLN B 1 219 ? 11.133 -42.094 4.371 1 97.06 219 GLN B C 1
ATOM 5945 O O . GLN B 1 219 ? 11.664 -42.531 3.354 1 97.06 219 GLN B O 1
ATOM 5950 N N . TYR B 1 220 ? 9.914 -41.594 4.316 1 97.94 220 TYR B N 1
ATOM 5951 C CA . TYR B 1 220 ? 9.109 -41.75 3.105 1 97.94 220 TYR B CA 1
ATOM 5952 C C . TYR B 1 220 ? 9.188 -40.469 2.262 1 97.94 220 TYR B C 1
ATOM 5954 O O . TYR B 1 220 ? 9.234 -39.375 2.799 1 97.94 220 TYR B O 1
ATOM 5962 N N . GLN B 1 221 ? 9.211 -40.656 0.939 1 97.75 221 GLN B N 1
ATOM 5963 C CA . GLN B 1 221 ? 9.102 -39.594 -0.049 1 97.75 221 GLN B CA 1
ATOM 5964 C C . GLN B 1 221 ? 7.863 -39.781 -0.923 1 97.75 221 GLN B C 1
ATOM 5966 O O . GLN B 1 221 ? 7.309 -40.875 -1 1 97.75 221 GLN B O 1
ATOM 5971 N N . HIS B 1 222 ? 7.434 -38.75 -1.51 1 95.19 222 HIS B N 1
ATOM 5972 C CA . HIS B 1 222 ? 6.324 -38.844 -2.451 1 95.19 222 HIS B CA 1
ATOM 5973 C C . HIS B 1 222 ? 6.609 -39.844 -3.541 1 95.19 222 HIS B C 1
ATOM 5975 O O . HIS B 1 222 ? 7.703 -39.875 -4.113 1 95.19 222 HIS B O 1
ATOM 5981 N N . GLY B 1 223 ? 5.586 -40.688 -3.859 1 96.5 223 GLY B N 1
ATOM 5982 C CA . GLY B 1 223 ? 5.758 -41.719 -4.891 1 96.5 223 GLY B CA 1
ATOM 5983 C C . GLY B 1 223 ? 4.977 -41.406 -6.156 1 96.5 223 GLY B C 1
ATOM 5984 O O . GLY B 1 223 ? 4.75 -42.312 -6.977 1 96.5 223 GLY B O 1
ATOM 5985 N N . PHE B 1 224 ? 4.43 -40.25 -6.281 1 97.06 224 PHE B N 1
ATOM 5986 C CA . PHE B 1 224 ? 3.611 -39.875 -7.426 1 97.06 224 PHE B CA 1
ATOM 5987 C C . PHE B 1 224 ? 4.355 -38.875 -8.328 1 97.06 224 PHE B C 1
ATOM 5989 O O . PHE B 1 224 ? 5.281 -38.188 -7.879 1 97.06 224 PHE B O 1
ATOM 5996 N N . ASP B 1 225 ? 3.951 -38.844 -9.664 1 98.31 225 ASP B N 1
ATOM 5997 C CA . ASP B 1 225 ? 4.496 -37.969 -10.688 1 98.31 225 ASP B CA 1
ATOM 5998 C C . ASP B 1 225 ? 3.723 -36.656 -10.758 1 98.31 225 ASP B C 1
ATOM 6000 O O . ASP B 1 225 ? 4.266 -35.625 -11.164 1 98.31 225 ASP B O 1
ATOM 6004 N N . ALA B 1 226 ? 2.467 -36.75 -10.375 1 98.62 226 ALA B N 1
ATOM 6005 C CA . ALA B 1 226 ? 1.555 -35.656 -10.656 1 98.62 226 ALA B CA 1
ATOM 6006 C C . ALA B 1 226 ? 0.593 -35.438 -9.5 1 98.62 226 ALA B C 1
ATOM 6008 O O . ALA B 1 226 ? 0.126 -36.375 -8.867 1 98.62 226 ALA B O 1
ATOM 6009 N N . LEU B 1 227 ? 0.371 -34.219 -9.164 1 98.62 227 LEU B N 1
ATOM 6010 C CA . LEU B 1 227 ? -0.726 -33.75 -8.312 1 98.62 227 LEU B CA 1
ATOM 6011 C C . LEU B 1 227 ? -1.702 -32.906 -9.094 1 98.62 227 LEU B C 1
ATOM 6013 O O . LEU B 1 227 ? -1.288 -32.094 -9.93 1 98.62 227 LEU B O 1
ATOM 6017 N N . LEU B 1 228 ? -3 -33.125 -8.914 1 98.75 228 LEU B N 1
ATOM 6018 C CA . LEU B 1 228 ? -4.027 -32.438 -9.688 1 98.75 228 LEU B CA 1
ATOM 6019 C C . LEU B 1 228 ? -5.008 -31.719 -8.758 1 98.75 228 LEU B C 1
ATOM 6021 O O . LEU B 1 228 ? -5.422 -32.281 -7.738 1 98.75 228 LEU B O 1
ATOM 6025 N N . SER B 1 229 ? -5.312 -30.516 -9.062 1 98.44 229 SER B N 1
ATOM 6026 C CA . SER B 1 229 ? -6.395 -29.75 -8.445 1 98.44 229 SER B CA 1
ATOM 6027 C C . SER B 1 229 ? -6.848 -28.609 -9.352 1 98.44 229 SER B C 1
ATOM 6029 O O . SER B 1 229 ? -6.621 -28.656 -10.562 1 98.44 229 SER B O 1
ATOM 6031 N N . GLY B 1 230 ? -7.621 -27.703 -8.844 1 98.5 230 GLY B N 1
ATOM 6032 C CA . GLY B 1 230 ? -8.094 -26.531 -9.578 1 98.5 230 GLY B CA 1
ATOM 6033 C C . GLY B 1 230 ? -8.867 -25.562 -8.719 1 98.5 230 GLY B C 1
ATOM 6034 O O . GLY B 1 230 ? -8.547 -25.375 -7.543 1 98.5 230 GLY B O 1
ATOM 6035 N N . GLY B 1 231 ? -9.688 -24.734 -9.398 1 98.69 231 GLY B N 1
ATOM 6036 C CA . GLY B 1 231 ? -10.539 -23.812 -8.68 1 98.69 231 GLY B CA 1
ATOM 6037 C C . GLY B 1 231 ? -11.641 -24.5 -7.887 1 98.69 231 GLY B C 1
ATOM 6038 O O . GLY B 1 231 ? -12.594 -25.016 -8.461 1 98.69 231 GLY B O 1
ATOM 6039 N N . ILE B 1 232 ? -11.5 -24.406 -6.504 1 98.62 232 ILE B N 1
ATOM 6040 C CA . ILE B 1 232 ? -12.438 -25.172 -5.699 1 98.62 232 ILE B CA 1
ATOM 6041 C C . ILE B 1 232 ? -13.039 -24.297 -4.613 1 98.62 232 ILE B C 1
ATOM 6043 O O . ILE B 1 232 ? -13.688 -24.797 -3.686 1 98.62 232 ILE B O 1
ATOM 6047 N N . ASN B 1 233 ? -12.766 -22.953 -4.691 1 98.75 233 ASN B N 1
ATOM 6048 C CA . ASN B 1 233 ? -13.398 -22.031 -3.744 1 98.75 233 ASN B CA 1
ATOM 6049 C C . ASN B 1 233 ? -14.914 -22.203 -3.721 1 98.75 233 ASN B C 1
ATOM 6051 O O . ASN B 1 233 ? -15.539 -22.359 -4.773 1 98.75 233 ASN B O 1
ATOM 6055 N N . PRO B 1 234 ? -15.5 -22.141 -2.553 1 98.31 234 PRO B N 1
ATOM 6056 C CA . PRO B 1 234 ? -16.938 -22.469 -2.455 1 98.31 234 PRO B CA 1
ATOM 6057 C C . PRO B 1 234 ? -17.812 -21.422 -3.137 1 98.31 234 PRO B C 1
ATOM 6059 O O . PRO B 1 234 ? -19.016 -21.641 -3.309 1 98.31 234 PRO B O 1
ATOM 6062 N N . ASN B 1 235 ? -17.281 -20.266 -3.49 1 98.69 235 ASN B N 1
ATOM 6063 C CA . ASN B 1 235 ? -18.062 -19.25 -4.199 1 98.69 235 ASN B CA 1
ATOM 6064 C C . ASN B 1 235 ? -17.984 -19.453 -5.711 1 98.69 235 ASN B C 1
ATOM 6066 O O . ASN B 1 235 ? -18.578 -18.672 -6.469 1 98.69 235 ASN B O 1
ATOM 6070 N N . ILE B 1 236 ? -17.266 -20.438 -6.219 1 98.75 236 ILE B N 1
ATOM 6071 C CA . ILE B 1 236 ? -17.344 -20.875 -7.605 1 98.75 236 ILE B CA 1
ATOM 6072 C C . ILE B 1 236 ? -18.594 -21.734 -7.805 1 98.75 236 ILE B C 1
ATOM 6074 O O . ILE B 1 236 ? -18.922 -22.578 -6.961 1 98.75 236 ILE B O 1
ATOM 6078 N N . HIS B 1 237 ? -19.234 -21.5 -8.914 1 98.69 237 HIS B N 1
ATOM 6079 C CA . HIS B 1 237 ? -20.469 -22.234 -9.172 1 98.69 237 HIS B CA 1
ATOM 6080 C C . HIS B 1 237 ? -20.25 -23.75 -9.078 1 98.69 237 HIS B C 1
ATOM 6082 O O . HIS B 1 237 ? -19.234 -24.25 -9.57 1 98.69 237 HIS B O 1
ATOM 6088 N N . LEU B 1 238 ? -21.188 -24.453 -8.492 1 98.12 238 LEU B N 1
ATOM 6089 C CA . LEU B 1 238 ? -21.078 -25.875 -8.219 1 98.12 238 LEU B CA 1
ATOM 6090 C C . LEU B 1 238 ? -20.828 -26.656 -9.508 1 98.12 238 LEU B C 1
ATOM 6092 O O . LEU B 1 238 ? -20.016 -27.578 -9.539 1 98.12 238 LEU B O 1
ATOM 6096 N N . SER B 1 239 ? -21.5 -26.344 -10.578 1 98.69 239 SER B N 1
ATOM 6097 C CA . SER B 1 239 ? -21.375 -27.078 -11.828 1 98.69 239 SER B CA 1
ATOM 6098 C C . SER B 1 239 ? -19.984 -26.953 -12.422 1 98.69 239 SER B C 1
ATOM 6100 O O . SER B 1 239 ? -19.484 -27.875 -13.062 1 98.69 239 SER B O 1
ATOM 6102 N N . ILE B 1 240 ? -19.391 -25.812 -12.25 1 98.81 240 ILE B N 1
ATOM 6103 C CA . ILE B 1 240 ? -18.031 -25.609 -12.711 1 98.81 240 ILE B CA 1
ATOM 6104 C C . ILE B 1 240 ? -17.062 -26.469 -11.898 1 98.81 240 ILE B C 1
ATOM 6106 O O . ILE B 1 240 ? -16.203 -27.156 -12.461 1 98.81 240 ILE B O 1
ATOM 6110 N N . ARG B 1 241 ? -17.25 -26.5 -10.609 1 98.69 241 ARG B N 1
ATOM 6111 C CA . ARG B 1 241 ? -16.406 -27.328 -9.75 1 98.69 241 ARG B CA 1
ATOM 6112 C C . ARG B 1 241 ? -16.594 -28.812 -10.086 1 98.69 241 ARG B C 1
ATOM 6114 O O . ARG B 1 241 ? -15.625 -29.578 -10.094 1 98.69 241 ARG B O 1
ATOM 6121 N N . LYS B 1 242 ? -17.812 -29.172 -10.359 1 98.38 242 LYS B N 1
ATOM 6122 C CA . LYS B 1 242 ? -18.094 -30.578 -10.688 1 98.38 242 LYS B CA 1
ATOM 6123 C C . LYS B 1 242 ? -17.469 -30.969 -12.016 1 98.38 242 LYS B C 1
ATOM 6125 O O . LYS B 1 242 ? -16.984 -32.094 -12.164 1 98.38 242 LYS B O 1
ATOM 6130 N N . GLN B 1 243 ? -17.562 -30.047 -12.969 1 98.38 243 GLN B N 1
ATOM 6131 C CA . GLN B 1 243 ? -16.922 -30.328 -14.25 1 98.38 243 GLN B CA 1
ATOM 6132 C C . GLN B 1 243 ? -15.422 -30.594 -14.062 1 98.38 243 GLN B C 1
ATOM 6134 O O . GLN B 1 243 ? -14.859 -31.484 -14.711 1 98.38 243 GLN B O 1
ATOM 6139 N N . LEU B 1 244 ? -14.789 -29.812 -13.242 1 98.69 244 LEU B N 1
ATOM 6140 C CA . LEU B 1 244 ? -13.375 -29.969 -12.938 1 98.69 244 LEU B CA 1
ATOM 6141 C C . LEU B 1 244 ? -13.109 -31.281 -12.211 1 98.69 244 LEU B C 1
ATOM 6143 O O . LEU B 1 244 ? -12.297 -32.094 -12.656 1 98.69 244 LEU B O 1
ATOM 6147 N N . LEU B 1 245 ? -13.852 -31.578 -11.141 1 98.38 245 LEU B N 1
ATOM 6148 C CA . LEU B 1 245 ? -13.523 -32.594 -10.164 1 98.38 245 LEU B CA 1
ATOM 6149 C C . LEU B 1 245 ? -14.031 -33.969 -10.617 1 98.38 245 LEU B C 1
ATOM 6151 O O . LEU B 1 245 ? -13.406 -35 -10.328 1 98.38 245 LEU B O 1
ATOM 6155 N N . ASP B 1 246 ? -15.156 -33.969 -11.336 1 98.12 246 ASP B N 1
ATOM 6156 C CA . ASP B 1 246 ? -15.812 -35.25 -11.617 1 98.12 246 ASP B CA 1
ATOM 6157 C C . ASP B 1 246 ? -15.578 -35.688 -13.055 1 98.12 246 ASP B C 1
ATOM 6159 O O . ASP B 1 246 ? -15.711 -36.875 -13.383 1 98.12 246 ASP B O 1
ATOM 6163 N N . PHE B 1 247 ? -15.242 -34.75 -13.898 1 98.44 247 PHE B N 1
ATOM 6164 C CA . PHE B 1 247 ? -15.062 -35.094 -15.297 1 98.44 247 PHE B CA 1
ATOM 6165 C C . PHE B 1 247 ? -13.602 -34.969 -15.703 1 98.44 247 PHE B C 1
ATOM 6167 O O . PHE B 1 247 ? -12.945 -36 -15.992 1 98.44 247 PHE B O 1
ATOM 6174 N N . PHE B 1 248 ? -13 -33.812 -15.609 1 98.88 248 PHE B N 1
ATOM 6175 C CA . PHE B 1 248 ? -11.68 -33.594 -16.172 1 98.88 248 PHE B CA 1
ATOM 6176 C C . PHE B 1 248 ? -10.609 -34.312 -15.367 1 98.88 248 PHE B C 1
ATOM 6178 O O . PHE B 1 248 ? -9.805 -35.062 -15.93 1 98.88 248 PHE B O 1
ATOM 6185 N N . ILE B 1 249 ? -10.586 -34.156 -14.055 1 98.69 249 ILE B N 1
ATOM 6186 C CA . ILE B 1 249 ? -9.469 -34.594 -13.227 1 98.69 249 ILE B CA 1
ATOM 6187 C C . ILE B 1 249 ? -9.398 -36.125 -13.266 1 98.69 249 ILE B C 1
ATOM 6189 O O . ILE B 1 249 ? -8.336 -36.688 -13.523 1 98.69 249 ILE B O 1
ATOM 6193 N N . PRO B 1 250 ? -10.539 -36.844 -13.102 1 98.56 250 PRO B N 1
ATOM 6194 C CA . PRO B 1 250 ? -10.438 -38.312 -13.188 1 98.56 250 PRO B CA 1
ATOM 6195 C C . PRO B 1 250 ? -9.977 -38.781 -14.57 1 98.56 250 PRO B C 1
ATOM 6197 O O . PRO B 1 250 ? -9.219 -39.75 -14.664 1 98.56 250 PRO B O 1
ATOM 6200 N N . ALA B 1 251 ? -10.398 -38.125 -15.578 1 98.81 251 ALA B N 1
ATOM 6201 C CA . ALA B 1 251 ? -9.992 -38.5 -16.938 1 98.81 251 ALA B CA 1
ATOM 6202 C C . ALA B 1 251 ? -8.5 -38.25 -17.141 1 98.81 251 ALA B C 1
ATOM 6204 O O . ALA B 1 251 ? -7.824 -39.062 -17.781 1 98.81 251 ALA B O 1
ATOM 6205 N N . VAL B 1 252 ? -7.98 -37.188 -16.656 1 98.88 252 VAL B N 1
ATOM 6206 C CA . VAL B 1 252 ? -6.551 -36.906 -16.734 1 98.88 252 VAL B CA 1
ATOM 6207 C C . VAL B 1 252 ? -5.773 -37.969 -15.961 1 98.88 252 VAL B C 1
ATOM 6209 O O . VAL B 1 252 ? -4.75 -38.469 -16.422 1 98.88 252 VAL B O 1
ATOM 6212 N N . GLY B 1 253 ? -6.273 -38.281 -14.773 1 98.62 253 GLY B N 1
ATOM 6213 C CA . GLY B 1 253 ? -5.652 -39.312 -13.977 1 98.62 253 GLY B CA 1
ATOM 6214 C C . GLY B 1 253 ? -5.543 -40.656 -14.703 1 98.62 253 GLY B C 1
ATOM 6215 O O . GLY B 1 253 ? -4.48 -41.281 -14.719 1 98.62 253 GLY B O 1
ATOM 6216 N N . LYS B 1 254 ? -6.605 -41.062 -15.305 1 98.62 254 LYS B N 1
ATOM 6217 C CA . LYS B 1 254 ? -6.633 -42.312 -16.047 1 98.62 254 LYS B CA 1
ATOM 6218 C C . LYS B 1 254 ? -5.629 -42.281 -17.188 1 98.62 254 LYS B C 1
ATOM 6220 O O . LYS B 1 254 ? -4.961 -43.281 -17.453 1 98.62 254 LYS B O 1
ATOM 6225 N N . ARG B 1 255 ? -5.566 -41.219 -17.875 1 98.75 255 ARG B N 1
ATOM 6226 C CA . ARG B 1 255 ? -4.609 -41.094 -18.969 1 98.75 255 ARG B CA 1
ATOM 6227 C C . ARG B 1 255 ? -3.176 -41.188 -18.453 1 98.75 255 ARG B C 1
ATOM 6229 O O . ARG B 1 255 ? -2.334 -41.844 -19.078 1 98.75 255 ARG B O 1
ATOM 6236 N N . LEU B 1 256 ? -2.881 -40.531 -17.391 1 98.81 256 LEU B N 1
ATOM 6237 C CA . LEU B 1 256 ? -1.554 -40.594 -16.797 1 98.81 256 LEU B CA 1
ATOM 6238 C C . LEU B 1 256 ? -1.204 -42.062 -16.453 1 98.81 256 LEU B C 1
ATOM 6240 O O . LEU B 1 256 ? -0.107 -42.531 -16.781 1 98.81 256 LEU B O 1
ATOM 6244 N N . GLU B 1 257 ? -2.156 -42.75 -15.93 1 98.38 257 GLU B N 1
ATOM 6245 C CA . GLU B 1 257 ? -1.946 -44.156 -15.562 1 98.38 257 GLU B CA 1
ATOM 6246 C C . GLU B 1 257 ? -1.654 -45 -16.797 1 98.38 257 GLU B C 1
ATOM 6248 O O . GLU B 1 257 ? -0.871 -45.969 -16.719 1 98.38 257 GLU B O 1
ATOM 6253 N N . SER B 1 258 ? -2.238 -44.688 -17.828 1 98.5 258 SER B N 1
ATOM 6254 C CA . SER B 1 258 ? -2.025 -45.438 -19.047 1 98.5 258 SER B CA 1
ATOM 6255 C C . SER B 1 258 ? -0.595 -45.281 -19.562 1 98.5 258 SER B C 1
ATOM 6257 O O . SER B 1 258 ? -0.119 -46.094 -20.344 1 98.5 258 SER B O 1
ATOM 6259 N N . TYR B 1 259 ? 0.143 -44.281 -19.125 1 98.12 259 TYR B N 1
ATOM 6260 C CA . TYR B 1 259 ? 1.542 -44.094 -19.484 1 98.12 259 TYR B CA 1
ATOM 6261 C C . TYR B 1 259 ? 2.465 -44.562 -18.359 1 98.12 259 TYR B C 1
ATOM 6263 O O . TYR B 1 259 ? 3.67 -44.281 -18.391 1 98.12 259 TYR B O 1
ATOM 6271 N N . GLY B 1 260 ? 1.86 -45.188 -17.312 1 97.31 260 GLY B N 1
ATOM 6272 C CA . GLY B 1 260 ? 2.654 -45.656 -16.203 1 97.31 260 GLY B CA 1
ATOM 6273 C C . GLY B 1 260 ? 3.016 -44.562 -15.219 1 97.31 260 GLY B C 1
ATOM 6274 O O . GLY B 1 260 ? 3.979 -44.688 -14.461 1 97.31 260 GLY B O 1
ATOM 6275 N N . LEU B 1 261 ? 2.318 -43.469 -15.258 1 98.62 261 LEU B N 1
ATOM 6276 C CA . LEU B 1 261 ? 2.537 -42.375 -14.352 1 98.62 261 LEU B CA 1
ATOM 6277 C C . LEU B 1 261 ? 1.556 -42.406 -13.18 1 98.62 261 LEU B C 1
ATOM 6279 O O . LEU B 1 261 ? 0.391 -42.781 -13.359 1 98.62 261 LEU B O 1
ATOM 6283 N N . ARG B 1 262 ? 1.994 -42.094 -11.992 1 98.44 262 ARG B N 1
ATOM 6284 C CA . ARG B 1 262 ? 1.171 -42.094 -10.789 1 98.44 262 ARG B CA 1
ATOM 6285 C C . ARG B 1 262 ? 0.694 -40.688 -10.438 1 98.44 262 ARG B C 1
ATOM 6287 O O . ARG B 1 262 ? 1.441 -39.719 -10.586 1 98.44 262 ARG B O 1
ATOM 6294 N N . TRP B 1 263 ? -0.58 -40.594 -9.977 1 98.25 263 TRP B N 1
ATOM 6295 C CA . TRP B 1 263 ? -1.096 -39.281 -9.617 1 98.25 263 TRP B CA 1
ATOM 6296 C C . TRP B 1 263 ? -1.914 -39.344 -8.328 1 98.25 263 TRP B C 1
ATOM 6298 O O . TRP B 1 263 ? -2.322 -40.438 -7.906 1 98.25 263 TRP B O 1
ATOM 6308 N N . GLU B 1 264 ? -2.031 -38.25 -7.633 1 97.31 264 GLU B N 1
ATOM 6309 C CA . GLU B 1 264 ? -2.852 -38 -6.449 1 97.31 264 GLU B CA 1
ATOM 6310 C C . GLU B 1 264 ? -3.496 -36.625 -6.492 1 97.31 264 GLU B C 1
ATOM 6312 O O . GLU B 1 264 ? -3.078 -35.75 -7.27 1 97.31 264 GLU B O 1
ATOM 6317 N N . PRO B 1 265 ? -4.586 -36.406 -5.707 1 97.06 265 PRO B N 1
ATOM 6318 C CA . PRO B 1 265 ? -5 -35.031 -5.508 1 97.06 265 PRO B CA 1
ATOM 6319 C C . PRO B 1 265 ? -3.887 -34.156 -4.938 1 97.06 265 PRO B C 1
ATOM 6321 O O . PRO B 1 265 ? -3.047 -34.625 -4.172 1 97.06 265 PRO B O 1
ATOM 6324 N N . TYR B 1 266 ? -3.883 -32.938 -5.336 1 98.06 266 TYR B N 1
ATOM 6325 C CA . TYR B 1 266 ? -2.889 -31.984 -4.828 1 98.06 266 TYR B CA 1
ATOM 6326 C C . TYR B 1 266 ? -2.928 -31.922 -3.305 1 98.06 266 TYR B C 1
ATOM 6328 O O . TYR B 1 266 ? -4 -31.797 -2.709 1 98.06 266 TYR B O 1
ATOM 6336 N N . VAL B 1 267 ? -1.755 -32 -2.662 1 97.44 267 VAL B N 1
ATOM 6337 C CA . VAL B 1 267 ? -1.637 -31.938 -1.21 1 97.44 267 VAL B CA 1
ATOM 6338 C C . VAL B 1 267 ? -0.374 -31.156 -0.835 1 97.44 267 VAL B C 1
ATOM 6340 O O . VAL B 1 267 ? 0.556 -31.047 -1.638 1 97.44 267 VAL B O 1
ATOM 6343 N N . THR B 1 268 ? -0.395 -30.578 0.284 1 96.62 268 THR B N 1
ATOM 6344 C CA . THR B 1 268 ? 0.785 -30.031 0.949 1 96.62 268 THR B CA 1
ATOM 6345 C C . THR B 1 268 ? 0.907 -30.578 2.367 1 96.62 268 THR B C 1
ATOM 6347 O O . THR B 1 268 ? -0.084 -31.016 2.957 1 96.62 268 THR B O 1
ATOM 6350 N N . GLY B 1 269 ? 2.109 -30.656 2.836 1 95.75 269 GLY B N 1
ATOM 6351 C CA . GLY B 1 269 ? 2.396 -31.109 4.191 1 95.75 269 GLY B CA 1
ATOM 6352 C C . GLY B 1 269 ? 3.807 -30.781 4.641 1 95.75 269 GLY B C 1
ATOM 6353 O O . GLY B 1 269 ? 4.695 -30.562 3.814 1 95.75 269 GLY B O 1
ATOM 6354 N N . SER B 1 270 ? 3.963 -30.797 5.918 1 95.06 270 SER B N 1
ATOM 6355 C CA . SER B 1 270 ? 5.277 -30.5 6.48 1 95.06 270 SER B CA 1
ATOM 6356 C C . SER B 1 270 ? 6.164 -31.75 6.488 1 95.06 270 SER B C 1
ATOM 6358 O O . SER B 1 270 ? 5.715 -32.844 6.848 1 95.06 270 SER B O 1
ATOM 6360 N N . SER B 1 271 ? 7.391 -31.531 6.059 1 96.62 271 SER B N 1
ATOM 6361 C CA . SER B 1 271 ? 8.367 -32.625 6.141 1 96.62 271 SER B CA 1
ATOM 6362 C C . SER B 1 271 ? 8.734 -32.906 7.59 1 96.62 271 SER B C 1
ATOM 6364 O O . SER B 1 271 ? 8.586 -32.062 8.461 1 96.62 271 SER B O 1
ATOM 6366 N N . ASN B 1 272 ? 9.07 -34.156 7.867 1 97.19 272 ASN B N 1
ATOM 6367 C CA . ASN B 1 272 ? 9.477 -34.594 9.195 1 97.19 272 ASN B CA 1
ATOM 6368 C C . ASN B 1 272 ? 10.375 -35.844 9.117 1 97.19 272 ASN B C 1
ATOM 6370 O O . ASN B 1 272 ? 9.953 -36.906 8.664 1 97.19 272 ASN B O 1
ATOM 6374 N N . ARG B 1 273 ? 11.555 -35.719 9.562 1 96.75 273 ARG B N 1
ATOM 6375 C CA . ARG B 1 273 ? 12.531 -36.781 9.453 1 96.75 273 ARG B CA 1
ATOM 6376 C C . ARG B 1 273 ? 12.508 -37.688 10.688 1 96.75 273 ARG B C 1
ATOM 6378 O O . ARG B 1 273 ? 13.266 -38.656 10.766 1 96.75 273 ARG B O 1
ATOM 6385 N N . THR B 1 274 ? 11.68 -37.375 11.617 1 97.5 274 THR B N 1
ATOM 6386 C CA . THR B 1 274 ? 11.555 -38.188 12.805 1 97.5 274 THR B CA 1
ATOM 6387 C C . THR B 1 274 ? 10.828 -39.5 12.477 1 97.5 274 THR B C 1
ATOM 6389 O O . THR B 1 274 ? 9.711 -39.5 11.969 1 97.5 274 THR B O 1
ATOM 6392 N N . ALA B 1 275 ? 11.484 -40.625 12.906 1 95.88 275 ALA B N 1
ATOM 6393 C CA . ALA B 1 275 ? 10.938 -41.969 12.602 1 95.88 275 ALA B CA 1
ATOM 6394 C C . ALA B 1 275 ? 9.539 -42.125 13.188 1 95.88 275 ALA B C 1
ATOM 6396 O O . ALA B 1 275 ? 9.297 -41.75 14.344 1 95.88 275 ALA B O 1
ATOM 6397 N N . ASN B 1 276 ? 8.656 -42.562 12.445 1 94.44 276 ASN B N 1
ATOM 6398 C CA . ASN B 1 276 ? 7.293 -42.906 12.836 1 94.44 276 ASN B CA 1
ATOM 6399 C C . ASN B 1 276 ? 6.469 -41.656 13.172 1 94.44 276 ASN B C 1
ATOM 6401 O O . ASN B 1 276 ? 5.434 -41.781 13.836 1 94.44 276 ASN B O 1
ATOM 6405 N N . SER B 1 277 ? 6.977 -40.469 12.781 1 96.75 277 SER B N 1
ATOM 6406 C CA . SER B 1 277 ? 6.164 -39.281 12.945 1 96.75 277 SER B CA 1
ATOM 6407 C C . SER B 1 277 ? 4.918 -39.344 12.07 1 96.75 277 SER B C 1
ATOM 6409 O O . SER B 1 277 ? 4.941 -39.906 10.984 1 96.75 277 SER B O 1
ATOM 6411 N N . GLN B 1 278 ? 3.916 -38.75 12.586 1 95.25 278 GLN B N 1
ATOM 6412 C CA . GLN B 1 278 ? 2.654 -38.719 11.852 1 95.25 278 GLN B CA 1
ATOM 6413 C C . GLN B 1 278 ? 2.779 -37.875 10.578 1 95.25 278 GLN B C 1
ATOM 6415 O O . GLN B 1 278 ? 3.402 -36.812 10.578 1 95.25 278 GLN B O 1
ATOM 6420 N N . ILE B 1 279 ? 2.242 -38.438 9.492 1 97.25 279 ILE B N 1
ATOM 6421 C CA . ILE B 1 279 ? 2.205 -37.719 8.227 1 97.25 279 ILE B CA 1
ATOM 6422 C C . ILE B 1 279 ? 0.846 -37.031 8.047 1 97.25 279 ILE B C 1
ATOM 6424 O O . ILE B 1 279 ? -0.192 -37.719 8.086 1 97.25 279 ILE B O 1
ATOM 6428 N N . ARG B 1 280 ? 0.767 -35.75 7.969 1 97.06 280 ARG B N 1
ATOM 6429 C CA . ARG B 1 280 ? -0.445 -34.969 7.762 1 97.06 280 ARG B CA 1
ATOM 6430 C C . ARG B 1 280 ? -0.388 -34.219 6.438 1 97.06 280 ARG B C 1
ATOM 6432 O O . ARG B 1 280 ? 0.542 -33.438 6.195 1 97.06 280 ARG B O 1
ATOM 6439 N N . PHE B 1 281 ? -1.331 -34.5 5.527 1 97.81 281 PHE B N 1
ATOM 6440 C CA . PHE B 1 281 ? -1.442 -33.75 4.27 1 97.81 281 PHE B CA 1
ATOM 6441 C C . PHE B 1 281 ? -2.734 -32.938 4.227 1 97.81 281 PHE B C 1
ATOM 6443 O O . PHE B 1 281 ? -3.764 -33.375 4.742 1 97.81 281 PHE B O 1
ATOM 6450 N N . THR B 1 282 ? -2.676 -31.781 3.734 1 98.12 282 THR B N 1
ATOM 6451 C CA . THR B 1 282 ? -3.832 -30.953 3.42 1 98.12 282 THR B CA 1
ATOM 6452 C C . THR B 1 282 ? -4.059 -30.891 1.912 1 98.12 282 THR B C 1
ATOM 6454 O O . THR B 1 282 ? -3.141 -30.578 1.152 1 98.12 282 THR B O 1
ATOM 6457 N N . GLU B 1 283 ? -5.258 -31.203 1.51 1 97.88 283 GLU B N 1
ATOM 6458 C CA . GLU B 1 283 ? -5.617 -31.062 0.102 1 97.88 283 GLU B CA 1
ATOM 6459 C C . GLU B 1 283 ? -5.543 -29.609 -0.346 1 97.88 283 GLU B C 1
ATOM 6461 O O . GLU B 1 283 ? -5.152 -28.734 0.43 1 97.88 283 GLU B O 1
ATOM 6466 N N . ALA B 1 284 ? -5.793 -29.344 -1.625 1 97.5 284 ALA B N 1
ATOM 6467 C CA . ALA B 1 284 ? -5.68 -28 -2.186 1 97.5 284 ALA B CA 1
ATOM 6468 C C . ALA B 1 284 ? -6.508 -27 -1.384 1 97.5 284 ALA B C 1
ATOM 6470 O O . ALA B 1 284 ? -7.695 -27.234 -1.136 1 97.5 284 ALA B O 1
ATOM 6471 N N . VAL B 1 285 ? -5.957 -25.875 -1.013 1 96.69 285 VAL B N 1
ATOM 6472 C CA . VAL B 1 285 ? -6.641 -24.875 -0.194 1 96.69 285 VAL B CA 1
ATOM 6473 C C . VAL B 1 285 ? -7.695 -24.156 -1.032 1 96.69 285 VAL B C 1
ATOM 6475 O O . VAL B 1 285 ? -7.668 -24.219 -2.264 1 96.69 285 VAL B O 1
ATOM 6478 N N . THR B 1 286 ? -8.594 -23.484 -0.369 1 98.12 286 THR B N 1
ATOM 6479 C CA . THR B 1 286 ? -9.703 -22.812 -1.03 1 98.12 286 THR B CA 1
ATOM 6480 C C . THR B 1 286 ? -9.43 -21.312 -1.167 1 98.12 286 THR B C 1
ATOM 6482 O O . THR B 1 286 ? -10.234 -20.578 -1.742 1 98.12 286 THR B O 1
ATOM 6485 N N . GLU B 1 287 ? -8.297 -20.844 -0.756 1 97.38 287 GLU B N 1
ATOM 6486 C CA . GLU B 1 287 ? -7.977 -19.422 -0.668 1 97.38 287 GLU B CA 1
ATOM 6487 C C . GLU B 1 287 ? -7.922 -18.781 -2.053 1 97.38 287 GLU B C 1
ATOM 6489 O O . GLU B 1 287 ? -7.266 -19.312 -2.957 1 97.38 287 GLU B O 1
ATOM 6494 N N . ALA B 1 288 ? -8.516 -17.625 -2.16 1 98.5 288 ALA B N 1
ATOM 6495 C CA . ALA B 1 288 ? -8.656 -16.938 -3.436 1 98.5 288 ALA B CA 1
ATOM 6496 C C . ALA B 1 288 ? -7.328 -16.328 -3.879 1 98.5 288 ALA B C 1
ATOM 6498 O O . ALA B 1 288 ? -7.141 -16.016 -5.059 1 98.5 288 ALA B O 1
ATOM 6499 N N . ARG B 1 289 ? -6.398 -16.172 -2.967 1 98.12 289 ARG B N 1
ATOM 6500 C CA . ARG B 1 289 ? -5.113 -15.57 -3.303 1 98.12 289 ARG B CA 1
ATOM 6501 C C . ARG B 1 289 ? -4.34 -16.438 -4.297 1 98.12 289 ARG B C 1
ATOM 6503 O O . ARG B 1 289 ? -3.389 -15.961 -4.922 1 98.12 289 ARG B O 1
ATOM 6510 N N . THR B 1 290 ? -4.68 -17.734 -4.453 1 97.88 290 THR B N 1
ATOM 6511 C CA . THR B 1 290 ? -4.027 -18.625 -5.406 1 97.88 290 THR B CA 1
ATOM 6512 C C . THR B 1 290 ? -4.609 -18.438 -6.805 1 97.88 290 THR B C 1
ATOM 6514 O O . THR B 1 290 ? -5.805 -18.188 -6.957 1 97.88 290 THR B O 1
ATOM 6517 N N . GLY B 1 291 ? -3.781 -18.609 -7.805 1 97.88 291 GLY B N 1
ATOM 6518 C CA . GLY B 1 291 ? -4.191 -18.375 -9.18 1 97.88 291 GLY B CA 1
ATOM 6519 C C . GLY B 1 291 ? -5.391 -19.219 -9.594 1 97.88 291 GLY B C 1
ATOM 6520 O O . GLY B 1 291 ? -6.332 -18.703 -10.195 1 97.88 291 GLY B O 1
ATOM 6521 N N . ARG B 1 292 ? -5.391 -20.469 -9.258 1 98.25 292 ARG B N 1
ATOM 6522 C CA . ARG B 1 292 ? -6.461 -21.375 -9.68 1 98.25 292 ARG B CA 1
ATOM 6523 C C . ARG B 1 292 ? -7.805 -20.938 -9.109 1 98.25 292 ARG B C 1
ATOM 6525 O O . ARG B 1 292 ? -8.82 -20.969 -9.805 1 98.25 292 ARG B O 1
ATOM 6532 N N . ASN B 1 293 ? -7.812 -20.531 -7.844 1 98.75 293 ASN B N 1
ATOM 6533 C CA . ASN B 1 293 ? -9.062 -20.078 -7.242 1 98.75 293 ASN B CA 1
ATOM 6534 C C . ASN B 1 293 ? -9.445 -18.688 -7.738 1 98.75 293 ASN B C 1
ATOM 6536 O O . ASN B 1 293 ? -10.617 -18.406 -7.992 1 98.75 293 ASN B O 1
ATOM 6540 N N . ALA B 1 294 ? -8.477 -17.812 -7.867 1 98.75 294 ALA B N 1
ATOM 6541 C CA . ALA B 1 294 ? -8.766 -16.469 -8.344 1 98.75 294 ALA B CA 1
ATOM 6542 C C . ALA B 1 294 ? -9.383 -16.5 -9.742 1 98.75 294 ALA B C 1
ATOM 6544 O O . ALA B 1 294 ? -10.344 -15.773 -10.016 1 98.75 294 ALA B O 1
ATOM 6545 N N . VAL B 1 295 ? -8.828 -17.297 -10.625 1 98.75 295 VAL B N 1
ATOM 6546 C CA . VAL B 1 295 ? -9.375 -17.453 -11.969 1 98.75 295 VAL B CA 1
ATOM 6547 C C . VAL B 1 295 ? -10.703 -18.203 -11.906 1 98.75 295 VAL B C 1
ATOM 6549 O O . VAL B 1 295 ? -11.656 -17.844 -12.609 1 98.75 295 VAL B O 1
ATOM 6552 N N . GLY B 1 296 ? -10.742 -19.234 -11.039 1 98.88 296 GLY B N 1
ATOM 6553 C CA . GLY B 1 296 ? -11.984 -19.969 -10.867 1 98.88 296 GLY B CA 1
ATOM 6554 C C . GLY B 1 296 ? -13.141 -19.109 -10.43 1 98.88 296 GLY B C 1
ATOM 6555 O O . GLY B 1 296 ? -14.281 -19.328 -10.844 1 98.88 296 GLY B O 1
ATOM 6556 N N . LEU B 1 297 ? -12.875 -18.094 -9.664 1 98.88 297 LEU B N 1
ATOM 6557 C CA . LEU B 1 297 ? -13.891 -17.219 -9.094 1 98.88 297 LEU B CA 1
ATOM 6558 C C . LEU B 1 297 ? -14.484 -16.297 -10.164 1 98.88 297 LEU B C 1
ATOM 6560 O O . LEU B 1 297 ? -15.477 -15.617 -9.914 1 98.88 297 LEU B O 1
ATOM 6564 N N . THR B 1 298 ? -13.953 -16.281 -11.344 1 98.75 298 THR B N 1
ATOM 6565 C CA . THR B 1 298 ? -14.586 -15.648 -12.492 1 98.75 298 THR B CA 1
ATOM 6566 C C . THR B 1 298 ? -15.508 -16.625 -13.219 1 98.75 298 THR B C 1
ATOM 6568 O O . THR B 1 298 ? -15.891 -16.391 -14.367 1 98.75 298 THR B O 1
ATOM 6571 N N . GLN B 1 299 ? -15.812 -17.734 -12.531 1 98.81 299 GLN B N 1
ATOM 6572 C CA . GLN B 1 299 ? -16.656 -18.797 -13.039 1 98.81 299 GLN B CA 1
ATOM 6573 C C . GLN B 1 299 ? -16.047 -19.453 -14.281 1 98.81 299 GLN B C 1
ATOM 6575 O O . GLN B 1 299 ? -16.719 -19.594 -15.305 1 98.81 299 GLN B O 1
ATOM 6580 N N . THR B 1 300 ? -14.789 -19.766 -14.141 1 98.88 300 THR B N 1
ATOM 6581 C CA . THR B 1 300 ? -13.953 -20.438 -15.125 1 98.88 300 THR B CA 1
ATOM 6582 C C . THR B 1 300 ? -13.492 -21.797 -14.609 1 98.88 300 THR B C 1
ATOM 6584 O O . THR B 1 300 ? -13.148 -21.938 -13.43 1 98.88 300 THR B O 1
ATOM 6587 N N . ILE B 1 301 ? -13.547 -22.844 -15.453 1 98.94 301 ILE B N 1
ATOM 6588 C CA . ILE B 1 301 ? -12.898 -24.094 -15.094 1 98.94 301 ILE B CA 1
ATOM 6589 C C . ILE B 1 301 ? -11.391 -23.906 -15.016 1 98.94 301 ILE B C 1
ATOM 6591 O O . ILE B 1 301 ? -10.734 -23.672 -16.031 1 98.94 301 ILE B O 1
ATOM 6595 N N . SER B 1 302 ? -10.852 -23.906 -13.859 1 98.88 302 SER B N 1
ATOM 6596 C CA . SER B 1 302 ? -9.438 -23.594 -13.672 1 98.88 302 SER B CA 1
ATOM 6597 C C . SER B 1 302 ? -8.68 -24.797 -13.102 1 98.88 302 SER B C 1
ATOM 6599 O O . SER B 1 302 ? -9.18 -25.5 -12.227 1 98.88 302 SER B O 1
ATOM 6601 N N . PHE B 1 303 ? -7.43 -25.031 -13.57 1 98.88 303 PHE B N 1
ATOM 6602 C CA . PHE B 1 303 ? -6.625 -26.188 -13.188 1 98.88 303 PHE B CA 1
ATOM 6603 C C . PHE B 1 303 ? -5.348 -25.75 -12.484 1 98.88 303 PHE B C 1
ATOM 6605 O O . PHE B 1 303 ? -4.75 -24.734 -12.844 1 98.88 303 PHE B O 1
ATOM 6612 N N . LEU B 1 304 ? -4.977 -26.438 -11.5 1 98.75 304 LEU B N 1
ATOM 6613 C CA . LEU B 1 304 ? -3.633 -26.5 -10.938 1 98.75 304 LEU B CA 1
ATOM 6614 C C . LEU B 1 304 ? -2.957 -27.828 -11.266 1 98.75 304 LEU B C 1
ATOM 6616 O O . LEU B 1 304 ? -3.344 -28.859 -10.742 1 98.75 304 LEU B O 1
ATOM 6620 N N . LEU B 1 305 ? -1.949 -27.766 -12.094 1 98.88 305 LEU B N 1
ATOM 6621 C CA . LEU B 1 305 ? -1.285 -28.984 -12.57 1 98.88 305 LEU B CA 1
ATOM 6622 C C . LEU B 1 305 ? 0.156 -29.047 -12.078 1 98.88 305 LEU B C 1
ATOM 6624 O O . LEU B 1 305 ? 1.014 -28.297 -12.555 1 98.88 305 LEU B O 1
ATOM 6628 N N . GLU B 1 306 ? 0.433 -29.984 -11.188 1 98.75 306 GLU B N 1
ATOM 6629 C CA . GLU B 1 306 ? 1.735 -30.078 -10.531 1 98.75 306 GLU B CA 1
ATOM 6630 C C . GLU B 1 306 ? 2.494 -31.312 -10.984 1 98.75 306 GLU B C 1
ATOM 6632 O O . GLU B 1 306 ? 1.932 -32.406 -11.016 1 98.75 306 GLU B O 1
ATOM 6637 N N . MET B 1 307 ? 3.738 -31.156 -11.32 1 98.69 307 MET B N 1
ATOM 6638 C CA . MET B 1 307 ? 4.66 -32.25 -11.555 1 98.69 307 MET B CA 1
ATOM 6639 C C . MET B 1 307 ? 5.672 -32.375 -10.422 1 98.69 307 MET B C 1
ATOM 6641 O O . MET B 1 307 ? 5.957 -31.391 -9.734 1 98.69 307 MET B O 1
ATOM 6645 N N . ARG B 1 308 ? 6.148 -33.594 -10.211 1 98.31 308 ARG B N 1
ATOM 6646 C CA . ARG B 1 308 ? 7.281 -33.781 -9.312 1 98.31 308 ARG B CA 1
ATOM 6647 C C . ARG B 1 308 ? 8.539 -33.125 -9.859 1 98.31 308 ARG B C 1
ATOM 6649 O O . ARG B 1 308 ? 8.953 -33.375 -10.992 1 98.31 308 ARG B O 1
ATOM 6656 N N . GLY B 1 309 ? 9.141 -32.125 -9 1 98.06 309 GLY B N 1
ATOM 6657 C CA . GLY B 1 309 ? 10.289 -31.625 -9.734 1 98.06 309 GLY B CA 1
ATOM 6658 C C . GLY B 1 309 ? 11.125 -30.656 -8.914 1 98.06 309 GLY B C 1
ATOM 6659 O O . GLY B 1 309 ? 12.344 -30.578 -9.102 1 98.06 309 GLY B O 1
ATOM 6660 N N . ILE B 1 310 ? 10.555 -29.797 -7.984 1 97.75 310 ILE B N 1
ATOM 6661 C CA . ILE B 1 310 ? 11.312 -28.812 -7.234 1 97.75 310 ILE B CA 1
ATOM 6662 C C . ILE B 1 310 ? 12.469 -29.484 -6.496 1 97.75 310 ILE B C 1
ATOM 6664 O O . ILE B 1 310 ? 12.281 -30.531 -5.879 1 97.75 310 ILE B O 1
ATOM 6668 N N . ARG B 1 311 ? 13.688 -28.938 -6.574 1 97.31 311 ARG B N 1
ATOM 6669 C CA . ARG B 1 311 ? 14.938 -29.312 -5.922 1 97.31 311 ARG B CA 1
ATOM 6670 C C . ARG B 1 311 ? 15.633 -30.438 -6.68 1 97.31 311 ARG B C 1
ATOM 6672 O O . ARG B 1 311 ? 16.719 -30.875 -6.305 1 97.31 311 ARG B O 1
ATOM 6679 N N . LEU B 1 312 ? 15.117 -30.891 -7.812 1 98 312 LEU B N 1
ATOM 6680 C CA . LEU B 1 312 ? 15.719 -32.031 -8.516 1 98 312 LEU B CA 1
ATOM 6681 C C . LEU B 1 312 ? 16.641 -31.547 -9.633 1 98 312 LEU B C 1
ATOM 6683 O O . LEU B 1 312 ? 17.297 -32.344 -10.281 1 98 312 LEU B O 1
ATOM 6687 N N . ALA B 1 313 ? 16.672 -30.266 -9.898 1 96.94 313 ALA B N 1
ATOM 6688 C CA . ALA B 1 313 ? 17.438 -29.734 -11.008 1 96.94 313 ALA B CA 1
ATOM 6689 C C . ALA B 1 313 ? 17.141 -30.484 -12.305 1 96.94 313 ALA B C 1
ATOM 6691 O O . ALA B 1 313 ? 15.992 -30.562 -12.734 1 96.94 313 ALA B O 1
ATOM 6692 N N . ASN B 1 314 ? 18.094 -31.203 -12.836 1 96.81 314 ASN B N 1
ATOM 6693 C CA . ASN B 1 314 ? 17.906 -31.844 -14.133 1 96.81 314 ASN B CA 1
ATOM 6694 C C . ASN B 1 314 ? 17.5 -33.312 -13.977 1 96.81 314 ASN B C 1
ATOM 6696 O O . ASN B 1 314 ? 17.266 -34 -14.969 1 96.81 314 ASN B O 1
ATOM 6700 N N . GLN B 1 315 ? 17.406 -33.781 -12.758 1 97.69 315 GLN B N 1
ATOM 6701 C CA . GLN B 1 315 ? 17.047 -35.188 -12.57 1 97.69 315 GLN B CA 1
ATOM 6702 C C . GLN B 1 315 ? 15.602 -35.438 -13.008 1 97.69 315 GLN B C 1
ATOM 6704 O O . GLN B 1 315 ? 14.711 -34.625 -12.719 1 97.69 315 GLN B O 1
ATOM 6709 N N . HIS B 1 316 ? 15.359 -36.594 -13.773 1 97.94 316 HIS B N 1
ATOM 6710 C CA . HIS B 1 316 ? 14.062 -37.094 -14.234 1 97.94 316 HIS B CA 1
ATOM 6711 C C . HIS B 1 316 ? 13.391 -36.062 -15.148 1 97.94 316 HIS B C 1
ATOM 6713 O O . HIS B 1 316 ? 12.164 -36.031 -15.273 1 97.94 316 HIS B O 1
ATOM 6719 N N . PHE B 1 317 ? 14.172 -35.125 -15.781 1 98.12 317 PHE B N 1
ATOM 6720 C CA . PHE B 1 317 ? 13.594 -33.969 -16.453 1 98.12 317 PHE B CA 1
ATOM 6721 C C . PHE B 1 317 ? 12.695 -34.406 -17.609 1 98.12 317 PHE B C 1
ATOM 6723 O O . PHE B 1 317 ? 11.633 -33.844 -17.828 1 98.12 317 PHE B O 1
ATOM 6730 N N . GLN B 1 318 ? 13.062 -35.438 -18.328 1 98.5 318 GLN B N 1
ATOM 6731 C CA . GLN B 1 318 ? 12.242 -35.938 -19.422 1 98.5 318 GLN B CA 1
ATOM 6732 C C . GLN B 1 318 ? 10.883 -36.406 -18.922 1 98.5 318 GLN B C 1
ATOM 6734 O O . GLN B 1 318 ? 9.844 -36.062 -19.5 1 98.5 318 GLN B O 1
ATOM 6739 N N . ARG B 1 319 ? 10.789 -37.188 -17.891 1 98.75 319 ARG B N 1
ATOM 6740 C CA . ARG B 1 319 ? 9.562 -37.719 -17.312 1 98.75 319 ARG B CA 1
ATOM 6741 C C . ARG B 1 319 ? 8.68 -36.562 -16.781 1 98.75 319 ARG B C 1
ATOM 6743 O O . ARG B 1 319 ? 7.457 -36.625 -16.938 1 98.75 319 ARG B O 1
ATOM 6750 N N . ARG B 1 320 ? 9.344 -35.625 -16.141 1 98.81 320 ARG B N 1
ATOM 6751 C CA . ARG B 1 320 ? 8.625 -34.469 -15.594 1 98.81 320 ARG B CA 1
ATOM 6752 C C . ARG B 1 320 ? 7.922 -33.688 -16.703 1 98.81 320 ARG B C 1
ATOM 6754 O O . ARG B 1 320 ? 6.727 -33.406 -16.609 1 98.81 320 ARG B O 1
ATOM 6761 N N . VAL B 1 321 ? 8.633 -33.375 -17.781 1 98.88 321 VAL B N 1
ATOM 6762 C CA . VAL B 1 321 ? 8.07 -32.625 -18.906 1 98.88 321 VAL B CA 1
ATOM 6763 C C . VAL B 1 321 ? 7.031 -33.469 -19.625 1 98.88 321 VAL B C 1
ATOM 6765 O O . VAL B 1 321 ? 5.98 -32.969 -20.031 1 98.88 321 VAL B O 1
ATOM 6768 N N . ALA B 1 322 ? 7.285 -34.75 -19.781 1 98.88 322 ALA B N 1
ATOM 6769 C CA . ALA B 1 322 ? 6.32 -35.656 -20.406 1 98.88 322 ALA B CA 1
ATOM 6770 C C . ALA B 1 322 ? 5.016 -35.688 -19.609 1 98.88 322 ALA B C 1
ATOM 6772 O O . ALA B 1 322 ? 3.93 -35.656 -20.203 1 98.88 322 ALA B O 1
ATOM 6773 N N . THR B 1 323 ? 5.113 -35.812 -18.312 1 98.94 323 THR B N 1
ATOM 6774 C CA . THR B 1 323 ? 3.941 -35.812 -17.438 1 98.94 323 THR B CA 1
ATOM 6775 C C . THR B 1 323 ? 3.104 -34.562 -17.656 1 98.94 323 THR B C 1
ATOM 6777 O O . THR B 1 323 ? 1.881 -34.625 -17.781 1 98.94 323 THR B O 1
ATOM 6780 N N . ALA B 1 324 ? 3.789 -33.438 -17.703 1 98.88 324 ALA B N 1
ATOM 6781 C CA . ALA B 1 324 ? 3.111 -32.156 -17.891 1 98.88 324 ALA B CA 1
ATOM 6782 C C . ALA B 1 324 ? 2.441 -32.094 -19.266 1 98.88 324 ALA B C 1
ATOM 6784 O O . ALA B 1 324 ? 1.297 -31.656 -19.391 1 98.88 324 ALA B O 1
ATOM 6785 N N . LEU B 1 325 ? 3.129 -32.5 -20.297 1 98.88 325 LEU B N 1
ATOM 6786 C CA . LEU B 1 325 ? 2.594 -32.5 -21.656 1 98.88 325 LEU B CA 1
ATOM 6787 C C . LEU B 1 325 ? 1.356 -33.375 -21.75 1 98.88 325 LEU B C 1
ATOM 6789 O O . LEU B 1 325 ? 0.378 -33 -22.406 1 98.88 325 LEU B O 1
ATOM 6793 N N . ILE B 1 326 ? 1.387 -34.531 -21.156 1 98.88 326 ILE B N 1
ATOM 6794 C CA . ILE B 1 326 ? 0.265 -35.469 -21.172 1 98.88 326 ILE B CA 1
ATOM 6795 C C . ILE B 1 326 ? -0.955 -34.812 -20.516 1 98.88 326 ILE B C 1
ATOM 6797 O O . ILE B 1 326 ? -2.078 -34.969 -21.016 1 98.88 326 ILE B O 1
ATOM 6801 N N . LYS B 1 327 ? -0.759 -34.094 -19.438 1 98.94 327 LYS B N 1
ATOM 6802 C CA . LYS B 1 327 ? -1.86 -33.375 -18.781 1 98.94 327 LYS B CA 1
ATOM 6803 C C . LYS B 1 327 ? -2.477 -32.344 -19.719 1 98.94 327 LYS B C 1
ATOM 6805 O O . LYS B 1 327 ? -3.693 -32.312 -19.906 1 98.94 327 LYS B O 1
ATOM 6810 N N . ILE B 1 328 ? -1.619 -31.469 -20.344 1 98.88 328 ILE B N 1
ATOM 6811 C CA . ILE B 1 328 ? -2.092 -30.438 -21.25 1 98.88 328 ILE B CA 1
ATOM 6812 C C . ILE B 1 328 ? -2.879 -31.078 -22.391 1 98.88 328 ILE B C 1
ATOM 6814 O O . ILE B 1 328 ? -4.02 -30.703 -22.672 1 98.88 328 ILE B O 1
ATOM 6818 N N . GLN B 1 329 ? -2.307 -32.094 -23.016 1 98.56 329 GLN B N 1
ATOM 6819 C CA . GLN B 1 329 ? -2.898 -32.781 -24.172 1 98.56 329 GLN B CA 1
ATOM 6820 C C . GLN B 1 329 ? -4.246 -33.375 -23.812 1 98.56 329 GLN B C 1
ATOM 6822 O O . GLN B 1 329 ? -5.215 -33.25 -24.562 1 98.56 329 GLN B O 1
ATOM 6827 N N . THR B 1 330 ? -4.273 -34.031 -22.703 1 98.88 330 THR B N 1
ATOM 6828 C CA . THR B 1 330 ? -5.496 -34.719 -22.297 1 98.88 330 THR B CA 1
ATOM 6829 C C . THR B 1 330 ? -6.621 -33.719 -22.062 1 98.88 330 THR B C 1
ATOM 6831 O O . THR B 1 330 ? -7.746 -33.906 -22.516 1 98.88 330 THR B O 1
ATOM 6834 N N . ILE B 1 331 ? -6.344 -32.656 -21.344 1 98.94 331 ILE B N 1
ATOM 6835 C CA . ILE B 1 331 ? -7.355 -31.641 -21.062 1 98.94 331 ILE B CA 1
ATOM 6836 C C . ILE B 1 331 ? -7.852 -31.016 -22.359 1 98.94 331 ILE B C 1
ATOM 6838 O O . ILE B 1 331 ? -9.055 -30.844 -22.547 1 98.94 331 ILE B O 1
ATOM 6842 N N . PHE B 1 332 ? -6.949 -30.719 -23.297 1 98.81 332 PHE B N 1
ATOM 6843 C CA . PHE B 1 332 ? -7.32 -30.094 -24.578 1 98.81 332 PHE B CA 1
ATOM 6844 C C . PHE B 1 332 ? -8.148 -31.062 -25.406 1 98.81 332 PHE B C 1
ATOM 6846 O O . PHE B 1 332 ? -9.125 -30.656 -26.047 1 98.81 332 PHE B O 1
ATOM 6853 N N . GLU B 1 333 ? -7.816 -32.312 -25.422 1 98.81 333 GLU B N 1
ATOM 6854 C CA . GLU B 1 333 ? -8.57 -33.312 -26.188 1 98.81 333 GLU B CA 1
ATOM 6855 C C . GLU B 1 333 ? -9.961 -33.5 -25.594 1 98.81 333 GLU B C 1
ATOM 6857 O O . GLU B 1 333 ? -10.945 -33.625 -26.328 1 98.81 333 GLU B O 1
ATOM 6862 N N . LEU B 1 334 ? -10.039 -33.594 -24.266 1 98.88 334 LEU B N 1
ATOM 6863 C CA . LEU B 1 334 ? -11.336 -33.719 -23.609 1 98.88 334 LEU B CA 1
ATOM 6864 C C . LEU B 1 334 ? -12.203 -32.5 -23.922 1 98.88 334 LEU B C 1
ATOM 6866 O O . LEU B 1 334 ? -13.398 -32.625 -24.203 1 98.88 334 LEU B O 1
ATOM 6870 N N . ALA B 1 335 ? -11.625 -31.312 -23.828 1 98.75 335 ALA B N 1
ATOM 6871 C CA . ALA B 1 335 ? -12.352 -30.078 -24.141 1 98.75 335 ALA B CA 1
ATOM 6872 C C . ALA B 1 335 ? -12.805 -30.062 -25.594 1 98.75 335 ALA B C 1
ATOM 6874 O O . ALA B 1 335 ? -13.938 -29.688 -25.891 1 98.75 335 ALA B O 1
ATOM 6875 N N . ARG B 1 336 ? -11.906 -30.453 -26.5 1 98.12 336 ARG B N 1
ATOM 6876 C CA . ARG B 1 336 ? -12.219 -30.516 -27.938 1 98.12 336 ARG B CA 1
ATOM 6877 C C . ARG B 1 336 ? -13.391 -31.453 -28.188 1 98.12 336 ARG B C 1
ATOM 6879 O O . ARG B 1 336 ? -14.359 -31.078 -28.859 1 98.12 336 ARG B O 1
ATOM 6886 N N . ASP B 1 337 ? -13.328 -32.594 -27.641 1 98.5 337 ASP B N 1
ATOM 6887 C CA . ASP B 1 337 ? -14.289 -33.656 -27.922 1 98.5 337 ASP B CA 1
ATOM 6888 C C . ASP B 1 337 ? -15.641 -33.344 -27.266 1 98.5 337 ASP B C 1
ATOM 6890 O O . ASP B 1 337 ? -16.656 -33.938 -27.641 1 98.5 337 ASP B O 1
ATOM 6894 N N . ASN B 1 338 ? -15.656 -32.469 -26.297 1 98.19 338 ASN B N 1
ATOM 6895 C CA . ASN B 1 338 ? -16.875 -32.094 -25.578 1 98.19 338 ASN B CA 1
ATOM 6896 C C . ASN B 1 338 ? -17.094 -30.594 -25.625 1 98.19 338 ASN B C 1
ATOM 6898 O O . ASN B 1 338 ? -17.625 -30.016 -24.672 1 98.19 338 ASN B O 1
ATOM 6902 N N . ALA B 1 339 ? -16.703 -29.938 -26.641 1 97.5 339 ALA B N 1
ATOM 6903 C CA . ALA B 1 339 ? -16.609 -28.484 -26.703 1 97.5 339 ALA B CA 1
ATOM 6904 C C . ALA B 1 339 ? -17.969 -27.844 -26.422 1 97.5 339 ALA B C 1
ATOM 6906 O O . ALA B 1 339 ? -18.062 -26.922 -25.625 1 97.5 339 ALA B O 1
ATOM 6907 N N . GLY B 1 340 ? -19.031 -28.297 -27.109 1 96.75 340 GLY B N 1
ATOM 6908 C CA . GLY B 1 340 ? -20.359 -27.75 -26.906 1 96.75 340 GLY B CA 1
ATOM 6909 C C . GLY B 1 340 ? -20.859 -27.891 -25.484 1 96.75 340 GLY B C 1
ATOM 6910 O O . GLY B 1 340 ? -21.422 -26.953 -24.906 1 96.75 340 GLY B O 1
ATOM 6911 N N . LYS B 1 341 ? -20.625 -29.062 -24.906 1 97.5 341 LYS B N 1
ATOM 6912 C CA . LYS B 1 341 ? -21.062 -29.344 -23.547 1 97.5 341 LYS B CA 1
ATOM 6913 C C . LYS B 1 341 ? -20.297 -28.5 -22.531 1 97.5 341 LYS B C 1
ATOM 6915 O O . LYS B 1 341 ? -20.906 -27.906 -21.625 1 97.5 341 LYS B O 1
ATOM 6920 N N . VAL B 1 342 ? -19.031 -28.438 -22.688 1 98.38 342 VAL B N 1
ATOM 6921 C CA . VAL B 1 342 ? -18.188 -27.688 -21.75 1 98.38 342 VAL B CA 1
ATOM 6922 C C . VAL B 1 342 ? -18.562 -26.219 -21.797 1 98.38 342 VAL B C 1
ATOM 6924 O O . VAL B 1 342 ? -18.719 -25.578 -20.766 1 98.38 342 VAL B O 1
ATOM 6927 N N . LYS B 1 343 ? -18.688 -25.688 -22.984 1 98.12 343 LYS B N 1
ATOM 6928 C CA . LYS B 1 343 ? -19.078 -24.281 -23.141 1 98.12 343 LYS B CA 1
ATOM 6929 C C . LYS B 1 343 ? -20.438 -24 -22.516 1 98.12 343 LYS B C 1
ATOM 6931 O O . LYS B 1 343 ? -20.609 -23 -21.812 1 98.12 343 LYS B O 1
ATOM 6936 N N . SER B 1 344 ? -21.344 -24.891 -22.797 1 98.19 344 SER B N 1
ATOM 6937 C CA . SER B 1 344 ? -22.703 -24.734 -22.266 1 98.19 344 SER B CA 1
ATOM 6938 C C . SER B 1 344 ? -22.703 -24.734 -20.734 1 98.19 344 SER B C 1
ATOM 6940 O O . SER B 1 344 ? -23.375 -23.922 -20.109 1 98.19 344 SER B O 1
ATOM 6942 N N . VAL B 1 345 ? -21.953 -25.594 -20.125 1 98.5 345 VAL B N 1
ATOM 6943 C CA . VAL B 1 345 ? -21.891 -25.688 -18.672 1 98.5 345 VAL B CA 1
ATOM 6944 C C . VAL B 1 345 ? -21.344 -24.375 -18.109 1 98.5 345 VAL B C 1
ATOM 6946 O O . VAL B 1 345 ? -21.922 -23.828 -17.156 1 98.5 345 VAL B O 1
ATOM 6949 N N . VAL B 1 346 ? -20.297 -23.844 -18.703 1 98.81 346 VAL B N 1
ATOM 6950 C CA . VAL B 1 346 ? -19.672 -22.641 -18.188 1 98.81 346 VAL B CA 1
ATOM 6951 C C . VAL B 1 346 ? -20.625 -21.453 -18.359 1 98.81 346 VAL B C 1
ATOM 6953 O O . VAL B 1 346 ? -20.875 -20.703 -17.422 1 98.81 346 VAL B O 1
ATOM 6956 N N . GLU B 1 347 ? -21.203 -21.312 -19.547 1 98.56 347 GLU B N 1
ATOM 6957 C CA . GLU B 1 347 ? -22.062 -20.172 -19.844 1 98.56 347 GLU B CA 1
ATOM 6958 C C . GLU B 1 347 ? -23.344 -20.219 -19 1 98.56 347 GLU B C 1
ATOM 6960 O O . GLU B 1 347 ? -23.797 -19.188 -18.5 1 98.56 347 GLU B O 1
ATOM 6965 N N . LYS B 1 348 ? -23.891 -21.375 -18.844 1 98.75 348 LYS B N 1
ATOM 6966 C CA . LYS B 1 348 ? -25.078 -21.516 -18.016 1 98.75 348 LYS B CA 1
ATOM 6967 C C . LYS B 1 348 ? -24.75 -21.25 -16.547 1 98.75 348 LYS B C 1
ATOM 6969 O O . LYS B 1 348 ? -25.547 -20.641 -15.836 1 98.75 348 LYS B O 1
ATOM 6974 N N . SER B 1 349 ? -23.625 -21.719 -16.094 1 98.81 349 SER B N 1
ATOM 6975 C CA . SER B 1 349 ? -23.203 -21.469 -14.727 1 98.81 349 SER B CA 1
ATOM 6976 C C . SER B 1 349 ? -23 -19.969 -14.477 1 98.81 349 SER B C 1
ATOM 6978 O O . SER B 1 349 ? -23.359 -19.469 -13.414 1 98.81 349 SER B O 1
ATOM 6980 N N . ARG B 1 350 ? -22.406 -19.312 -15.438 1 98.81 350 ARG B N 1
ATOM 6981 C CA . ARG B 1 350 ? -22.234 -17.875 -15.336 1 98.81 350 ARG B CA 1
ATOM 6982 C C . ARG B 1 350 ? -23.578 -17.156 -15.227 1 98.81 350 ARG B C 1
ATOM 6984 O O . ARG B 1 350 ? -23.75 -16.297 -14.367 1 98.81 350 ARG B O 1
ATOM 6991 N N . GLU B 1 351 ? -24.484 -17.516 -16.031 1 98.81 351 GLU B N 1
ATOM 6992 C CA . GLU B 1 351 ? -25.828 -16.938 -15.992 1 98.81 351 GLU B CA 1
ATOM 6993 C C . GLU B 1 351 ? -26.516 -17.219 -14.664 1 98.81 351 GLU B C 1
ATOM 6995 O O . GLU B 1 351 ? -27.109 -16.328 -14.062 1 98.81 351 GLU B O 1
ATOM 7000 N N . ASP B 1 352 ? -26.422 -18.469 -14.25 1 98.69 352 ASP B N 1
ATOM 7001 C CA . ASP B 1 352 ? -27.016 -18.859 -12.977 1 98.69 352 ASP B CA 1
ATOM 7002 C C . ASP B 1 352 ? -26.391 -18.078 -11.82 1 98.69 352 ASP B C 1
ATOM 7004 O O . ASP B 1 352 ? -27.109 -17.641 -10.914 1 98.69 352 ASP B O 1
ATOM 7008 N N . PHE B 1 353 ? -25.141 -17.953 -11.844 1 98.62 353 PHE B N 1
ATOM 7009 C CA . PHE B 1 353 ? -24.422 -17.25 -10.789 1 98.62 353 PHE B CA 1
ATOM 7010 C C . PHE B 1 353 ? -24.844 -15.781 -10.727 1 98.62 353 PHE B C 1
ATOM 7012 O O . PHE B 1 353 ? -25.062 -15.234 -9.641 1 98.62 353 PHE B O 1
ATOM 7019 N N . ILE B 1 354 ? -24.938 -15.117 -11.852 1 98.56 354 ILE B N 1
ATOM 7020 C CA . ILE B 1 354 ? -25.328 -13.719 -11.961 1 98.56 354 ILE B CA 1
ATOM 7021 C C . ILE B 1 354 ? -26.703 -13.516 -11.32 1 98.56 354 ILE B C 1
ATOM 7023 O O . ILE B 1 354 ? -26.938 -12.516 -10.633 1 98.56 354 ILE B O 1
ATOM 7027 N N . ASN B 1 355 ? -27.531 -14.492 -11.438 1 97.5 355 ASN B N 1
ATOM 7028 C CA . ASN B 1 355 ? -28.922 -14.344 -11.016 1 97.5 355 ASN B CA 1
ATOM 7029 C C . ASN B 1 355 ? -29.156 -15.008 -9.664 1 97.5 355 ASN B C 1
ATOM 7031 O O . ASN B 1 355 ? -30.281 -14.992 -9.156 1 97.5 355 ASN B O 1
ATOM 7035 N N . SER B 1 356 ? -28.156 -15.539 -9.094 1 96.62 356 SER B N 1
ATOM 7036 C CA . SER B 1 356 ? -28.297 -16.312 -7.863 1 96.62 356 SER B CA 1
ATOM 7037 C C . SER B 1 356 ? -28.594 -15.406 -6.676 1 96.62 356 SER B C 1
ATOM 7039 O O . SER B 1 356 ? -28.109 -14.281 -6.609 1 96.62 356 SER B O 1
ATOM 7041 N N . ASP B 1 357 ? -29.312 -15.961 -5.684 1 95.81 357 ASP B N 1
ATOM 7042 C CA . ASP B 1 357 ? -29.578 -15.297 -4.406 1 95.81 357 ASP B CA 1
ATOM 7043 C C . ASP B 1 357 ? -28.969 -16.078 -3.248 1 95.81 357 ASP B C 1
ATOM 7045 O O . ASP B 1 357 ? -29.25 -15.797 -2.082 1 95.81 357 ASP B O 1
ATOM 7049 N N . GLU B 1 358 ? -28.172 -17.047 -3.619 1 95.5 358 GLU B N 1
ATOM 7050 C CA . GLU B 1 358 ? -27.578 -17.891 -2.588 1 95.5 358 GLU B CA 1
ATOM 7051 C C . GLU B 1 358 ? -26.656 -17.094 -1.683 1 95.5 358 GLU B C 1
ATOM 7053 O O . GLU B 1 358 ? -26.047 -16.109 -2.121 1 95.5 358 GLU B O 1
ATOM 7058 N N . ASP B 1 359 ? -26.578 -17.547 -0.464 1 97.31 359 ASP B N 1
ATOM 7059 C CA . ASP B 1 359 ? -25.656 -16.938 0.476 1 97.31 359 ASP B CA 1
ATOM 7060 C C . ASP B 1 359 ? -24.219 -17.016 -0.036 1 97.31 359 ASP B C 1
ATOM 7062 O O . ASP B 1 359 ? -23.875 -17.938 -0.78 1 97.31 359 ASP B O 1
ATOM 7066 N N . ILE B 1 360 ? -23.469 -16.047 0.325 1 97.69 360 ILE B N 1
ATOM 7067 C CA . ILE B 1 360 ? -22.047 -16.094 -0.032 1 97.69 360 ILE B CA 1
ATOM 7068 C C . ILE B 1 360 ? -21.25 -16.75 1.093 1 97.69 360 ILE B C 1
ATOM 7070 O O . ILE B 1 360 ? -21.641 -16.672 2.264 1 97.69 360 ILE B O 1
ATOM 7074 N N . VAL B 1 361 ? -20.203 -17.469 0.771 1 98.56 361 VAL B N 1
ATOM 7075 C CA . VAL B 1 361 ? -19.312 -18.094 1.749 1 98.56 361 VAL B CA 1
ATOM 7076 C C . VAL B 1 361 ? -18.156 -17.156 2.074 1 98.56 361 VAL B C 1
ATOM 7078 O O . VAL B 1 361 ? -17.375 -16.781 1.188 1 98.56 361 VAL B O 1
ATOM 7081 N N . ILE B 1 362 ? -18.031 -16.797 3.312 1 98.56 362 ILE B N 1
ATOM 7082 C CA . ILE B 1 362 ? -16.984 -15.883 3.77 1 98.56 362 ILE B CA 1
ATOM 7083 C C . ILE B 1 362 ? -15.773 -16.672 4.246 1 98.56 362 ILE B C 1
ATOM 7085 O O . ILE B 1 362 ? -14.641 -16.344 3.877 1 98.56 362 ILE B O 1
ATOM 7089 N N . THR B 1 363 ? -16 -17.609 5.066 1 98.38 363 THR B N 1
ATOM 7090 C CA . THR B 1 363 ? -14.945 -18.516 5.512 1 98.38 363 THR B CA 1
ATOM 7091 C C . THR B 1 363 ? -15.406 -19.969 5.422 1 98.38 363 THR B C 1
ATOM 7093 O O . THR B 1 363 ? -16.609 -20.234 5.359 1 98.38 363 THR B O 1
ATOM 7096 N N . ASP B 1 364 ? -14.469 -20.859 5.359 1 98.31 364 ASP B N 1
ATOM 7097 C CA . ASP B 1 364 ? -14.75 -22.297 5.324 1 98.31 364 ASP B CA 1
ATOM 7098 C C . ASP B 1 364 ? -13.719 -23.078 6.137 1 98.31 364 ASP B C 1
ATOM 7100 O O . ASP B 1 364 ? -12.75 -22.5 6.645 1 98.31 364 ASP B O 1
ATOM 7104 N N . TYR B 1 365 ? -14.016 -24.281 6.43 1 97.62 365 TYR B N 1
ATOM 7105 C CA . TYR B 1 365 ? -13.078 -25.156 7.117 1 97.62 365 TYR B CA 1
ATOM 7106 C C . TYR B 1 365 ? -12.961 -26.5 6.406 1 97.62 365 TYR B C 1
ATOM 7108 O O . TYR B 1 365 ? -13.797 -26.844 5.566 1 97.62 365 TYR B O 1
ATOM 7116 N N . PHE B 1 366 ? -11.906 -27.234 6.645 1 97.75 366 PHE B N 1
ATOM 7117 C CA . PHE B 1 366 ? -11.555 -28.484 5.988 1 97.75 366 PHE B CA 1
ATOM 7118 C C . PHE B 1 366 ? -11.992 -29.672 6.832 1 97.75 366 PHE B C 1
ATOM 7120 O O . PHE B 1 366 ? -12.141 -29.562 8.047 1 97.75 366 PHE B O 1
ATOM 7127 N N . VAL B 1 367 ? -12.188 -30.797 6.195 1 98.06 367 VAL B N 1
ATOM 7128 C CA . VAL B 1 367 ? -12.742 -31.969 6.855 1 98.06 367 VAL B CA 1
ATOM 7129 C C . VAL B 1 367 ? -11.648 -33 7.062 1 98.06 367 VAL B C 1
ATOM 7131 O O . VAL B 1 367 ? -11.102 -33.562 6.094 1 98.06 367 VAL B O 1
ATOM 7134 N N . PRO B 1 368 ? -11.359 -33.375 8.312 1 97.38 368 PRO B N 1
ATOM 7135 C CA . PRO B 1 368 ? -10.359 -34.406 8.562 1 97.38 368 PRO B CA 1
ATOM 7136 C C . PRO B 1 368 ? -10.828 -35.812 8.125 1 97.38 368 PRO B C 1
ATOM 7138 O O . PRO B 1 368 ? -11.992 -36.156 8.336 1 97.38 368 PRO B O 1
ATOM 7141 N N . GLU B 1 369 ? -9.953 -36.438 7.434 1 96.75 369 GLU B N 1
ATOM 7142 C CA . GLU B 1 369 ? -10.203 -37.812 7.012 1 96.75 369 GLU B CA 1
ATOM 7143 C C . GLU B 1 369 ? -8.922 -38.656 7.055 1 96.75 369 GLU B C 1
ATOM 7145 O O . GLU B 1 369 ? -7.824 -38.094 7.191 1 96.75 369 GLU B O 1
ATOM 7150 N N . SER B 1 370 ? -9.125 -39.938 7.125 1 94.75 370 SER B N 1
ATOM 7151 C CA . SER B 1 370 ? -7.996 -40.875 6.996 1 94.75 370 SER B CA 1
ATOM 7152 C C . SER B 1 370 ? -7.984 -41.531 5.625 1 94.75 370 SER B C 1
ATOM 7154 O O . SER B 1 370 ? -9.023 -41.969 5.121 1 94.75 370 SER B O 1
ATOM 7156 N N . ARG B 1 371 ? -6.836 -41.562 5.047 1 95.5 371 ARG B N 1
ATOM 7157 C 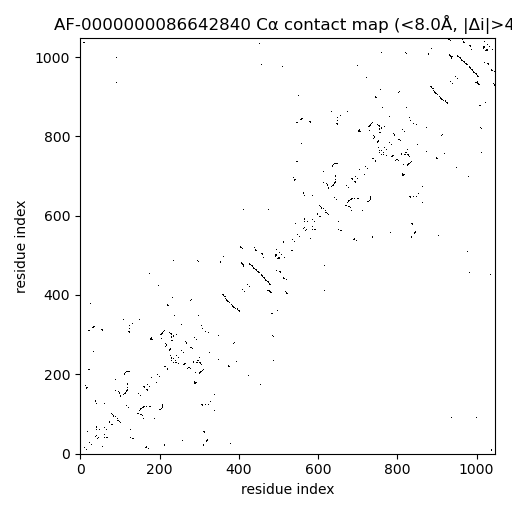CA . ARG B 1 371 ? -6.652 -42.281 3.785 1 95.5 371 ARG B CA 1
ATOM 7158 C C . ARG B 1 371 ? -5.195 -42.656 3.58 1 95.5 371 ARG B C 1
ATOM 7160 O O . ARG B 1 371 ? -4.324 -42.281 4.363 1 95.5 371 ARG B O 1
ATOM 7167 N N . THR B 1 372 ? -4.977 -43.469 2.602 1 95.81 372 THR B N 1
ATOM 7168 C CA . THR B 1 372 ? -3.604 -43.844 2.275 1 95.81 372 THR B CA 1
ATOM 7169 C C . THR B 1 372 ? -3.072 -42.969 1.124 1 95.81 372 THR B C 1
ATOM 7171 O O . THR B 1 372 ? -3.852 -42.406 0.355 1 95.81 372 THR B O 1
ATOM 7174 N N . PHE B 1 373 ? -1.814 -42.844 1.043 1 95.94 373 PHE B N 1
ATOM 7175 C CA . PHE B 1 373 ? -1.12 -42.156 -0.037 1 95.94 373 PHE B CA 1
ATOM 7176 C C . PHE B 1 373 ? 0.062 -42.969 -0.534 1 95.94 373 PHE B C 1
ATOM 7178 O O . PHE B 1 373 ? 0.706 -43.688 0.245 1 95.94 373 PHE B O 1
ATOM 7185 N N . THR B 1 374 ? 0.3 -42.875 -1.801 1 95.88 374 THR B N 1
ATOM 7186 C CA . THR B 1 374 ? 1.415 -43.594 -2.414 1 95.88 374 THR B CA 1
ATOM 7187 C C . THR B 1 374 ? 2.742 -42.906 -2.072 1 95.88 374 THR B C 1
ATOM 7189 O O . THR B 1 374 ? 2.963 -41.75 -2.424 1 95.88 374 THR B O 1
ATOM 7192 N N . MET B 1 375 ? 3.646 -43.688 -1.42 1 97.69 375 MET B N 1
ATOM 7193 C CA . MET B 1 375 ? 4.961 -43.188 -1.039 1 97.69 375 MET B CA 1
ATOM 7194 C C . MET B 1 375 ? 6.066 -44.156 -1.451 1 97.69 375 MET B C 1
ATOM 7196 O O . MET B 1 375 ? 5.789 -45.281 -1.837 1 97.69 375 MET B O 1
ATOM 7200 N N . ILE B 1 376 ? 7.266 -43.594 -1.461 1 98.38 376 ILE B N 1
ATOM 7201 C CA . ILE B 1 376 ? 8.453 -44.438 -1.647 1 98.38 376 ILE B CA 1
ATOM 7202 C C . ILE B 1 376 ? 9.203 -44.562 -0.324 1 98.38 376 ILE B C 1
ATOM 7204 O O . ILE B 1 376 ? 9.5 -43.562 0.329 1 98.38 376 ILE B O 1
ATOM 7208 N N . ASP B 1 377 ? 9.43 -45.781 0.128 1 98.31 377 ASP B N 1
ATOM 7209 C CA . ASP B 1 377 ? 10.359 -46.031 1.226 1 98.31 377 ASP B CA 1
ATOM 7210 C C . ASP B 1 377 ? 11.805 -45.812 0.777 1 98.31 377 ASP B C 1
ATOM 7212 O O . ASP B 1 377 ? 12.344 -46.625 0.018 1 98.31 377 ASP B O 1
ATOM 7216 N N . THR B 1 378 ? 12.438 -44.812 1.238 1 97.88 378 THR B N 1
ATOM 7217 C CA . THR B 1 378 ? 13.75 -44.406 0.737 1 97.88 378 THR B CA 1
ATOM 7218 C C . THR B 1 378 ? 14.812 -45.438 1.164 1 97.88 378 THR B C 1
ATOM 7220 O O . THR B 1 378 ? 15.922 -45.438 0.632 1 97.88 378 THR B O 1
ATOM 7223 N N . LYS B 1 379 ? 14.508 -46.281 2.104 1 97 379 LYS B N 1
ATOM 7224 C CA . LYS B 1 379 ? 15.469 -47.281 2.611 1 97 379 LYS B CA 1
ATOM 7225 C C . LYS B 1 379 ? 15.633 -48.438 1.635 1 97 379 LYS B C 1
ATOM 7227 O O . LYS B 1 379 ? 16.703 -49.031 1.546 1 97 379 LYS B O 1
ATOM 7232 N N . ASN B 1 380 ? 14.562 -48.719 0.945 1 97.75 380 ASN B N 1
ATOM 7233 C CA . ASN B 1 380 ? 14.68 -49.875 0.07 1 97.75 380 ASN B CA 1
ATOM 7234 C C . ASN B 1 380 ? 14.117 -49.594 -1.32 1 97.75 380 ASN B C 1
ATOM 7236 O O . ASN B 1 380 ? 14.188 -50.438 -2.209 1 97.75 380 ASN B O 1
ATOM 7240 N N . GLY B 1 381 ? 13.508 -48.438 -1.533 1 97.81 381 GLY B N 1
ATOM 7241 C CA . GLY B 1 381 ? 13.062 -48.031 -2.852 1 97.81 381 GLY B CA 1
ATOM 7242 C C . GLY B 1 381 ? 11.68 -48.531 -3.209 1 97.81 381 GLY B C 1
ATOM 7243 O O . GLY B 1 381 ? 11.172 -48.25 -4.293 1 97.81 381 GLY B O 1
ATOM 7244 N N . SER B 1 382 ? 10.992 -49.188 -2.307 1 98.06 382 SER B N 1
ATOM 7245 C CA . SER B 1 382 ? 9.703 -49.812 -2.623 1 98.06 382 SER B CA 1
ATOM 7246 C C . SER B 1 382 ? 8.578 -48.781 -2.564 1 98.06 382 SER B C 1
ATOM 7248 O O . SER B 1 382 ? 8.617 -47.844 -1.743 1 98.06 382 SER B O 1
ATOM 7250 N N . LEU B 1 383 ? 7.625 -48.938 -3.473 1 97.75 383 LEU B N 1
ATOM 7251 C CA . LEU B 1 383 ? 6.375 -48.188 -3.396 1 97.75 383 LEU B CA 1
ATOM 7252 C C . LEU B 1 383 ? 5.473 -48.75 -2.301 1 97.75 383 LEU B C 1
ATOM 7254 O O . LEU B 1 383 ? 5.246 -49.969 -2.234 1 97.75 383 LEU B O 1
ATOM 7258 N N . VAL B 1 384 ? 4.914 -47.875 -1.491 1 97.31 384 VAL B N 1
ATOM 7259 C CA . VAL B 1 384 ? 4.082 -48.312 -0.376 1 97.31 384 VAL B CA 1
ATOM 7260 C C . VAL B 1 384 ? 2.875 -47.375 -0.234 1 97.31 384 VAL B C 1
ATOM 7262 O O . VAL B 1 384 ? 2.9 -46.25 -0.703 1 97.31 384 VAL B O 1
ATOM 7265 N N . GLN B 1 385 ? 1.813 -47.906 0.269 1 97.06 385 GLN B N 1
ATOM 7266 C CA . GLN B 1 385 ? 0.66 -47.125 0.697 1 97.06 385 GLN B CA 1
ATOM 7267 C C . GLN B 1 385 ? 0.727 -46.844 2.191 1 97.06 385 GLN B C 1
ATOM 7269 O O . GLN B 1 385 ? 0.7 -47.75 3.02 1 97.06 385 GLN B O 1
ATOM 7274 N N . ILE B 1 386 ? 0.757 -45.562 2.506 1 95.94 386 ILE B N 1
ATOM 7275 C CA . ILE B 1 386 ? 0.923 -45.156 3.896 1 95.94 386 ILE B CA 1
ATOM 7276 C C . ILE B 1 386 ? -0.336 -44.438 4.379 1 95.94 386 ILE B C 1
ATOM 7278 O O . ILE B 1 386 ? -0.837 -43.531 3.709 1 95.94 386 ILE B O 1
ATOM 7282 N N . PRO B 1 387 ? -0.842 -44.875 5.512 1 95.38 387 PRO B N 1
ATOM 7283 C CA . PRO B 1 387 ? -1.949 -44.094 6.086 1 95.38 387 PRO B CA 1
ATOM 7284 C C . PRO B 1 387 ? -1.532 -42.688 6.5 1 95.38 387 PRO B C 1
ATOM 7286 O O . PRO B 1 387 ? -0.477 -42.5 7.113 1 95.38 387 PRO B O 1
ATOM 7289 N N . ILE B 1 388 ? -2.326 -41.719 6.176 1 96.31 388 ILE B N 1
ATOM 7290 C CA . ILE B 1 388 ? -1.999 -40.312 6.52 1 96.31 388 ILE B CA 1
ATOM 7291 C C . ILE B 1 388 ? -3.217 -39.656 7.145 1 96.31 388 ILE B C 1
ATOM 7293 O O . ILE B 1 388 ? -4.348 -40.094 6.965 1 96.31 388 ILE B O 1
ATOM 7297 N N . ASP B 1 389 ? -2.988 -38.625 8.008 1 96.88 389 ASP B N 1
ATOM 7298 C CA . ASP B 1 389 ? -4.012 -37.656 8.383 1 96.88 389 ASP B CA 1
ATOM 7299 C C . ASP B 1 389 ? -4.266 -36.656 7.258 1 96.88 389 ASP B C 1
ATOM 7301 O O . ASP B 1 389 ? -3.404 -35.844 6.938 1 96.88 389 ASP B O 1
ATOM 7305 N N . PHE B 1 390 ? -5.449 -36.781 6.688 1 97.56 390 PHE B N 1
ATOM 7306 C CA . PHE B 1 390 ? -5.777 -36.031 5.48 1 97.56 390 PHE B CA 1
ATOM 7307 C C . PHE B 1 390 ? -6.824 -34.938 5.777 1 97.56 390 PHE B C 1
ATOM 7309 O O . PHE B 1 390 ? -7.863 -35.25 6.379 1 97.56 390 PHE B O 1
ATOM 7316 N N . GLN B 1 391 ? -6.578 -33.688 5.43 1 98.06 391 GLN B N 1
ATOM 7317 C CA . GLN B 1 391 ? -7.57 -32.625 5.473 1 98.06 391 GLN B CA 1
ATOM 7318 C C . GLN B 1 391 ? -8.211 -32.406 4.105 1 98.06 391 GLN B C 1
ATOM 7320 O O . GLN B 1 391 ? -7.641 -31.75 3.236 1 98.06 391 GLN B O 1
ATOM 7325 N N .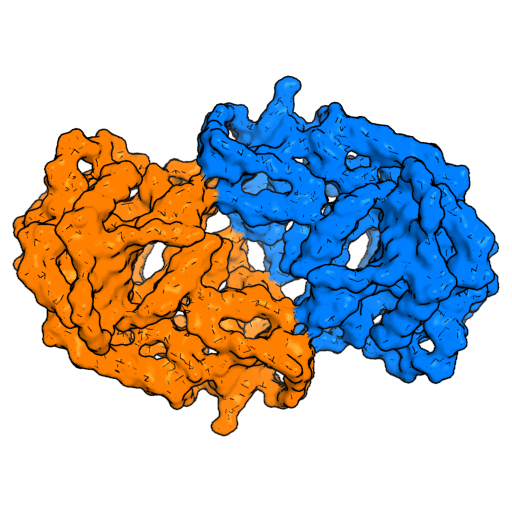 ARG B 1 392 ? -9.445 -32.812 3.941 1 97.94 392 ARG B N 1
ATOM 7326 C CA . ARG B 1 392 ? -10.156 -32.781 2.668 1 97.94 392 ARG B CA 1
ATOM 7327 C C . ARG B 1 392 ? -10.781 -31.406 2.434 1 97.94 392 ARG B C 1
ATOM 7329 O O . ARG B 1 392 ? -11.383 -30.844 3.344 1 97.94 392 ARG B O 1
ATOM 7336 N N . THR B 1 393 ? -10.656 -30.953 1.23 1 97.69 393 THR B N 1
ATOM 7337 C CA . THR B 1 393 ? -11.188 -29.641 0.917 1 97.69 393 THR B CA 1
ATOM 7338 C C . THR B 1 393 ? -12.172 -29.719 -0.247 1 97.69 393 THR B C 1
ATOM 7340 O O . THR B 1 393 ? -12.688 -28.688 -0.701 1 97.69 393 THR B O 1
ATOM 7343 N N . THR B 1 394 ? -12.445 -30.875 -0.846 1 96.19 394 THR B N 1
ATOM 7344 C CA . THR B 1 394 ? -13.359 -31 -1.972 1 96.19 394 THR B CA 1
ATOM 7345 C C . THR B 1 394 ? -14.578 -31.844 -1.582 1 96.19 394 THR B C 1
ATOM 7347 O O . THR B 1 394 ? -14.594 -33.062 -1.802 1 96.19 394 THR B O 1
ATOM 7350 N N . PRO B 1 395 ? -15.578 -31.406 -0.935 1 93.62 395 PRO B N 1
ATOM 7351 C CA . PRO B 1 395 ? -15.719 -29.969 -0.718 1 93.62 395 PRO B CA 1
ATOM 7352 C C . PRO B 1 395 ? -15.289 -29.547 0.685 1 93.62 395 PRO B C 1
ATOM 7354 O O . PRO B 1 395 ? -15.297 -30.359 1.612 1 93.62 395 PRO B O 1
ATOM 7357 N N . SER B 1 396 ? -14.883 -28.297 0.755 1 97.31 396 SER B N 1
ATOM 7358 C CA . SER B 1 396 ? -14.789 -27.688 2.078 1 97.31 396 SER B CA 1
ATOM 7359 C C . SER B 1 396 ? -16.172 -27.406 2.66 1 97.31 396 SER B C 1
ATOM 7361 O O . SER B 1 396 ? -17.188 -27.578 1.98 1 97.31 396 SER B O 1
ATOM 7363 N N . VAL B 1 397 ? -16.172 -27.031 3.898 1 97.94 397 VAL B N 1
ATOM 7364 C CA . VAL B 1 397 ? -17.453 -26.766 4.562 1 97.94 397 VAL B CA 1
ATOM 7365 C C . VAL B 1 397 ? -17.547 -25.297 4.922 1 97.94 397 VAL B C 1
ATOM 7367 O O . VAL B 1 397 ? -16.625 -24.734 5.539 1 97.94 397 VAL B O 1
ATOM 7370 N N . ALA B 1 398 ? -18.672 -24.672 4.48 1 97.88 398 ALA B N 1
ATOM 7371 C CA . ALA B 1 398 ? -18.875 -23.266 4.816 1 97.88 398 ALA B CA 1
ATOM 7372 C C . ALA B 1 398 ? -18.891 -23.062 6.328 1 97.88 398 ALA B C 1
ATOM 7374 O O . ALA B 1 398 ? -19.5 -23.859 7.059 1 97.88 398 ALA B O 1
ATOM 7375 N N . ASN B 1 399 ? -18.219 -22.125 6.82 1 97.81 399 ASN B N 1
ATOM 7376 C CA . ASN B 1 399 ? -18.188 -21.75 8.227 1 97.81 399 ASN B CA 1
ATOM 7377 C C . ASN B 1 399 ? -18.984 -20.469 8.492 1 97.81 399 ASN B C 1
ATOM 7379 O O . ASN B 1 399 ? -20.078 -20.516 9.062 1 97.81 399 ASN B O 1
ATOM 7383 N N . LEU B 1 400 ? -18.547 -19.359 7.961 1 98.19 400 LEU B N 1
ATOM 7384 C CA . LEU B 1 400 ? -19.281 -18.094 8 1 98.19 400 LEU B CA 1
ATOM 7385 C C . LEU B 1 400 ? -19.891 -17.781 6.645 1 98.19 400 LEU B C 1
ATOM 7387 O O . LEU B 1 400 ? -19.203 -17.797 5.621 1 98.19 400 LEU B O 1
ATOM 7391 N N . THR B 1 401 ? -21.156 -17.547 6.598 1 98.25 401 THR B N 1
ATOM 7392 C CA . THR B 1 401 ? -21.875 -17.141 5.391 1 98.25 401 THR B CA 1
ATOM 7393 C C . THR B 1 401 ? -22.625 -15.836 5.621 1 98.25 401 THR B C 1
ATOM 7395 O O . THR B 1 401 ? -22.781 -15.398 6.762 1 98.25 401 THR B O 1
ATOM 7398 N N . ARG B 1 402 ? -23 -15.18 4.594 1 96.88 402 ARG B N 1
ATOM 7399 C CA . ARG B 1 402 ? -23.812 -13.969 4.617 1 96.88 402 ARG B CA 1
ATOM 7400 C C . ARG B 1 402 ? -24.75 -13.922 3.416 1 96.88 402 ARG B C 1
ATOM 7402 O O . ARG B 1 402 ? -24.469 -14.516 2.371 1 96.88 402 ARG B O 1
ATOM 7409 N N . ALA B 1 403 ? -25.828 -13.219 3.648 1 96.88 403 ALA B N 1
ATOM 7410 C CA . ALA B 1 403 ? -26.734 -13 2.523 1 96.88 403 ALA B CA 1
ATOM 7411 C C . ALA B 1 403 ? -26.031 -12.234 1.4 1 96.88 403 ALA B C 1
ATOM 7413 O O . ALA B 1 403 ? -25.281 -11.289 1.654 1 96.88 403 ALA B O 1
ATOM 7414 N N . ARG B 1 404 ? -26.219 -12.711 0.183 1 97.75 404 ARG B N 1
ATOM 7415 C CA . ARG B 1 404 ? -25.703 -12 -0.983 1 97.75 404 ARG B CA 1
ATOM 7416 C C . ARG B 1 404 ? -26.328 -10.617 -1.104 1 97.75 404 ARG B C 1
ATOM 7418 O O . ARG B 1 404 ? -27.547 -10.484 -1.167 1 97.75 404 ARG B O 1
ATOM 7425 N N . PRO B 1 405 ? -25.547 -9.562 -1.052 1 97.5 405 PRO B N 1
ATOM 7426 C CA . PRO B 1 405 ? -26.125 -8.227 -1.232 1 97.5 405 PRO B CA 1
ATOM 7427 C C . PRO B 1 405 ? -26.547 -7.957 -2.676 1 97.5 405 PRO B C 1
ATOM 7429 O O . PRO B 1 405 ? -26.172 -8.703 -3.582 1 97.5 405 PRO B O 1
ATOM 7432 N N . GLU B 1 406 ? -27.391 -6.984 -2.842 1 97.62 406 GLU B N 1
ATOM 7433 C CA . GLU B 1 406 ? -27.672 -6.52 -4.195 1 97.62 406 GLU B CA 1
ATOM 7434 C C . GLU B 1 406 ? -26.453 -5.844 -4.812 1 97.62 406 GLU B C 1
ATOM 7436 O O . GLU B 1 406 ? -26.188 -5.984 -6.012 1 97.62 406 GLU B O 1
ATOM 7441 N N . ALA B 1 407 ? -25.781 -5.098 -4.012 1 98.38 407 ALA B N 1
ATOM 7442 C CA . ALA B 1 407 ? -24.578 -4.391 -4.441 1 98.38 407 ALA B CA 1
ATOM 7443 C C . ALA B 1 407 ? -23.75 -3.961 -3.242 1 98.38 407 ALA B C 1
ATOM 7445 O O . ALA B 1 407 ? -24.203 -4.008 -2.102 1 98.38 407 ALA B O 1
ATOM 7446 N N . TYR B 1 408 ? -22.531 -3.695 -3.5 1 98.69 408 TYR B N 1
ATOM 7447 C CA . TYR B 1 408 ? -21.688 -2.936 -2.58 1 98.69 408 TYR B CA 1
ATOM 7448 C C . TYR B 1 408 ? -21.625 -1.469 -2.986 1 98.69 408 TYR B C 1
ATOM 7450 O O . TYR B 1 408 ? -21.609 -1.147 -4.176 1 98.69 408 TYR B O 1
ATOM 7458 N N . ILE B 1 409 ? -21.609 -0.556 -2.031 1 98.44 409 ILE B N 1
ATOM 7459 C CA . ILE B 1 409 ? -21.391 0.869 -2.252 1 98.44 409 ILE B CA 1
ATOM 7460 C C . ILE B 1 409 ? -20.062 1.294 -1.602 1 98.44 409 ILE B C 1
ATOM 7462 O O . ILE B 1 409 ? -19.844 1.043 -0.414 1 98.44 409 ILE B O 1
ATOM 7466 N N . ILE B 1 410 ? -19.219 1.853 -2.408 1 98.5 410 ILE B N 1
ATOM 7467 C CA . ILE B 1 410 ? -17.891 2.273 -1.976 1 98.5 410 ILE B CA 1
ATOM 7468 C C . ILE B 1 410 ? -17.766 3.789 -2.098 1 98.5 410 ILE B C 1
ATOM 7470 O O . ILE B 1 410 ? -17.953 4.348 -3.182 1 98.5 410 ILE B O 1
ATOM 7474 N N . PRO B 1 411 ? -17.453 4.504 -1.01 1 97.38 411 PRO B N 1
ATOM 7475 C CA . PRO B 1 411 ? -17.281 5.953 -1.104 1 97.38 411 PRO B CA 1
ATOM 7476 C C . PRO B 1 411 ? -16.172 6.352 -2.09 1 97.38 411 PRO B C 1
ATOM 7478 O O . PRO B 1 411 ? -15.188 5.633 -2.234 1 97.38 411 PRO B O 1
ATOM 7481 N N . ARG B 1 412 ? -16.328 7.562 -2.691 1 96.69 412 ARG B N 1
ATOM 7482 C CA . ARG B 1 412 ? -15.344 8.117 -3.617 1 96.69 412 ARG B CA 1
ATOM 7483 C C . ARG B 1 412 ? -13.953 8.125 -3 1 96.69 412 ARG B C 1
ATOM 7485 O O . ARG B 1 412 ? -12.953 7.922 -3.697 1 96.69 412 ARG B O 1
ATOM 7492 N N . THR B 1 413 ? -13.898 8.219 -1.747 1 95.38 413 THR B N 1
ATOM 7493 C CA . THR B 1 413 ? -12.664 8.258 -0.966 1 95.38 413 THR B CA 1
ATOM 7494 C C . THR B 1 413 ? -11.828 7.008 -1.223 1 95.38 413 THR B C 1
ATOM 7496 O O . THR B 1 413 ? -10.594 7.059 -1.165 1 95.38 413 THR B O 1
ATOM 7499 N N . TRP B 1 414 ? -12.438 5.91 -1.503 1 96.25 414 TRP B N 1
ATOM 7500 C CA . TRP B 1 414 ? -11.758 4.629 -1.684 1 96.25 414 TRP B CA 1
ATOM 7501 C C . TRP B 1 414 ? -11.68 4.258 -3.16 1 96.25 414 TRP B C 1
ATOM 7503 O O . TRP B 1 414 ? -11.953 3.115 -3.535 1 96.25 414 TRP B O 1
ATOM 7513 N N . SER B 1 415 ? -11.336 5.227 -3.973 1 96.31 415 SER B N 1
ATOM 7514 C CA . SER B 1 415 ? -11.234 5.02 -5.414 1 96.31 415 SER B CA 1
ATOM 7515 C C . SER B 1 415 ? -10.172 3.975 -5.746 1 96.31 415 SER B C 1
ATOM 7517 O O . SER B 1 415 ? -10.289 3.26 -6.742 1 96.31 415 SER B O 1
ATOM 7519 N N . ASP B 1 416 ? -9.117 3.838 -4.934 1 94.94 416 ASP B N 1
ATOM 7520 C CA . ASP B 1 416 ? -8.086 2.836 -5.172 1 94.94 416 ASP B CA 1
ATOM 7521 C C . ASP B 1 416 ? -8.648 1.424 -5.023 1 94.94 416 ASP B C 1
ATOM 7523 O O . ASP B 1 416 ? -8.211 0.502 -5.719 1 94.94 416 ASP B O 1
ATOM 7527 N N . VAL B 1 417 ? -9.586 1.229 -4.09 1 97.75 417 VAL B N 1
ATOM 7528 C CA . VAL B 1 417 ? -10.266 -0.052 -3.928 1 97.75 417 VAL B CA 1
ATOM 7529 C C . VAL B 1 417 ? -11.102 -0.352 -5.172 1 97.75 417 VAL B C 1
ATOM 7531 O O . VAL B 1 417 ? -11.078 -1.472 -5.688 1 97.75 417 VAL B O 1
ATOM 7534 N N . ALA B 1 418 ? -11.852 0.679 -5.641 1 98.44 418 ALA B N 1
ATOM 7535 C CA . ALA B 1 418 ? -12.641 0.523 -6.855 1 98.44 418 ALA B CA 1
ATOM 7536 C C . ALA B 1 418 ? -11.766 0.133 -8.039 1 98.44 418 ALA B C 1
ATOM 7538 O O . ALA B 1 418 ? -12.133 -0.735 -8.836 1 98.44 418 ALA B O 1
ATOM 7539 N N . GLU B 1 419 ? -10.664 0.742 -8.133 1 97.5 419 GLU B N 1
ATOM 7540 C CA . GLU B 1 419 ? -9.742 0.444 -9.219 1 97.5 419 GLU B CA 1
ATOM 7541 C C . GLU B 1 419 ? -9.258 -1.003 -9.156 1 97.5 419 GLU B C 1
ATOM 7543 O O . GLU B 1 419 ? -9.141 -1.672 -10.18 1 97.5 419 GLU B O 1
ATOM 7548 N N . ARG B 1 420 ? -8.914 -1.485 -7.988 1 98.25 420 ARG B N 1
ATOM 7549 C CA . ARG B 1 420 ? -8.492 -2.871 -7.816 1 98.25 420 ARG B CA 1
ATOM 7550 C C . ARG B 1 420 ? -9.578 -3.838 -8.266 1 98.25 420 ARG B C 1
ATOM 7552 O O . ARG B 1 420 ? -9.289 -4.863 -8.883 1 98.25 420 ARG B O 1
ATOM 7559 N N . LEU B 1 421 ? -10.82 -3.467 -7.914 1 98.81 421 LEU B N 1
ATOM 7560 C CA . LEU B 1 421 ? -11.938 -4.305 -8.328 1 98.81 421 LEU B CA 1
ATOM 7561 C C . LEU B 1 421 ? -12.055 -4.344 -9.852 1 98.81 421 LEU B C 1
ATOM 7563 O O . LEU B 1 421 ? -12.359 -5.387 -10.43 1 98.81 421 LEU B O 1
ATOM 7567 N N . GLU B 1 422 ? -11.789 -3.201 -10.508 1 98.69 422 GLU B N 1
ATOM 7568 C CA . GLU B 1 422 ? -11.805 -3.168 -11.969 1 98.69 422 GLU B CA 1
ATOM 7569 C C . GLU B 1 422 ? -10.727 -4.07 -12.555 1 98.69 422 GLU B C 1
ATOM 7571 O O . GLU B 1 422 ? -10.961 -4.758 -13.547 1 98.69 422 GLU B O 1
ATOM 7576 N N . ILE B 1 423 ? -9.578 -4.109 -11.945 1 98.5 423 ILE B N 1
ATOM 7577 C CA . ILE B 1 423 ? -8.484 -4.957 -12.406 1 98.5 423 ILE B CA 1
ATOM 7578 C C . ILE B 1 423 ? -8.883 -6.426 -12.266 1 98.5 423 ILE B C 1
ATOM 7580 O O . ILE B 1 423 ? -8.523 -7.254 -13.109 1 98.5 423 ILE B O 1
ATOM 7584 N N . LEU B 1 424 ? -9.695 -6.73 -11.25 1 98.5 424 LEU B N 1
ATOM 7585 C CA . LEU B 1 424 ? -10.164 -8.094 -11.031 1 98.5 424 LEU B CA 1
ATOM 7586 C C . LEU B 1 424 ? -11.25 -8.469 -12.031 1 98.5 424 LEU B C 1
ATOM 7588 O O . LEU B 1 424 ? -11.719 -9.609 -12.055 1 98.5 424 LEU B O 1
ATOM 7592 N N . GLY B 1 425 ? -11.688 -7.527 -12.875 1 98.31 425 GLY B N 1
ATOM 7593 C CA . GLY B 1 425 ? -12.641 -7.797 -13.938 1 98.31 425 GLY B CA 1
ATOM 7594 C C . GLY B 1 425 ? -14.07 -7.457 -13.562 1 98.31 425 GLY B C 1
ATOM 7595 O O . GLY B 1 425 ? -15.008 -7.84 -14.266 1 98.31 425 GLY B O 1
ATOM 7596 N N . LEU B 1 426 ? -14.234 -6.762 -12.43 1 98.69 426 LEU B N 1
ATOM 7597 C CA . LEU B 1 426 ? -15.578 -6.367 -12.016 1 98.69 426 LEU B CA 1
ATOM 7598 C C . LEU B 1 426 ? -16.016 -5.105 -12.75 1 98.69 426 LEU B C 1
ATOM 7600 O O . LEU B 1 426 ? -15.195 -4.246 -13.078 1 98.69 426 LEU B O 1
ATOM 7604 N N . GLU B 1 427 ? -17.281 -5.094 -12.984 1 98.38 427 GLU B N 1
ATOM 7605 C CA . GLU B 1 427 ? -17.906 -3.842 -13.398 1 98.38 427 GLU B CA 1
ATOM 7606 C C . GLU B 1 427 ? -18.141 -2.922 -12.203 1 98.38 427 GLU B C 1
ATOM 7608 O O . GLU B 1 427 ? -18.859 -3.285 -11.266 1 98.38 427 GLU B O 1
ATOM 7613 N N . VAL B 1 428 ? -17.531 -1.771 -12.242 1 98.81 428 VAL B N 1
ATOM 7614 C CA . VAL B 1 428 ? -17.656 -0.773 -11.18 1 98.81 428 VAL B CA 1
ATOM 7615 C C . VAL B 1 428 ? -18.281 0.505 -11.75 1 98.81 428 VAL B C 1
ATOM 7617 O O . VAL B 1 428 ? -17.688 1.158 -12.609 1 98.81 428 VAL B O 1
ATOM 7620 N N . LYS B 1 429 ? -19.422 0.84 -11.312 1 98.81 429 LYS B N 1
ATOM 7621 C CA . LYS B 1 429 ? -20.094 2.035 -11.797 1 98.81 429 LYS B CA 1
ATOM 7622 C C . LYS B 1 429 ? -19.828 3.232 -10.891 1 98.81 429 LYS B C 1
ATOM 7624 O O . LYS B 1 429 ? -20.047 3.162 -9.68 1 98.81 429 LYS B O 1
ATOM 7629 N N . ARG B 1 430 ? -19.359 4.273 -11.414 1 98.5 430 ARG B N 1
ATOM 7630 C CA . ARG B 1 430 ? -19.219 5.531 -10.695 1 98.5 430 ARG B CA 1
ATOM 7631 C C . ARG B 1 430 ? -20.516 6.316 -10.68 1 98.5 430 ARG B C 1
ATOM 7633 O O . ARG B 1 430 ? -21.078 6.625 -11.742 1 98.5 430 ARG B O 1
ATOM 7640 N N . LEU B 1 431 ? -20.969 6.66 -9.555 1 98.56 431 LEU B N 1
ATOM 7641 C CA . LEU B 1 431 ? -22.25 7.352 -9.422 1 98.56 431 LEU B CA 1
ATOM 7642 C C . LEU B 1 431 ? -22.094 8.836 -9.719 1 98.56 431 LEU B C 1
ATOM 7644 O O . LEU B 1 431 ? -21.094 9.461 -9.32 1 98.56 431 LEU B O 1
ATOM 7648 N N . ASN B 1 432 ? -23.016 9.445 -10.406 1 97.81 432 ASN B N 1
ATOM 7649 C CA . ASN B 1 432 ? -22.984 10.867 -10.75 1 97.81 432 ASN B CA 1
ATOM 7650 C C . ASN B 1 432 ? -23.969 11.672 -9.906 1 97.81 432 ASN B C 1
ATOM 7652 O O . ASN B 1 432 ? -24.359 12.766 -10.297 1 97.81 432 ASN B O 1
ATOM 7656 N N . TYR B 1 433 ? -24.422 11.141 -8.852 1 97.38 433 TYR B N 1
ATOM 7657 C CA . TYR B 1 433 ? -25.312 11.789 -7.902 1 97.38 433 TYR B CA 1
ATOM 7658 C C . TYR B 1 433 ? -24.906 11.469 -6.469 1 97.38 433 TYR B C 1
ATOM 7660 O O . TYR B 1 433 ? -24.125 10.547 -6.223 1 97.38 433 TYR B O 1
ATOM 7668 N N . GLU B 1 434 ? -25.344 12.312 -5.594 1 96.69 434 GLU B N 1
ATOM 7669 C CA . GLU B 1 434 ? -25.188 12 -4.176 1 96.69 434 GLU B CA 1
ATOM 7670 C C . GLU B 1 434 ? -26.031 10.781 -3.789 1 96.69 434 GLU B C 1
ATOM 7672 O O . GLU B 1 434 ? -27.203 10.703 -4.125 1 96.69 434 GLU B O 1
ATOM 7677 N N . PHE B 1 435 ? -25.406 9.805 -3.225 1 97.12 435 PHE B N 1
ATOM 7678 C CA . PHE B 1 435 ? -26.078 8.578 -2.814 1 97.12 435 PHE B CA 1
ATOM 7679 C C . PHE B 1 435 ? -26.672 8.727 -1.417 1 97.12 435 PHE B C 1
ATOM 7681 O O . PHE B 1 435 ? -26 9.211 -0.504 1 97.12 435 PHE B O 1
ATOM 7688 N N . LYS B 1 436 ? -27.938 8.391 -1.194 1 96.69 436 LYS B N 1
ATOM 7689 C CA . LYS B 1 436 ? -28.609 8.43 0.101 1 96.69 436 LYS B CA 1
ATOM 7690 C C . LYS B 1 436 ? -29.594 7.273 0.238 1 96.69 436 LYS B C 1
ATOM 7692 O O . LYS B 1 436 ? -30.625 7.246 -0.442 1 96.69 436 LYS B O 1
ATOM 7697 N N . GLU B 1 437 ? -29.266 6.281 1.058 1 96.69 437 GLU B N 1
ATOM 7698 C CA . GLU B 1 437 ? -30.109 5.121 1.312 1 96.69 437 GLU B CA 1
ATOM 7699 C C . GLU B 1 437 ? -29.828 4.516 2.682 1 96.69 437 GLU B C 1
ATOM 7701 O O . GLU B 1 437 ? -28.766 4.754 3.26 1 96.69 437 GLU B O 1
ATOM 7706 N N . THR B 1 438 ? -30.828 3.809 3.215 1 95.75 438 THR B N 1
ATOM 7707 C CA . THR B 1 438 ? -30.594 2.986 4.398 1 95.75 438 THR B CA 1
ATOM 7708 C C . THR B 1 438 ? -29.906 1.675 4.02 1 95.75 438 THR B C 1
ATOM 7710 O O . THR B 1 438 ? -30.438 0.904 3.215 1 95.75 438 THR B O 1
ATOM 7713 N N . LEU B 1 439 ? -28.719 1.45 4.574 1 95.81 439 LEU B N 1
ATOM 7714 C CA . LEU B 1 439 ? -27.891 0.312 4.164 1 95.81 439 LEU B CA 1
ATOM 7715 C C . LEU B 1 439 ? -27.5 -0.533 5.371 1 95.81 439 LEU B C 1
ATOM 7717 O O . LEU B 1 439 ? -27.609 -0.086 6.512 1 95.81 439 LEU B O 1
ATOM 7721 N N . ASP B 1 440 ? -27.109 -1.759 5.09 1 92.81 440 ASP B N 1
ATOM 7722 C CA . ASP B 1 440 ? -26.406 -2.582 6.07 1 92.81 440 ASP B CA 1
ATOM 7723 C C . ASP B 1 440 ? -24.969 -2.1 6.262 1 92.81 440 ASP B C 1
ATOM 7725 O O . ASP B 1 440 ? -24.25 -1.862 5.289 1 92.81 440 ASP B O 1
ATOM 7729 N N . THR B 1 441 ? -24.625 -1.867 7.504 1 95.19 441 THR B N 1
ATOM 7730 C CA . THR B 1 441 ? -23.281 -1.414 7.852 1 95.19 441 THR B CA 1
ATOM 7731 C C . THR B 1 441 ? -22.594 -2.416 8.773 1 95.19 441 THR B C 1
ATOM 7733 O O . THR B 1 441 ? -23.266 -3.207 9.445 1 95.19 441 THR B O 1
ATOM 7736 N N . LEU B 1 442 ? -21.312 -2.516 8.68 1 97.44 442 LEU B N 1
ATOM 7737 C CA . LEU B 1 442 ? -20.516 -3.361 9.562 1 97.44 442 LEU B CA 1
ATOM 7738 C C . LEU B 1 442 ? -19.625 -2.518 10.453 1 97.44 442 LEU B C 1
ATOM 7740 O O . LEU B 1 442 ? -19.062 -1.515 10.008 1 97.44 442 LEU B O 1
ATOM 7744 N N . THR B 1 443 ? -19.562 -2.828 11.68 1 97.44 443 THR B N 1
ATOM 7745 C CA . THR B 1 443 ? -18.609 -2.275 12.633 1 97.44 443 THR B CA 1
ATOM 7746 C C . THR B 1 443 ? -17.625 -3.344 13.094 1 97.44 443 THR B C 1
ATOM 7748 O O . THR B 1 443 ? -18 -4.484 13.352 1 97.44 443 THR B O 1
ATOM 7751 N N . ILE B 1 444 ? -16.391 -3.057 13.18 1 98.19 444 ILE B N 1
ATOM 7752 C CA . ILE B 1 444 ? -15.359 -4.008 13.586 1 98.19 444 ILE B CA 1
ATOM 7753 C C . ILE B 1 444 ? -15.492 -4.301 15.078 1 98.19 444 ILE B C 1
ATOM 7755 O O . ILE B 1 444 ? -15.359 -3.396 15.906 1 98.19 444 ILE B O 1
ATOM 7759 N N . ALA B 1 445 ? -15.758 -5.48 15.398 1 98.38 445 ALA B N 1
ATOM 7760 C CA . ALA B 1 445 ? -15.938 -5.902 16.781 1 98.38 445 ALA B CA 1
ATOM 7761 C C . ALA B 1 445 ? -14.602 -6.277 17.422 1 98.38 445 ALA B C 1
ATOM 7763 O O . ALA B 1 445 ? -14.352 -5.98 18.594 1 98.38 445 ALA B O 1
ATOM 7764 N N . SER B 1 446 ? -13.789 -6.961 16.703 1 98.31 446 SER B N 1
ATOM 7765 C CA . SER B 1 446 ? -12.438 -7.305 17.125 1 98.31 446 SER B CA 1
ATOM 7766 C C . SER B 1 446 ? -11.453 -7.219 15.969 1 98.31 446 SER B C 1
ATOM 7768 O O . SER B 1 446 ? -11.844 -7.34 14.805 1 98.31 446 SER B O 1
ATOM 7770 N N . SER B 1 447 ? -10.266 -6.918 16.203 1 98 447 SER B N 1
ATOM 7771 C CA . SER B 1 447 ? -9.164 -6.832 15.242 1 98 447 SER B CA 1
ATOM 7772 C C . SER B 1 447 ? -7.855 -7.316 15.852 1 98 447 SER B C 1
ATOM 7774 O O . SER B 1 447 ? -7.449 -6.844 16.922 1 98 447 SER B O 1
ATOM 7776 N N . THR B 1 448 ? -7.215 -8.266 15.234 1 98.12 448 THR B N 1
ATOM 7777 C CA . THR B 1 448 ? -5.938 -8.812 15.688 1 98.12 448 THR B CA 1
ATOM 7778 C C . THR B 1 448 ? -4.965 -8.938 14.523 1 98.12 448 THR B C 1
ATOM 7780 O O . THR B 1 448 ? -5.309 -9.492 13.477 1 98.12 448 THR B O 1
ATOM 7783 N N . VAL B 1 449 ? -3.789 -8.43 14.656 1 97.75 449 VAL B N 1
ATOM 7784 C CA . VAL B 1 449 ? -2.781 -8.492 13.602 1 97.75 449 VAL B CA 1
ATOM 7785 C C . VAL B 1 449 ? -1.831 -9.656 13.867 1 97.75 449 VAL B C 1
ATOM 7787 O O . VAL B 1 449 ? -1.461 -9.922 15.016 1 97.75 449 VAL B O 1
ATOM 7790 N N . ASP B 1 450 ? -1.515 -10.43 12.852 1 97.31 450 ASP B N 1
ATOM 7791 C CA . ASP B 1 450 ? -0.498 -11.477 12.922 1 97.31 450 ASP B CA 1
ATOM 7792 C C . ASP B 1 450 ? 0.902 -10.875 13.023 1 97.31 450 ASP B C 1
ATOM 7794 O O . ASP B 1 450 ? 1.288 -10.047 12.203 1 97.31 450 ASP B O 1
ATOM 7798 N N . PRO B 1 451 ? 1.7 -11.25 14.008 1 95.81 451 PRO B N 1
ATOM 7799 C CA . PRO B 1 451 ? 3.043 -10.672 14.141 1 95.81 451 PRO B CA 1
ATOM 7800 C C . PRO B 1 451 ? 4.004 -11.18 13.062 1 95.81 451 PRO B C 1
ATOM 7802 O O . PRO B 1 451 ? 5.098 -10.625 12.906 1 95.81 451 PRO B O 1
ATOM 7805 N N . GLU B 1 452 ? 3.664 -12.227 12.414 1 95.5 452 GLU B N 1
ATOM 7806 C CA . GLU B 1 452 ? 4.516 -12.75 11.352 1 95.5 452 GLU B CA 1
ATOM 7807 C C . GLU B 1 452 ? 4.105 -12.203 9.984 1 95.5 452 GLU B C 1
ATOM 7809 O O . GLU B 1 452 ? 2.922 -12.227 9.633 1 95.5 452 GLU B O 1
ATOM 7814 N N . MET B 1 453 ? 5.066 -11.734 9.281 1 95.12 453 MET B N 1
ATOM 7815 C CA . MET B 1 453 ? 4.812 -11.18 7.961 1 95.12 453 MET B CA 1
ATOM 7816 C C . MET B 1 453 ? 4.484 -12.281 6.957 1 95.12 453 MET B C 1
ATOM 7818 O O . MET B 1 453 ? 5.117 -13.336 6.957 1 95.12 453 MET B O 1
ATOM 7822 N N . TYR B 1 454 ? 3.436 -12.117 6.176 1 96.69 454 TYR B N 1
ATOM 7823 C CA . TYR B 1 454 ? 3.037 -13 5.082 1 96.69 454 TYR B CA 1
ATOM 7824 C C . TYR B 1 454 ? 3.006 -12.242 3.758 1 96.69 454 TYR B C 1
ATOM 7826 O O . TYR B 1 454 ? 2.137 -11.398 3.539 1 96.69 454 TYR B O 1
ATOM 7834 N N . GLU B 1 455 ? 3.906 -12.555 2.852 1 96 455 GLU B N 1
ATOM 7835 C CA . GLU B 1 455 ? 3.957 -11.953 1.522 1 96 455 GLU B CA 1
ATOM 7836 C C . GLU B 1 455 ? 3.912 -10.43 1.604 1 96 455 GLU B C 1
ATOM 7838 O O . GLU B 1 455 ? 3.082 -9.797 0.953 1 96 455 GLU B O 1
ATOM 7843 N N . GLY B 1 456 ? 4.68 -9.891 2.459 1 95 456 GLY B N 1
ATOM 7844 C CA . GLY B 1 456 ? 4.879 -8.453 2.559 1 95 456 GLY B CA 1
ATOM 7845 C C . GLY B 1 456 ? 3.814 -7.762 3.389 1 95 456 GLY B C 1
ATOM 7846 O O . GLY B 1 456 ? 3.771 -6.531 3.451 1 95 456 GLY B O 1
ATOM 7847 N N . HIS B 1 457 ? 2.934 -8.484 4.066 1 97 457 HIS B N 1
ATOM 7848 C CA . HIS B 1 457 ? 1.846 -7.883 4.832 1 97 457 HIS B CA 1
ATOM 7849 C C . HIS B 1 457 ? 1.746 -8.492 6.223 1 97 457 HIS B C 1
ATOM 7851 O O . HIS B 1 457 ? 2.117 -9.656 6.422 1 97 457 HIS B O 1
ATOM 7857 N N . TYR B 1 458 ? 1.341 -7.738 7.164 1 97.19 458 TYR B N 1
ATOM 7858 C CA . TYR B 1 458 ? 0.831 -8.227 8.438 1 97.19 458 TYR B CA 1
ATOM 7859 C C . TYR B 1 458 ? -0.686 -8.367 8.398 1 97.19 458 TYR B C 1
ATOM 7861 O O . TYR B 1 458 ? -1.406 -7.379 8.242 1 97.19 458 TYR B O 1
ATOM 7869 N N . LEU B 1 459 ? -1.125 -9.555 8.5 1 98.31 459 LEU B N 1
ATOM 7870 C CA . LEU B 1 459 ? -2.531 -9.852 8.25 1 98.31 459 LEU B CA 1
ATOM 7871 C C . LEU B 1 459 ? -3.398 -9.438 9.43 1 98.31 459 LEU B C 1
ATOM 7873 O O . LEU B 1 459 ? -3.062 -9.719 10.578 1 98.31 459 LEU B O 1
ATOM 7877 N N . ASN B 1 460 ? -4.461 -8.727 9.188 1 98.44 460 ASN B N 1
ATOM 7878 C CA . ASN B 1 460 ? -5.445 -8.289 10.172 1 98.44 460 ASN B CA 1
ATOM 7879 C C . ASN B 1 460 ? -6.684 -9.18 10.156 1 98.44 460 ASN B C 1
ATOM 7881 O O . ASN B 1 460 ? -7.418 -9.211 9.172 1 98.44 460 ASN B O 1
ATOM 7885 N N . THR B 1 461 ? -6.922 -9.969 11.172 1 98.69 461 THR B N 1
ATOM 7886 C CA . THR B 1 461 ? -8.133 -10.766 11.32 1 98.69 461 THR B CA 1
ATOM 7887 C C . THR B 1 461 ? -9.18 -10.008 12.133 1 98.69 461 THR B C 1
ATOM 7889 O O . THR B 1 461 ? -8.906 -9.555 13.242 1 98.69 461 THR B O 1
ATOM 7892 N N . VAL B 1 462 ? -10.383 -9.914 11.586 1 98.69 462 VAL B N 1
ATOM 7893 C CA . VAL B 1 462 ? -11.391 -9.109 12.266 1 98.69 462 VAL B CA 1
ATOM 7894 C C . VAL B 1 462 ? -12.68 -9.914 12.414 1 98.69 462 VAL B C 1
ATOM 7896 O O . VAL B 1 462 ? -12.875 -10.914 11.719 1 98.69 462 VAL B O 1
ATOM 7899 N N . THR B 1 463 ? -13.516 -9.594 13.359 1 98.69 463 THR B N 1
ATOM 7900 C CA . THR B 1 463 ? -14.93 -9.922 13.43 1 98.69 463 THR B CA 1
ATOM 7901 C C . THR B 1 463 ? -15.789 -8.664 13.359 1 98.69 463 THR B C 1
ATOM 7903 O O . THR B 1 463 ? -15.289 -7.555 13.562 1 98.69 463 THR B O 1
ATOM 7906 N N . THR B 1 464 ? -17.031 -8.766 12.953 1 98.31 464 THR B N 1
ATOM 7907 C CA . THR B 1 464 ? -17.844 -7.578 12.742 1 98.31 464 THR B CA 1
ATOM 7908 C C . THR B 1 464 ? -19.234 -7.754 13.367 1 98.31 464 THR B C 1
ATOM 7910 O O . THR B 1 464 ? -19.641 -8.875 13.656 1 98.31 464 THR B O 1
ATOM 7913 N N . ASN B 1 465 ? -19.859 -6.672 13.68 1 97.69 465 ASN B N 1
ATOM 7914 C CA . ASN B 1 465 ? -21.281 -6.566 14 1 97.69 465 ASN B CA 1
ATOM 7915 C C . ASN B 1 465 ? -22.047 -5.812 12.914 1 97.69 465 ASN B C 1
ATOM 7917 O O . ASN B 1 465 ? -21.547 -4.832 12.359 1 97.69 465 ASN B O 1
ATOM 7921 N N . SER B 1 466 ? -23.203 -6.363 12.594 1 95.62 466 SER B N 1
ATOM 7922 C CA . SER B 1 466 ? -24.031 -5.746 11.562 1 95.62 466 SER B CA 1
ATOM 7923 C C . SER B 1 466 ? -25.047 -4.773 12.164 1 95.62 466 SER B C 1
ATOM 7925 O O . SER B 1 466 ? -25.578 -5.02 13.242 1 95.62 466 SER B O 1
ATOM 7927 N N . SER B 1 467 ? -25.188 -3.695 11.469 1 94.38 467 SER B N 1
ATOM 7928 C CA . SER B 1 467 ? -26.234 -2.727 11.789 1 94.38 467 SER B CA 1
ATOM 7929 C C . SER B 1 467 ? -26.828 -2.111 10.516 1 94.38 467 SER B C 1
ATOM 7931 O O . SER B 1 467 ? -26.438 -2.484 9.406 1 94.38 467 SER B O 1
ATOM 7933 N N . ARG B 1 468 ? -27.906 -1.332 10.625 1 94.94 468 ARG B N 1
ATOM 7934 C CA . ARG B 1 468 ? -28.531 -0.611 9.523 1 94.94 468 ARG B CA 1
ATOM 7935 C C . ARG B 1 468 ? -28.656 0.874 9.844 1 94.94 468 ARG B C 1
ATOM 7937 O O . ARG B 1 468 ? -29 1.244 10.969 1 94.94 468 ARG B O 1
ATOM 7944 N N . ARG B 1 469 ? -28.266 1.792 8.906 1 93.06 469 ARG B N 1
ATOM 7945 C CA . ARG B 1 469 ? -28.469 3.23 9.047 1 93.06 469 ARG B CA 1
ATOM 7946 C C . ARG B 1 469 ? -28.531 3.908 7.68 1 93.06 469 ARG B C 1
ATOM 7948 O O . ARG B 1 469 ? -28.203 3.297 6.66 1 93.06 469 ARG B O 1
ATOM 7955 N N . GLU B 1 470 ? -29.016 5.141 7.73 1 95 470 GLU B N 1
ATOM 7956 C CA . GLU B 1 470 ? -28.938 5.949 6.516 1 95 470 GLU B CA 1
ATOM 7957 C C . GLU B 1 470 ? -27.5 6.359 6.203 1 95 470 GLU B C 1
ATOM 7959 O O . GLU B 1 470 ? -26.797 6.852 7.078 1 95 470 GLU B O 1
ATOM 7964 N N . VAL B 1 471 ? -27.078 6.047 5.055 1 95.31 471 VAL B N 1
ATOM 7965 C CA . VAL B 1 471 ? -25.734 6.379 4.586 1 95.31 471 VAL B CA 1
ATOM 7966 C C . VAL B 1 471 ? -25.828 7.406 3.459 1 95.31 471 VAL B C 1
ATOM 7968 O O . VAL B 1 471 ? -26.594 7.234 2.51 1 95.31 471 VAL B O 1
ATOM 7971 N N . VAL B 1 472 ? -25.125 8.484 3.615 1 94.88 472 VAL B N 1
ATOM 7972 C CA . VAL B 1 472 ? -25 9.523 2.59 1 94.88 472 VAL B CA 1
ATOM 7973 C C . VAL B 1 472 ? -23.562 9.555 2.061 1 94.88 472 VAL B C 1
ATOM 7975 O O . VAL B 1 472 ? -22.609 9.68 2.834 1 94.88 472 VAL B O 1
ATOM 7978 N N . LEU B 1 473 ? -23.375 9.375 0.734 1 96.75 473 LEU B N 1
ATOM 7979 C CA . LEU B 1 473 ? -22.062 9.367 0.113 1 96.75 473 LEU B CA 1
ATOM 7980 C C . LEU B 1 473 ? -21.969 10.391 -1.01 1 96.75 473 LEU B C 1
ATOM 7982 O O . LEU B 1 473 ? -22.969 10.641 -1.704 1 96.75 473 LEU B O 1
ATOM 7986 N N . PRO B 1 474 ? -20.875 10.977 -1.22 1 96.19 474 PRO B N 1
ATOM 7987 C CA . PRO B 1 474 ? -20.719 12.039 -2.217 1 96.19 474 PRO B CA 1
ATOM 7988 C C . PRO B 1 474 ? -20.812 11.523 -3.65 1 96.19 474 PRO B C 1
ATOM 7990 O O . PRO B 1 474 ? -20.719 10.32 -3.881 1 96.19 474 PRO B O 1
ATOM 7993 N N . VAL B 1 475 ? -21.031 12.5 -4.551 1 97.31 475 VAL B N 1
ATOM 7994 C CA . VAL B 1 475 ? -20.938 12.211 -5.98 1 97.31 475 VAL B CA 1
ATOM 7995 C C . VAL B 1 475 ? -19.594 11.562 -6.285 1 97.31 475 VAL B C 1
ATOM 7997 O O . VAL B 1 475 ? -18.562 11.953 -5.723 1 97.31 475 VAL B O 1
ATOM 8000 N N . GLY B 1 476 ? -19.609 10.578 -7.152 1 98 476 GLY B N 1
ATOM 8001 C CA . GLY B 1 476 ? -18.375 9.898 -7.539 1 98 476 GLY B CA 1
ATOM 8002 C C . GLY B 1 476 ? -18.141 8.609 -6.777 1 98 476 GLY B C 1
ATOM 8003 O O . GLY B 1 476 ? -17.172 7.895 -7.035 1 98 476 GLY B O 1
ATOM 8004 N N . SER B 1 477 ? -19.031 8.273 -5.828 1 98.44 477 SER B N 1
ATOM 8005 C CA . SER B 1 477 ? -18.969 6.98 -5.16 1 98.44 477 SER B CA 1
ATOM 8006 C C . SER B 1 477 ? -19.219 5.84 -6.141 1 98.44 477 SER B C 1
ATOM 8008 O O . SER B 1 477 ? -19.562 6.074 -7.301 1 98.44 477 SER B O 1
ATOM 8010 N N . PHE B 1 478 ? -19 4.621 -5.711 1 98.88 478 PHE B N 1
ATOM 8011 C CA . PHE B 1 478 ? -18.984 3.504 -6.645 1 98.88 478 PHE B CA 1
ATOM 8012 C C . PHE B 1 478 ? -20.062 2.482 -6.281 1 98.88 478 PHE B C 1
ATOM 8014 O O . PHE B 1 478 ? -20.281 2.205 -5.102 1 98.88 478 PHE B O 1
ATOM 8021 N N . TYR B 1 479 ? -20.734 2.037 -7.285 1 98.81 479 TYR B N 1
ATOM 8022 C CA . TYR B 1 479 ? -21.719 0.968 -7.207 1 98.81 479 TYR B CA 1
ATOM 8023 C C . TYR B 1 479 ? -21.203 -0.304 -7.867 1 98.81 479 TYR B C 1
ATOM 8025 O O . TYR B 1 479 ? -20.906 -0.311 -9.062 1 98.81 479 TYR B O 1
ATOM 8033 N N . VAL B 1 480 ? -21.062 -1.402 -7.074 1 98.88 480 VAL B N 1
ATOM 8034 C CA . VAL B 1 480 ? -20.578 -2.691 -7.566 1 98.88 480 VAL B CA 1
ATOM 8035 C C . VAL B 1 480 ? -21.688 -3.734 -7.438 1 98.88 480 VAL B C 1
ATOM 8037 O O . VAL B 1 480 ? -21.875 -4.32 -6.371 1 98.88 480 VAL B O 1
ATOM 8040 N N . SER B 1 481 ? -22.328 -4.035 -8.523 1 98.69 481 SER B N 1
ATOM 8041 C CA . SER B 1 481 ? -23.438 -4.984 -8.523 1 98.69 481 SER B CA 1
ATOM 8042 C C . SER B 1 481 ? -22.953 -6.395 -8.18 1 98.69 481 SER B C 1
ATOM 8044 O O . SER B 1 481 ? -21.891 -6.82 -8.633 1 98.69 481 SER B O 1
ATOM 8046 N N . ALA B 1 482 ? -23.766 -7.102 -7.367 1 98.25 482 ALA B N 1
ATOM 8047 C CA . ALA B 1 482 ? -23.484 -8.516 -7.105 1 98.25 482 ALA B CA 1
ATOM 8048 C C . ALA B 1 482 ? -24.094 -9.398 -8.195 1 98.25 482 ALA B C 1
ATOM 8050 O O . ALA B 1 482 ? -24.016 -10.625 -8.117 1 98.25 482 ALA B O 1
ATOM 8051 N N . ARG B 1 483 ? -24.688 -8.758 -9.211 1 98.12 483 ARG B N 1
ATOM 8052 C CA . ARG B 1 483 ? -25.25 -9.469 -10.352 1 98.12 483 ARG B CA 1
ATOM 8053 C C . ARG B 1 483 ? -24.344 -9.352 -11.57 1 98.12 483 ARG B C 1
ATOM 8055 O O . ARG B 1 483 ? -24.719 -8.758 -12.578 1 98.12 483 ARG B O 1
ATOM 8062 N N . GLN B 1 484 ? -23.281 -9.938 -11.422 1 98.5 484 GLN B N 1
ATOM 8063 C CA . GLN B 1 484 ? -22.297 -10.016 -12.5 1 98.5 484 GLN B CA 1
ATOM 8064 C C . GLN B 1 484 ? -21.422 -11.258 -12.367 1 98.5 484 GLN B C 1
ATOM 8066 O O . GLN B 1 484 ? -21.328 -11.836 -11.281 1 98.5 484 GLN B O 1
ATOM 8071 N N . GLN B 1 485 ? -20.781 -11.641 -13.406 1 98.62 485 GLN B N 1
ATOM 8072 C CA . GLN B 1 485 ? -20.047 -12.906 -13.508 1 98.62 485 GLN B CA 1
ATOM 8073 C C . GLN B 1 485 ? -18.938 -12.984 -12.453 1 98.62 485 GLN B C 1
ATOM 8075 O O . GLN B 1 485 ? -18.703 -14.047 -11.875 1 98.62 485 GLN B O 1
ATOM 8080 N N . ASN B 1 486 ? -18.234 -11.836 -12.195 1 98.69 486 ASN B N 1
ATOM 8081 C CA . ASN B 1 486 ? -17.047 -11.836 -11.344 1 98.69 486 ASN B CA 1
ATOM 8082 C C . ASN B 1 486 ? -17.375 -11.383 -9.922 1 98.69 486 ASN B C 1
ATOM 8084 O O . ASN B 1 486 ? -16.469 -11.039 -9.156 1 98.69 486 ASN B O 1
ATOM 8088 N N . ALA B 1 487 ? -18.672 -11.422 -9.492 1 98.75 487 ALA B N 1
ATOM 8089 C CA . ALA B 1 487 ? -19.125 -10.875 -8.211 1 98.75 487 ALA B CA 1
ATOM 8090 C C . ALA B 1 487 ? -18.438 -11.578 -7.043 1 98.75 487 ALA B C 1
ATOM 8092 O O . ALA B 1 487 ? -18.234 -10.977 -5.988 1 98.75 487 ALA B O 1
ATOM 8093 N N . ALA B 1 488 ? -18.062 -12.836 -7.227 1 98.81 488 ALA B N 1
ATOM 8094 C CA . ALA B 1 488 ? -17.422 -13.586 -6.145 1 98.81 488 ALA B CA 1
ATOM 8095 C C . ALA B 1 488 ? -16.125 -12.922 -5.695 1 98.81 488 ALA B C 1
ATOM 8097 O O . ALA B 1 488 ? -15.766 -12.992 -4.52 1 98.81 488 ALA B O 1
ATOM 8098 N N . LEU B 1 489 ? -15.438 -12.273 -6.633 1 98.88 489 LEU B N 1
ATOM 8099 C CA . LEU B 1 489 ? -14.203 -11.578 -6.285 1 98.88 489 LEU B CA 1
ATOM 8100 C C . LEU B 1 489 ? -14.484 -10.375 -5.398 1 98.88 489 LEU B C 1
ATOM 8102 O O . LEU B 1 489 ? -13.656 -10.008 -4.562 1 98.88 489 LEU B O 1
ATOM 8106 N N . ALA B 1 490 ? -15.672 -9.734 -5.547 1 98.88 490 ALA B N 1
ATOM 8107 C CA . ALA B 1 490 ? -16.094 -8.688 -4.621 1 98.88 490 ALA B CA 1
ATOM 8108 C C . ALA B 1 490 ? -16.391 -9.266 -3.24 1 98.88 490 ALA B C 1
ATOM 8110 O O . ALA B 1 490 ? -16.047 -8.664 -2.219 1 98.88 490 ALA B O 1
ATOM 8111 N N . PHE B 1 491 ? -17.047 -10.508 -3.209 1 98.81 491 PHE B N 1
ATOM 8112 C CA . PHE B 1 491 ? -17.312 -11.164 -1.932 1 98.81 491 PHE B CA 1
ATOM 8113 C C . PHE B 1 491 ? -16.016 -11.398 -1.167 1 98.81 491 PHE B C 1
ATOM 8115 O O . PHE B 1 491 ? -15.93 -11.109 0.029 1 98.81 491 PHE B O 1
ATOM 8122 N N . ILE B 1 492 ? -15.047 -11.906 -1.922 1 98.81 492 ILE B N 1
ATOM 8123 C CA . ILE B 1 492 ? -13.758 -12.25 -1.344 1 98.81 492 ILE B CA 1
ATOM 8124 C C . ILE B 1 492 ? -13.086 -11 -0.79 1 98.81 492 ILE B C 1
ATOM 8126 O O . ILE B 1 492 ? -12.641 -10.984 0.36 1 98.81 492 ILE B O 1
ATOM 8130 N N . THR B 1 493 ? -13.023 -9.891 -1.521 1 98.88 493 THR B N 1
ATOM 8131 C CA . THR B 1 493 ? -12.188 -8.727 -1.218 1 98.88 493 THR B CA 1
ATOM 8132 C C . THR B 1 493 ? -12.891 -7.797 -0.233 1 98.88 493 THR B C 1
ATOM 8134 O O . THR B 1 493 ? -12.25 -7.18 0.615 1 98.88 493 THR B O 1
ATOM 8137 N N . LEU B 1 494 ? -14.273 -7.688 -0.325 1 98.88 494 LEU B N 1
ATOM 8138 C CA . LEU B 1 494 ? -14.961 -6.594 0.349 1 98.88 494 LEU B CA 1
ATOM 8139 C C . LEU B 1 494 ? -15.617 -7.078 1.638 1 98.88 494 LEU B C 1
ATOM 8141 O O . LEU B 1 494 ? -16.031 -6.266 2.471 1 98.88 494 LEU B O 1
ATOM 8145 N N . GLU B 1 495 ? -15.82 -8.406 1.808 1 98.81 495 GLU B N 1
ATOM 8146 C CA . GLU B 1 495 ? -16.25 -8.898 3.111 1 98.81 495 GLU B CA 1
ATOM 8147 C C . GLU B 1 495 ? -15.078 -8.977 4.09 1 98.81 495 GLU B C 1
ATOM 8149 O O . GLU B 1 495 ? -14.164 -9.781 3.908 1 98.81 495 GLU B O 1
ATOM 8154 N N . PRO B 1 496 ? -15.117 -8.203 5.137 1 98.69 496 PRO B N 1
ATOM 8155 C CA . PRO B 1 496 ? -13.906 -7.949 5.922 1 98.69 496 PRO B CA 1
ATOM 8156 C C . PRO B 1 496 ? -13.406 -9.195 6.648 1 98.69 496 PRO B C 1
ATOM 8158 O O . PRO B 1 496 ? -12.219 -9.297 6.957 1 98.69 496 PRO B O 1
ATOM 8161 N N . GLU B 1 497 ? -14.227 -10.195 6.906 1 98.81 497 GLU B N 1
ATOM 8162 C CA . GLU B 1 497 ? -13.828 -11.359 7.695 1 98.81 497 GLU B CA 1
ATOM 8163 C C . GLU B 1 497 ? -13.234 -12.453 6.809 1 98.81 497 GLU B C 1
ATOM 8165 O O . GLU B 1 497 ? -12.789 -13.484 7.305 1 98.81 497 GLU B O 1
ATOM 8170 N N . ASN B 1 498 ? -13.242 -12.25 5.48 1 98.75 498 ASN B N 1
ATOM 8171 C CA . ASN B 1 498 ? -12.617 -13.211 4.582 1 98.75 498 ASN B CA 1
ATOM 8172 C C . ASN B 1 498 ? -11.094 -13.203 4.73 1 98.75 498 ASN B C 1
ATOM 8174 O O . ASN B 1 498 ? -10.492 -12.141 4.934 1 98.75 498 ASN B O 1
ATOM 8178 N N . ILE B 1 499 ? -10.438 -14.328 4.516 1 97.81 499 ILE B N 1
ATOM 8179 C CA . ILE B 1 499 ? -9.008 -14.484 4.773 1 97.81 499 ILE B CA 1
ATOM 8180 C C . ILE B 1 499 ? -8.211 -13.766 3.697 1 97.81 499 ILE B C 1
ATOM 8182 O O . ILE B 1 499 ? -7.012 -13.508 3.871 1 97.81 499 ILE B O 1
ATOM 8186 N N . ASP B 1 500 ? -8.82 -13.43 2.555 1 98.56 500 ASP B N 1
ATOM 8187 C CA . ASP B 1 500 ? -8.148 -12.711 1.477 1 98.56 500 ASP B CA 1
ATOM 8188 C C . ASP B 1 500 ? -8.773 -11.328 1.268 1 98.56 500 ASP B C 1
ATOM 8190 O O . ASP B 1 500 ? -8.633 -10.734 0.198 1 98.56 500 ASP B O 1
ATOM 8194 N N . SER B 1 501 ? -9.531 -10.789 2.283 1 98.81 501 SER B N 1
ATOM 8195 C CA . SER B 1 501 ? -10.203 -9.5 2.152 1 98.81 501 SER B CA 1
ATOM 8196 C C . SER B 1 501 ? -9.203 -8.352 2.137 1 98.81 501 SER B C 1
ATOM 8198 O O . SER B 1 501 ? -8.039 -8.531 2.504 1 98.81 501 SER B O 1
ATOM 8200 N N . TYR B 1 502 ? -9.68 -7.203 1.694 1 98.69 502 TYR B N 1
ATOM 8201 C CA . TYR B 1 502 ? -8.867 -5.992 1.704 1 98.69 502 TYR B CA 1
ATOM 8202 C C . TYR B 1 502 ? -8.633 -5.504 3.129 1 98.69 502 TYR B C 1
ATOM 8204 O O . TYR B 1 502 ? -7.719 -4.715 3.379 1 98.69 502 TYR B O 1
ATOM 8212 N N . VAL B 1 503 ? -9.422 -5.969 4.082 1 98.69 503 VAL B N 1
ATOM 8213 C CA . VAL B 1 503 ? -9.148 -5.707 5.492 1 98.69 503 VAL B CA 1
ATOM 8214 C C . VAL B 1 503 ? -8.008 -6.602 5.973 1 98.69 503 VAL B C 1
ATOM 8216 O O . VAL B 1 503 ? -7.086 -6.137 6.641 1 98.69 503 VAL B O 1
ATOM 8219 N N . THR B 1 504 ? -8.039 -7.906 5.586 1 98.69 504 THR B N 1
ATOM 8220 C CA . THR B 1 504 ? -7.012 -8.859 5.984 1 98.69 504 THR B CA 1
ATOM 8221 C C . THR B 1 504 ? -5.629 -8.367 5.559 1 98.69 504 THR B C 1
ATOM 8223 O O . THR B 1 504 ? -4.676 -8.422 6.34 1 98.69 504 THR B O 1
ATOM 8226 N N . PHE B 1 505 ? -5.516 -7.805 4.422 1 98.19 505 PHE B N 1
ATOM 8227 C CA . PHE B 1 505 ? -4.223 -7.383 3.889 1 98.19 505 PHE B CA 1
ATOM 8228 C C . PHE B 1 505 ? -4.004 -5.891 4.117 1 98.19 505 PHE B C 1
ATOM 8230 O O . PHE B 1 505 ? -3.117 -5.289 3.508 1 98.19 505 PHE B O 1
ATOM 8237 N N . ASN B 1 506 ? -4.84 -5.258 4.879 1 97.19 506 ASN B N 1
ATOM 8238 C CA . ASN B 1 506 ? -4.719 -3.881 5.355 1 97.19 506 ASN B CA 1
ATOM 8239 C C . ASN B 1 506 ? -4.766 -2.885 4.199 1 97.19 506 ASN B C 1
ATOM 8241 O O . ASN B 1 506 ? -4.164 -1.813 4.273 1 97.19 506 ASN B O 1
ATOM 8245 N N . ILE B 1 507 ? -5.379 -3.25 3.121 1 97.38 507 ILE B N 1
ATOM 8246 C CA . ILE B 1 507 ? -5.684 -2.318 2.041 1 97.38 507 ILE B CA 1
ATOM 8247 C C . ILE B 1 507 ? -6.77 -1.342 2.49 1 97.38 507 ILE B C 1
ATOM 8249 O O . ILE B 1 507 ? -6.727 -0.158 2.148 1 97.38 507 ILE B O 1
ATOM 8253 N N . ILE B 1 508 ? -7.727 -1.862 3.152 1 97.5 508 ILE B N 1
ATOM 8254 C CA . ILE B 1 508 ? -8.664 -1.051 3.924 1 97.5 508 ILE B CA 1
ATOM 8255 C C . ILE B 1 508 ? -8.336 -1.162 5.41 1 97.5 508 ILE B C 1
ATOM 8257 O O . ILE B 1 508 ? -8.758 -2.111 6.074 1 97.5 508 ILE B O 1
ATOM 8261 N N . PRO B 1 509 ? -7.625 -0.233 5.93 1 96.44 509 PRO B N 1
ATOM 8262 C CA . PRO B 1 509 ? -7.203 -0.318 7.332 1 96.44 509 PRO B CA 1
ATOM 8263 C C . PRO B 1 509 ? -8.336 -0.028 8.305 1 96.44 509 PRO B C 1
ATOM 8265 O O . PRO B 1 509 ? -8.945 1.044 8.25 1 96.44 509 PRO B O 1
ATOM 8268 N N . VAL B 1 510 ? -8.656 -0.976 9.148 1 96.81 510 VAL B N 1
ATOM 8269 C CA . VAL B 1 510 ? -9.664 -0.81 10.195 1 96.81 510 VAL B CA 1
ATOM 8270 C C . VAL B 1 510 ? -9.195 -1.489 11.477 1 96.81 510 VAL B C 1
ATOM 8272 O O . VAL B 1 510 ? -8.375 -2.406 11.438 1 96.81 510 VAL B O 1
ATOM 8275 N N . SER B 1 511 ? -9.609 -1.034 12.555 1 95.69 511 SER B N 1
ATOM 8276 C CA . SER B 1 511 ? -9.391 -1.634 13.867 1 95.69 511 SER B CA 1
ATOM 8277 C C . SER B 1 511 ? -10.68 -1.656 14.68 1 95.69 511 SER B C 1
ATOM 8279 O O . SER B 1 511 ? -11.727 -1.198 14.211 1 95.69 511 SER B O 1
ATOM 8281 N N . GLU B 1 512 ? -10.609 -2.289 15.836 1 96.69 512 GLU B N 1
ATOM 8282 C CA . GLU B 1 512 ? -11.766 -2.477 16.703 1 96.69 512 GLU B CA 1
ATOM 8283 C C . GLU B 1 512 ? -12.516 -1.165 16.922 1 96.69 512 GLU B C 1
ATOM 8285 O O . GLU B 1 512 ? -11.898 -0.126 17.172 1 96.69 512 GLU B O 1
ATOM 8290 N N . GLY B 1 513 ? -13.812 -1.176 16.719 1 94.94 513 GLY B N 1
ATOM 8291 C CA . GLY B 1 513 ? -14.68 -0.039 16.984 1 94.94 513 GLY B CA 1
ATOM 8292 C C . GLY B 1 513 ? -14.977 0.789 15.75 1 94.94 513 GLY B C 1
ATOM 8293 O O . GLY B 1 513 ? -15.945 1.552 15.727 1 94.94 513 GLY B O 1
ATOM 8294 N N . MET B 1 514 ? -14.25 0.698 14.711 1 95.38 514 MET B N 1
ATOM 8295 C CA . MET B 1 514 ? -14.43 1.493 13.5 1 95.38 514 MET B CA 1
ATOM 8296 C C . MET B 1 514 ? -15.555 0.925 12.641 1 95.38 514 MET B C 1
ATOM 8298 O O . MET B 1 514 ? -15.758 -0.291 12.594 1 95.38 514 MET B O 1
ATOM 8302 N N . GLU B 1 515 ? -16.25 1.761 12.039 1 96.31 515 GLU B N 1
ATOM 8303 C CA . GLU B 1 515 ? -17.188 1.315 11.008 1 96.31 515 GLU B CA 1
ATOM 8304 C C . GLU B 1 515 ? -16.453 0.967 9.711 1 96.31 515 GLU B C 1
ATOM 8306 O O . GLU B 1 515 ? -15.539 1.684 9.297 1 96.31 515 GLU B O 1
ATOM 8311 N N . TYR B 1 516 ? -16.797 -0.195 9.188 1 97.12 516 TYR B N 1
ATOM 8312 C CA . TYR B 1 516 ? -16.25 -0.603 7.895 1 97.12 516 TYR B CA 1
ATOM 8313 C C . TYR B 1 516 ? -16.734 0.324 6.781 1 97.12 516 TYR B C 1
ATOM 8315 O O . TYR B 1 516 ? -17.922 0.637 6.695 1 97.12 516 TYR B O 1
ATOM 8323 N N . PRO B 1 517 ? -15.82 0.83 5.914 1 96.44 517 PRO B N 1
ATOM 8324 C CA . PRO B 1 517 ? -16.188 1.919 5.008 1 96.44 517 PRO B CA 1
ATOM 8325 C C . PRO B 1 517 ? -16.797 1.415 3.697 1 96.44 517 PRO B C 1
ATOM 8327 O O . PRO B 1 517 ? -16.922 2.178 2.734 1 96.44 517 PRO B O 1
ATOM 8330 N N . VAL B 1 518 ? -17.094 0.161 3.561 1 97.75 518 VAL B N 1
ATOM 8331 C CA . VAL B 1 518 ? -17.812 -0.395 2.416 1 97.75 518 VAL B CA 1
ATOM 8332 C C . VAL B 1 518 ? -19.203 -0.877 2.85 1 97.75 518 VAL B C 1
ATOM 8334 O O . VAL B 1 518 ? -19.328 -1.599 3.842 1 97.75 518 VAL B O 1
ATOM 8337 N N . PHE B 1 519 ? -20.188 -0.481 2.094 1 98.06 519 PHE B N 1
ATOM 8338 C CA . PHE B 1 519 ? -21.562 -0.718 2.518 1 98.06 519 PHE B CA 1
ATOM 8339 C C . PHE B 1 519 ? -22.25 -1.732 1.604 1 98.06 519 PHE B C 1
ATOM 8341 O O . PHE B 1 519 ? -21.797 -1.958 0.478 1 98.06 519 PHE B O 1
ATOM 8348 N N . ARG B 1 520 ? -23.281 -2.34 2.158 1 97.62 520 ARG B N 1
ATOM 8349 C CA . ARG B 1 520 ? -24.031 -3.373 1.445 1 97.62 520 ARG B CA 1
ATOM 8350 C C . ARG B 1 520 ? -25.469 -2.939 1.193 1 97.62 520 ARG B C 1
ATOM 8352 O O . ARG B 1 520 ? -26.172 -2.516 2.117 1 97.62 520 ARG B O 1
ATOM 8359 N N . VAL B 1 521 ? -25.859 -2.977 -0.021 1 97.06 521 VAL B N 1
ATOM 8360 C CA . VAL B 1 521 ? -27.266 -2.787 -0.365 1 97.06 521 VAL B CA 1
ATOM 8361 C C . VAL B 1 521 ? -28.031 -4.094 -0.163 1 97.06 521 VAL B C 1
ATOM 8363 O O . VAL B 1 521 ? -27.766 -5.082 -0.858 1 97.06 521 VAL B O 1
ATOM 8366 N N . PRO B 1 522 ? -28.859 -4.098 0.791 1 92.12 522 PRO B N 1
ATOM 8367 C CA . PRO B 1 522 ? -29.594 -5.348 1.021 1 92.12 522 PRO B CA 1
ATOM 8368 C C . PRO B 1 522 ? -30.469 -5.746 -0.164 1 92.12 522 PRO B C 1
ATOM 8370 O O . PRO B 1 522 ? -30.953 -4.879 -0.895 1 92.12 522 PRO B O 1
ATOM 8373 N N . ARG B 1 523 ? -30.578 -7.062 -0.276 1 85.75 523 ARG B N 1
ATOM 8374 C CA . ARG B 1 523 ? -31.469 -7.555 -1.313 1 85.75 523 ARG B CA 1
ATOM 8375 C C . ARG B 1 523 ? -32.938 -7.387 -0.896 1 85.75 523 ARG B C 1
ATOM 8377 O O . ARG B 1 523 ? -33.281 -7.586 0.271 1 85.75 523 ARG B O 1
ATOM 8384 N N . LYS B 1 524 ? -33.812 -6.844 -1.814 1 68.62 524 LYS B N 1
ATOM 8385 C CA . LYS B 1 524 ? -35.25 -6.684 -1.575 1 68.62 524 LYS B CA 1
ATOM 8386 C C . LYS B 1 524 ? -35.969 -8.023 -1.675 1 68.62 524 LYS B C 1
ATOM 8388 O O . LYS B 1 524 ? -35.625 -8.875 -2.49 1 68.62 524 LYS B O 1
#